Protein 2R3Y (pdb70)

CATH classification: 2.40.10.10 (+2 more: 2.40.10.10, 2.30.42.10)

B-factor: mean 72.23, std 47.22, range [13.51, 167.35]

Radius of gyration: 31.47 Å; Cα contacts (8 Å, |Δi|>4): 2361; chains: 6; bounding box: 92×96×58 Å

Organism: Escherichia coli (strain K12) (NCBI:txid83333)

Solvent-accessible surface area: 37931 Å² total; per-residue (Å²): 169,114,20,38,46,26,26,57,0,11,145,106,0,4,56,2,0,0,16,0,36,1,63,2,87,140,58,40,100,138,95,119,62,80,73,108,44,22,0,0,0,0,0,14,34,114,137,0,27,0,1,0,0,42,66,2,2,55,124,30,81,30,12,22,0,21,9,74,88,59,77,97,34,125,14,113,74,32,4,32,6,87,36,2,29,1,0,1,0,62,1,126,30,112,86,35,14,37,53,7,40,72,47,69,231,63,92,29,83,50,0,5,1,0,0,0,0,0,1,1,34,69,33,20,32,1,1,5,17,2,0,0,0,2,57,54,32,60,5,99,135,104,13,6,83,19,66,11,7,0,1,15,2,10,9,10,92,1,3,8,0,0,0,0,0,0,15,11,0,16,0,1,0,0,0,6,83,21,33,76,163,20,132,110,81,93,65,13,32,2,5,2,11,0,3,18,3,73,36,0,34,130,8,14,57,46,0,45,168,59,33,118,22,58,30,3,35,16,0,21,12,26,154,70,34,71,66,155,55,134,72,19,101,18,19,125,54,27,52,141,108,81,31,88,34,73,32,24,67,121,143,118,66,60,24,76,105,7,12,113,42,189,41,56,51,81,5,50,2,46,86,125,122,1,68,4,100,74,76,115,182,107,25,39,47,30,23,66,0,11,145,108,0,5,54,0,2,0,22,0,38,3,63,5,153,200,50,126,82,144,40,39,0,0,0,0,0,12,34,108,130,0,35,0,1,0,0,41,66,1,6,58,111,30,80,34,12,31,0,17,9,77,87,57,82,95,37,114,14,115,76,32,5,31,9,84,59,6,33,2,0,1,0,33,1,122,28,141,72,35,13,36,50,6,38,71,45,71,234,54,91,31,84,52,0,5,2,0,0,0,0,2,1,1,32,74,38,21,37,1,2,2,17,2,0,0,0,2,61,45,30,52,1,83,112,85,119,36,152,34,60,30,3,0,0,15,2,11,17,14,64,2,2,13,0,0,0,0,0,0,14,16,0,18,1,0,0,0,0,7,80,19,26,73,116,26,139,132,62,70,30,10,28,2,7,2,4,0,1,18,4,71,37,1,38,127,8,15,68,56,0,48,185,46,38,117,16,19,39,2,37,10,3,40,11,37,141,92,30,64,52,146,60,123,104,29,102,10,21,115,52,39,51,127,115,69,43,98,46,78,35,18,50,139,127,120,83,53,47,95,91,3,23,111,41,116,41,66,58,80,2,42,9,55,114,140,104,3,66,6,87,66,60,129,164,110,21,39,47,26,27,60,0,10,146,111,0,5,56,0,2,0,19,0,33,1,67,2,121,144,177,62,95,96,127,46,22,0,0,0,0,0,16,34,113,141,0,22,0,2,0,0,42,73,1,6,63,109,29,86,41,11,21,0,17,9,76,92,56,77,96,39,132,15,112,90,28,8,33,12,79,53,5,28,2,0,2,0,53,0,130,18,129,87,31,8,34,62,1,20,76,45,75,224,64,98,29,88,52,0,7,1,0,0,0,0,1,0,2,47,66,38,20,29,3,1,4,16,2,0,0,0,2,58,43,28,69,8,107,60,124,75,9,52,30,70,24,5,0,0,14,2,11,12,19,85,1,5,9,0,0,0,0,0,2,14,14,0,13,0,1,0,0,0,11,80,50,37,84,162,42,92,122,62,24,62,21,31,3,8,2,7,0,0,21,3,91,39,0,42,92,3,15,75,26,0,45,170,36,43,114,16,35,21,1,39,15,0,20,12,34,150,79,36,60,65,156,52,133,69,18,115,9,19,127,43,27,36,132,117,80,34,101,34,77,44,24,54,126,136,118,61,81,26,82,104,9,7,102,39,171,34,53,49,84,3,40,2,50,78,133,98,1,60,2,95,65,70,134,134,70,62,28,104,95,80,33,137,103,73,38

Sequence (841 aa):
MTPASYNLAVRRAAPAVVNVYNRGLNTNSHNQLEIRTLGSGVIMDQRGYIITNKHVINDADQIIVALQDGRVFEALLVGSDSLTDLAVLKINATGGLPTIPINARRVPHIGDVVLAIGNPYNLGQTITQGIISATGRIGLNPTGRQNFLQTDASINHGNSGGALVNSLGELMGINTLSFDKSNDGETPEGIGFAIPFQLATKIMDKLIRDGRVIRGYIGIGGIVVNEVSPDGPAANAGIQVNDLIISVDNKPATMDQVAEIRPGSVIPVVVLQVTIQEYPMTPASYNLAVRRAAPAVVNVYNRGLQLEIRTLGSGVIMDQRGYIITNKHVINDADQIIVALQDGRVFEALLVGSDSLTDLAVLKINATGGLPTIPINARRVPHIGDVVLAIGNPYNLGQTITQGIISATGRIGLNPTGRQNFLQTDASINHGNSGGALVNSLGELMGINTLSFDKSNDGETPEGIGFAIPFQLATKIMDKLIRDGRVIRGYIGIGGIVVNEVSPDGPAANAGIQVNDLIISVDNKPATMDQVAEIRPGSVIPVVVLQVTIQEYPMTPASYNLAVRRAAPAVVNVYNRGLNQLEIRTLGSGVIMDQRGYIITNKHVINDADQIIVALQDGRVFEALLVGSDSLTDLAVLKINATGGLPTIPINARRVPHIGDVVLAIGNPYNLGQTITQGIISATGRIGLNPTGRQNFLQTDASINHGNSGGALVNSLGELMGINTLSFDKSNDGETPEGIGFAIPFQLATKIMDKLIRDGRVIRGYIGIGGIVVNEVSPDGPAANAGIQVNDLIISVDNKPATMDQVAEIRPGSVIPVVVLQVTIQEYPVYWFVYWFVYWF

GO terms:
  GO:0042802 identical protein binding (F, IPI)
  GO:0005515 protein binding (F, IPI)
  GO:0030288 outer membrane-bounded periplasmic space (C, IDA)
  GO:0004252 serine-type endopeptidase activity (F, IMP)
  GO:0071218 cellular response to misfolded protein (P, IMP)
  GO:0006508 proteolysis (P, IDA)
  GO:0008233 peptidase activity (F, IMP)
  GO:0008236 serine-type peptidase activity (F, IMP)
  GO:0006508 proteolysis (P, IMP)

Secondary structure (DSSP, 8-state):
----B-HHHHHHHGGGEEEEEEEESSSSTT---EEEEEEEEEE-STT-EEEEEHHHHTT-SEEEEE-TTS-EEEEEEEEEETTTTEEEEE---SS--------TT----TTBEEEEEE-GGGS--EEEEEEEEEEEE--SSS-----EEEE-S---TT-TT-EEEETTS-EEEEEEEETT--SSS---SS-EEEEEHHHHHHHHHHHHHHSS---EE-S-B------SS---GGG-SS--SS-----BSSS---HHHHTTSPTT-EE-B----EE-EE--/----B-HHHHHHHGGGEEEEEEEE---EEEEEEEEEE-STT-EEEEEHHHHTT-SEEEEE-TTS-EEEEEEEEEETTTTEEEEE---SS--------TT----TTBEEEEEE-GGGS--EEEEEEEEEEEE--SSSSS---EEEE-S---TT-TT-EEEETT--EEEEEEEE---BTTTB---S-EEEEEHHHHHHHHHHHHHHSS---EE-S--------SS---SGGGSS--SS-----SSS----HHHHHSSPTT-EE------EEPEE--/----B-HHHHHHHGGGEEEEEEEEE--EEEEEEEEEEE-STT-EEEEEHHHHTT-SEEEEE-TTS-EEEEEEEEEETTTTEEEEE----S--------TT----TTBEEEEEE-GGGS--EEEEEEEEEEEE--SSSS-S--EEEE-S---TT-TT-EEEETT--EEEEEEEE----SSSPPP-S-EEEEEHHHHHHHHHHHHHHSS---EE-S-B---B--SS---GGGTTT--SSB----BSS----HHHHHTSPTT-EE-B----EE-EE--/--B-/----/--B-

Nearest PDB structures (foldseek):
  2r3y-assembly1_C  TM=1.004E+00  e=7.562E-55  Escherichia coli
  2r3y-assembly1_B  TM=9.912E-01  e=1.590E-49  Escherichia coli
  2r3y-assembly1_A  TM=9.902E-01  e=3.828E-48  Escherichia coli
  4rqz-assembly1_B  TM=9.483E-01  e=4.305E-43  Escherichia coli
  1soz-assembly1_C  TM=9.588E-01  e=3.624E-41  Escherichia coli

Structure (mmCIF, N/CA/C/O backbone):
data_2R3Y
#
_entry.id   2R3Y
#
_cell.length_a   205.800
_cell.length_b   142.700
_cell.length_c   41.100
_cell.angle_alpha   90.00
_cell.angle_beta   90.68
_cell.angle_gamma   90.00
#
_symmetry.space_group_name_H-M   'C 1 2 1'
#
loop_
_entity.id
_entity.type
_entity.pdbx_description
1 polymer 'Protease degS'
2 polymer 'Synthetic peptide YWF'
3 water water
#
loop_
_atom_site.group_PDB
_atom_site.id
_atom_site.type_symbol
_atom_site.label_atom_id
_atom_site.label_alt_id
_atom_site.label_comp_id
_atom_site.label_asym_id
_atom_site.label_entity_id
_atom_site.label_seq_id
_atom_site.pdbx_PDB_ins_code
_atom_site.Cartn_x
_atom_site.Cartn_y
_atom_site.Cartn_z
_atom_site.occupancy
_atom_site.B_iso_or_equiv
_atom_site.auth_seq_id
_atom_site.auth_comp_id
_atom_site.auth_asym_id
_atom_site.auth_atom_id
_atom_site.pdbx_PDB_model_num
ATOM 1 N N . MET A 1 1 ? 67.980 -22.886 -15.750 1.00 72.89 42 MET A N 1
ATOM 2 C CA . MET A 1 1 ? 68.931 -21.881 -16.301 1.00 71.38 42 MET A CA 1
ATOM 3 C C . MET A 1 1 ? 69.944 -21.497 -15.231 1.00 67.15 42 MET A C 1
ATOM 4 O O . MET A 1 1 ? 70.512 -22.362 -14.557 1.00 66.40 42 MET A O 1
ATOM 9 N N . THR A 1 2 ? 70.149 -20.190 -15.076 1.00 60.60 43 THR A N 1
ATOM 10 C CA . THR A 1 2 ? 71.093 -19.653 -14.099 1.00 53.25 43 THR A CA 1
ATOM 11 C C . THR A 1 2 ? 70.388 -18.814 -13.037 1.00 45.50 43 THR A C 1
ATOM 12 O O . THR A 1 2 ? 69.713 -17.831 -13.344 1.00 44.31 43 THR A O 1
ATOM 16 N N . PRO A 1 3 ? 70.546 -19.186 -11.765 1.00 37.66 44 PRO A N 1
ATOM 17 C CA . PRO A 1 3 ? 69.889 -18.398 -10.728 1.00 30.25 44 PRO A CA 1
ATOM 18 C C . PRO A 1 3 ? 70.523 -17.020 -10.633 1.00 25.27 44 PRO A C 1
ATOM 19 O O . PRO A 1 3 ? 71.737 -16.877 -10.801 1.00 22.71 44 PRO A O 1
ATOM 23 N N . ALA A 1 4 ? 69.714 -15.995 -10.404 1.00 18.30 45 ALA A N 1
ATOM 24 C CA . ALA A 1 4 ? 70.284 -14.663 -10.234 1.00 20.79 45 ALA A CA 1
ATOM 25 C C . ALA A 1 4 ? 71.187 -14.821 -9.009 1.00 25.65 45 ALA A C 1
ATOM 26 O O . ALA A 1 4 ? 70.788 -15.460 -8.015 1.00 26.15 45 ALA A O 1
ATOM 28 N N . SER A 1 5 ? 72.391 -14.257 -9.056 1.00 25.23 46 SER A N 1
ATOM 29 C CA . SER A 1 5 ? 73.299 -14.401 -7.930 1.00 26.57 46 SER A CA 1
ATOM 30 C C . SER A 1 5 ? 74.417 -13.377 -7.888 1.00 29.48 46 SER A C 1
ATOM 31 O O . SER A 1 5 ? 74.816 -12.850 -8.926 1.00 31.48 46 SER A O 1
ATOM 34 N N . TYR A 1 6 ? 74.912 -13.096 -6.679 1.00 25.90 47 TYR A N 1
ATOM 35 C CA . TYR A 1 6 ? 76.028 -12.170 -6.499 1.00 28.03 47 TYR A CA 1
ATOM 36 C C . TYR A 1 6 ? 77.249 -12.964 -6.032 1.00 27.55 47 TYR A C 1
ATOM 37 O O . TYR A 1 6 ? 78.204 -12.400 -5.516 1.00 28.34 47 TYR A O 1
ATOM 46 N N . ASN A 1 7 ? 77.218 -14.278 -6.223 1.00 26.18 48 ASN A N 1
ATOM 47 C CA . ASN A 1 7 ? 78.346 -15.108 -5.831 1.00 28.99 48 ASN A CA 1
ATOM 48 C C . ASN A 1 7 ? 79.675 -14.650 -6.421 1.00 30.25 48 ASN A C 1
ATOM 49 O O . ASN A 1 7 ? 80.713 -14.780 -5.788 1.00 33.21 48 ASN A O 1
ATOM 54 N N . LEU A 1 8 ? 79.656 -14.131 -7.640 1.00 32.72 49 LEU A N 1
ATOM 55 C CA . LEU A 1 8 ? 80.887 -13.664 -8.252 1.00 31.36 49 LEU A CA 1
ATOM 56 C C . LEU A 1 8 ? 81.540 -12.628 -7.323 1.00 29.88 49 LEU A C 1
ATOM 57 O O . LEU A 1 8 ? 82.742 -12.699 -7.050 1.00 29.62 49 LEU A O 1
ATOM 62 N N . ALA A 1 9 ? 80.753 -11.663 -6.848 1.00 28.87 50 ALA A N 1
ATOM 63 C CA . ALA A 1 9 ? 81.266 -10.644 -5.919 1.00 28.61 50 ALA A CA 1
ATOM 64 C C . ALA A 1 9 ? 81.770 -11.303 -4.637 1.00 26.84 50 ALA A C 1
ATOM 65 O O . ALA A 1 9 ? 82.818 -10.935 -4.119 1.00 27.78 50 ALA A O 1
ATOM 67 N N . VAL A 1 10 ? 81.026 -12.278 -4.129 1.00 22.29 51 VAL A N 1
ATOM 68 C CA . VAL A 1 10 ? 81.436 -12.976 -2.920 1.00 23.86 51 VAL A CA 1
ATOM 69 C C . VAL A 1 10 ? 82.771 -13.705 -3.128 1.00 25.73 51 VAL A C 1
ATOM 70 O O . VAL A 1 10 ? 83.708 -13.553 -2.349 1.00 29.39 51 VAL A O 1
ATOM 74 N N . ARG A 1 11 ? 82.859 -14.480 -4.197 1.00 28.73 52 ARG A N 1
ATOM 75 C CA . ARG A 1 11 ? 84.064 -15.249 -4.524 1.00 31.87 52 ARG A CA 1
ATOM 76 C C . ARG A 1 11 ? 85.306 -14.362 -4.644 1.00 29.18 52 ARG A C 1
ATOM 77 O O . ARG A 1 11 ? 86.397 -14.722 -4.215 1.00 30.70 52 ARG A O 1
ATOM 85 N N . ARG A 1 12 ? 85.128 -13.189 -5.227 1.00 29.34 53 ARG A N 1
ATOM 86 C CA . ARG A 1 12 ? 86.235 -12.277 -5.447 1.00 29.83 53 ARG A CA 1
ATOM 87 C C . ARG A 1 12 ? 86.702 -11.501 -4.245 1.00 28.81 53 ARG A C 1
ATOM 88 O O . ARG A 1 12 ? 87.898 -11.331 -4.055 1.00 30.25 53 ARG A O 1
ATOM 96 N N . ALA A 1 13 ? 85.767 -11.031 -3.427 1.00 27.85 54 ALA A N 1
ATOM 97 C CA . ALA A 1 13 ? 86.137 -10.200 -2.299 1.00 23.23 54 ALA A CA 1
ATOM 98 C C . ALA A 1 13 ? 86.104 -10.783 -0.897 1.00 24.45 54 ALA A C 1
ATOM 99 O O . ALA A 1 13 ? 86.878 -10.355 -0.037 1.00 23.84 54 ALA A O 1
ATOM 101 N N . ALA A 1 14 ? 85.235 -11.757 -0.651 1.00 22.07 55 ALA A N 1
ATOM 102 C CA . ALA A 1 14 ? 85.118 -12.297 0.708 1.00 22.99 55 ALA A CA 1
ATOM 103 C C . ALA A 1 14 ? 86.405 -12.824 1.368 1.00 24.08 55 ALA A C 1
ATOM 104 O O . ALA A 1 14 ? 86.644 -12.565 2.536 1.00 24.16 55 ALA A O 1
ATOM 106 N N . PRO A 1 15 ? 87.258 -13.552 0.622 1.00 27.01 56 PRO A N 1
ATOM 107 C CA . PRO A 1 15 ? 88.512 -14.104 1.159 1.00 25.46 56 PRO A CA 1
ATOM 108 C C . PRO A 1 15 ? 89.398 -13.070 1.836 1.00 28.13 56 PRO A C 1
ATOM 109 O O . PRO A 1 15 ? 90.206 -13.395 2.720 1.00 27.87 56 PRO A O 1
ATOM 113 N N . ALA A 1 16 ? 89.228 -11.821 1.424 1.00 24.42 57 ALA A N 1
ATOM 114 C CA . ALA A 1 16 ? 90.035 -10.745 1.943 1.00 24.84 57 ALA A CA 1
ATOM 115 C C . ALA A 1 16 ? 89.502 -10.050 3.179 1.00 26.42 57 ALA A C 1
ATOM 116 O O . ALA A 1 16 ? 90.201 -9.221 3.762 1.00 28.23 57 ALA A O 1
ATOM 118 N N . VAL A 1 17 ? 88.264 -10.319 3.572 1.00 27.53 58 VAL A N 1
ATOM 119 C CA . VAL A 1 17 ? 87.793 -9.657 4.771 1.00 28.87 58 VAL A CA 1
ATOM 120 C C . VAL A 1 17 ? 87.918 -10.638 5.926 1.00 29.69 58 VAL A C 1
ATOM 121 O O . VAL A 1 17 ? 87.509 -11.801 5.854 1.00 32.12 58 VAL A O 1
ATOM 125 N N . VAL A 1 18 ? 88.547 -10.140 6.979 1.00 25.94 59 VAL A N 1
ATOM 126 C CA . VAL A 1 18 ? 88.879 -10.925 8.152 1.00 23.83 59 VAL A CA 1
ATOM 127 C C . VAL A 1 18 ? 88.061 -10.633 9.403 1.00 24.43 59 VAL A C 1
ATOM 128 O O . VAL A 1 18 ? 87.441 -9.578 9.536 1.00 27.71 59 VAL A O 1
ATOM 132 N N . ASN A 1 19 ? 88.090 -11.575 10.332 1.00 25.30 60 ASN A N 1
ATOM 133 C CA . ASN A 1 19 ? 87.403 -11.428 11.609 1.00 28.53 60 ASN A CA 1
ATOM 134 C C . ASN A 1 19 ? 88.462 -10.830 12.528 1.00 31.20 60 ASN A C 1
ATOM 135 O O . ASN A 1 19 ? 89.583 -11.331 12.582 1.00 36.50 60 ASN A O 1
ATOM 140 N N . VAL A 1 20 ? 88.130 -9.746 13.218 1.00 30.46 61 VAL A N 1
ATOM 141 C CA . VAL A 1 20 ? 89.072 -9.092 14.126 1.00 31.13 61 VAL A CA 1
ATOM 142 C C . VAL A 1 20 ? 88.588 -9.241 15.566 1.00 34.95 61 VAL A C 1
ATOM 143 O O . VAL A 1 20 ? 87.406 -9.016 15.861 1.00 36.62 61 VAL A O 1
ATOM 147 N N . TYR A 1 21 ? 89.501 -9.633 16.454 1.00 35.44 62 TYR A N 1
ATOM 148 C CA . TYR A 1 21 ? 89.190 -9.809 17.878 1.00 32.50 62 TYR A CA 1
ATOM 149 C C . TYR A 1 21 ? 90.068 -8.940 18.752 1.00 31.79 62 TYR A C 1
ATOM 150 O O . TYR A 1 21 ? 91.288 -8.973 18.646 1.00 32.62 62 TYR A O 1
ATOM 159 N N . ASN A 1 22 ? 89.429 -8.157 19.612 1.00 32.42 63 ASN A N 1
ATOM 160 C CA . ASN A 1 22 ? 90.125 -7.282 20.537 1.00 31.89 63 ASN A CA 1
ATOM 161 C C . ASN A 1 22 ? 90.190 -8.023 21.887 1.00 33.42 63 ASN A C 1
ATOM 162 O O . ASN A 1 22 ? 89.164 -8.230 22.529 1.00 32.92 63 ASN A O 1
ATOM 167 N N . ARG A 1 23 ? 91.383 -8.442 22.305 1.00 32.56 64 ARG A N 1
ATOM 168 C CA . ARG A 1 23 ? 91.513 -9.151 23.571 1.00 32.60 64 ARG A CA 1
ATOM 169 C C . ARG A 1 23 ? 92.262 -8.344 24.618 1.00 38.04 64 ARG A C 1
ATOM 170 O O . ARG A 1 23 ? 93.157 -7.546 24.298 1.00 37.30 64 ARG A O 1
ATOM 178 N N . GLY A 1 24 ? 91.867 -8.525 25.879 1.00 37.66 65 GLY A N 1
ATOM 179 C CA . GL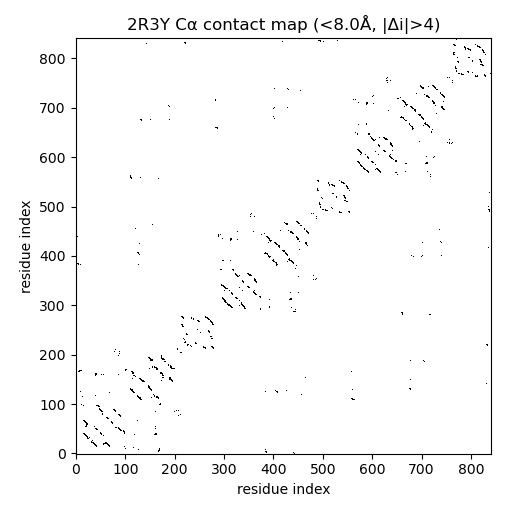Y A 1 24 ? 92.498 -7.770 26.941 1.00 32.36 65 GLY A CA 1
ATOM 180 C C . GLY A 1 24 ? 93.143 -8.642 27.976 1.00 34.75 65 GLY A C 1
ATOM 181 O O . GLY A 1 24 ? 92.818 -9.828 28.096 1.00 35.60 65 GLY A O 1
ATOM 182 N N . LEU A 1 25 ? 94.063 -8.039 28.720 1.00 35.92 66 LEU A N 1
ATOM 183 C CA . LEU A 1 25 ? 94.803 -8.715 29.783 1.00 41.55 66 LEU A CA 1
ATOM 184 C C . LEU A 1 25 ? 94.200 -8.459 31.167 1.00 43.16 66 LEU A C 1
ATOM 185 O O . LEU A 1 25 ? 94.534 -9.153 32.120 1.00 43.92 66 LEU A O 1
ATOM 190 N N . ASN A 1 26 ? 93.327 -7.462 31.277 1.00 39.89 67 ASN A N 1
ATOM 191 C CA . ASN A 1 26 ? 92.720 -7.142 32.558 1.00 41.05 67 ASN A CA 1
ATOM 192 C C . ASN A 1 26 ? 91.208 -7.127 32.397 1.00 39.40 67 ASN A C 1
ATOM 193 O O . ASN A 1 26 ? 90.517 -6.214 32.846 1.00 38.49 67 ASN A O 1
ATOM 198 N N . THR A 1 27 ? 90.721 -8.170 31.739 1.00 38.88 68 THR A N 1
ATOM 199 C CA . THR A 1 27 ? 89.313 -8.373 31.435 1.00 36.85 68 THR A CA 1
ATOM 200 C C . THR A 1 27 ? 88.736 -9.393 32.408 1.00 35.21 68 THR A C 1
ATOM 201 O O . THR A 1 27 ? 87.559 -9.343 32.745 1.00 36.47 68 THR A O 1
ATOM 205 N N . ASN A 1 28 ? 89.571 -10.339 32.820 1.00 33.34 69 ASN A N 1
ATOM 206 C CA . ASN A 1 28 ? 89.190 -11.326 33.810 1.00 34.44 69 ASN A CA 1
ATOM 207 C C . ASN A 1 28 ? 90.244 -11.165 34.894 1.00 37.24 69 ASN A C 1
ATOM 208 O O . ASN A 1 28 ? 91.261 -10.488 34.681 1.00 41.37 69 ASN A O 1
ATOM 213 N N . SER A 1 29 ? 90.016 -11.769 36.050 1.00 34.37 70 SER A N 1
ATOM 214 C CA . SER A 1 29 ? 90.923 -11.600 37.181 1.00 35.30 70 SER A CA 1
ATOM 215 C C . SER A 1 29 ? 92.206 -12.410 37.142 1.00 35.29 70 SER A C 1
ATOM 216 O O . SER A 1 29 ? 93.131 -12.143 37.911 1.00 36.12 70 SER A O 1
ATOM 219 N N . HIS A 1 30 ? 92.261 -13.402 36.265 1.00 33.78 71 HIS A N 1
ATOM 220 C CA . HIS A 1 30 ? 93.455 -14.236 36.146 1.00 39.85 71 HIS A CA 1
ATOM 221 C C . HIS A 1 30 ? 94.333 -13.714 35.028 1.00 38.63 71 HIS A C 1
ATOM 222 O O . HIS A 1 30 ? 95.344 -14.313 34.691 1.00 39.32 71 HIS A O 1
ATOM 229 N N . ASN A 1 31 ? 93.930 -12.568 34.493 1.00 44.01 72 ASN A N 1
ATOM 230 C CA . ASN A 1 31 ? 94.583 -11.912 33.374 1.00 48.29 72 ASN A CA 1
ATOM 231 C C . ASN A 1 31 ? 95.053 -12.863 32.269 1.00 47.48 72 ASN A C 1
ATOM 232 O O . ASN A 1 31 ? 96.233 -12.976 31.954 1.00 48.48 72 ASN A O 1
ATOM 237 N N . GLN A 1 32 ? 94.080 -13.562 31.701 1.00 47.81 73 GLN A N 1
ATOM 238 C CA . GLN A 1 32 ? 94.294 -14.463 30.583 1.00 49.49 73 GLN A CA 1
ATOM 239 C C . GLN A 1 32 ? 93.601 -13.722 29.436 1.00 47.51 73 GLN A C 1
ATOM 240 O O . GLN A 1 32 ? 92.528 -13.147 29.624 1.00 44.49 73 GLN A O 1
ATOM 246 N N . LEU A 1 33 ? 94.204 -13.724 28.259 1.00 45.14 74 LEU A N 1
ATOM 247 C CA . LEU A 1 33 ? 93.607 -13.026 27.132 1.00 43.52 74 LEU A CA 1
ATOM 248 C C . LEU A 1 33 ? 92.165 -13.442 26.928 1.00 42.43 74 LEU A C 1
ATOM 249 O O . LEU A 1 33 ? 91.846 -14.647 26.928 1.00 38.38 74 LEU A O 1
ATOM 254 N N . GLU A 1 34 ? 91.302 -12.437 26.761 1.00 39.60 75 GLU A N 1
ATOM 255 C CA . GLU A 1 34 ? 89.871 -12.664 26.549 1.00 38.93 75 GLU A CA 1
ATOM 256 C C . GLU A 1 34 ? 89.262 -11.601 25.619 1.00 36.12 75 GLU A C 1
ATOM 257 O O . GLU A 1 34 ? 89.626 -10.421 25.679 1.00 34.44 75 GLU A O 1
ATOM 263 N N . ILE A 1 35 ? 88.340 -12.029 24.758 1.00 36.05 76 ILE A N 1
ATOM 264 C CA . ILE A 1 35 ? 87.663 -11.127 23.830 1.00 35.37 76 ILE A CA 1
ATOM 265 C C . ILE A 1 35 ? 86.918 -10.032 24.601 1.00 37.88 76 ILE A C 1
ATOM 266 O O . ILE A 1 35 ? 86.161 -10.335 25.534 1.00 39.71 76 ILE A O 1
ATOM 271 N N . ARG A 1 36 ? 87.133 -8.775 24.206 1.00 37.35 77 ARG A N 1
ATOM 272 C CA . ARG A 1 36 ? 86.452 -7.612 24.788 1.00 36.74 77 ARG A CA 1
ATOM 273 C C . ARG A 1 36 ? 85.445 -7.158 23.721 1.00 41.67 77 ARG A C 1
ATOM 274 O O . ARG A 1 36 ? 84.301 -6.817 24.028 1.00 43.60 77 ARG A O 1
ATOM 282 N N . THR A 1 37 ? 85.905 -7.126 22.469 1.00 41.71 78 THR A N 1
ATOM 283 C CA . THR A 1 37 ? 85.067 -6.781 21.323 1.00 41.80 78 THR A CA 1
ATOM 284 C C . THR A 1 37 ? 85.587 -7.528 20.117 1.00 41.03 78 THR A C 1
ATOM 285 O O . THR A 1 37 ? 86.710 -8.034 20.112 1.00 37.70 78 THR A O 1
ATOM 289 N N . LEU A 1 38 ? 84.764 -7.560 19.085 1.00 36.66 79 LEU A N 1
ATOM 290 C CA . LEU A 1 38 ? 85.131 -8.237 17.872 1.00 37.85 79 LEU A CA 1
ATOM 291 C C . LEU A 1 38 ? 84.466 -7.521 16.708 1.00 37.24 79 LEU A C 1
ATOM 292 O O . LEU A 1 38 ? 83.456 -6.838 16.879 1.00 38.11 79 LEU A O 1
ATOM 297 N N . GLY A 1 39 ? 85.055 -7.661 15.530 1.00 34.17 80 GLY A N 1
ATOM 298 C CA . GLY A 1 39 ? 84.506 -7.013 14.364 1.00 32.89 80 GLY A CA 1
ATOM 299 C C . GLY A 1 39 ? 85.173 -7.585 13.142 1.00 31.62 80 GLY A C 1
ATOM 300 O O . GLY A 1 39 ? 85.636 -8.722 13.168 1.00 26.48 80 GLY A O 1
ATOM 301 N N . SER A 1 40 ? 85.243 -6.794 12.077 1.00 30.81 81 SER A N 1
ATOM 302 C CA . SER A 1 40 ? 85.844 -7.273 10.844 1.00 28.99 81 SER A CA 1
ATOM 303 C C . SER A 1 40 ? 86.957 -6.366 10.343 1.00 29.13 81 SER A C 1
ATOM 304 O O . SER A 1 40 ? 87.141 -5.255 10.833 1.00 27.97 81 SER A O 1
ATOM 307 N N . GLY A 1 41 ? 87.698 -6.852 9.358 1.00 26.01 82 GLY A N 1
ATOM 308 C CA . GLY A 1 41 ? 88.777 -6.069 8.802 1.00 22.67 82 GLY A CA 1
ATOM 309 C C . GLY A 1 41 ? 88.911 -6.396 7.331 1.00 27.37 82 GLY A C 1
ATOM 310 O O . GLY A 1 41 ? 88.369 -7.399 6.857 1.00 29.51 82 GLY A O 1
ATOM 311 N N . VAL A 1 42 ? 89.645 -5.567 6.605 1.00 23.93 83 VAL A N 1
ATOM 312 C CA . VAL A 1 42 ? 89.819 -5.785 5.188 1.00 22.15 83 VAL A CA 1
ATOM 313 C C . VAL A 1 42 ? 91.295 -5.737 4.808 1.00 25.18 83 VAL A C 1
ATOM 314 O O . VAL A 1 42 ? 91.973 -4.720 5.012 1.00 25.48 83 VAL A O 1
ATOM 318 N N . ILE A 1 43 ? 91.803 -6.838 4.259 1.00 23.70 84 ILE A N 1
ATOM 319 C CA . ILE A 1 43 ? 93.203 -6.878 3.871 1.00 24.33 84 ILE A CA 1
ATOM 320 C C . ILE A 1 43 ? 93.387 -5.987 2.653 1.00 26.19 84 ILE A C 1
ATOM 321 O O . ILE A 1 43 ? 92.827 -6.250 1.590 1.00 30.17 84 ILE A O 1
ATOM 326 N N . MET A 1 44 ? 94.157 -4.913 2.814 1.00 28.68 85 MET A N 1
ATOM 327 C CA . MET A 1 44 ? 94.380 -3.966 1.721 1.00 27.40 85 MET A CA 1
ATOM 328 C C . MET A 1 44 ? 95.482 -4.306 0.715 1.00 28.85 85 MET A C 1
ATOM 329 O O . MET A 1 44 ? 95.314 -4.070 -0.475 1.00 33.92 85 MET A O 1
ATOM 334 N N . ASP A 1 45 ? 96.622 -4.811 1.176 1.00 33.12 86 ASP A N 1
ATOM 335 C CA . ASP A 1 45 ? 97.706 -5.190 0.259 1.00 34.56 86 ASP A CA 1
ATOM 336 C C . ASP A 1 45 ? 98.478 -6.361 0.851 1.00 37.98 86 ASP A C 1
ATOM 337 O O . ASP A 1 45 ? 98.214 -6.783 1.985 1.00 35.28 86 ASP A O 1
ATOM 342 N N . GLN A 1 46 ? 99.426 -6.897 0.090 1.00 36.73 87 GLN A N 1
ATOM 343 C CA . GLN A 1 46 ? 100.145 -8.063 0.562 1.00 34.55 87 GLN A CA 1
ATOM 344 C C . GLN A 1 46 ? 101.207 -7.835 1.603 1.00 31.13 87 GLN A C 1
ATOM 345 O O . GLN A 1 46 ? 101.867 -8.779 2.059 1.00 30.74 87 GLN A O 1
ATOM 351 N N . ARG A 1 47 ? 101.376 -6.585 1.996 1.00 27.45 88 ARG A N 1
ATOM 352 C CA . ARG A 1 47 ? 102.345 -6.307 3.030 1.00 28.57 88 ARG A CA 1
ATOM 353 C C . ARG A 1 47 ? 101.742 -6.721 4.360 1.00 30.96 88 ARG A C 1
ATOM 354 O O . ARG A 1 47 ? 102.457 -6.885 5.343 1.00 34.70 88 ARG A O 1
ATOM 362 N N . GLY A 1 48 ? 100.420 -6.902 4.378 1.00 30.81 89 GLY A N 1
ATOM 363 C CA . GLY A 1 48 ? 99.728 -7.308 5.588 1.00 27.86 89 GLY A CA 1
ATOM 364 C C . GLY A 1 48 ? 98.938 -6.182 6.241 1.00 30.23 89 GLY A C 1
ATOM 365 O O . GLY A 1 48 ? 98.417 -6.351 7.340 1.00 31.55 89 GLY A O 1
ATOM 366 N N . TYR A 1 49 ? 98.864 -5.025 5.587 1.00 29.38 90 TYR A N 1
ATOM 367 C CA . TYR A 1 49 ? 98.104 -3.899 6.124 1.00 30.58 90 TYR A CA 1
ATOM 368 C C . TYR A 1 49 ? 96.617 -4.184 6.052 1.00 31.80 90 TYR A C 1
ATOM 369 O O . TYR A 1 49 ? 96.079 -4.575 5.018 1.00 31.53 90 TYR A O 1
ATOM 378 N N . ILE A 1 50 ? 95.958 -3.973 7.175 1.00 33.01 91 ILE A N 1
ATOM 379 C CA . ILE A 1 50 ? 94.544 -4.243 7.286 1.00 31.08 91 ILE A CA 1
ATOM 380 C C . ILE A 1 50 ? 93.815 -3.025 7.818 1.00 32.29 91 ILE A C 1
ATOM 381 O O . ILE A 1 50 ? 94.329 -2.327 8.688 1.00 35.52 91 ILE A O 1
ATOM 386 N N . ILE A 1 51 ? 92.640 -2.747 7.267 1.00 28.18 92 ILE A N 1
ATOM 387 C CA . ILE A 1 51 ? 91.847 -1.632 7.742 1.00 30.11 92 ILE A CA 1
ATOM 388 C C . ILE A 1 51 ? 90.728 -2.181 8.625 1.00 31.58 92 ILE A C 1
ATOM 389 O O . ILE A 1 51 ? 90.202 -3.264 8.370 1.00 32.15 92 ILE A O 1
ATOM 394 N N . THR A 1 52 ? 90.390 -1.453 9.679 1.00 30.56 93 THR A N 1
ATOM 395 C CA . THR A 1 52 ? 89.268 -1.849 10.528 1.00 32.88 93 THR A CA 1
ATOM 396 C C . THR A 1 52 ? 88.747 -0.577 11.164 1.00 31.34 93 THR A C 1
ATOM 397 O O . THR A 1 52 ? 89.124 0.516 10.749 1.00 33.72 93 THR A O 1
ATOM 401 N N . ASN A 1 53 ? 87.869 -0.700 12.149 1.00 32.44 94 ASN A N 1
ATOM 402 C CA . ASN A 1 53 ? 87.367 0.494 12.823 1.00 33.07 94 ASN A CA 1
ATOM 403 C C . ASN A 1 53 ? 88.162 0.718 14.089 1.00 31.19 94 ASN A C 1
ATOM 404 O O . ASN A 1 53 ? 88.562 -0.240 14.762 1.00 27.89 94 ASN A O 1
ATOM 409 N N . LYS A 1 54 ? 88.406 1.981 14.414 1.00 34.02 95 LYS A N 1
ATOM 410 C CA . LYS A 1 54 ? 89.144 2.283 15.630 1.00 34.44 95 LYS A CA 1
ATOM 411 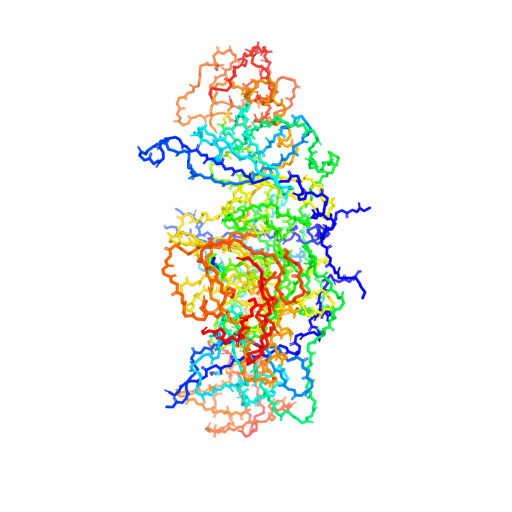C C . LYS A 1 54 ? 88.388 1.737 16.832 1.00 34.75 95 LYS A C 1
ATOM 412 O O . LYS A 1 54 ? 88.981 1.070 17.686 1.00 36.01 95 LYS A O 1
ATOM 418 N N . HIS A 1 55 ? 87.078 1.996 16.893 1.00 31.19 96 HIS A N 1
ATOM 419 C CA . HIS A 1 55 ? 86.286 1.514 18.029 1.00 28.60 96 HIS A CA 1
ATOM 420 C C . HIS A 1 55 ? 86.376 0.012 18.200 1.00 31.10 96 HIS A C 1
ATOM 421 O O . HIS A 1 55 ? 86.136 -0.488 19.285 1.00 33.96 96 HIS A O 1
ATOM 428 N N . VAL A 1 56 ? 86.709 -0.723 17.139 1.00 29.45 97 VAL A N 1
ATOM 429 C CA . VAL A 1 56 ? 86.817 -2.164 17.286 1.00 27.62 97 VAL A CA 1
ATOM 430 C C . VAL A 1 56 ? 88.097 -2.540 18.027 1.00 29.54 97 VAL A C 1
ATOM 431 O O . VAL A 1 56 ? 88.128 -3.500 18.798 1.00 32.86 97 VAL A O 1
ATOM 435 N N . ILE A 1 57 ? 89.159 -1.776 17.811 1.00 31.45 98 ILE A N 1
ATOM 436 C CA . ILE A 1 57 ? 90.427 -2.115 18.433 1.00 32.41 98 ILE A CA 1
ATOM 437 C C . ILE A 1 57 ? 90.936 -1.214 19.557 1.00 34.58 98 ILE A C 1
ATOM 438 O O . ILE A 1 57 ? 92.047 -1.422 20.042 1.00 36.80 98 ILE A O 1
ATOM 443 N N . ASN A 1 58 ? 90.150 -0.227 19.982 1.00 34.86 99 ASN A N 1
ATOM 444 C CA . ASN A 1 58 ? 90.598 0.635 21.078 1.00 39.63 99 ASN A CA 1
ATOM 445 C C . ASN A 1 58 ? 90.992 -0.167 22.327 1.00 39.09 99 ASN A C 1
ATOM 446 O O . ASN A 1 58 ? 90.393 -1.193 22.631 1.00 35.62 99 ASN A O 1
ATOM 451 N N . ASP A 1 59 ? 92.025 0.316 23.018 1.00 41.47 100 ASP A N 1
ATOM 452 C CA . ASP A 1 59 ? 92.572 -0.269 24.253 1.00 45.25 100 ASP A CA 1
ATOM 453 C C . ASP A 1 59 ? 92.801 -1.761 24.265 1.00 44.86 100 ASP A C 1
ATOM 454 O O . ASP A 1 59 ? 92.666 -2.386 25.313 1.00 48.15 100 ASP A O 1
ATOM 459 N N . ALA A 1 60 ? 93.154 -2.348 23.131 1.00 44.71 101 ALA A N 1
ATOM 460 C CA . ALA A 1 60 ? 93.381 -3.788 23.116 1.00 43.30 101 ALA A CA 1
ATOM 461 C C . ALA A 1 60 ? 94.803 -4.158 23.552 1.00 42.81 101 ALA A C 1
ATOM 462 O O . ALA A 1 60 ? 95.746 -3.415 23.301 1.00 43.75 101 ALA A O 1
ATOM 464 N N . ASP A 1 61 ? 94.951 -5.298 24.223 1.00 42.86 102 ASP A N 1
ATOM 465 C CA . ASP A 1 61 ? 96.271 -5.771 24.641 1.00 42.70 102 ASP A CA 1
ATOM 466 C C . ASP A 1 61 ? 96.799 -6.720 23.569 1.00 41.90 102 ASP A C 1
ATOM 467 O O . ASP A 1 61 ? 98.006 -6.950 23.460 1.00 44.02 102 ASP A O 1
ATOM 472 N N . GLN A 1 62 ? 95.878 -7.299 22.805 1.00 37.59 103 GLN A N 1
ATOM 473 C CA . GLN A 1 62 ? 96.230 -8.208 21.731 1.00 37.44 103 GLN A CA 1
ATOM 474 C C . GLN A 1 62 ? 95.126 -8.153 20.697 1.00 39.10 103 GLN A C 1
ATOM 475 O O . GLN A 1 62 ? 93.944 -8.245 21.031 1.00 43.64 103 GLN A O 1
ATOM 481 N N . ILE A 1 63 ? 95.518 -7.986 19.443 1.00 35.34 104 ILE A N 1
ATOM 482 C CA . ILE A 1 63 ? 94.567 -7.926 18.354 1.00 32.28 104 ILE A CA 1
ATOM 483 C C . ILE A 1 63 ? 94.802 -9.179 17.538 1.00 32.44 104 ILE A C 1
ATOM 484 O O . ILE A 1 63 ? 95.910 -9.424 17.091 1.00 33.55 104 ILE A O 1
ATOM 489 N N . ILE A 1 64 ? 93.761 -9.993 17.401 1.00 32.10 105 ILE A N 1
ATOM 490 C CA . ILE A 1 64 ? 93.818 -11.237 16.643 1.00 33.45 105 ILE A CA 1
ATOM 491 C C . ILE A 1 64 ? 93.060 -11.087 15.322 1.00 34.15 105 ILE A C 1
ATOM 492 O O . ILE A 1 64 ? 91.959 -10.536 15.283 1.00 36.67 105 ILE A O 1
ATOM 497 N N . VAL A 1 65 ? 93.657 -11.577 14.240 1.00 32.03 106 VAL A N 1
ATOM 498 C CA . VAL A 1 65 ? 93.041 -11.503 12.923 1.00 27.93 106 VAL A CA 1
ATOM 499 C C . VAL A 1 65 ? 92.921 -12.928 12.401 1.00 29.59 106 VAL A C 1
ATOM 500 O O . VAL A 1 65 ? 93.910 -13.669 12.362 1.00 30.07 106 VAL A O 1
ATOM 504 N N . ALA A 1 66 ? 91.706 -13.333 12.042 1.00 27.99 107 ALA A N 1
ATOM 505 C CA . ALA A 1 66 ? 91.493 -14.673 11.501 1.00 28.96 107 ALA A CA 1
ATOM 506 C C . ALA A 1 66 ? 90.965 -14.561 10.073 1.00 28.52 107 ALA A C 1
ATOM 507 O O . ALA A 1 66 ? 90.033 -13.799 9.811 1.00 30.92 107 ALA A O 1
ATOM 509 N N . LEU A 1 67 ? 91.584 -15.304 9.154 1.00 27.55 108 LEU A N 1
ATOM 510 C CA . LEU A 1 67 ? 91.182 -15.295 7.751 1.00 26.42 108 LEU A CA 1
ATOM 511 C C . LEU A 1 67 ? 90.247 -16.456 7.463 1.00 26.34 108 LEU A C 1
ATOM 512 O O . LEU A 1 67 ? 90.238 -17.455 8.182 1.00 23.92 108 LEU A O 1
ATOM 517 N N . GLN A 1 68 ? 89.485 -16.338 6.382 1.00 26.16 109 GLN A N 1
ATOM 518 C CA . GLN A 1 68 ? 88.573 -17.409 6.018 1.00 28.51 109 GLN A CA 1
ATOM 519 C C . GLN A 1 68 ? 89.334 -18.684 5.648 1.00 29.88 109 GLN A C 1
ATOM 520 O O . GLN A 1 68 ? 88.762 -19.769 5.682 1.00 31.06 109 GLN A O 1
ATOM 526 N N . ASP A 1 69 ? 90.613 -18.574 5.280 1.00 29.24 110 ASP A N 1
ATOM 527 C CA . ASP A 1 69 ? 91.350 -19.783 4.908 1.00 27.74 110 ASP A CA 1
ATOM 528 C C . ASP A 1 69 ? 91.911 -20.511 6.116 1.00 29.62 110 ASP A C 1
ATOM 529 O O . ASP A 1 69 ? 92.711 -21.426 5.964 1.00 33.39 110 ASP A O 1
ATOM 534 N N . GLY A 1 70 ? 91.522 -20.079 7.316 1.00 31.33 111 GLY A N 1
ATOM 535 C CA . GLY A 1 70 ? 91.975 -20.753 8.521 1.00 27.43 111 GLY A CA 1
ATOM 536 C C . GLY A 1 70 ? 93.171 -20.206 9.266 1.00 27.90 111 GLY A C 1
ATOM 537 O O . GLY A 1 70 ? 93.390 -20.567 10.426 1.00 28.95 111 GLY A O 1
ATOM 538 N N . ARG A 1 71 ? 93.959 -19.348 8.631 1.00 26.16 112 ARG A N 1
ATOM 539 C CA . ARG A 1 71 ? 95.132 -18.814 9.307 1.00 26.41 112 ARG A CA 1
ATOM 540 C C . ARG A 1 71 ? 94.739 -17.769 10.331 1.00 27.82 112 ARG A C 1
ATOM 541 O O . ARG A 1 71 ? 93.790 -17.014 10.127 1.00 31.58 112 ARG A O 1
ATOM 549 N N . VAL A 1 72 ? 95.491 -17.718 11.427 1.00 28.45 113 VAL A N 1
ATOM 550 C CA . VAL A 1 72 ? 95.245 -16.775 12.522 1.00 26.28 113 VAL A CA 1
ATOM 551 C C . VAL A 1 72 ? 96.534 -16.007 12.800 1.00 29.60 113 VAL A C 1
ATOM 552 O O . VAL A 1 72 ? 97.598 -16.597 12.875 1.00 33.86 113 VAL A O 1
ATOM 556 N N . PHE A 1 73 ? 96.453 -14.695 12.950 1.00 29.85 114 PHE A N 1
ATOM 557 C CA . PHE A 1 73 ? 97.651 -13.913 13.217 1.00 33.12 114 PHE A CA 1
ATOM 558 C C . PHE A 1 73 ? 97.442 -12.935 14.344 1.00 36.02 114 PHE A C 1
ATOM 559 O O . PHE A 1 73 ? 96.316 -12.619 14.706 1.00 39.38 114 PHE A O 1
ATOM 567 N N . GLU A 1 74 ? 98.554 -12.452 14.884 1.00 37.30 115 GLU A N 1
ATOM 568 C CA . GLU A 1 74 ? 98.529 -11.423 15.898 1.00 36.21 115 GLU A CA 1
ATOM 569 C C . GLU A 1 74 ? 98.782 -10.202 15.023 1.00 36.36 115 GLU A C 1
ATOM 570 O O . GLU A 1 74 ? 99.627 -10.239 14.136 1.00 36.86 115 GLU A O 1
ATOM 576 N N . ALA A 1 75 ? 98.044 -9.129 15.248 1.00 35.71 116 ALA A N 1
ATOM 577 C CA . ALA A 1 75 ? 98.203 -7.944 14.437 1.00 34.37 116 ALA A CA 1
ATOM 578 C C . ALA A 1 75 ? 98.783 -6.794 15.235 1.00 37.04 116 ALA A C 1
ATOM 579 O O . ALA A 1 75 ? 98.514 -6.649 16.423 1.00 39.24 116 ALA A O 1
ATOM 581 N N . LEU A 1 76 ? 99.579 -5.972 14.569 1.00 34.81 117 LEU A N 1
ATOM 582 C CA . LEU A 1 76 ? 100.197 -4.830 15.203 1.00 37.96 117 LEU A CA 1
ATOM 583 C C . LEU A 1 76 ? 99.324 -3.642 14.854 1.00 38.96 117 LEU A C 1
ATOM 584 O O . LEU A 1 76 ? 98.770 -3.590 13.756 1.00 43.55 117 LEU A O 1
ATOM 589 N N . LEU A 1 77 ? 99.163 -2.702 15.776 1.00 38.77 118 LEU A N 1
ATOM 590 C CA . LEU A 1 77 ? 98.352 -1.522 15.488 1.00 38.41 118 LEU A CA 1
ATOM 591 C C . LEU A 1 77 ? 99.297 -0.468 14.952 1.00 37.95 118 LEU A C 1
ATOM 592 O O . LEU A 1 77 ? 100.143 0.028 15.687 1.00 36.68 118 LEU A O 1
ATOM 597 N N . VAL A 1 78 ? 99.179 -0.115 13.677 1.00 36.90 119 VAL A N 1
ATOM 598 C CA . VAL A 1 78 ? 100.100 0.887 13.176 1.00 40.06 119 VAL A CA 1
ATOM 599 C C . VAL A 1 78 ? 99.572 2.290 13.396 1.00 39.97 119 VAL A C 1
ATOM 600 O O . VAL A 1 78 ? 100.350 3.236 13.451 1.00 44.32 119 VAL A O 1
ATOM 604 N N . GLY A 1 79 ? 98.261 2.433 13.536 1.00 38.93 120 GLY A N 1
ATOM 605 C CA . GLY A 1 79 ? 97.706 3.758 13.751 1.00 39.20 120 GLY A CA 1
ATOM 606 C C . GLY A 1 79 ? 96.199 3.775 13.683 1.00 41.18 120 GLY A C 1
ATOM 607 O O . GLY A 1 79 ? 95.600 2.816 13.206 1.00 43.61 120 GLY A O 1
ATOM 608 N N . SER A 1 80 ? 95.585 4.852 14.165 1.00 40.70 121 SER A N 1
ATOM 609 C CA . SER A 1 80 ? 94.128 4.974 14.140 1.00 44.33 121 SER A CA 1
ATOM 610 C C . SER A 1 80 ? 93.747 6.435 14.033 1.00 43.33 121 SER A C 1
ATOM 611 O O . SER A 1 80 ? 94.573 7.309 14.248 1.00 45.50 121 SER A O 1
ATOM 614 N N . ASP A 1 81 ? 92.491 6.698 13.712 1.00 45.98 122 ASP A N 1
ATOM 615 C CA . ASP A 1 81 ? 92.025 8.063 13.537 1.00 49.19 122 ASP A CA 1
ATOM 616 C C . ASP A 1 81 ? 90.619 8.265 14.099 1.00 51.48 122 ASP A C 1
ATOM 617 O O . ASP A 1 81 ? 89.638 7.794 13.527 1.00 51.79 122 ASP A O 1
ATOM 622 N N . SER A 1 82 ? 90.530 8.974 15.223 1.00 54.24 123 SER A N 1
ATOM 623 C CA . SER A 1 82 ? 89.247 9.243 15.870 1.00 52.57 123 SER A CA 1
ATOM 624 C C . SER A 1 82 ? 88.227 9.871 14.945 1.00 51.72 123 SER A C 1
ATOM 625 O O . SER A 1 82 ? 87.094 9.400 14.857 1.00 52.16 123 SER A O 1
ATOM 628 N N . LEU A 1 83 ? 88.628 10.932 14.255 1.00 52.87 124 LEU A N 1
ATOM 629 C CA . LEU A 1 83 ? 87.716 11.620 13.342 1.00 54.53 124 LEU A CA 1
ATOM 630 C C . LEU A 1 83 ? 86.967 10.735 12.355 1.00 51.86 124 LEU A C 1
ATOM 631 O O . LEU A 1 83 ? 85.785 10.959 12.109 1.00 53.97 124 LEU A O 1
ATOM 636 N N . THR A 1 84 ? 87.642 9.743 11.782 1.00 48.60 125 THR A N 1
ATOM 637 C CA . THR A 1 84 ? 86.997 8.855 10.817 1.00 46.72 125 THR A CA 1
ATOM 638 C C . THR A 1 84 ? 86.697 7.489 11.406 1.00 41.97 125 THR A C 1
ATOM 639 O O . THR A 1 84 ? 85.974 6.708 10.814 1.00 43.84 125 THR A O 1
ATOM 643 N N . ASP A 1 85 ? 87.262 7.206 12.569 1.00 39.76 126 ASP A N 1
ATOM 644 C CA . ASP A 1 85 ? 87.069 5.919 13.236 1.00 40.37 126 ASP A CA 1
ATOM 645 C C . ASP A 1 85 ? 87.695 4.761 12.438 1.00 39.34 126 ASP A C 1
ATOM 646 O O . ASP A 1 85 ? 87.138 3.662 12.340 1.00 34.76 126 ASP A O 1
ATOM 651 N N . LEU A 1 86 ? 88.866 5.031 11.869 1.00 41.26 127 LEU A N 1
ATOM 652 C CA . LEU A 1 86 ? 89.603 4.039 11.089 1.00 40.87 127 LEU A CA 1
ATOM 653 C C . LEU A 1 86 ? 90.872 3.644 11.812 1.00 39.54 127 LEU A C 1
ATOM 654 O O . LEU A 1 86 ? 91.471 4.438 12.530 1.00 38.46 127 LEU A O 1
ATOM 659 N N . ALA A 1 87 ? 91.282 2.403 11.633 1.00 38.87 128 ALA A N 1
ATOM 660 C CA . ALA A 1 87 ? 92.513 1.945 12.250 1.00 36.99 128 ALA A CA 1
ATOM 661 C C . ALA A 1 87 ? 93.173 1.039 11.236 1.00 36.81 128 ALA A C 1
ATOM 662 O O . ALA A 1 87 ? 92.495 0.405 10.424 1.00 40.30 128 ALA A O 1
ATOM 664 N N . VAL A 1 88 ? 94.494 0.995 11.272 1.00 34.33 129 VAL A N 1
ATOM 665 C CA . VAL A 1 88 ? 95.238 0.163 10.359 1.00 32.82 129 VAL A CA 1
ATOM 666 C C . VAL A 1 88 ? 96.062 -0.813 11.183 1.00 33.70 129 VAL A C 1
ATOM 667 O O . VAL A 1 88 ? 96.792 -0.409 12.094 1.00 31.35 129 VAL A O 1
ATOM 671 N N . LEU A 1 89 ? 95.896 -2.100 10.869 1.00 31.30 130 LEU A N 1
ATOM 672 C CA . LEU A 1 89 ? 96.606 -3.187 11.520 1.00 28.84 130 LEU A CA 1
ATOM 673 C C . LEU A 1 89 ? 97.610 -3.726 10.516 1.00 32.71 130 LEU A C 1
ATOM 674 O O . LEU A 1 89 ? 97.556 -3.410 9.318 1.00 32.15 130 LEU A O 1
ATOM 679 N N . LYS A 1 90 ? 98.525 -4.546 11.011 1.00 33.00 131 LYS A N 1
ATOM 680 C CA . LYS A 1 90 ? 99.516 -5.158 10.157 1.00 34.66 131 LYS A CA 1
ATOM 681 C C . LYS A 1 90 ? 99.893 -6.502 10.723 1.00 34.47 131 LYS A C 1
ATOM 682 O O . LYS A 1 90 ? 100.287 -6.613 11.881 1.00 33.77 131 LYS A O 1
ATOM 688 N N . ILE A 1 91 ? 99.741 -7.526 9.900 1.00 32.70 132 ILE A N 1
ATOM 689 C CA . ILE A 1 91 ? 100.098 -8.865 10.299 1.00 34.45 132 ILE A CA 1
ATOM 690 C C . ILE A 1 91 ? 101.381 -9.203 9.540 1.00 36.91 132 ILE A C 1
ATOM 691 O O . ILE A 1 91 ? 101.726 -8.539 8.560 1.00 37.25 132 ILE A O 1
ATOM 696 N N . ASN A 1 92 ? 102.109 -10.202 10.014 1.00 37.54 133 ASN A N 1
ATOM 697 C CA . ASN A 1 92 ? 103.356 -10.590 9.375 1.00 40.57 133 ASN A CA 1
ATOM 698 C C . ASN A 1 92 ? 103.081 -11.910 8.705 1.00 40.92 133 ASN A C 1
ATOM 699 O O . ASN A 1 92 ? 103.113 -12.958 9.343 1.00 44.66 133 ASN A O 1
ATOM 704 N N . ALA A 1 93 ? 102.798 -11.874 7.414 1.00 43.01 134 ALA A N 1
ATOM 705 C CA . ALA A 1 93 ? 102.507 -13.121 6.741 1.00 44.00 134 ALA A CA 1
ATOM 706 C C . ALA A 1 93 ? 103.564 -13.614 5.772 1.00 45.61 134 ALA A C 1
ATOM 707 O O . ALA A 1 93 ? 104.317 -12.850 5.157 1.00 42.94 134 ALA A O 1
ATOM 709 N N . THR A 1 94 ? 103.626 -14.930 5.671 1.00 46.89 135 THR A N 1
ATOM 710 C CA . THR A 1 94 ? 104.527 -15.562 4.738 1.00 45.31 135 THR A CA 1
ATOM 711 C C . THR A 1 94 ? 103.539 -16.404 3.940 1.00 42.23 135 THR A C 1
ATOM 712 O O . THR A 1 94 ? 102.403 -16.593 4.364 1.00 44.54 135 THR A O 1
ATOM 716 N N . GLY A 1 95 ? 103.929 -16.882 2.775 1.00 38.46 136 GLY A N 1
ATOM 717 C CA . GLY A 1 95 ? 103.001 -17.700 2.032 1.00 33.45 136 GLY A CA 1
ATOM 718 C C . GLY A 1 95 ? 101.955 -16.936 1.259 1.00 33.85 136 GLY A C 1
ATOM 719 O O . GLY A 1 95 ? 101.179 -17.548 0.534 1.00 33.94 136 GLY A O 1
ATOM 720 N N . GLY A 1 96 ? 101.918 -15.615 1.403 1.00 31.26 137 GLY A N 1
ATOM 721 C CA . GLY A 1 96 ? 100.953 -14.847 0.644 1.00 30.87 137 GLY A CA 1
ATOM 722 C C . GLY A 1 96 ? 99.639 -14.589 1.357 1.00 32.98 137 GLY A C 1
ATOM 723 O O . GLY A 1 96 ? 99.205 -15.359 2.216 1.00 33.04 137 GLY A O 1
ATOM 724 N N . LEU A 1 97 ? 98.992 -13.501 0.962 1.00 30.82 138 LEU A N 1
ATOM 725 C CA . LEU A 1 97 ? 97.746 -13.070 1.562 1.00 31.65 138 LEU A CA 1
ATOM 726 C C . LEU A 1 97 ? 96.716 -12.695 0.522 1.00 33.85 138 LEU A C 1
ATOM 727 O O . LEU A 1 97 ? 97.062 -12.197 -0.555 1.00 33.91 138 LEU A O 1
ATOM 732 N N . PRO A 1 98 ? 95.433 -12.949 0.823 1.00 32.81 139 PRO A N 1
ATOM 733 C CA . PRO A 1 98 ? 94.378 -12.590 -0.118 1.00 29.88 139 PRO A CA 1
ATOM 734 C C . PRO A 1 98 ? 94.181 -11.083 0.083 1.00 28.83 139 PRO A C 1
ATOM 735 O O . PRO A 1 98 ? 94.334 -10.578 1.192 1.00 28.04 139 PRO A O 1
ATOM 739 N N . THR A 1 99 ? 93.887 -10.360 -0.989 1.00 29.41 140 THR A N 1
ATOM 740 C CA . THR A 1 99 ? 93.706 -8.919 -0.885 1.00 29.85 140 THR A CA 1
ATOM 741 C C . THR A 1 99 ? 92.415 -8.475 -1.555 1.00 30.16 140 THR A C 1
ATOM 742 O O . THR A 1 99 ? 91.994 -9.023 -2.591 1.00 32.02 140 THR A O 1
ATOM 746 N N . ILE A 1 100 ? 91.799 -7.458 -0.973 1.00 26.09 141 ILE A N 1
ATOM 747 C CA . ILE A 1 100 ? 90.540 -6.983 -1.493 1.00 27.27 141 ILE A CA 1
ATOM 748 C C . ILE A 1 100 ? 90.597 -6.246 -2.826 1.00 27.92 141 ILE A C 1
ATOM 749 O O . ILE A 1 100 ? 91.439 -5.384 -3.040 1.00 28.25 141 ILE A O 1
ATOM 754 N N . PRO A 1 101 ? 89.682 -6.584 -3.743 1.00 27.25 142 PRO A N 1
ATOM 755 C CA . PRO A 1 101 ? 89.652 -5.943 -5.054 1.00 27.05 142 PRO A CA 1
ATOM 756 C C . PRO A 1 101 ? 89.327 -4.478 -4.943 1.00 31.50 142 PRO A C 1
ATOM 757 O O . PRO A 1 101 ? 88.333 -4.098 -4.312 1.00 31.82 142 PRO A O 1
ATOM 761 N N . ILE A 1 102 ? 90.169 -3.655 -5.558 1.00 33.36 143 ILE A N 1
ATOM 762 C CA . ILE A 1 102 ? 89.952 -2.221 -5.561 1.00 37.96 143 ILE A CA 1
ATOM 763 C C . ILE A 1 102 ? 90.027 -1.684 -6.978 1.00 38.71 143 ILE A C 1
ATOM 764 O O . ILE A 1 102 ? 90.943 -2.007 -7.725 1.00 45.28 143 ILE A O 1
ATOM 769 N N . ASN A 1 103 ? 89.047 -0.877 -7.353 1.00 39.70 144 ASN A N 1
ATOM 770 C CA . ASN A 1 103 ? 89.020 -0.271 -8.672 1.00 40.69 144 ASN A CA 1
ATOM 771 C C . ASN A 1 103 ? 88.988 1.216 -8.391 1.00 42.64 144 ASN A C 1
ATOM 772 O O . ASN A 1 103 ? 87.921 1.795 -8.251 1.00 45.27 144 ASN A O 1
ATOM 777 N N . ALA A 1 104 ? 90.164 1.827 -8.295 1.00 46.87 145 ALA A N 1
ATOM 778 C CA . ALA A 1 104 ? 90.279 3.252 -7.982 1.00 47.52 145 ALA A CA 1
ATOM 779 C C . ALA A 1 104 ? 89.546 4.215 -8.908 1.00 48.58 145 ALA A C 1
ATOM 780 O O . ALA A 1 104 ? 89.324 5.366 -8.542 1.00 50.73 145 ALA A O 1
ATOM 782 N N . ARG A 1 105 ? 89.171 3.765 -10.100 1.00 50.31 146 ARG A N 1
ATOM 783 C CA . ARG A 1 105 ? 88.474 4.646 -11.036 1.00 51.63 146 ARG A CA 1
ATOM 784 C C . ARG A 1 105 ? 86.964 4.557 -10.921 1.00 49.43 146 ARG A C 1
ATOM 785 O O . ARG A 1 105 ? 86.240 5.389 -11.470 1.00 50.58 146 ARG A O 1
ATOM 793 N N . ARG A 1 106 ? 86.487 3.542 -10.211 1.00 46.08 147 ARG A N 1
ATOM 794 C CA . ARG A 1 106 ? 85.057 3.352 -10.036 1.00 40.66 147 ARG A CA 1
ATOM 795 C C . ARG A 1 106 ? 84.443 4.422 -9.135 1.00 40.53 147 ARG A C 1
ATOM 796 O O . ARG A 1 106 ? 84.958 4.732 -8.063 1.00 41.32 147 ARG A O 1
ATOM 804 N N . VAL A 1 107 ? 83.340 4.997 -9.578 1.00 39.73 148 VAL A N 1
ATOM 805 C CA . VAL A 1 107 ? 82.678 6.000 -8.770 1.00 41.77 148 VAL A CA 1
ATOM 806 C C . VAL A 1 107 ? 81.332 5.412 -8.313 1.00 40.34 148 VAL A C 1
ATOM 807 O O . VAL A 1 107 ? 80.465 5.069 -9.129 1.00 43.79 148 VAL A O 1
ATOM 811 N N . PRO A 1 108 ? 81.160 5.252 -6.995 1.00 37.84 149 PRO A N 1
ATOM 812 C CA . PRO A 1 108 ? 79.939 4.701 -6.401 1.00 37.20 149 PRO A CA 1
ATOM 813 C C . PRO A 1 108 ? 78.702 5.521 -6.740 1.00 39.77 149 PRO A C 1
ATOM 814 O O . PRO A 1 108 ? 78.731 6.747 -6.649 1.00 42.37 149 PRO A O 1
ATOM 818 N N . HIS A 1 109 ? 77.612 4.858 -7.116 1.00 38.74 150 HIS A N 1
ATOM 819 C CA . HIS A 1 109 ? 76.382 5.584 -7.415 1.00 35.85 150 HIS A CA 1
ATOM 820 C C . HIS A 1 109 ? 75.224 5.172 -6.502 1.00 35.84 150 HIS A C 1
ATOM 821 O O . HIS A 1 109 ? 75.077 3.993 -6.133 1.00 34.80 150 HIS A O 1
ATOM 828 N N . ILE A 1 110 ? 74.406 6.151 -6.136 1.00 30.93 151 ILE A N 1
ATOM 829 C CA . ILE A 1 110 ? 73.257 5.884 -5.298 1.00 30.63 151 ILE A CA 1
ATOM 830 C C . ILE A 1 110 ? 72.444 4.902 -6.114 1.00 30.21 151 ILE A C 1
ATOM 831 O O . ILE A 1 110 ? 72.178 5.161 -7.277 1.00 32.68 151 ILE A O 1
ATOM 836 N N . GLY A 1 111 ? 72.079 3.764 -5.529 1.00 31.28 152 GLY A N 1
ATOM 837 C CA . GLY A 1 111 ? 71.322 2.773 -6.279 1.00 26.11 152 GLY A CA 1
ATOM 838 C C . GLY A 1 111 ? 72.152 1.543 -6.656 1.00 27.14 152 GLY A C 1
ATOM 839 O O . GLY A 1 111 ? 71.600 0.518 -7.079 1.00 22.30 152 GLY A O 1
ATOM 840 N N . ASP A 1 112 ? 73.478 1.644 -6.530 1.00 25.38 153 ASP A N 1
ATOM 841 C CA . ASP A 1 112 ? 74.360 0.511 -6.822 1.00 25.90 153 ASP A CA 1
ATOM 842 C C . ASP A 1 112 ? 74.102 -0.633 -5.846 1.00 26.40 153 ASP A C 1
ATOM 843 O O . ASP A 1 112 ? 74.042 -0.423 -4.626 1.00 25.57 153 ASP A O 1
ATOM 848 N N . VAL A 1 113 ? 73.936 -1.843 -6.370 1.00 26.34 154 VAL A N 1
ATOM 849 C CA . VAL A 1 113 ? 73.720 -2.985 -5.497 1.00 24.53 154 VAL A CA 1
ATOM 850 C C . VAL A 1 113 ? 75.011 -3.131 -4.708 1.00 26.16 154 VAL A C 1
ATOM 851 O O . VAL A 1 113 ? 76.106 -2.922 -5.229 1.00 24.27 154 VAL A O 1
ATOM 855 N N . VAL A 1 114 ? 74.905 -3.487 -3.441 1.00 23.67 155 VAL A N 1
ATOM 856 C CA . VAL A 1 114 ? 76.121 -3.570 -2.654 1.00 24.10 155 VAL A CA 1
ATOM 857 C C . VAL A 1 114 ? 76.029 -4.744 -1.685 1.00 22.23 155 VAL A C 1
ATOM 858 O O . VAL A 1 114 ? 74.927 -5.177 -1.318 1.00 23.72 155 VAL A O 1
ATOM 862 N N . LEU A 1 115 ? 77.176 -5.291 -1.306 1.00 21.78 156 LEU A N 1
ATOM 863 C CA . LEU A 1 115 ? 77.202 -6.431 -0.389 1.00 23.81 156 LEU A CA 1
ATOM 864 C C . LEU A 1 115 ? 78.064 -6.118 0.813 1.00 22.28 156 LEU A C 1
ATOM 865 O O . LEU A 1 115 ? 79.178 -5.609 0.676 1.00 24.70 156 LEU A O 1
ATOM 870 N N . ALA A 1 116 ? 77.547 -6.412 1.996 1.00 22.25 157 ALA A N 1
ATOM 871 C CA . ALA A 1 116 ? 78.298 -6.172 3.231 1.00 23.08 157 ALA A CA 1
ATOM 872 C C . ALA A 1 116 ? 78.883 -7.510 3.678 1.00 24.93 157 ALA A C 1
ATOM 873 O O . ALA A 1 116 ? 78.151 -8.492 3.818 1.00 26.49 157 ALA A O 1
ATOM 875 N N . ILE A 1 117 ? 80.200 -7.535 3.878 1.00 26.01 158 ILE A N 1
ATOM 876 C CA . ILE A 1 117 ? 80.934 -8.725 4.299 1.00 23.81 158 ILE A CA 1
ATOM 877 C C . ILE A 1 117 ? 81.432 -8.524 5.730 1.00 24.82 158 ILE A C 1
ATOM 878 O O . ILE A 1 117 ? 82.153 -7.566 5.994 1.00 27.62 158 ILE A O 1
ATOM 883 N N . GLY A 1 118 ? 81.094 -9.434 6.635 1.00 24.19 159 GLY A N 1
ATOM 884 C CA . GLY A 1 118 ? 81.542 -9.301 8.009 1.00 22.55 159 GLY A CA 1
ATOM 885 C C . GLY A 1 118 ? 81.239 -10.508 8.887 1.00 23.29 159 GLY A C 1
ATOM 886 O O . GLY A 1 118 ? 80.834 -11.560 8.403 1.00 21.04 159 GLY A O 1
ATOM 887 N N . ASN A 1 119 ? 81.412 -10.337 10.194 1.00 25.24 160 ASN A N 1
ATOM 888 C CA . ASN A 1 119 ? 81.202 -11.405 11.162 1.00 25.55 160 ASN A CA 1
ATOM 889 C C . ASN A 1 119 ? 80.141 -11.031 12.195 1.00 29.28 160 ASN A C 1
ATOM 890 O O . ASN A 1 119 ? 80.418 -11.022 13.382 1.00 26.24 160 ASN A O 1
ATOM 895 N N . PRO A 1 120 ? 78.912 -10.723 11.765 1.00 29.99 161 PRO A N 1
ATOM 896 C CA . PRO A 1 120 ? 77.911 -10.363 12.786 1.00 32.13 161 PRO A CA 1
ATOM 897 C C . PRO A 1 120 ? 77.795 -11.370 13.925 1.00 30.78 161 PRO A C 1
ATOM 898 O O . PRO A 1 120 ? 77.790 -12.586 13.708 1.00 29.48 161 PRO A O 1
ATOM 902 N N . TYR A 1 121 ? 77.691 -10.843 15.140 1.00 31.37 162 TYR A N 1
ATOM 903 C CA . TYR A 1 121 ? 77.597 -11.660 16.350 1.00 31.91 162 TYR A CA 1
ATOM 904 C C . TYR A 1 121 ? 78.508 -12.882 16.363 1.00 30.36 162 TYR A C 1
ATOM 905 O O . TYR A 1 121 ? 78.209 -13.866 17.032 1.00 30.72 162 TYR A O 1
ATOM 914 N N . ASN A 1 122 ? 79.608 -12.829 15.621 1.00 31.42 163 ASN A N 1
ATOM 915 C CA . ASN A 1 122 ? 80.564 -13.934 15.596 1.00 29.83 163 ASN A CA 1
ATOM 916 C C . ASN A 1 122 ? 79.994 -15.250 15.075 1.00 26.73 163 ASN A C 1
ATOM 917 O O . ASN A 1 122 ? 80.437 -16.317 15.482 1.00 26.99 163 ASN A O 1
ATOM 922 N N . LEU A 1 123 ? 79.015 -15.183 14.182 1.00 26.84 164 LEU A N 1
ATOM 923 C CA . LEU A 1 123 ? 78.417 -16.396 13.612 1.00 30.55 164 LEU A CA 1
ATOM 924 C C . LEU A 1 123 ? 79.305 -16.933 12.504 1.00 28.00 164 LEU A C 1
ATOM 925 O O . LEU A 1 123 ? 79.117 -18.038 12.024 1.00 29.96 164 LEU A O 1
ATOM 930 N N . GLY A 1 124 ? 80.277 -16.132 12.103 1.00 23.88 165 GLY A N 1
ATOM 931 C CA . GLY A 1 124 ? 81.135 -16.515 11.010 1.00 25.18 165 GLY A CA 1
ATOM 932 C C . GLY A 1 124 ? 80.838 -15.530 9.891 1.00 30.33 165 GLY A C 1
ATOM 933 O O . GLY A 1 124 ? 79.825 -14.821 9.916 1.00 30.62 165 GLY A O 1
ATOM 934 N N . GLN A 1 125 ? 81.708 -15.475 8.900 1.00 29.47 166 GLN A N 1
ATOM 935 C CA . GLN A 1 125 ? 81.519 -14.544 7.805 1.00 28.66 166 GLN A CA 1
ATOM 936 C C . GLN A 1 125 ? 80.134 -14.635 7.188 1.00 26.98 166 GLN A C 1
ATOM 937 O O . GLN A 1 125 ? 79.696 -15.735 6.841 1.00 24.86 166 GLN A O 1
ATOM 943 N N . THR A 1 126 ? 79.438 -13.494 7.069 1.00 23.49 167 THR A N 1
ATOM 944 C CA . THR A 1 126 ? 78.127 -13.495 6.422 1.00 24.92 167 THR A CA 1
ATOM 945 C C . THR A 1 126 ? 78.068 -12.365 5.395 1.00 22.63 167 THR A C 1
ATOM 946 O O . THR A 1 126 ? 78.730 -11.341 5.544 1.00 23.76 167 THR A O 1
ATOM 950 N N . ILE A 1 127 ? 77.296 -12.580 4.335 1.00 22.34 168 ILE A N 1
ATOM 951 C CA . ILE A 1 127 ? 77.130 -11.594 3.260 1.00 18.41 168 ILE A CA 1
ATOM 952 C C . ILE A 1 127 ? 75.691 -11.119 3.295 1.00 19.08 168 ILE A C 1
ATOM 953 O O . ILE A 1 127 ? 74.796 -11.947 3.356 1.00 16.95 168 ILE A O 1
ATOM 958 N N . THR A 1 128 ? 75.464 -9.806 3.272 1.00 22.46 169 THR A N 1
ATOM 959 C CA . THR A 1 128 ? 74.098 -9.273 3.229 1.00 20.99 169 THR A CA 1
ATOM 960 C C . THR A 1 128 ? 74.069 -8.315 2.036 1.00 23.64 169 THR A C 1
ATOM 961 O O . THR A 1 128 ? 75.105 -7.732 1.683 1.00 24.80 169 THR A O 1
ATOM 965 N N . GLN A 1 129 ? 72.915 -8.147 1.391 1.00 24.78 170 GLN A N 1
ATOM 966 C CA . GLN A 1 129 ? 72.882 -7.252 0.246 1.00 20.68 170 GLN A CA 1
ATOM 967 C C . GLN A 1 129 ? 71.868 -6.128 0.323 1.00 21.50 170 GLN A C 1
ATOM 968 O O . GLN A 1 129 ? 70.795 -6.262 0.910 1.00 16.12 170 GLN A O 1
ATOM 974 N N . GLY A 1 130 ? 72.236 -5.013 -0.292 1.00 18.97 171 GLY A N 1
ATOM 975 C CA . GLY A 1 130 ? 71.373 -3.860 -0.342 1.00 21.37 171 GLY A CA 1
ATOM 976 C C . GLY A 1 130 ? 71.869 -3.007 -1.495 1.00 24.03 171 GLY A C 1
ATOM 977 O O . GLY A 1 130 ? 72.412 -3.522 -2.476 1.00 25.28 171 GLY A O 1
ATOM 978 N N . ILE A 1 131 ? 71.691 -1.702 -1.373 1.00 21.29 172 ILE A N 1
ATOM 979 C CA . ILE A 1 131 ? 72.128 -0.764 -2.391 1.00 24.05 172 ILE A CA 1
ATOM 980 C C . ILE A 1 131 ? 72.750 0.415 -1.656 1.00 25.22 172 ILE A C 1
ATOM 981 O O . ILE A 1 131 ? 72.613 0.543 -0.442 1.00 20.30 172 ILE A O 1
ATOM 986 N N . ILE A 1 132 ? 73.442 1.264 -2.401 1.00 28.31 173 ILE A N 1
ATOM 987 C CA . ILE A 1 132 ? 74.023 2.463 -1.825 1.00 28.78 173 ILE A CA 1
ATOM 988 C C . ILE A 1 132 ? 72.820 3.405 -1.702 1.00 31.52 173 ILE A C 1
ATOM 989 O O . ILE A 1 132 ? 72.205 3.782 -2.715 1.00 30.82 173 ILE A O 1
ATOM 994 N N . SER A 1 133 ? 72.479 3.762 -0.466 1.00 29.49 174 SER A N 1
ATOM 995 C CA . SER A 1 133 ? 71.328 4.614 -0.194 1.00 30.01 174 SER A CA 1
ATOM 996 C C . SER A 1 133 ? 71.555 6.108 -0.316 1.00 29.27 174 SER A C 1
ATOM 997 O O . SER A 1 133 ? 70.603 6.856 -0.547 1.00 28.53 174 SER A O 1
ATOM 1000 N N . ALA A 1 134 ? 72.797 6.542 -0.144 1.00 29.14 175 ALA A N 1
ATOM 1001 C CA . ALA A 1 134 ? 73.118 7.961 -0.206 1.00 31.13 175 ALA A CA 1
ATOM 1002 C C . ALA A 1 134 ? 74.613 8.114 -0.075 1.00 32.15 175 ALA A C 1
ATOM 1003 O O . ALA A 1 134 ? 75.305 7.153 0.249 1.00 34.67 175 ALA A O 1
ATOM 1005 N N . THR A 1 135 ? 75.110 9.323 -0.315 1.00 34.93 176 THR A N 1
ATOM 1006 C CA . THR A 1 135 ? 76.544 9.604 -0.209 1.00 38.32 176 THR A CA 1
ATOM 1007 C C . THR A 1 135 ? 76.801 10.946 0.513 1.00 41.39 176 THR A C 1
ATOM 1008 O O . THR A 1 135 ? 75.886 11.737 0.729 1.00 41.97 176 THR A O 1
ATOM 1012 N N . GLY A 1 136 ? 78.047 11.197 0.893 1.00 47.38 177 GLY A N 1
ATOM 1013 C CA . GLY A 1 136 ? 78.375 12.440 1.582 1.00 53.11 177 GLY A CA 1
ATOM 1014 C C . GLY A 1 136 ? 77.545 12.679 2.831 1.00 56.55 177 GLY A C 1
ATOM 1015 O O . GLY A 1 136 ? 77.131 13.807 3.109 1.00 56.35 177 GLY A O 1
ATOM 1016 N N . ARG A 1 137 ? 77.326 11.615 3.598 1.00 59.72 178 ARG A N 1
ATOM 1017 C CA . ARG A 1 137 ? 76.516 11.667 4.812 1.00 61.94 178 ARG A CA 1
ATOM 1018 C C . ARG A 1 137 ? 77.308 11.913 6.092 1.00 65.88 178 ARG A C 1
ATOM 1019 O O . ARG A 1 137 ? 78.399 11.381 6.276 1.00 66.23 178 ARG A O 1
ATOM 1027 N N . ILE A 1 138 ? 76.736 12.714 6.981 1.00 71.52 179 ILE A N 1
ATOM 1028 C CA . ILE A 1 138 ? 77.362 13.018 8.258 1.00 76.49 179 ILE A CA 1
ATOM 1029 C C . ILE A 1 138 ? 77.226 11.791 9.153 1.00 80.16 179 ILE A C 1
ATOM 1030 O O . ILE A 1 138 ? 77.938 11.650 10.146 1.00 80.97 179 ILE A O 1
ATOM 1035 N N . GLY A 1 139 ? 76.313 10.899 8.773 1.00 84.73 180 GLY A N 1
ATOM 1036 C CA . GLY A 1 139 ? 76.086 9.676 9.521 1.00 90.79 180 GLY A CA 1
ATOM 1037 C C . GLY A 1 139 ? 75.699 9.888 10.970 1.00 96.08 180 GLY A C 1
ATOM 1038 O O . GLY A 1 139 ? 74.529 9.782 11.339 1.00 94.68 180 GLY A O 1
ATOM 1039 N N . LEU A 1 140 ? 76.696 10.186 11.793 1.00 103.44 181 LEU A N 1
ATOM 1040 C CA . LEU A 1 140 ? 76.506 10.418 13.220 1.00 111.62 181 LEU A CA 1
ATOM 1041 C C . LEU A 1 140 ? 75.498 11.541 13.491 1.00 116.04 181 LEU A C 1
ATOM 1042 O O . LEU A 1 140 ? 74.541 11.722 12.736 1.00 117.03 181 LEU A O 1
ATOM 1047 N N . ASN A 1 141 ? 75.716 12.294 14.566 1.00 120.28 182 ASN A N 1
ATOM 1048 C CA . ASN A 1 141 ? 74.812 13.385 14.925 1.00 124.82 182 ASN A CA 1
ATOM 1049 C C . ASN A 1 141 ? 75.471 14.766 14.946 1.00 127.36 182 ASN A C 1
ATOM 1050 O O . ASN A 1 141 ? 74.894 15.748 14.467 1.00 126.80 182 ASN A O 1
ATOM 1055 N N . PRO A 1 142 ? 76.687 14.864 15.505 1.00 129.76 183 PRO A N 1
ATOM 1056 C CA . PRO A 1 142 ? 77.366 16.162 15.556 1.00 131.45 183 PRO A CA 1
ATOM 1057 C C . PRO A 1 142 ? 77.774 16.657 14.173 1.00 132.42 183 PRO A C 1
ATOM 1058 O O . PRO A 1 142 ? 76.935 16.847 13.289 1.00 132.07 183 PRO A O 1
ATOM 1062 N N . THR A 1 143 ? 79.073 16.870 14.005 1.00 133.28 184 THR A N 1
ATOM 1063 C CA . THR A 1 143 ? 79.626 17.323 12.741 1.00 134.15 184 THR A CA 1
ATOM 1064 C C . THR A 1 143 ? 80.281 16.139 12.046 1.00 133.85 184 THR A C 1
ATOM 1065 O O . THR A 1 143 ? 79.787 15.665 11.024 1.00 134.54 184 THR A O 1
ATOM 1069 N N . GLY A 1 144 ? 81.382 15.655 12.616 1.00 133.15 185 GLY A N 1
ATOM 1070 C CA . GLY A 1 144 ? 82.088 14.529 12.032 1.00 131.74 185 GLY A CA 1
ATOM 1071 C C . GLY A 1 144 ? 82.094 14.637 10.522 1.00 130.47 185 GLY A C 1
ATOM 1072 O O . GLY A 1 144 ? 81.709 13.695 9.828 1.00 131.18 185 GLY A O 1
ATOM 1073 N N . ARG A 1 145 ? 82.515 15.798 10.023 1.00 128.36 186 ARG A N 1
ATOM 1074 C CA . ARG A 1 145 ? 82.569 16.075 8.589 1.00 125.72 186 ARG A CA 1
ATOM 1075 C C . ARG A 1 145 ? 83.389 15.041 7.827 1.00 122.16 186 ARG A C 1
ATOM 1076 O O . ARG A 1 145 ? 84.395 15.376 7.195 1.00 122.76 186 ARG A O 1
ATOM 1084 N N . GLN A 1 146 ? 82.951 13.787 7.888 1.00 116.37 187 GLN A N 1
ATOM 1085 C CA . GLN A 1 146 ? 83.630 12.691 7.206 1.00 108.66 187 GLN A CA 1
ATOM 1086 C C . GLN A 1 146 ? 82.587 11.940 6.385 1.00 101.69 187 GLN A C 1
ATOM 1087 O O . GLN A 1 146 ? 81.954 11.004 6.873 1.00 102.34 187 GLN A O 1
ATOM 1093 N N . ASN A 1 147 ? 82.410 12.369 5.139 1.00 92.68 188 ASN A N 1
ATOM 1094 C CA . ASN A 1 147 ? 81.439 11.766 4.238 1.00 83.65 188 ASN A CA 1
ATOM 1095 C C . ASN A 1 147 ? 81.282 10.269 4.462 1.00 74.83 188 ASN A C 1
ATOM 1096 O O . ASN A 1 147 ? 82.253 9.526 4.529 1.00 75.35 188 ASN A O 1
ATOM 1101 N N . PHE A 1 148 ? 80.038 9.844 4.601 1.00 64.14 189 PHE A N 1
ATOM 1102 C CA . PHE A 1 148 ? 79.723 8.449 4.814 1.00 53.20 189 PHE A CA 1
ATOM 1103 C C . PHE A 1 148 ? 78.860 7.979 3.671 1.00 49.69 189 PHE A C 1
ATOM 1104 O O . PHE A 1 148 ? 78.079 8.751 3.094 1.00 46.35 189 PHE A O 1
ATOM 1112 N N . LEU A 1 149 ? 79.008 6.706 3.344 1.00 41.25 190 LEU A N 1
ATOM 1113 C CA . LEU A 1 149 ? 78.185 6.085 2.329 1.00 35.46 190 LEU A CA 1
ATOM 1114 C C . LEU A 1 149 ? 77.027 5.527 3.188 1.00 32.33 190 LEU A C 1
ATOM 1115 O O . LEU A 1 149 ? 77.264 5.017 4.288 1.00 31.66 190 LEU A O 1
ATOM 1120 N N . GLN A 1 150 ? 75.783 5.662 2.753 1.00 25.88 191 GLN A N 1
ATOM 1121 C CA . GLN A 1 150 ? 74.704 5.073 3.543 1.00 23.95 191 GLN A CA 1
ATOM 1122 C C . GLN A 1 150 ? 74.169 3.867 2.772 1.00 26.44 191 GLN A C 1
ATOM 1123 O O . GLN A 1 150 ? 74.091 3.895 1.542 1.00 26.97 191 GLN A O 1
ATOM 1129 N N . THR A 1 151 ? 73.780 2.811 3.476 1.00 26.30 192 THR A N 1
ATOM 1130 C CA . THR A 1 151 ? 73.286 1.629 2.786 1.00 26.37 192 THR A CA 1
ATOM 1131 C C . THR A 1 151 ? 72.283 0.869 3.618 1.00 29.60 192 THR A C 1
ATOM 1132 O O . THR A 1 151 ? 72.321 0.948 4.850 1.00 31.62 192 THR A O 1
ATOM 1136 N N . ASP A 1 152 ? 71.403 0.124 2.945 1.00 25.91 193 ASP A N 1
ATOM 1137 C CA . ASP A 1 152 ? 70.399 -0.691 3.623 1.00 24.26 193 ASP A CA 1
ATOM 1138 C C . ASP A 1 152 ? 70.799 -2.171 3.649 1.00 24.99 193 ASP A C 1
ATOM 1139 O O . ASP A 1 152 ? 69.989 -3.046 3.924 1.00 24.05 193 ASP A O 1
ATOM 1144 N N . ALA A 1 153 ? 72.049 -2.458 3.326 1.00 24.50 194 ALA A N 1
ATOM 1145 C CA . ALA A 1 153 ? 72.535 -3.832 3.397 1.00 24.70 194 ALA A CA 1
ATOM 1146 C C . ALA A 1 153 ? 72.635 -4.106 4.914 1.00 24.38 194 ALA A C 1
ATOM 1147 O O . ALA A 1 153 ? 73.340 -3.401 5.630 1.00 20.24 194 ALA A O 1
ATOM 1149 N N . SER A 1 154 ? 71.941 -5.123 5.401 1.00 26.02 195 SER A N 1
ATOM 1150 C CA . SER A 1 154 ? 71.950 -5.421 6.835 1.00 27.39 195 SER A CA 1
ATOM 1151 C C . SER A 1 154 ? 73.308 -5.482 7.515 1.00 26.05 195 SER A C 1
ATOM 1152 O O . SER A 1 154 ? 74.176 -6.283 7.199 1.00 27.76 195 SER A O 1
ATOM 1155 N N . ILE A 1 155 ? 73.457 -4.627 8.499 1.00 26.87 196 ILE A N 1
ATOM 1156 C CA . ILE A 1 155 ? 74.690 -4.534 9.225 1.00 34.10 196 ILE A CA 1
ATOM 1157 C C . ILE A 1 155 ? 74.393 -4.693 10.720 1.00 35.06 196 ILE A C 1
ATOM 1158 O O . ILE A 1 155 ? 73.436 -4.115 11.235 1.00 37.42 196 ILE A O 1
ATOM 1163 N N . ASN A 1 156 ? 75.187 -5.522 11.393 1.00 35.08 197 ASN A N 1
ATOM 1164 C CA . ASN A 1 156 ? 75.028 -5.785 12.828 1.00 32.94 197 ASN A CA 1
ATOM 1165 C C . ASN A 1 156 ? 76.362 -5.766 13.558 1.00 32.54 197 ASN A C 1
ATOM 1166 O O . ASN A 1 156 ? 77.435 -5.684 12.950 1.00 31.22 197 ASN A O 1
ATOM 1171 N N . HIS A 1 157 ? 76.279 -5.879 14.878 1.00 31.85 198 HIS A N 1
ATOM 1172 C CA . HIS A 1 157 ? 77.456 -5.921 15.715 1.00 31.46 198 HIS A CA 1
ATOM 1173 C C . HIS A 1 157 ? 78.355 -7.006 15.159 1.00 29.85 198 HIS A C 1
ATOM 1174 O O . HIS A 1 157 ? 77.940 -8.159 15.010 1.00 31.81 198 HIS A O 1
ATOM 1181 N N . GLY A 1 158 ? 79.593 -6.645 14.859 1.00 29.44 199 GLY A N 1
ATOM 1182 C CA . GLY A 1 158 ? 80.510 -7.617 14.300 1.00 28.52 199 GLY A CA 1
ATOM 1183 C C . GLY A 1 158 ? 80.877 -7.233 12.878 1.00 31.28 199 GLY A C 1
ATOM 1184 O O . GLY A 1 158 ? 81.949 -7.597 12.406 1.00 33.94 199 GLY A O 1
ATOM 1185 N N . ASN A 1 159 ? 80.000 -6.495 12.197 1.00 29.06 200 ASN A N 1
ATOM 1186 C CA . ASN A 1 159 ? 80.267 -6.064 10.820 1.00 29.40 200 ASN A CA 1
ATOM 1187 C C . ASN A 1 159 ? 81.238 -4.901 10.744 1.00 29.11 200 ASN A C 1
ATOM 1188 O O . ASN A 1 159 ? 81.817 -4.675 9.683 1.00 29.41 200 ASN A O 1
ATOM 1193 N N . SER A 1 160 ? 81.418 -4.168 11.850 1.00 27.79 201 SER A N 1
ATOM 1194 C CA . SER A 1 160 ? 82.312 -3.006 11.855 1.00 27.42 201 SER A CA 1
ATOM 1195 C C . SER A 1 160 ? 83.721 -3.331 11.380 1.00 29.43 201 SER A C 1
ATOM 1196 O O . SER A 1 160 ? 84.322 -4.332 11.790 1.00 29.88 201 SER A O 1
ATOM 1199 N N . GLY A 1 161 ? 84.246 -2.468 10.520 1.00 27.65 202 GLY A N 1
ATOM 1200 C CA . GLY A 1 161 ? 85.578 -2.676 9.988 1.00 26.84 202 GLY A CA 1
ATOM 1201 C C . GLY A 1 161 ? 85.560 -3.558 8.753 1.00 27.25 202 GLY A C 1
ATOM 1202 O O . GLY A 1 161 ? 86.569 -3.680 8.078 1.00 31.53 202 GLY A O 1
ATOM 1203 N N . GLY A 1 162 ? 84.413 -4.171 8.465 1.00 21.85 203 GLY A N 1
ATOM 1204 C CA . GLY A 1 162 ? 84.286 -5.051 7.318 1.00 20.49 203 GLY A CA 1
ATOM 1205 C C . GLY A 1 162 ? 84.082 -4.368 5.972 1.00 22.84 203 GLY A C 1
ATOM 1206 O O . GLY A 1 162 ? 84.032 -3.132 5.871 1.00 22.23 203 GLY A O 1
ATOM 1207 N N . ALA A 1 163 ? 83.924 -5.178 4.932 1.00 21.13 204 ALA A N 1
ATOM 1208 C CA . ALA A 1 163 ? 83.786 -4.647 3.573 1.00 23.86 204 ALA A CA 1
ATOM 1209 C C . ALA A 1 163 ? 82.390 -4.471 2.996 1.00 23.50 204 ALA A C 1
ATOM 1210 O O . ALA A 1 163 ? 81.469 -5.253 3.267 1.00 25.00 204 ALA A O 1
ATOM 1212 N N . LEU A 1 164 ? 82.262 -3.425 2.184 1.00 26.36 205 LEU A N 1
ATOM 1213 C CA . LEU A 1 164 ? 81.029 -3.110 1.451 1.00 26.45 205 LEU A CA 1
ATOM 1214 C C . LEU A 1 164 ? 81.547 -3.084 -0.001 1.00 26.95 205 LEU A C 1
ATOM 1215 O O . LEU A 1 164 ? 82.316 -2.188 -0.360 1.00 28.67 205 LEU A O 1
ATOM 1220 N N . VAL A 1 165 ? 81.169 -4.073 -0.808 1.00 21.79 206 VAL A N 1
ATOM 1221 C CA . VAL A 1 165 ? 81.610 -4.150 -2.207 1.00 23.93 206 VAL A CA 1
ATOM 1222 C C . VAL A 1 165 ? 80.427 -4.133 -3.176 1.00 24.08 206 VAL A C 1
ATOM 1223 O O . VAL A 1 165 ? 79.324 -4.479 -2.794 1.00 25.53 206 VAL A O 1
ATOM 1227 N N . ASN A 1 166 ? 80.639 -3.747 -4.430 1.00 23.82 207 ASN A N 1
ATOM 1228 C CA . ASN A 1 166 ? 79.529 -3.759 -5.379 1.00 24.24 207 ASN A CA 1
ATOM 1229 C C . ASN A 1 166 ? 79.436 -5.148 -5.996 1.00 23.39 207 ASN A C 1
ATOM 1230 O O . ASN A 1 166 ? 80.110 -6.066 -5.531 1.00 22.01 207 ASN A O 1
ATOM 1235 N N . SER A 1 167 ? 78.614 -5.308 -7.034 1.00 21.49 208 SER A N 1
ATOM 1236 C CA . SER A 1 167 ? 78.433 -6.625 -7.659 1.00 24.25 208 SER A CA 1
ATOM 1237 C C . SER A 1 167 ? 79.663 -7.190 -8.382 1.00 25.37 208 SER A C 1
ATOM 1238 O O . SER A 1 167 ? 79.653 -8.347 -8.789 1.00 27.56 208 SER A O 1
ATOM 1241 N N . LEU A 1 168 ? 80.711 -6.384 -8.543 1.00 23.87 209 LEU A N 1
ATOM 1242 C CA . LEU A 1 168 ? 81.928 -6.853 -9.200 1.00 24.95 209 LEU A CA 1
ATOM 1243 C C . LEU A 1 168 ? 82.989 -7.171 -8.155 1.00 26.42 209 LEU A C 1
ATOM 1244 O O . LEU A 1 168 ? 84.149 -7.454 -8.488 1.00 25.92 209 LEU A O 1
ATOM 1249 N N . GLY A 1 169 ? 82.593 -7.127 -6.884 1.00 26.54 210 GLY A N 1
ATOM 1250 C CA . GLY A 1 169 ? 83.531 -7.419 -5.810 1.00 26.56 210 GLY A CA 1
ATOM 1251 C C . GLY A 1 169 ? 84.463 -6.258 -5.510 1.00 29.73 210 GLY A C 1
ATOM 1252 O O . GLY A 1 169 ? 85.422 -6.406 -4.756 1.00 32.24 210 GLY A O 1
ATOM 1253 N N . GLU A 1 170 ? 84.173 -5.096 -6.086 1.00 28.32 211 GLU A N 1
ATOM 1254 C CA . GLU A 1 170 ? 85.004 -3.916 -5.886 1.00 30.61 211 GLU A CA 1
ATOM 1255 C C . GLU A 1 170 ? 84.713 -3.245 -4.553 1.00 29.27 211 GLU A C 1
ATOM 1256 O O . GLU A 1 170 ? 83.562 -3.124 -4.154 1.00 31.37 211 GLU A O 1
ATOM 1262 N N . LEU A 1 171 ? 85.754 -2.789 -3.872 1.00 30.33 212 LEU A N 1
ATOM 1263 C CA . LEU A 1 171 ? 85.571 -2.137 -2.583 1.00 29.20 212 LEU A CA 1
ATOM 1264 C C . LEU A 1 171 ? 84.901 -0.769 -2.689 1.00 31.13 212 LEU A C 1
ATOM 1265 O O . LEU A 1 171 ? 85.438 0.145 -3.311 1.00 31.80 212 LEU A O 1
ATOM 1270 N N . MET A 1 172 ? 83.732 -0.632 -2.068 1.00 31.79 213 MET A N 1
ATOM 1271 C CA . MET A 1 172 ? 82.994 0.630 -2.054 1.00 28.80 213 MET A CA 1
ATOM 1272 C C . MET A 1 172 ? 83.255 1.363 -0.737 1.00 30.84 213 MET A C 1
ATOM 1273 O O . MET A 1 172 ? 83.355 2.588 -0.705 1.00 32.54 213 MET A O 1
ATOM 1278 N N . GLY A 1 173 ? 83.378 0.612 0.353 1.00 30.64 214 GLY A N 1
ATOM 1279 C CA . GLY A 1 173 ? 83.642 1.242 1.629 1.00 27.48 214 GLY A CA 1
ATOM 1280 C C . GLY A 1 173 ? 83.893 0.279 2.778 1.00 31.01 214 GLY A C 1
ATOM 1281 O O . GLY A 1 173 ? 83.868 -0.946 2.611 1.00 26.55 214 GLY A O 1
ATOM 1282 N N . ILE A 1 174 ? 84.158 0.845 3.953 1.00 29.92 215 ILE A N 1
ATOM 1283 C CA . ILE A 1 174 ? 84.393 0.056 5.152 1.00 28.86 215 ILE A CA 1
ATOM 1284 C C . ILE A 1 174 ? 83.168 0.293 6.032 1.00 28.86 215 ILE A C 1
ATOM 1285 O O . ILE A 1 174 ? 82.889 1.428 6.417 1.00 24.85 215 ILE A O 1
ATOM 1290 N N . ASN A 1 175 ? 82.412 -0.759 6.320 1.00 26.50 216 ASN A N 1
ATOM 1291 C CA . ASN A 1 175 ? 81.234 -0.579 7.147 1.00 28.09 216 ASN A CA 1
ATOM 1292 C C . ASN A 1 175 ? 81.685 -0.115 8.522 1.00 32.31 216 ASN A C 1
ATOM 1293 O O . ASN A 1 175 ? 82.641 -0.644 9.083 1.00 34.31 216 ASN A O 1
ATOM 1298 N N . THR A 1 176 ? 81.012 0.898 9.055 1.00 37.37 217 THR A N 1
ATOM 1299 C CA . THR A 1 176 ? 81.383 1.442 10.350 1.00 40.70 217 THR A CA 1
ATOM 1300 C C . THR A 1 176 ? 80.327 1.357 11.435 1.00 45.32 217 THR A C 1
ATOM 1301 O O . THR A 1 176 ? 80.665 1.163 12.594 1.00 51.18 217 THR A O 1
ATOM 1305 N N . LEU A 1 177 ? 79.058 1.521 11.098 1.00 49.78 218 LEU A N 1
ATOM 1306 C CA . LEU A 1 177 ? 78.033 1.405 12.128 1.00 55.51 218 LEU A CA 1
ATOM 1307 C C . LEU A 1 177 ? 76.596 1.513 11.656 1.00 58.11 218 LEU A C 1
ATOM 1308 O O . LEU A 1 177 ? 76.289 2.119 10.625 1.00 58.41 218 LEU A O 1
ATOM 1313 N N . SER A 1 178 ? 75.721 0.886 12.431 1.00 62.00 219 SER A N 1
ATOM 1314 C CA . SER A 1 178 ? 74.308 0.848 12.129 1.00 66.23 219 SER A CA 1
ATOM 1315 C C . SER A 1 178 ? 73.587 1.930 12.920 1.00 70.86 219 SER A C 1
ATOM 1316 O O . SER A 1 178 ? 73.909 2.186 14.078 1.00 71.42 219 SER A O 1
ATOM 1319 N N . PHE A 1 179 ? 72.618 2.572 12.277 1.00 75.81 220 PHE A N 1
ATOM 1320 C CA . PHE A 1 179 ? 71.827 3.616 12.910 1.00 78.92 220 PHE A CA 1
ATOM 1321 C C . PHE A 1 179 ? 70.943 2.936 13.955 1.00 82.81 220 PHE A C 1
ATOM 1322 O O . PHE A 1 179 ? 69.795 3.319 14.153 1.00 83.96 220 PHE A O 1
ATOM 1330 N N . ASP A 1 180 ? 71.487 1.909 14.608 1.00 88.20 221 ASP A N 1
ATOM 1331 C CA . ASP A 1 180 ? 70.763 1.181 15.651 1.00 92.98 221 ASP A CA 1
ATOM 1332 C C . ASP A 1 180 ? 70.244 2.178 16.675 1.00 95.13 221 ASP A C 1
ATOM 1333 O O . ASP A 1 180 ? 69.238 1.934 17.350 1.00 95.50 221 ASP A O 1
ATOM 1338 N N . LYS A 1 181 ? 70.942 3.304 16.784 1.00 96.55 222 LYS A N 1
ATOM 1339 C CA . LYS A 1 181 ? 70.569 4.326 17.739 1.00 97.85 222 LYS A CA 1
ATOM 1340 C C . LYS A 1 181 ? 69.478 5.292 17.311 1.00 98.87 222 LYS A C 1
ATOM 1341 O O . LYS A 1 181 ? 69.695 6.194 16.497 1.00 98.22 222 LYS A O 1
ATOM 1347 N N . SER A 1 182 ? 68.291 5.064 17.862 1.00 100.04 223 SER A N 1
ATOM 1348 C CA . SER A 1 182 ? 67.146 5.932 17.654 1.00 100.81 223 SER A CA 1
ATOM 1349 C C . SER A 1 182 ? 67.095 6.529 19.050 1.00 102.80 223 SER A C 1
ATOM 1350 O O . SER A 1 182 ? 66.702 5.859 20.008 1.00 102.25 223 SER A O 1
ATOM 1353 N N . ASN A 1 183 ? 67.542 7.775 19.157 1.00 104.42 224 ASN A N 1
ATOM 1354 C CA . ASN A 1 183 ? 67.610 8.491 20.424 1.00 104.77 224 ASN A CA 1
ATOM 1355 C C . ASN A 1 183 ? 66.517 8.162 21.439 1.00 103.73 224 ASN A C 1
ATOM 1356 O O . ASN A 1 183 ? 66.652 8.484 22.618 1.00 103.60 224 ASN A O 1
ATOM 1361 N N . ASP A 1 184 ? 65.443 7.514 21.001 1.00 102.42 225 ASP A N 1
ATOM 1362 C CA . ASP A 1 184 ? 64.373 7.196 21.928 1.00 101.41 225 ASP A CA 1
ATOM 1363 C C . ASP A 1 184 ? 63.291 6.218 21.461 1.00 99.66 225 ASP A C 1
ATOM 1364 O O . ASP A 1 184 ? 62.381 6.591 20.718 1.00 99.41 225 ASP A O 1
ATOM 1369 N N . GLY A 1 185 ? 63.394 4.966 21.902 1.00 96.21 226 GLY A N 1
ATOM 1370 C CA . GLY A 1 185 ? 62.382 3.978 21.562 1.00 93.25 226 GLY A CA 1
ATOM 1371 C C . GLY A 1 185 ? 62.468 3.131 20.301 1.00 90.89 226 GLY A C 1
ATOM 1372 O O . GLY A 1 185 ? 62.648 1.919 20.386 1.00 91.12 226 GLY A O 1
ATOM 1373 N N . GLU A 1 186 ? 62.327 3.756 19.136 1.00 87.63 227 GLU A N 1
ATOM 1374 C CA . GLU A 1 186 ? 62.341 3.050 17.850 1.00 83.98 227 GLU A CA 1
ATOM 1375 C C . GLU A 1 186 ? 63.644 2.355 17.461 1.00 79.00 227 GLU A C 1
ATOM 1376 O O . GLU A 1 186 ? 64.710 2.635 18.016 1.00 77.70 227 GLU A O 1
ATOM 1382 N N . THR A 1 187 ? 63.541 1.442 16.496 1.00 72.74 228 THR A N 1
ATOM 1383 C CA . THR A 1 187 ? 64.704 0.714 15.981 1.00 65.81 228 THR A CA 1
ATOM 1384 C C . THR A 1 187 ? 64.775 0.904 14.477 1.00 55.26 228 THR A C 1
ATOM 1385 O O . THR A 1 187 ? 64.032 0.274 13.726 1.00 51.80 228 THR A O 1
ATOM 1389 N N . PRO A 1 188 ? 65.655 1.795 14.016 1.00 50.34 229 PRO A N 1
ATOM 1390 C CA . PRO A 1 188 ? 65.772 2.017 12.572 1.00 46.47 229 PRO A CA 1
ATOM 1391 C C . PRO A 1 188 ? 66.035 0.688 11.860 1.00 41.42 229 PRO A C 1
ATOM 1392 O O . PRO A 1 188 ? 66.644 -0.226 12.419 1.00 45.37 229 PRO A O 1
ATOM 1396 N N . GLU A 1 189 ? 65.543 0.573 10.640 1.00 37.43 230 GLU A N 1
ATOM 1397 C CA . GLU A 1 189 ? 65.732 -0.637 9.856 1.00 31.94 230 GLU A CA 1
ATOM 1398 C C . GLU A 1 189 ? 66.380 -0.222 8.555 1.00 31.50 230 GLU A C 1
ATOM 1399 O O . GLU A 1 189 ? 65.893 0.692 7.884 1.00 25.16 230 GLU A O 1
ATOM 1405 N N . GLY A 1 190 ? 67.495 -0.864 8.222 1.00 30.88 231 GLY A N 1
ATOM 1406 C CA . GLY A 1 190 ? 68.163 -0.570 6.968 1.00 30.69 231 GLY A CA 1
ATOM 1407 C C . GLY A 1 190 ? 68.866 0.764 6.818 1.00 33.07 231 GLY A C 1
ATOM 1408 O O . GLY A 1 190 ? 68.870 1.357 5.723 1.00 31.03 231 GLY A O 1
ATOM 1409 N N . ILE A 1 191 ? 69.441 1.255 7.913 1.00 32.27 232 ILE A N 1
ATOM 1410 C CA . ILE A 1 191 ? 70.201 2.492 7.861 1.00 32.80 232 ILE A CA 1
ATOM 1411 C C . ILE A 1 191 ? 71.579 2.203 8.432 1.00 31.41 232 ILE A C 1
ATOM 1412 O O . ILE A 1 191 ? 71.763 2.145 9.634 1.00 36.27 232 ILE A O 1
ATOM 1417 N N . GLY A 1 192 ? 72.542 1.991 7.550 1.00 28.89 233 GLY A N 1
ATOM 1418 C CA . GLY A 1 192 ? 73.888 1.693 7.984 1.00 27.85 233 GLY A CA 1
ATOM 1419 C C . GLY A 1 192 ? 74.869 2.604 7.286 1.00 31.59 233 GLY A C 1
ATOM 1420 O O . GLY A 1 192 ? 74.572 3.150 6.221 1.00 32.01 233 GLY A O 1
ATOM 1421 N N . PHE A 1 193 ? 76.046 2.780 7.873 1.00 30.28 234 PHE A N 1
ATOM 1422 C CA . PHE A 1 193 ? 77.011 3.674 7.269 1.00 29.15 234 PHE A CA 1
ATOM 1423 C C . PHE A 1 193 ? 78.353 3.031 7.011 1.00 32.04 234 PHE A C 1
ATOM 1424 O O . PHE A 1 193 ? 78.761 2.083 7.693 1.00 32.23 234 PHE A O 1
ATOM 1432 N N . ALA A 1 194 ? 79.049 3.555 6.016 1.00 31.07 235 ALA A N 1
ATOM 1433 C CA . ALA A 1 194 ? 80.356 3.019 5.673 1.00 31.92 235 ALA A CA 1
ATOM 1434 C C . ALA A 1 194 ? 81.244 4.134 5.158 1.00 30.35 235 ALA A C 1
ATOM 1435 O O . ALA A 1 194 ? 80.789 5.032 4.459 1.00 33.89 235 ALA A O 1
ATOM 1437 N N . ILE A 1 195 ? 82.514 4.077 5.512 1.00 28.19 236 ILE A N 1
ATOM 1438 C CA . ILE A 1 195 ? 83.457 5.065 5.048 1.00 29.08 236 ILE A CA 1
ATOM 1439 C C . ILE A 1 195 ? 83.818 4.716 3.599 1.00 29.30 236 ILE A C 1
ATOM 1440 O O . ILE A 1 195 ? 84.196 3.584 3.299 1.00 30.48 236 ILE A O 1
ATOM 1445 N N . PRO A 1 196 ? 83.694 5.684 2.678 1.00 33.48 237 PRO A N 1
ATOM 1446 C CA . PRO A 1 196 ? 84.001 5.505 1.242 1.00 33.38 237 PRO A CA 1
ATOM 1447 C C . PRO A 1 196 ? 85.426 4.964 1.039 1.00 35.33 237 PRO A C 1
ATOM 1448 O O . PRO A 1 196 ? 86.370 5.408 1.712 1.00 36.00 237 PRO A O 1
ATOM 1452 N N . PHE A 1 197 ? 85.600 4.027 0.110 1.00 35.19 238 PHE A N 1
ATOM 1453 C CA . PHE A 1 197 ? 86.929 3.450 -0.089 1.00 37.26 238 PHE A CA 1
ATOM 1454 C C . PHE A 1 197 ? 88.043 4.456 -0.353 1.00 39.85 238 PHE A C 1
ATOM 1455 O O . PHE A 1 197 ? 89.129 4.318 0.207 1.00 41.21 238 PHE A O 1
ATOM 1463 N N . GLN A 1 198 ? 87.788 5.477 -1.172 1.00 42.72 239 GLN A N 1
ATOM 1464 C CA . GLN A 1 198 ? 88.822 6.471 -1.459 1.00 44.52 239 GLN A CA 1
ATOM 1465 C C . GLN A 1 198 ? 89.287 7.176 -0.173 1.00 42.69 239 GLN A C 1
ATOM 1466 O O . GLN A 1 198 ? 90.474 7.414 0.017 1.00 43.48 239 GLN A O 1
ATOM 1472 N N . LEU A 1 199 ? 88.362 7.499 0.719 1.00 40.78 240 LEU A N 1
ATOM 1473 C CA . LEU A 1 199 ? 88.741 8.157 1.964 1.00 39.63 240 LEU A CA 1
ATOM 1474 C C . LEU A 1 199 ? 89.486 7.137 2.816 1.00 41.57 240 LEU A C 1
ATOM 1475 O O . LEU A 1 199 ? 90.537 7.438 3.394 1.00 43.41 240 LEU A O 1
ATOM 1480 N N . ALA A 1 200 ? 88.942 5.923 2.894 1.00 40.88 241 ALA A N 1
ATOM 1481 C CA . ALA A 1 200 ? 89.580 4.862 3.672 1.00 39.76 241 ALA A CA 1
ATOM 1482 C C . ALA A 1 200 ? 91.053 4.730 3.256 1.00 38.02 241 ALA A C 1
ATOM 1483 O O . ALA A 1 200 ? 91.951 4.736 4.090 1.00 34.31 241 ALA A O 1
ATOM 1485 N N . THR A 1 201 ? 91.286 4.632 1.954 1.00 37.24 242 THR A N 1
ATOM 1486 C CA . THR A 1 201 ? 92.630 4.505 1.421 1.00 39.58 242 THR A CA 1
ATOM 1487 C C . THR A 1 201 ? 93.577 5.678 1.727 1.00 39.52 242 THR A C 1
ATOM 1488 O O . THR A 1 201 ? 94.746 5.452 2.083 1.00 38.41 242 THR A O 1
ATOM 1492 N N . LYS A 1 202 ? 93.096 6.913 1.585 1.00 37.73 243 LYS A N 1
ATOM 1493 C CA . LYS A 1 202 ? 93.929 8.073 1.894 1.00 42.32 243 LYS A CA 1
ATOM 1494 C C . LYS A 1 202 ? 94.291 8.057 3.367 1.00 42.08 243 LYS A C 1
ATOM 1495 O O . LYS A 1 202 ? 95.431 8.318 3.730 1.00 44.84 243 LYS A O 1
ATOM 1501 N N . ILE A 1 203 ? 93.324 7.737 4.220 1.00 39.65 244 ILE A N 1
ATOM 1502 C CA . ILE A 1 203 ? 93.584 7.668 5.652 1.00 38.05 244 ILE A CA 1
ATOM 1503 C C . ILE A 1 203 ? 94.651 6.603 5.918 1.00 36.66 244 ILE A C 1
ATOM 1504 O O . ILE A 1 203 ? 95.607 6.829 6.657 1.00 38.45 244 ILE A O 1
ATOM 1509 N N . MET A 1 204 ? 94.492 5.442 5.299 1.00 36.00 245 MET A N 1
ATOM 1510 C CA . MET A 1 204 ? 95.433 4.349 5.492 1.00 37.68 245 MET A CA 1
ATOM 1511 C C . MET A 1 204 ? 96.866 4.704 5.145 1.00 39.29 245 MET A C 1
ATOM 1512 O O . MET A 1 204 ? 97.766 4.469 5.941 1.00 40.12 245 MET A O 1
ATOM 1517 N N . ASP A 1 205 ? 97.088 5.255 3.956 1.00 42.12 246 ASP A N 1
ATOM 1518 C CA . ASP A 1 205 ? 98.448 5.615 3.560 1.00 43.57 246 ASP A CA 1
ATOM 1519 C C . ASP A 1 205 ? 99.089 6.631 4.522 1.00 45.15 246 ASP A C 1
ATOM 1520 O O . ASP A 1 205 ? 100.297 6.582 4.763 1.00 47.42 246 ASP A O 1
ATOM 1525 N N . LYS A 1 206 ? 98.283 7.540 5.068 1.00 42.21 247 LYS A N 1
ATOM 1526 C CA . LYS A 1 206 ? 98.774 8.546 6.002 1.00 41.02 247 LYS A CA 1
ATOM 1527 C C . LYS A 1 206 ? 99.135 7.896 7.327 1.00 44.03 247 LYS A C 1
ATOM 1528 O O . LYS A 1 206 ? 100.099 8.298 7.980 1.00 43.56 247 LYS A O 1
ATOM 1534 N N . LEU A 1 207 ? 98.350 6.895 7.721 1.00 43.61 248 LEU A N 1
ATOM 1535 C CA . LEU A 1 207 ? 98.588 6.173 8.966 1.00 42.98 248 LEU A CA 1
ATOM 1536 C C . LEU A 1 207 ? 99.822 5.287 8.854 1.00 44.21 248 LEU A C 1
ATOM 1537 O O . LEU A 1 207 ? 100.563 5.105 9.818 1.00 43.39 248 LEU A O 1
ATOM 1542 N N . ILE A 1 208 ? 100.029 4.717 7.679 1.00 45.34 249 ILE A N 1
ATOM 1543 C CA . ILE A 1 208 ? 101.186 3.867 7.467 1.00 49.95 249 ILE A CA 1
ATOM 1544 C C . ILE A 1 208 ? 102.435 4.738 7.466 1.00 51.18 249 ILE A C 1
ATOM 1545 O O . ILE A 1 208 ? 103.456 4.373 8.041 1.00 53.81 249 ILE A O 1
ATOM 1550 N N . ARG A 1 209 ? 102.336 5.906 6.844 1.00 52.16 250 ARG A N 1
ATOM 1551 C CA . ARG A 1 209 ? 103.470 6.815 6.756 1.00 54.20 250 ARG A CA 1
ATOM 1552 C C . ARG A 1 209 ? 103.807 7.557 8.048 1.00 54.62 250 ARG A C 1
ATOM 1553 O O . ARG A 1 209 ? 104.921 7.454 8.543 1.00 52.11 250 ARG A O 1
ATOM 1561 N N . ASP A 1 210 ? 102.847 8.286 8.605 1.00 56.74 251 ASP A N 1
ATOM 1562 C CA . ASP A 1 210 ? 103.098 9.047 9.824 1.00 56.69 251 ASP A CA 1
ATOM 1563 C C . ASP A 1 210 ? 102.702 8.343 11.111 1.00 57.27 251 ASP A C 1
ATOM 1564 O O . ASP A 1 210 ? 103.139 8.741 12.186 1.00 59.30 251 ASP A O 1
ATOM 1569 N N . GLY A 1 211 ? 101.872 7.308 11.016 1.00 57.48 252 GLY A N 1
ATOM 1570 C CA . GLY A 1 211 ? 101.440 6.606 12.216 1.00 53.26 252 GLY A CA 1
ATOM 1571 C C . GLY A 1 211 ? 100.308 7.361 12.899 1.00 52.46 252 GLY A C 1
ATOM 1572 O O . GLY A 1 211 ? 99.911 7.055 14.027 1.00 49.11 252 GLY A O 1
ATOM 1573 N N . ARG A 1 212 ? 99.793 8.364 12.199 1.00 52.45 253 ARG A N 1
ATOM 1574 C CA . ARG A 1 212 ? 98.701 9.196 12.685 1.00 56.95 253 ARG A CA 1
ATOM 1575 C C . ARG A 1 212 ? 98.337 10.151 11.556 1.00 57.43 253 ARG A C 1
ATOM 1576 O O . ARG A 1 212 ? 99.183 10.495 10.729 1.00 58.43 253 ARG A O 1
ATOM 1584 N N . VAL A 1 213 ? 97.081 10.568 11.494 1.00 57.95 254 VAL A N 1
ATOM 1585 C CA . VAL A 1 213 ? 96.682 11.469 10.426 1.00 62.05 254 VAL A CA 1
ATOM 1586 C C . VAL A 1 213 ? 96.902 12.912 10.846 1.00 64.96 254 VAL A C 1
ATOM 1587 O O . VAL A 1 213 ? 96.166 13.455 11.670 1.00 66.46 254 VAL A O 1
ATOM 1591 N N . ILE A 1 214 ? 97.938 13.518 10.279 1.00 67.55 255 ILE A N 1
ATOM 1592 C CA . ILE A 1 214 ? 98.287 14.896 10.574 1.00 70.66 255 ILE A CA 1
ATOM 1593 C C . ILE A 1 214 ? 97.372 15.856 9.825 1.00 74.11 255 ILE A C 1
ATOM 1594 O O . ILE A 1 214 ? 97.369 15.880 8.596 1.00 74.73 255 ILE A O 1
ATOM 1599 N N . ARG A 1 215 ? 96.598 16.643 10.568 1.00 77.87 256 ARG A N 1
ATOM 1600 C CA . ARG A 1 215 ? 95.690 17.613 9.960 1.00 84.25 256 ARG A CA 1
ATOM 1601 C C . ARG A 1 215 ? 96.092 19.053 10.270 1.00 90.40 256 ARG A C 1
ATOM 1602 O O . ARG A 1 215 ? 96.803 19.319 11.243 1.00 90.48 256 ARG A O 1
ATOM 1610 N N . GLY A 1 216 ? 95.621 19.977 9.437 1.00 96.62 257 GLY A N 1
ATOM 1611 C CA . GLY A 1 216 ? 95.929 21.384 9.619 1.00 103.63 257 GLY A CA 1
ATOM 1612 C C . GLY A 1 216 ? 94.907 22.138 10.451 1.00 109.03 257 GLY A C 1
ATOM 1613 O O . GLY A 1 216 ? 93.744 22.273 10.068 1.00 108.61 257 GLY A O 1
ATOM 1614 N N . TYR A 1 217 ? 95.357 22.635 11.598 1.00 115.10 258 TYR A N 1
ATOM 1615 C CA . TYR A 1 217 ? 94.514 23.393 12.515 1.00 121.70 258 TYR A CA 1
ATOM 1616 C C . TYR A 1 217 ? 94.919 24.865 12.464 1.00 125.22 258 TYR A C 1
ATOM 1617 O O . TYR A 1 217 ? 96.025 25.226 12.875 1.00 125.87 258 TYR A O 1
ATOM 1626 N N . ILE A 1 218 ? 94.033 25.712 11.945 1.00 128.67 259 ILE A N 1
ATOM 1627 C CA . ILE A 1 218 ? 94.320 27.141 11.857 1.00 131.70 259 ILE A CA 1
ATOM 1628 C C . ILE A 1 218 ? 94.290 27.787 13.237 1.00 133.56 259 ILE A C 1
ATOM 1629 O O . ILE A 1 218 ? 95.266 28.415 13.650 1.00 134.21 259 ILE A O 1
ATOM 1634 N N . GLY A 1 219 ? 93.174 27.636 13.947 1.00 135.11 260 GLY A N 1
ATOM 1635 C CA . GLY A 1 219 ? 93.078 28.209 15.279 1.00 136.74 260 GLY A CA 1
ATOM 1636 C C . GLY A 1 219 ? 91.746 28.841 15.638 1.00 137.69 260 GLY A C 1
ATOM 1637 O O . GLY A 1 219 ? 91.691 29.725 16.494 1.00 138.63 260 GLY A O 1
ATOM 1638 N N . ILE A 1 220 ? 90.670 28.395 14.996 1.00 138.11 261 ILE A N 1
ATOM 1639 C CA . ILE A 1 220 ? 89.343 28.937 15.272 1.00 138.12 261 ILE A CA 1
ATOM 1640 C C . ILE A 1 220 ? 88.281 27.839 15.289 1.00 138.09 261 ILE A C 1
ATOM 1641 O O . ILE A 1 220 ? 88.558 26.685 14.960 1.00 138.63 261 ILE A O 1
ATOM 1646 N N . GLY A 1 221 ? 87.067 28.208 15.684 1.00 137.78 262 GLY A N 1
ATOM 1647 C CA . GLY A 1 221 ? 85.975 27.252 15.724 1.00 137.45 262 GLY A CA 1
ATOM 1648 C C . GLY A 1 221 ? 84.716 27.850 15.119 1.00 137.46 262 GLY A C 1
ATOM 1649 O O . GLY A 1 221 ? 84.790 28.789 14.323 1.00 137.17 262 GLY A O 1
ATOM 1650 N N . GLY A 1 222 ? 83.560 27.308 15.492 1.00 136.98 263 GLY A N 1
ATOM 1651 C CA . GLY A 1 222 ? 82.302 27.821 14.977 1.00 136.24 263 GLY A CA 1
ATOM 1652 C C . GLY A 1 222 ? 81.631 26.926 13.956 1.00 135.99 263 GLY A C 1
ATOM 1653 O O . GLY A 1 222 ? 80.651 27.322 13.324 1.00 135.51 263 GLY A O 1
ATOM 1654 N N . ILE A 1 241 ? 82.448 30.152 4.600 1.00 150.52 282 ILE A N 1
ATOM 1655 C CA . ILE A 1 241 ? 81.402 31.034 5.104 1.00 151.05 282 ILE A CA 1
ATOM 1656 C C . ILE A 1 241 ? 81.988 32.018 6.121 1.00 151.87 282 ILE A C 1
ATOM 1657 O O . ILE A 1 241 ? 82.893 32.785 5.789 1.00 152.18 282 ILE A O 1
ATOM 1662 N N . VAL A 1 242 ? 81.486 31.988 7.353 1.00 152.62 283 VAL A N 1
ATOM 1663 C CA . VAL A 1 242 ? 81.959 32.894 8.397 1.00 153.19 283 VAL A CA 1
ATOM 1664 C C . VAL 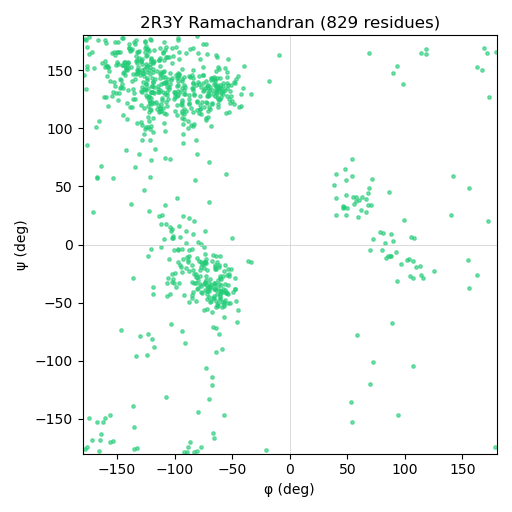A 1 242 ? 82.527 32.151 9.606 1.00 153.76 283 VAL A C 1
ATOM 1665 O O . VAL A 1 242 ? 82.235 30.973 9.820 1.00 153.12 283 VAL A O 1
ATOM 1669 N N . VAL A 1 243 ? 83.341 32.854 10.390 1.00 154.93 284 VAL A N 1
ATOM 1670 C CA . VAL A 1 243 ? 83.960 32.286 11.585 1.00 156.04 284 VAL A CA 1
ATOM 1671 C C . VAL A 1 243 ? 83.343 32.906 12.836 1.00 156.59 284 VAL A C 1
ATOM 1672 O O . VAL A 1 243 ? 83.005 34.090 12.841 1.00 156.99 284 VAL A O 1
ATOM 1676 N N . ASN A 1 244 ? 83.204 32.105 13.890 1.00 157.08 285 ASN A N 1
ATOM 1677 C CA . ASN A 1 244 ? 82.629 32.573 15.150 1.00 157.81 285 ASN A CA 1
ATOM 1678 C C . ASN A 1 244 ? 82.423 31.417 16.127 1.00 158.41 285 ASN A C 1
ATOM 1679 O O . ASN A 1 244 ? 81.786 30.421 15.793 1.00 158.52 285 ASN A O 1
ATOM 1684 N N . GLU A 1 245 ? 82.957 31.558 17.338 1.00 159.00 286 GLU A N 1
ATOM 1685 C CA . GLU A 1 245 ? 82.834 30.514 18.353 1.00 159.72 286 GLU A CA 1
ATOM 1686 C C . GLU A 1 245 ? 82.006 30.930 19.563 1.00 159.80 286 GLU A C 1
ATOM 1687 O O . GLU A 1 245 ? 82.155 32.038 20.081 1.00 159.50 286 GLU A O 1
ATOM 1693 N N . VAL A 1 246 ? 81.135 30.030 20.010 1.00 160.19 287 VAL A N 1
ATOM 1694 C CA . VAL A 1 246 ? 80.298 30.289 21.174 1.00 160.52 287 VAL A CA 1
ATOM 1695 C C . VAL A 1 246 ? 81.181 30.228 22.418 1.00 161.10 287 VAL A C 1
ATOM 1696 O O . VAL A 1 246 ? 80.796 30.687 23.494 1.00 161.11 287 VAL A O 1
ATOM 1700 N N . SER A 1 247 ? 82.371 29.655 22.251 1.00 161.45 288 SER A N 1
ATOM 1701 C CA . SER A 1 247 ? 83.348 29.530 23.330 1.00 161.45 288 SER A CA 1
ATOM 1702 C C . SER A 1 247 ? 84.739 29.888 22.791 1.00 161.80 288 SER A C 1
ATOM 1703 O O . SER A 1 247 ? 85.047 29.621 21.630 1.00 162.09 288 SER A O 1
ATOM 1706 N N . PRO A 1 248 ? 85.595 30.488 23.638 1.00 161.92 289 PRO A N 1
ATOM 1707 C CA . PRO A 1 248 ? 86.967 30.923 23.339 1.00 161.81 289 PRO A CA 1
ATOM 1708 C C . PRO A 1 248 ? 87.667 30.342 22.100 1.00 161.59 289 PRO A C 1
ATOM 1709 O O . PRO A 1 248 ? 87.532 29.159 21.787 1.00 161.29 289 PRO A O 1
ATOM 1713 N N . ASP A 1 249 ? 88.420 31.199 21.408 1.00 161.48 290 ASP A N 1
ATOM 1714 C CA . ASP A 1 249 ? 89.156 30.819 20.202 1.00 161.17 290 ASP A CA 1
ATOM 1715 C C . ASP A 1 249 ? 90.543 30.253 20.505 1.00 161.29 290 ASP A C 1
ATOM 1716 O O . ASP A 1 249 ? 91.036 30.352 21.628 1.00 160.62 290 ASP A O 1
ATOM 1721 N N . GLY A 1 250 ? 91.166 29.670 19.484 1.00 161.97 291 GLY A N 1
ATOM 1722 C CA . GLY A 1 250 ? 92.488 29.090 19.640 1.00 162.90 291 GLY A CA 1
ATOM 1723 C C . GLY A 1 250 ? 93.616 30.098 19.499 1.00 163.79 291 GLY A C 1
ATOM 1724 O O . GLY A 1 250 ? 93.385 31.233 19.080 1.00 163.75 291 GLY A O 1
ATOM 1725 N N . PRO A 1 251 ? 94.854 29.708 19.847 1.00 164.37 292 PRO A N 1
ATOM 1726 C CA . PRO A 1 251 ? 96.048 30.559 19.773 1.00 164.72 292 PRO A CA 1
ATOM 1727 C C . PRO A 1 251 ? 96.514 30.946 18.367 1.00 164.97 292 PRO A C 1
ATOM 1728 O O . PRO A 1 251 ? 96.614 32.131 18.048 1.00 165.18 292 PRO A O 1
ATOM 1732 N N . ALA A 1 252 ? 96.800 29.943 17.539 1.00 165.00 293 ALA A N 1
ATOM 1733 C CA . ALA A 1 252 ? 97.292 30.151 16.174 1.00 165.11 293 ALA A CA 1
ATOM 1734 C C . ALA A 1 252 ? 96.491 31.125 15.305 1.00 165.45 293 ALA A C 1
ATOM 1735 O O . ALA A 1 252 ? 96.779 31.283 14.116 1.00 165.10 293 ALA A O 1
ATOM 1737 N N . ALA A 1 253 ? 95.492 31.775 15.895 1.00 165.95 294 ALA A N 1
ATOM 1738 C CA . ALA A 1 253 ? 94.669 32.738 15.171 1.00 166.13 294 ALA A CA 1
ATOM 1739 C C . ALA A 1 253 ? 95.187 34.157 15.405 1.00 166.14 294 ALA A C 1
ATOM 1740 O O . ALA A 1 253 ? 94.487 35.137 15.141 1.00 166.29 294 ALA A O 1
ATOM 1742 N N . ASN A 1 254 ? 96.417 34.258 15.903 1.00 165.95 295 ASN A N 1
ATOM 1743 C CA . ASN A 1 254 ? 97.034 35.553 16.172 1.00 165.69 295 ASN A CA 1
ATOM 1744 C C . ASN A 1 254 ? 98.140 35.854 15.163 1.00 165.80 295 ASN A C 1
ATOM 1745 O O . ASN A 1 254 ? 99.144 36.486 15.498 1.00 165.93 295 ASN A O 1
ATOM 1750 N N . ALA A 1 255 ? 97.949 35.399 13.929 1.00 165.54 296 ALA A N 1
ATOM 1751 C CA . ALA A 1 255 ? 98.928 35.620 12.872 1.00 165.15 296 ALA A CA 1
ATOM 1752 C C . ALA A 1 255 ? 98.585 36.875 12.074 1.00 164.95 296 ALA A C 1
ATOM 1753 O O . ALA A 1 255 ? 99.232 37.912 12.221 1.00 164.75 296 ALA A O 1
ATOM 1755 N N . GLY A 1 256 ? 97.562 36.773 11.231 1.00 164.74 297 GLY A N 1
ATOM 1756 C CA . GLY A 1 256 ? 97.155 37.908 10.424 1.00 164.52 297 GLY A CA 1
ATOM 1757 C C . GLY A 1 256 ? 95.687 37.847 10.052 1.00 164.63 297 GLY A C 1
ATOM 1758 O O . GLY A 1 256 ? 95.339 37.854 8.870 1.00 164.09 297 GLY A O 1
ATOM 1759 N N . ILE A 1 257 ? 94.826 37.783 11.065 1.00 165.06 298 ILE A N 1
ATOM 1760 C CA . ILE A 1 257 ? 93.382 37.721 10.853 1.00 165.59 298 ILE A CA 1
ATOM 1761 C C . ILE A 1 257 ? 92.622 38.490 11.935 1.00 165.36 298 ILE A C 1
ATOM 1762 O O . ILE A 1 257 ? 93.133 38.696 13.037 1.00 165.26 298 ILE A O 1
ATOM 1767 N N . GLN A 1 258 ? 91.399 38.905 11.609 1.00 165.24 299 GLN A N 1
ATOM 1768 C CA . GLN A 1 258 ? 90.548 39.659 12.531 1.00 164.69 299 GLN A CA 1
ATOM 1769 C C . GLN A 1 258 ? 90.033 38.807 13.694 1.00 164.75 299 GLN A C 1
ATOM 1770 O O . GLN A 1 258 ? 90.800 38.083 14.332 1.00 164.93 299 GLN A O 1
ATOM 1776 N N . VAL A 1 259 ? 88.733 38.901 13.967 1.00 164.48 300 VAL A N 1
ATOM 1777 C CA . VAL A 1 259 ? 88.122 38.142 15.055 1.00 164.19 300 VAL A CA 1
ATOM 1778 C C . VAL A 1 259 ? 86.969 37.249 14.585 1.00 164.07 300 VAL A C 1
ATOM 1779 O O . VAL A 1 259 ? 87.138 36.037 14.446 1.00 163.85 300 VAL A O 1
ATOM 1783 N N . ASN A 1 260 ? 85.804 37.843 14.339 1.00 164.07 301 ASN A N 1
ATOM 1784 C CA . ASN A 1 260 ? 84.635 37.085 13.893 1.00 164.27 301 ASN A CA 1
ATOM 1785 C C . ASN A 1 260 ? 84.172 37.502 12.496 1.00 164.23 301 ASN A C 1
ATOM 1786 O O . ASN A 1 260 ? 83.235 38.290 12.359 1.00 164.19 301 ASN A O 1
ATOM 1791 N N . ASP A 1 261 ? 84.820 36.972 11.461 1.00 164.19 302 ASP A N 1
ATOM 1792 C CA . ASP A 1 261 ? 84.446 37.307 10.089 1.00 163.75 302 ASP A CA 1
ATOM 1793 C C . ASP A 1 261 ? 84.598 36.140 9.117 1.00 163.23 302 ASP A C 1
ATOM 1794 O O . ASP A 1 261 ? 85.036 35.051 9.492 1.00 162.40 302 ASP A O 1
ATOM 1799 N N . LEU A 1 262 ? 84.221 36.385 7.866 1.00 163.23 303 LEU A N 1
ATOM 1800 C CA . LEU A 1 262 ? 84.302 35.380 6.814 1.00 163.28 303 LEU A CA 1
ATOM 1801 C C . LEU A 1 262 ? 85.728 35.279 6.288 1.00 163.25 303 LEU A C 1
ATOM 1802 O O . LEU A 1 262 ? 86.689 35.411 7.046 1.00 163.22 303 LEU A O 1
ATOM 1807 N N . ILE A 1 263 ? 85.848 35.048 4.983 1.00 163.12 304 ILE A N 1
ATOM 1808 C CA . ILE A 1 263 ? 87.137 34.927 4.311 1.00 163.33 304 ILE A CA 1
ATOM 1809 C C . ILE A 1 263 ? 86.910 34.242 2.965 1.00 163.30 304 ILE A C 1
ATOM 1810 O O . ILE A 1 263 ? 85.955 33.479 2.808 1.00 163.24 304 ILE A O 1
ATOM 1815 N N . ILE A 1 264 ? 87.777 34.519 1.993 1.00 163.44 305 ILE A N 1
ATOM 1816 C CA . ILE A 1 264 ? 87.638 33.920 0.668 1.00 163.62 305 ILE A CA 1
ATOM 1817 C C . ILE A 1 264 ? 88.823 33.058 0.223 1.00 163.29 305 ILE A C 1
ATOM 1818 O O . ILE A 1 264 ? 88.778 31.832 0.333 1.00 162.59 305 ILE A O 1
ATOM 1823 N N . SER A 1 265 ? 89.878 33.695 -0.277 1.00 163.18 306 SER A N 1
ATOM 1824 C CA . SER A 1 265 ? 91.052 32.967 -0.748 1.00 162.75 306 SER A CA 1
ATOM 1825 C C . SER A 1 265 ? 92.057 32.644 0.351 1.00 162.06 306 SER A C 1
ATOM 1826 O O . SER A 1 265 ? 92.623 33.539 0.980 1.00 162.04 306 SER A O 1
ATOM 1829 N N . VAL A 1 266 ? 92.270 31.351 0.573 1.00 161.39 307 VAL A N 1
ATOM 1830 C CA . VAL A 1 266 ? 93.212 30.876 1.578 1.00 160.75 307 VAL A CA 1
ATOM 1831 C C . VAL A 1 266 ? 94.162 29.907 0.878 1.00 160.30 307 VAL A C 1
ATOM 1832 O O . VAL A 1 266 ? 93.853 28.725 0.726 1.00 160.26 307 VAL A O 1
ATOM 1836 N N . ASP A 1 267 ? 95.308 30.432 0.447 1.00 159.65 308 ASP A N 1
ATOM 1837 C CA . ASP A 1 267 ? 96.334 29.669 -0.263 1.00 158.71 308 ASP A CA 1
ATOM 1838 C C . ASP A 1 267 ? 96.015 29.660 -1.758 1.00 158.69 308 ASP A C 1
ATOM 1839 O O . ASP A 1 267 ? 96.078 28.620 -2.414 1.00 159.06 308 ASP A O 1
ATOM 1844 N N . ASN A 1 268 ? 95.669 30.835 -2.283 1.00 158.46 309 ASN A N 1
ATOM 1845 C CA . ASN A 1 268 ? 95.334 31.007 -3.697 1.00 158.24 309 ASN A CA 1
ATOM 1846 C C . ASN A 1 268 ? 94.242 30.058 -4.179 1.00 158.23 309 ASN A C 1
ATOM 1847 O O . ASN A 1 268 ? 94.514 29.102 -4.908 1.00 158.22 309 ASN A O 1
ATOM 1852 N N . LYS A 1 269 ? 93.006 30.333 -3.775 1.00 158.16 310 LYS A N 1
ATOM 1853 C CA . LYS A 1 269 ? 91.863 29.513 -4.165 1.00 157.88 310 LYS A CA 1
ATOM 1854 C C . LYS A 1 269 ? 90.597 30.120 -3.558 1.00 158.37 310 LYS A C 1
ATOM 1855 O O . LYS A 1 269 ? 90.636 30.679 -2.461 1.00 158.80 310 LYS A O 1
ATOM 1861 N N . PRO A 1 270 ? 89.457 30.021 -4.263 1.00 158.39 311 PRO A N 1
ATOM 1862 C CA . PRO A 1 270 ? 88.201 30.580 -3.747 1.00 157.97 311 PRO A CA 1
ATOM 1863 C C . PRO A 1 270 ? 87.737 29.930 -2.442 1.00 157.71 311 PRO A C 1
ATOM 1864 O O . PRO A 1 270 ? 88.052 28.770 -2.168 1.00 157.68 311 PRO A O 1
ATOM 1868 N N . ALA A 1 271 ? 86.994 30.686 -1.638 1.00 157.19 312 ALA A N 1
ATOM 1869 C CA . ALA A 1 271 ? 86.484 30.183 -0.366 1.00 156.82 312 ALA A CA 1
ATOM 1870 C C . ALA A 1 271 ? 85.546 29.001 -0.591 1.00 156.86 312 ALA A C 1
ATOM 1871 O O . ALA A 1 271 ? 84.328 29.124 -0.453 1.00 156.62 312 ALA A O 1
ATOM 1873 N N . THR A 1 277 ? 86.290 24.041 1.865 1.00 138.24 318 THR A N 1
ATOM 1874 C CA . THR A 1 277 ? 87.384 24.737 2.533 1.00 138.06 318 THR A CA 1
ATOM 1875 C C . THR A 1 277 ? 87.719 24.069 3.860 1.00 137.41 318 THR A C 1
ATOM 1876 O O . THR A 1 277 ? 88.884 23.990 4.250 1.00 137.08 318 THR A O 1
ATOM 1880 N N . MET A 1 278 ? 86.689 23.596 4.552 1.00 136.83 319 MET A N 1
ATOM 1881 C CA . MET A 1 278 ? 86.875 22.922 5.828 1.00 136.28 319 MET A CA 1
ATOM 1882 C C . MET A 1 278 ? 88.014 21.913 5.740 1.00 134.83 319 MET A C 1
ATOM 1883 O O . MET A 1 278 ? 89.060 22.084 6.368 1.00 134.14 319 MET A O 1
ATOM 1888 N N . ASP A 1 279 ? 87.809 20.869 4.944 1.00 133.39 320 ASP A N 1
ATOM 1889 C CA . ASP A 1 279 ? 88.810 19.826 4.779 1.00 131.64 320 ASP A CA 1
ATOM 1890 C C . ASP A 1 279 ? 90.002 20.276 3.937 1.00 130.14 320 ASP A C 1
ATOM 1891 O O . ASP A 1 279 ? 90.829 19.460 3.526 1.00 130.06 320 ASP A O 1
ATOM 1896 N N . GLN A 1 280 ? 90.085 21.580 3.684 1.00 128.22 321 GLN A N 1
ATOM 1897 C CA . GLN A 1 280 ? 91.193 22.145 2.921 1.00 126.69 321 GLN A CA 1
ATOM 1898 C C . GLN A 1 280 ? 92.275 22.555 3.914 1.00 124.51 321 GLN A C 1
ATOM 1899 O O . GLN A 1 280 ? 93.462 22.314 3.699 1.00 124.12 321 GLN A O 1
ATOM 1905 N N . VAL A 1 281 ? 91.840 23.173 5.008 1.00 122.40 322 VAL A N 1
ATOM 1906 C CA . VAL A 1 281 ? 92.733 23.626 6.068 1.00 120.36 322 VAL A CA 1
ATOM 1907 C C . VAL A 1 281 ? 93.552 22.466 6.623 1.00 119.86 322 VAL A C 1
ATOM 1908 O O . VAL A 1 281 ? 94.777 22.553 6.743 1.00 119.65 322 VAL A O 1
ATOM 1912 N N . ALA A 1 282 ? 92.861 21.381 6.956 1.00 118.27 323 ALA A N 1
ATOM 1913 C CA . ALA A 1 282 ? 93.491 20.197 7.520 1.00 116.55 323 ALA A CA 1
ATOM 1914 C C . ALA A 1 282 ? 94.505 19.534 6.597 1.00 116.00 323 ALA A C 1
ATOM 1915 O O . ALA A 1 282 ? 95.475 18.940 7.063 1.00 115.46 323 ALA A O 1
ATOM 1917 N N . GLU A 1 283 ? 94.289 19.643 5.292 1.00 116.58 324 GLU A N 1
ATOM 1918 C CA . GLU A 1 283 ? 95.183 19.014 4.326 1.00 117.70 324 GLU A CA 1
ATOM 1919 C C . GLU A 1 283 ? 96.536 19.704 4.136 1.00 118.95 324 GLU A C 1
ATOM 1920 O O . GLU A 1 283 ? 97.457 19.116 3.566 1.00 118.97 324 GLU A O 1
ATOM 1926 N N . ILE A 1 284 ? 96.662 20.941 4.611 1.00 120.33 325 ILE A N 1
ATOM 1927 C CA . ILE A 1 284 ? 97.916 21.683 4.476 1.00 121.37 325 ILE A CA 1
ATOM 1928 C C . ILE A 1 284 ? 98.873 21.404 5.632 1.00 122.19 325 ILE A C 1
ATOM 1929 O O . ILE A 1 284 ? 98.544 21.643 6.794 1.00 123.00 325 ILE A O 1
ATOM 1934 N N . ARG A 1 285 ? 100.061 20.904 5.301 1.00 122.89 326 ARG A N 1
ATOM 1935 C CA . ARG A 1 285 ? 101.077 20.582 6.299 1.00 123.37 326 ARG A CA 1
ATOM 1936 C C . ARG A 1 285 ? 101.310 21.702 7.303 1.00 124.52 326 ARG A C 1
ATOM 1937 O O . ARG A 1 285 ? 101.319 22.879 6.947 1.00 124.59 326 ARG A O 1
ATOM 1945 N N . PRO A 1 286 ? 101.494 21.343 8.582 1.00 126.33 327 PRO A N 1
ATOM 1946 C CA . PRO A 1 286 ? 101.731 22.346 9.624 1.00 127.71 327 PRO A CA 1
ATOM 1947 C C . PRO A 1 286 ? 103.121 22.964 9.456 1.00 129.16 327 PRO A C 1
ATOM 1948 O O . PRO A 1 286 ? 104.095 22.255 9.188 1.00 128.51 327 PRO A O 1
ATOM 1952 N N . GLY A 1 287 ? 103.204 24.283 9.606 1.00 130.23 328 GLY A N 1
ATOM 1953 C CA . GLY A 1 287 ? 104.481 24.958 9.469 1.00 131.60 328 GLY A CA 1
ATOM 1954 C C . GLY A 1 287 ? 104.583 25.813 8.221 1.00 132.53 328 GLY A C 1
ATOM 1955 O O . GLY A 1 287 ? 105.431 26.703 8.136 1.00 133.01 328 GLY A O 1
ATOM 1956 N N . SER A 1 288 ? 103.723 25.547 7.246 1.00 133.37 329 SER A N 1
ATOM 1957 C CA . SER A 1 288 ? 103.733 26.308 6.003 1.00 134.89 329 SER A CA 1
ATOM 1958 C C . SER A 1 288 ? 102.940 27.607 6.163 1.00 136.01 329 SER A C 1
ATOM 1959 O O . SER A 1 288 ? 101.798 27.591 6.625 1.00 136.46 329 SER A O 1
ATOM 1962 N N . VAL A 1 289 ? 103.556 28.728 5.790 1.00 136.62 330 VAL A N 1
ATOM 1963 C CA . VAL A 1 289 ? 102.903 30.034 5.883 1.00 136.43 330 VAL A CA 1
ATOM 1964 C C . VAL A 1 289 ? 101.903 30.167 4.738 1.00 136.51 330 VAL A C 1
ATOM 1965 O O . VAL A 1 289 ? 102.264 30.055 3.565 1.00 135.38 330 VAL A O 1
ATOM 1969 N N . ILE A 1 290 ? 100.646 30.412 5.088 1.00 137.37 331 ILE A N 1
ATOM 1970 C CA . ILE A 1 290 ? 99.582 30.518 4.097 1.00 138.76 331 ILE A CA 1
ATOM 1971 C C . ILE A 1 290 ? 98.927 31.898 4.040 1.00 139.64 331 ILE A C 1
ATOM 1972 O O . ILE A 1 290 ? 98.738 32.550 5.068 1.00 139.41 331 ILE A O 1
ATOM 1977 N N . PRO A 1 291 ? 98.578 32.361 2.825 1.00 140.74 332 PRO A N 1
ATOM 1978 C CA . PRO A 1 291 ? 97.936 33.663 2.616 1.00 141.66 332 PRO A CA 1
ATOM 1979 C C . PRO A 1 291 ? 96.411 33.626 2.799 1.00 142.68 332 PRO A C 1
ATOM 1980 O O . PRO A 1 291 ? 95.695 32.989 2.023 1.00 141.99 332 PRO A O 1
ATOM 1984 N N . VAL A 1 292 ? 95.926 34.311 3.831 1.00 144.21 333 VAL A N 1
ATOM 1985 C CA . VAL A 1 292 ? 94.494 34.377 4.119 1.00 145.46 333 VAL A CA 1
ATOM 1986 C C . VAL A 1 292 ? 93.978 35.784 3.793 1.00 146.87 333 VAL A C 1
ATOM 1987 O O . VAL A 1 292 ? 94.645 36.776 4.089 1.00 147.60 333 VAL A O 1
ATOM 1991 N N . VAL A 1 293 ? 92.798 35.869 3.182 1.00 147.57 334 VAL A N 1
ATOM 1992 C CA . VAL A 1 293 ? 92.219 37.162 2.811 1.00 147.74 334 VAL A CA 1
ATOM 1993 C C . VAL A 1 293 ? 90.918 37.476 3.551 1.00 148.12 334 VAL A C 1
ATOM 1994 O O . VAL A 1 293 ? 89.917 36.776 3.389 1.00 148.63 334 VAL A O 1
ATOM 1998 N N . VAL A 1 294 ? 90.941 38.541 4.352 1.00 147.77 335 VAL A N 1
ATOM 1999 C CA . VAL A 1 294 ? 89.776 38.968 5.124 1.00 147.45 335 VAL A CA 1
ATOM 2000 C C . VAL A 1 294 ? 89.359 37.912 6.143 1.00 147.35 335 VAL A C 1
ATOM 2001 O O . VAL A 1 294 ? 89.967 37.789 7.206 1.00 147.35 335 VAL A O 1
ATOM 2005 N N . LEU A 1 303 ? 99.092 39.354 5.171 1.00 151.00 344 LEU A N 1
ATOM 2006 C CA . LEU A 1 303 ? 98.182 38.215 5.223 1.00 151.09 344 LEU A CA 1
ATOM 2007 C C . LEU A 1 303 ? 98.946 36.890 5.188 1.00 150.74 344 LEU A C 1
ATOM 2008 O O . LEU A 1 303 ? 99.135 36.298 4.123 1.00 150.89 344 LEU A O 1
ATOM 2013 N N . GLN A 1 304 ? 99.388 36.431 6.357 1.00 149.85 345 GLN A N 1
ATOM 2014 C CA . GLN A 1 304 ? 100.126 35.176 6.459 1.00 149.10 345 GLN A CA 1
ATOM 2015 C C . GLN A 1 304 ? 99.856 34.477 7.784 1.00 149.01 345 GLN A C 1
ATOM 2016 O O . GLN A 1 304 ? 99.941 35.092 8.847 1.00 149.29 345 GLN A O 1
ATOM 2022 N N . VAL A 1 305 ? 99.534 33.188 7.714 1.00 148.49 346 VAL A N 1
ATOM 2023 C CA . VAL A 1 305 ? 99.261 32.398 8.909 1.00 147.26 346 VAL A CA 1
ATOM 2024 C C . VAL A 1 305 ? 100.033 31.084 8.835 1.00 146.98 346 VAL A C 1
ATOM 2025 O O . VAL A 1 305 ? 100.261 30.550 7.748 1.00 146.63 346 VAL A O 1
ATOM 2029 N N . THR A 1 306 ? 100.446 30.573 9.991 1.00 146.59 347 THR A N 1
ATOM 2030 C CA . THR A 1 306 ? 101.179 29.312 10.053 1.00 145.85 347 THR A CA 1
ATOM 2031 C C . THR A 1 306 ? 100.264 28.214 10.583 1.00 144.76 347 THR A C 1
ATOM 2032 O O . THR A 1 306 ? 99.678 28.343 11.661 1.00 144.32 347 THR A O 1
ATOM 2036 N N . ILE A 1 307 ? 100.146 27.136 9.816 1.00 143.44 348 ILE A N 1
ATOM 2037 C CA . ILE A 1 307 ? 99.295 26.017 10.196 1.00 142.36 348 ILE A CA 1
ATOM 2038 C C . ILE A 1 307 ? 99.947 25.116 11.244 1.00 142.03 348 ILE A C 1
ATOM 2039 O O . ILE A 1 307 ? 101.142 24.826 11.174 1.00 141.87 348 ILE A O 1
ATOM 2044 N N . GLN A 1 308 ? 99.150 24.690 12.219 1.00 141.20 349 GLN A N 1
ATOM 2045 C CA . GLN A 1 308 ? 99.611 23.793 13.275 1.00 140.14 349 GLN A CA 1
ATOM 2046 C C . GLN A 1 308 ? 98.883 22.467 13.122 1.00 138.58 349 GLN A C 1
ATOM 2047 O O . GLN A 1 308 ? 97.815 22.407 12.516 1.00 138.32 349 GLN A O 1
ATOM 2053 N N . GLU A 1 309 ? 99.452 21.402 13.675 1.00 136.75 350 GLU A N 1
ATOM 2054 C CA . GLU A 1 309 ? 98.803 20.106 13.588 1.00 135.29 350 GLU A CA 1
ATOM 2055 C C . GLU A 1 309 ? 97.570 20.115 14.481 1.00 134.53 350 GLU A C 1
ATOM 2056 O O . GLU A 1 309 ? 97.646 20.472 15.657 1.00 134.30 350 GLU A O 1
ATOM 2062 N N . TYR A 1 310 ? 96.435 19.738 13.904 1.00 133.89 351 TYR A N 1
ATOM 2063 C CA . TYR A 1 310 ? 95.172 19.677 14.628 1.00 133.42 351 TYR A CA 1
ATOM 2064 C C . TYR A 1 310 ? 95.420 19.071 16.010 1.00 133.36 351 TYR A C 1
ATOM 2065 O O . TYR A 1 310 ? 95.880 17.935 16.129 1.00 133.25 351 TYR A O 1
ATOM 2074 N N . PRO A 1 311 ? 95.137 19.834 17.076 1.00 133.21 352 PRO A N 1
ATOM 2075 C CA . PRO A 1 311 ? 95.347 19.333 18.435 1.00 132.88 352 PRO A CA 1
ATOM 2076 C C . PRO A 1 311 ? 94.308 18.281 18.801 1.00 132.75 352 PRO A C 1
ATOM 2077 O O . PRO A 1 311 ? 93.350 18.112 18.017 1.00 132.17 352 PRO A O 1
ATOM 2081 N N . MET B 1 1 ? 61.986 -0.291 -21.744 1.00 64.05 42 MET B N 1
ATOM 2082 C CA . MET B 1 1 ? 62.525 -1.430 -20.941 1.00 61.70 42 MET B CA 1
ATOM 2083 C C . MET B 1 1 ? 61.419 -2.143 -20.185 1.00 57.55 42 MET B C 1
ATOM 2084 O O . MET B 1 1 ? 60.238 -1.799 -20.288 1.00 58.70 42 MET B O 1
ATOM 2089 N N . THR B 1 2 ? 61.834 -3.131 -19.403 1.00 52.21 43 THR B N 1
ATOM 2090 C CA . THR B 1 2 ? 60.944 -3.945 -18.588 1.00 47.73 43 THR B CA 1
ATOM 2091 C C . THR B 1 2 ? 61.438 -3.875 -17.124 1.00 40.47 43 THR B C 1
ATOM 2092 O O . THR B 1 2 ? 62.645 -3.936 -16.863 1.00 37.77 43 THR B O 1
ATOM 2096 N N . PRO B 1 3 ? 60.515 -3.745 -16.154 1.00 36.07 44 PRO B N 1
ATOM 2097 C CA . PRO B 1 3 ? 60.882 -3.660 -14.728 1.00 34.52 44 PRO B CA 1
ATOM 2098 C C . PRO B 1 3 ? 61.570 -4.930 -14.198 1.00 32.81 44 PRO B C 1
ATOM 2099 O O . PRO B 1 3 ? 61.123 -6.045 -14.486 1.00 33.05 44 PRO B O 1
ATOM 2103 N N . ALA B 1 4 ? 62.649 -4.762 -13.434 1.00 25.08 45 ALA B N 1
ATOM 2104 C CA . ALA B 1 4 ? 63.353 -5.901 -12.887 1.00 22.22 45 ALA B CA 1
ATOM 2105 C C . ALA B 1 4 ? 62.376 -6.603 -11.974 1.00 29.24 45 ALA B C 1
ATOM 2106 O O . ALA B 1 4 ? 61.698 -5.943 -11.171 1.00 33.17 45 ALA B O 1
ATOM 2108 N N . SER B 1 5 ? 62.279 -7.929 -12.088 1.00 28.27 46 SER B N 1
ATOM 2109 C CA . SER B 1 5 ? 61.325 -8.655 -11.268 1.00 29.90 46 SER B CA 1
ATOM 2110 C C . SER B 1 5 ? 61.608 -10.133 -11.025 1.00 34.43 46 SER B C 1
ATOM 2111 O O . SER B 1 5 ? 62.190 -10.816 -11.868 1.00 40.77 46 SER B O 1
ATOM 2114 N N . TYR B 1 6 ? 61.187 -10.618 -9.859 1.00 32.73 47 TYR B N 1
ATOM 2115 C CA . TYR B 1 6 ? 61.341 -12.021 -9.506 1.00 28.21 47 TYR B CA 1
ATOM 2116 C C . TYR B 1 6 ? 59.951 -12.616 -9.502 1.00 28.83 47 TYR B C 1
ATOM 2117 O O . TYR B 1 6 ? 59.684 -13.608 -8.806 1.00 34.36 47 TYR B O 1
ATOM 2126 N N . ASN B 1 7 ? 59.053 -12.002 -10.266 1.00 30.64 48 ASN B N 1
ATOM 2127 C CA . ASN B 1 7 ? 57.690 -12.514 -10.342 1.00 32.26 48 ASN B CA 1
ATOM 2128 C C . ASN B 1 7 ? 57.633 -13.942 -10.876 1.00 32.78 48 ASN B C 1
ATOM 2129 O O . ASN B 1 7 ? 56.727 -14.692 -10.512 1.00 33.54 48 ASN B O 1
ATOM 2134 N N . LEU B 1 8 ? 58.596 -14.319 -11.720 1.00 33.02 49 LEU B N 1
ATOM 2135 C CA . LEU B 1 8 ? 58.652 -15.671 -12.269 1.00 34.99 49 LEU B CA 1
ATOM 2136 C C . LEU B 1 8 ? 58.754 -16.675 -11.127 1.00 37.91 49 LEU B C 1
ATOM 2137 O O . LEU B 1 8 ? 57.966 -17.627 -11.032 1.00 36.20 49 LEU B O 1
ATOM 2142 N N . ALA B 1 9 ? 59.744 -16.462 -10.263 1.00 37.43 50 ALA B N 1
ATOM 2143 C CA . ALA B 1 9 ? 59.945 -17.338 -9.125 1.00 34.09 50 ALA B CA 1
ATOM 2144 C C . ALA B 1 9 ? 58.682 -17.359 -8.279 1.00 34.13 50 ALA B C 1
ATOM 2145 O O . ALA B 1 9 ? 58.292 -18.406 -7.757 1.00 37.05 50 ALA B O 1
ATOM 2147 N N . VAL B 1 10 ? 58.030 -16.209 -8.149 1.00 34.76 51 VAL B N 1
ATOM 2148 C CA . VAL B 1 10 ? 56.807 -16.150 -7.348 1.00 34.36 51 VAL B CA 1
ATOM 2149 C C . VAL B 1 10 ? 55.700 -17.010 -7.974 1.00 35.84 51 VAL B C 1
ATOM 2150 O O . VAL B 1 10 ? 55.074 -17.816 -7.282 1.00 35.84 51 VAL B O 1
ATOM 2154 N N . ARG B 1 11 ? 55.468 -16.845 -9.276 1.00 35.09 52 ARG B N 1
ATOM 2155 C CA . ARG B 1 11 ? 54.421 -17.602 -9.955 1.00 40.03 52 ARG B CA 1
ATOM 2156 C C . ARG B 1 11 ? 54.673 -19.101 -9.878 1.00 41.36 52 ARG B C 1
ATOM 2157 O O . ARG B 1 11 ? 53.738 -19.880 -9.672 1.00 42.22 52 ARG B O 1
ATOM 2165 N N . ARG B 1 12 ? 55.936 -19.499 -10.018 1.00 40.66 53 ARG B N 1
ATOM 2166 C CA . ARG B 1 12 ? 56.306 -20.909 -9.956 1.00 41.04 53 ARG B CA 1
ATOM 2167 C C . ARG B 1 12 ? 56.243 -21.570 -8.572 1.00 42.20 53 ARG B C 1
ATOM 2168 O O . ARG B 1 12 ? 55.808 -22.724 -8.448 1.00 41.29 53 ARG B O 1
ATOM 2176 N N . ALA B 1 13 ? 56.659 -20.848 -7.536 1.00 39.33 54 ALA B N 1
ATOM 2177 C CA . ALA B 1 13 ? 56.690 -21.419 -6.198 1.00 34.98 54 ALA B CA 1
ATOM 2178 C C . ALA B 1 13 ? 55.609 -21.043 -5.182 1.00 34.90 54 ALA B C 1
ATOM 2179 O O . ALA B 1 13 ? 55.109 -21.904 -4.466 1.00 37.65 54 ALA B O 1
ATOM 2181 N N . ALA B 1 14 ? 55.243 -19.771 -5.110 1.00 34.79 55 ALA B N 1
ATOM 2182 C CA . ALA B 1 14 ? 54.256 -19.317 -4.125 1.00 34.90 55 ALA B CA 1
ATOM 2183 C C . ALA B 1 14 ? 52.993 -20.157 -4.022 1.00 34.04 55 ALA B C 1
ATOM 2184 O O . ALA B 1 14 ? 52.482 -20.369 -2.922 1.00 35.33 55 ALA B O 1
ATOM 2186 N N . PRO B 1 15 ? 52.472 -20.650 -5.163 1.00 35.37 56 PRO B N 1
ATOM 2187 C CA . PRO B 1 15 ? 51.255 -21.459 -5.116 1.00 36.36 56 PRO B CA 1
ATOM 2188 C C . PRO B 1 15 ? 51.360 -22.697 -4.240 1.00 37.03 56 PRO B C 1
ATOM 2189 O O . PRO B 1 15 ? 50.352 -23.163 -3.702 1.00 41.84 56 PRO B O 1
ATOM 2193 N N . ALA B 1 16 ? 52.568 -23.227 -4.083 1.00 37.06 57 ALA B N 1
ATOM 2194 C CA . ALA B 1 16 ? 52.750 -24.418 -3.252 1.00 36.42 57 ALA B CA 1
ATOM 2195 C C . ALA B 1 16 ? 52.986 -24.106 -1.777 1.00 36.81 57 ALA B C 1
ATOM 2196 O O . ALA B 1 16 ? 52.988 -25.010 -0.946 1.00 40.20 57 ALA B O 1
ATOM 2198 N N . VAL B 1 17 ? 53.195 -22.840 -1.434 1.00 37.37 58 VAL B N 1
ATOM 2199 C CA . VAL B 1 17 ? 53.416 -22.505 -0.027 1.00 36.66 58 VAL B CA 1
ATOM 2200 C C . VAL B 1 17 ? 52.054 -22.265 0.609 1.00 37.81 58 VAL B C 1
ATOM 2201 O O . VAL B 1 17 ? 51.290 -21.403 0.178 1.00 40.92 58 VAL B O 1
ATOM 2205 N N . VAL B 1 18 ? 51.760 -23.037 1.642 1.00 37.68 59 VAL B N 1
ATOM 2206 C CA . VAL B 1 18 ? 50.474 -22.979 2.316 1.00 39.11 59 VAL B CA 1
ATOM 2207 C C . VAL B 1 18 ? 50.541 -22.375 3.717 1.00 41.31 59 VAL B C 1
ATOM 2208 O O . VAL B 1 18 ? 51.623 -22.227 4.277 1.00 40.40 59 VAL B O 1
ATOM 2212 N N . ASN B 1 19 ? 49.377 -22.028 4.275 1.00 44.75 60 ASN B N 1
ATOM 2213 C CA . ASN B 1 19 ? 49.301 -21.468 5.625 1.00 47.15 60 ASN B CA 1
ATOM 2214 C C . ASN B 1 19 ? 48.906 -22.588 6.578 1.00 48.85 60 ASN B C 1
ATOM 2215 O O . ASN B 1 19 ? 47.914 -23.267 6.363 1.00 52.12 60 ASN B O 1
ATOM 2220 N N . VAL B 1 20 ? 49.686 -22.775 7.632 1.00 50.54 61 VAL B N 1
ATOM 2221 C CA . VAL B 1 20 ? 49.440 -23.826 8.605 1.00 51.43 61 VAL B CA 1
ATOM 2222 C C . VAL B 1 20 ? 48.856 -23.262 9.899 1.00 55.25 61 VAL B C 1
ATOM 2223 O O . VAL B 1 20 ? 49.330 -22.241 10.395 1.00 58.43 61 VAL B O 1
ATOM 2227 N N . TYR B 1 21 ? 47.833 -23.922 10.445 1.00 57.62 62 TYR B N 1
ATOM 2228 C CA . TYR B 1 21 ? 47.213 -23.473 11.695 1.00 56.67 62 TYR B CA 1
ATOM 2229 C C . TYR B 1 21 ? 47.158 -24.575 12.739 1.00 60.12 62 TYR B C 1
ATOM 2230 O O . TYR B 1 21 ? 46.504 -25.599 12.542 1.00 59.15 62 TYR B O 1
ATOM 2239 N N . ASN B 1 22 ? 47.850 -24.347 13.851 1.00 64.95 63 ASN B N 1
ATOM 2240 C CA . ASN B 1 22 ? 47.908 -25.295 14.958 1.00 70.10 63 ASN B CA 1
ATOM 2241 C C . ASN B 1 22 ? 46.821 -24.989 15.993 1.00 72.94 63 ASN B C 1
ATOM 2242 O O . ASN B 1 22 ? 47.068 -24.280 16.969 1.00 72.88 63 ASN B O 1
ATOM 2247 N N . ARG B 1 23 ? 45.625 -25.538 15.793 1.00 74.39 64 ARG B N 1
ATOM 2248 C CA . ARG B 1 23 ? 44.528 -25.291 16.719 1.00 77.13 64 ARG B CA 1
ATOM 2249 C C . ARG B 1 23 ? 44.507 -26.246 17.899 1.00 78.03 64 ARG B C 1
ATOM 2250 O O . ARG B 1 23 ? 44.839 -27.423 17.769 1.00 77.91 64 ARG B O 1
ATOM 2258 N N . GLY B 1 24 ? 44.112 -25.721 19.054 1.00 80.28 65 GLY B N 1
ATOM 2259 C CA . GLY B 1 24 ? 44.047 -26.526 20.261 1.00 84.71 65 GLY B CA 1
ATOM 2260 C C . GLY B 1 24 ? 42.765 -26.330 21.059 1.00 86.61 65 GLY B C 1
ATOM 2261 O O . GLY B 1 24 ? 42.248 -25.212 21.163 1.00 86.62 65 GLY B O 1
ATOM 2262 N N . LEU B 1 25 ? 42.262 -27.428 21.624 1.00 87.69 66 LEU B N 1
ATOM 2263 C CA . LEU B 1 25 ? 41.035 -27.432 22.424 1.00 87.26 66 LEU B CA 1
ATOM 2264 C C . LEU B 1 25 ? 40.992 -26.267 23.409 1.00 86.46 66 LEU B C 1
ATOM 2265 O O . LEU B 1 25 ? 41.498 -26.369 24.527 1.00 85.09 66 LEU B O 1
ATOM 2270 N N . GLN B 1 32 ? 36.482 -25.569 23.181 1.00 113.09 73 GLN B N 1
ATOM 2271 C CA . GLN B 1 32 ? 36.473 -25.459 21.727 1.00 113.91 73 GLN B CA 1
ATOM 2272 C C . GLN B 1 32 ? 37.892 -25.391 21.158 1.00 114.39 73 GLN B C 1
ATOM 2273 O O . GLN B 1 32 ? 38.850 -25.120 21.887 1.00 114.96 73 GLN B O 1
ATOM 2279 N N . LEU B 1 33 ? 38.014 -25.641 19.853 1.00 113.48 74 LEU B N 1
ATOM 2280 C CA . LEU B 1 33 ? 39.302 -25.595 19.161 1.00 111.59 74 LEU B CA 1
ATOM 2281 C C . LEU B 1 33 ? 39.681 -24.157 18.823 1.00 110.49 74 LEU B C 1
ATOM 2282 O O . LEU B 1 33 ? 38.943 -23.453 18.128 1.00 110.32 74 LEU B O 1
ATOM 2287 N N . GLU B 1 34 ? 40.841 -23.730 19.313 1.00 108.74 75 GLU B N 1
ATOM 2288 C CA . GLU B 1 34 ? 41.328 -22.376 19.074 1.00 106.73 75 GLU B CA 1
ATOM 2289 C C . GLU B 1 34 ? 42.745 -22.386 18.489 1.00 103.77 75 GLU B C 1
ATOM 2290 O O . GLU B 1 34 ? 43.559 -23.249 18.826 1.00 102.76 75 GLU B O 1
ATOM 2296 N N . ILE B 1 35 ? 43.029 -21.432 17.605 1.00 100.00 76 ILE B N 1
ATOM 2297 C CA . ILE B 1 35 ? 44.345 -21.331 16.984 1.00 95.74 76 ILE B CA 1
ATOM 2298 C C . ILE B 1 35 ? 45.409 -21.064 18.041 1.00 95.11 76 ILE B C 1
ATOM 2299 O O . ILE B 1 35 ? 45.343 -20.063 18.751 1.00 94.45 76 ILE B O 1
ATOM 2304 N N . ARG B 1 36 ? 46.385 -21.962 18.147 1.00 94.46 77 ARG B N 1
ATOM 2305 C CA . ARG B 1 36 ? 47.462 -21.805 19.120 1.00 93.56 77 ARG B CA 1
ATOM 2306 C C . ARG B 1 36 ? 48.676 -21.157 18.467 1.00 90.83 77 ARG B C 1
ATOM 2307 O O . ARG B 1 36 ? 49.405 -20.404 19.111 1.00 90.57 77 ARG B O 1
ATOM 2315 N N . THR B 1 37 ? 48.891 -21.452 17.188 1.00 87.35 78 THR B N 1
ATOM 2316 C CA . THR B 1 37 ? 50.014 -20.875 16.459 1.00 83.16 78 THR B CA 1
ATOM 2317 C C . THR B 1 37 ? 49.782 -20.919 14.953 1.00 79.32 78 THR B C 1
ATOM 2318 O O . THR B 1 37 ? 49.042 -21.764 14.447 1.00 78.88 78 THR B O 1
ATOM 2322 N N . LEU B 1 38 ? 50.418 -19.989 14.250 1.00 74.27 79 LEU B N 1
ATOM 2323 C CA . LEU B 1 38 ? 50.329 -19.913 12.802 1.00 67.29 79 LEU B CA 1
ATOM 2324 C C . LEU B 1 38 ? 51.673 -20.384 12.275 1.00 61.29 79 LEU B C 1
ATOM 2325 O O . LEU B 1 38 ? 52.624 -20.535 13.028 1.00 60.23 79 LEU B O 1
ATOM 2330 N N . GLY B 1 39 ? 51.748 -20.596 10.973 1.00 56.17 80 GLY B N 1
ATOM 2331 C CA . GLY B 1 39 ? 52.984 -21.034 10.368 1.00 49.27 80 GLY B CA 1
ATOM 2332 C C . GLY B 1 39 ? 52.778 -21.247 8.886 1.00 47.57 80 GLY B C 1
ATOM 2333 O O . GLY B 1 39 ? 51.716 -20.957 8.342 1.00 46.16 80 GLY B O 1
ATOM 2334 N N . SER B 1 40 ? 53.800 -21.760 8.223 1.00 45.87 81 SER B N 1
ATOM 2335 C CA . SER B 1 40 ? 53.708 -22.010 6.799 1.00 42.22 81 SER B CA 1
ATOM 2336 C C . SER B 1 40 ? 54.070 -23.460 6.547 1.00 40.75 81 SER B C 1
ATOM 2337 O O . SER B 1 40 ? 54.459 -24.189 7.473 1.00 37.39 81 SER B O 1
ATOM 2340 N N . GLY B 1 41 ? 53.936 -23.870 5.292 1.00 35.33 82 GLY B N 1
ATOM 2341 C CA . GLY B 1 41 ? 54.245 -25.230 4.924 1.00 31.42 82 GLY B CA 1
ATOM 2342 C C . GLY B 1 41 ? 54.470 -25.264 3.435 1.00 32.51 82 GLY B C 1
ATOM 2343 O O . GLY B 1 41 ? 54.008 -24.379 2.719 1.00 31.50 82 GLY B O 1
ATOM 2344 N N . VAL B 1 42 ? 55.189 -26.278 2.966 1.00 33.46 83 VAL B N 1
ATOM 2345 C CA . VAL B 1 42 ? 55.477 -26.407 1.551 1.00 33.61 83 VAL B CA 1
ATOM 2346 C C . VAL B 1 42 ? 54.958 -27.746 1.024 1.00 36.42 83 VAL B C 1
ATOM 2347 O O . VAL B 1 42 ? 55.238 -28.801 1.592 1.00 35.94 83 VAL B O 1
ATOM 2351 N N . ILE B 1 43 ? 54.185 -27.688 -0.055 1.00 36.20 84 ILE B N 1
ATOM 2352 C CA . ILE B 1 43 ? 53.656 -28.888 -0.671 1.00 37.91 84 ILE B CA 1
ATOM 2353 C C . ILE B 1 43 ? 54.799 -29.464 -1.492 1.00 37.83 84 ILE B C 1
ATOM 2354 O O . ILE B 1 43 ? 55.228 -28.865 -2.474 1.00 36.44 84 ILE B O 1
ATOM 2359 N N . MET B 1 44 ? 55.286 -30.632 -1.073 1.00 41.20 85 MET B N 1
ATOM 2360 C CA . MET B 1 44 ? 56.415 -31.298 -1.714 1.00 41.70 85 MET B CA 1
ATOM 2361 C C . MET B 1 44 ? 56.126 -32.116 -2.967 1.00 45.32 85 MET B C 1
ATOM 2362 O O . MET B 1 44 ? 56.976 -32.196 -3.858 1.00 45.08 85 MET B O 1
ATOM 2367 N N . ASP B 1 45 ? 54.945 -32.733 -3.031 1.00 47.62 86 ASP B N 1
ATOM 2368 C CA . ASP B 1 45 ? 54.564 -33.545 -4.190 1.00 47.93 86 ASP B CA 1
ATOM 2369 C C . ASP B 1 45 ? 53.054 -33.728 -4.297 1.00 48.19 86 ASP B C 1
ATOM 2370 O O . ASP B 1 45 ? 52.311 -33.333 -3.396 1.00 47.92 86 ASP B O 1
ATOM 2375 N N . GLN B 1 46 ? 52.614 -34.341 -5.396 1.00 47.83 87 GLN B N 1
ATOM 2376 C CA . GLN B 1 46 ? 51.192 -34.584 -5.657 1.00 47.09 87 GLN B CA 1
ATOM 2377 C C . GLN B 1 46 ? 50.447 -35.455 -4.645 1.00 46.19 87 GLN B C 1
ATOM 2378 O O . GLN B 1 46 ? 49.233 -35.323 -4.483 1.00 46.53 87 GLN B O 1
ATOM 2384 N N . ARG B 1 47 ? 51.157 -36.350 -3.974 1.00 43.11 88 ARG B N 1
ATOM 2385 C CA . ARG B 1 47 ? 50.517 -37.217 -3.003 1.00 42.45 88 ARG B CA 1
ATOM 2386 C C . ARG B 1 47 ? 49.900 -36.387 -1.886 1.00 44.26 88 ARG B C 1
ATOM 2387 O O . ARG B 1 47 ? 49.024 -36.852 -1.155 1.00 43.44 88 ARG B O 1
ATOM 2395 N N . GLY B 1 48 ? 50.360 -35.148 -1.755 1.00 45.46 89 GLY B N 1
ATOM 2396 C CA . GLY B 1 48 ? 49.836 -34.281 -0.714 1.00 43.64 89 GLY B CA 1
ATOM 2397 C C . GLY B 1 48 ? 50.714 -34.186 0.524 1.00 41.84 89 GLY B C 1
ATOM 2398 O O . GLY B 1 48 ? 50.226 -33.842 1.602 1.00 39.76 89 GLY B O 1
ATOM 2399 N N . TYR B 1 49 ? 52.000 -34.502 0.388 1.00 41.55 90 TYR B N 1
ATOM 2400 C CA . TYR B 1 49 ? 52.912 -34.405 1.527 1.00 41.64 90 TYR B CA 1
ATOM 2401 C C . TYR B 1 49 ? 53.407 -32.975 1.665 1.00 40.82 90 TYR B C 1
ATOM 2402 O O . TYR B 1 49 ? 53.794 -32.331 0.680 1.00 38.74 90 TYR B O 1
ATOM 2411 N N . ILE B 1 50 ? 53.386 -32.489 2.900 1.00 40.92 91 ILE B N 1
ATOM 2412 C CA . ILE B 1 50 ? 53.777 -31.121 3.207 1.00 41.65 91 ILE B CA 1
ATOM 2413 C C . ILE B 1 50 ? 54.825 -31.022 4.323 1.00 41.13 91 ILE B C 1
ATOM 2414 O O . ILE B 1 50 ? 54.678 -31.645 5.382 1.00 41.49 91 ILE B O 1
ATOM 2419 N N . ILE B 1 51 ? 55.889 -30.255 4.080 1.00 40.71 92 ILE B N 1
ATOM 2420 C CA . ILE B 1 51 ? 56.919 -30.056 5.109 1.00 39.02 92 ILE B CA 1
ATOM 2421 C C . ILE B 1 51 ? 56.613 -28.751 5.834 1.00 36.53 92 ILE B C 1
ATOM 2422 O O . ILE B 1 51 ? 56.109 -27.804 5.242 1.00 34.51 92 ILE B O 1
ATOM 2427 N N . THR B 1 52 ? 56.912 -28.728 7.121 1.00 36.12 93 THR B N 1
ATOM 2428 C CA . THR B 1 52 ? 56.725 -27.558 7.959 1.00 37.61 93 THR B CA 1
ATOM 2429 C C . THR B 1 52 ? 57.607 -27.776 9.167 1.00 39.04 93 THR B C 1
ATOM 2430 O O . THR B 1 52 ? 58.225 -28.840 9.310 1.00 40.86 93 THR B O 1
ATOM 2434 N N . ASN B 1 53 ? 57.665 -26.782 10.044 1.00 39.67 94 ASN B N 1
ATOM 2435 C CA . ASN B 1 53 ? 58.490 -26.892 11.240 1.00 41.15 94 ASN B CA 1
ATOM 2436 C C . ASN B 1 53 ? 57.737 -27.618 12.328 1.00 41.82 94 ASN B C 1
ATOM 2437 O O . ASN B 1 53 ? 56.533 -27.394 12.516 1.00 38.51 94 ASN B O 1
ATOM 2442 N N . LYS B 1 54 ? 58.443 -28.490 13.043 1.00 42.08 95 LYS B N 1
ATOM 2443 C CA . LYS B 1 54 ? 57.822 -29.219 14.134 1.00 44.99 95 LYS B CA 1
ATOM 2444 C C . LYS B 1 54 ? 57.362 -28.230 15.191 1.00 45.60 95 LYS B C 1
ATOM 2445 O O . LYS B 1 54 ? 56.300 -28.400 15.777 1.00 47.07 95 LYS B O 1
ATOM 2451 N N . HIS B 1 55 ? 58.141 -27.180 15.423 1.00 46.77 96 HIS B N 1
ATOM 2452 C CA . HIS B 1 55 ? 57.736 -26.211 16.432 1.00 49.33 96 HIS B CA 1
ATOM 2453 C C . HIS B 1 55 ? 56.412 -25.559 16.065 1.00 49.19 96 HIS B C 1
ATOM 2454 O O . HIS B 1 55 ? 55.740 -24.997 16.928 1.00 52.19 96 HIS B O 1
ATOM 2461 N N . VAL B 1 56 ? 56.017 -25.650 14.799 1.00 48.33 97 VAL B N 1
ATOM 2462 C CA . VAL B 1 56 ? 54.752 -25.042 14.378 1.00 50.60 97 VAL B CA 1
ATOM 2463 C C . VAL B 1 56 ? 53.523 -25.893 14.701 1.00 50.92 97 VAL B C 1
ATOM 2464 O O . VAL B 1 56 ? 52.487 -25.362 15.086 1.00 53.05 97 VAL B O 1
ATOM 2468 N N . ILE B 1 57 ? 53.643 -27.209 14.552 1.00 50.68 98 ILE B N 1
ATOM 2469 C CA . ILE B 1 57 ? 52.515 -28.103 14.779 1.00 48.50 98 ILE B CA 1
ATOM 2470 C C . ILE B 1 57 ? 52.506 -28.853 16.103 1.00 51.43 98 ILE B C 1
ATOM 2471 O O . ILE B 1 57 ? 51.637 -29.690 16.334 1.00 51.47 98 ILE B O 1
ATOM 2476 N N . ASN B 1 58 ? 53.463 -28.550 16.977 1.00 55.81 99 ASN B N 1
ATOM 2477 C CA . ASN B 1 58 ? 53.523 -29.196 18.288 1.00 60.47 99 ASN B CA 1
ATOM 2478 C C . ASN B 1 58 ? 52.211 -29.008 19.055 1.00 64.44 99 ASN B C 1
ATOM 2479 O O . ASN B 1 58 ? 51.503 -28.013 18.870 1.00 64.22 99 ASN B O 1
ATOM 2484 N N . ASP B 1 59 ? 51.905 -29.967 19.924 1.00 67.34 100 ASP B N 1
ATOM 2485 C CA . ASP B 1 59 ? 50.698 -29.928 20.749 1.00 70.14 100 ASP B CA 1
ATOM 2486 C C . ASP B 1 59 ? 49.461 -29.422 20.008 1.00 69.85 100 ASP B C 1
ATOM 2487 O O . ASP B 1 59 ? 48.661 -28.670 20.563 1.00 71.12 100 ASP B O 1
ATOM 2492 N N . ALA B 1 60 ? 49.304 -29.825 18.755 1.00 69.30 101 ALA B N 1
ATOM 2493 C CA . ALA B 1 60 ? 48.146 -29.404 17.982 1.00 69.72 101 ALA B CA 1
ATOM 2494 C C . ALA B 1 60 ? 47.045 -30.436 18.150 1.00 72.12 101 ALA B C 1
ATOM 2495 O O . ALA B 1 60 ? 47.297 -31.639 18.054 1.00 73.85 101 ALA B O 1
ATOM 2497 N N . ASP B 1 61 ? 45.828 -29.983 18.424 1.00 73.85 102 ASP B N 1
ATOM 2498 C CA . ASP B 1 61 ? 44.719 -30.920 18.552 1.00 74.32 102 ASP B CA 1
ATOM 2499 C C . ASP B 1 61 ? 44.192 -31.170 17.142 1.00 73.19 102 ASP B C 1
ATOM 2500 O O . ASP B 1 61 ? 43.731 -32.264 16.824 1.00 75.47 102 ASP B O 1
ATOM 2505 N N . GLN B 1 62 ? 44.291 -30.152 16.296 1.00 70.12 103 GLN B N 1
ATOM 2506 C CA . GLN B 1 62 ? 43.877 -30.258 14.905 1.00 69.85 103 GLN B CA 1
ATOM 2507 C C . GLN B 1 62 ? 44.723 -29.307 14.059 1.00 67.58 103 GLN B C 1
ATOM 2508 O O . GLN B 1 62 ? 44.860 -28.133 14.392 1.00 69.74 103 GLN B O 1
ATOM 2514 N N . ILE B 1 63 ? 45.287 -29.819 12.969 1.00 63.79 104 ILE B N 1
ATOM 2515 C CA . ILE B 1 63 ? 46.121 -29.016 12.081 1.00 60.45 104 ILE B CA 1
ATOM 2516 C C . ILE B 1 63 ? 45.380 -28.759 10.780 1.00 60.21 104 ILE B C 1
ATOM 2517 O O . ILE B 1 63 ? 44.878 -29.687 10.148 1.00 62.15 104 ILE B O 1
ATOM 2522 N N . ILE B 1 64 ? 45.319 -27.497 10.378 1.00 60.06 105 ILE B N 1
ATOM 2523 C CA . ILE B 1 64 ? 44.624 -27.122 9.154 1.00 59.62 105 ILE B CA 1
ATOM 2524 C C . ILE B 1 64 ? 45.588 -26.483 8.161 1.00 58.65 105 ILE B C 1
ATOM 2525 O O . ILE B 1 64 ? 46.455 -25.697 8.544 1.00 61.45 105 ILE B O 1
ATOM 2530 N N . VAL B 1 65 ? 45.428 -26.828 6.889 1.00 53.46 106 VAL B N 1
ATOM 2531 C CA . VAL B 1 65 ? 46.274 -26.309 5.827 1.00 50.22 106 VAL B CA 1
ATOM 2532 C C . VAL B 1 65 ? 45.395 -25.564 4.833 1.00 51.47 106 VAL B C 1
ATOM 2533 O O . VAL B 1 65 ? 44.372 -26.082 4.403 1.00 53.74 106 VAL B O 1
ATOM 2537 N N . ALA B 1 66 ? 45.787 -24.350 4.467 1.00 50.07 107 ALA B N 1
ATOM 2538 C CA . ALA B 1 66 ? 45.012 -23.566 3.511 1.00 47.94 107 ALA B CA 1
ATOM 2539 C C . ALA B 1 66 ? 45.853 -23.160 2.312 1.00 46.20 107 ALA B C 1
ATOM 2540 O O . ALA B 1 66 ? 46.844 -22.461 2.462 1.00 48.74 107 ALA B O 1
ATOM 2542 N N . LEU B 1 67 ? 45.457 -23.595 1.121 1.00 46.66 108 LEU B N 1
ATOM 2543 C CA . LEU B 1 67 ? 46.204 -23.250 -0.078 1.00 47.03 108 LEU B CA 1
ATOM 2544 C C . LEU B 1 67 ? 45.842 -21.840 -0.514 1.00 47.68 108 LEU B C 1
ATOM 2545 O O . LEU B 1 67 ? 44.838 -21.282 -0.076 1.00 49.01 108 LEU B O 1
ATOM 2550 N N . GLN B 1 68 ? 46.655 -21.275 -1.396 1.00 47.29 109 GLN B N 1
ATOM 2551 C CA . GLN B 1 68 ? 46.415 -19.932 -1.891 1.00 48.55 109 GLN B CA 1
ATOM 2552 C C . GLN B 1 68 ? 45.212 -19.913 -2.824 1.00 51.82 109 GLN B C 1
ATOM 2553 O O . GLN B 1 68 ? 44.598 -18.864 -3.037 1.00 54.20 109 GLN B O 1
ATOM 2559 N N . ASP B 1 69 ? 44.869 -21.070 -3.382 1.00 51.63 110 ASP B N 1
ATOM 2560 C CA . ASP B 1 69 ? 43.740 -21.134 -4.294 1.00 50.22 110 ASP B CA 1
ATOM 2561 C C . ASP B 1 69 ? 42.396 -21.176 -3.576 1.00 51.22 110 ASP B C 1
ATOM 2562 O O . ASP B 1 69 ? 41.357 -21.283 -4.217 1.00 54.01 110 ASP B O 1
ATOM 2567 N N . GLY B 1 70 ? 42.410 -21.097 -2.251 1.00 52.30 111 GLY B N 1
ATOM 2568 C CA . GLY B 1 70 ? 41.156 -21.094 -1.519 1.00 51.85 111 GLY B CA 1
ATOM 2569 C C . GLY B 1 70 ? 40.844 -22.365 -0.766 1.00 55.04 111 GLY B C 1
ATOM 2570 O O . GLY B 1 70 ? 40.168 -22.337 0.264 1.00 55.26 111 GLY B O 1
ATOM 2571 N N . ARG B 1 71 ? 41.333 -23.492 -1.263 1.00 54.66 112 ARG B N 1
ATOM 2572 C CA . ARG B 1 71 ? 41.059 -24.751 -0.597 1.00 54.27 112 ARG B CA 1
ATOM 2573 C C . ARG B 1 71 ? 41.611 -24.783 0.818 1.00 55.29 112 ARG B C 1
ATOM 2574 O O . ARG B 1 71 ? 42.592 -24.119 1.136 1.00 59.83 112 ARG B O 1
ATOM 2582 N N . VAL B 1 72 ? 40.958 -25.554 1.671 1.00 55.04 113 VAL B N 1
ATO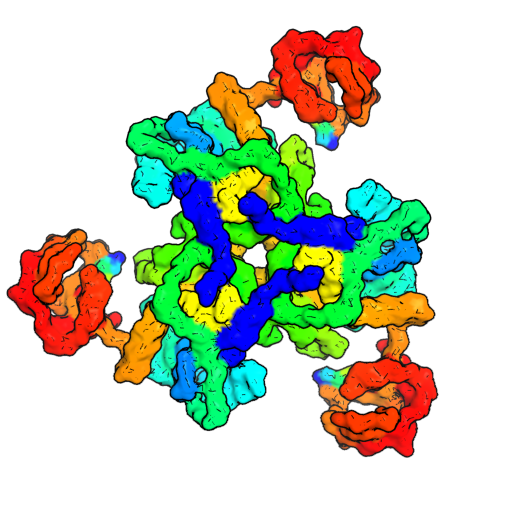M 2583 C CA . VAL B 1 72 ? 41.358 -25.690 3.060 1.00 54.16 113 VAL B CA 1
ATOM 2584 C C . VAL B 1 72 ? 41.162 -27.158 3.399 1.00 56.70 113 VAL B C 1
ATOM 2585 O O . VAL B 1 72 ? 40.128 -27.734 3.066 1.00 61.15 113 VAL B O 1
ATOM 2589 N N . PHE B 1 73 ? 42.152 -27.768 4.041 1.00 56.44 114 PHE B N 1
ATOM 2590 C CA . PHE B 1 73 ? 42.063 -29.176 4.402 1.00 55.46 114 PHE B CA 1
ATOM 2591 C C . PHE B 1 73 ? 42.470 -29.402 5.846 1.00 58.46 114 PHE B C 1
ATOM 2592 O O . PHE B 1 73 ? 43.164 -28.582 6.457 1.00 62.46 114 PHE B O 1
ATOM 2600 N N . GLU B 1 74 ? 42.021 -30.517 6.402 1.00 58.22 115 GLU B N 1
ATOM 2601 C CA . GLU B 1 74 ? 42.426 -30.867 7.741 1.00 58.34 115 GLU B CA 1
ATOM 2602 C C . GLU B 1 74 ? 43.605 -31.737 7.353 1.00 55.47 115 GLU B C 1
ATOM 2603 O O . GLU B 1 74 ? 43.537 -32.440 6.346 1.00 53.14 115 GLU B O 1
ATOM 2609 N N . ALA B 1 75 ? 44.692 -31.686 8.109 1.00 52.63 116 ALA B N 1
ATOM 2610 C CA . ALA B 1 75 ? 45.842 -32.476 7.730 1.00 51.87 116 ALA B CA 1
ATOM 2611 C C . ALA B 1 75 ? 46.235 -33.502 8.756 1.00 52.56 116 ALA B C 1
ATOM 2612 O O . ALA B 1 75 ? 45.945 -33.365 9.945 1.00 52.23 116 ALA B O 1
ATOM 2614 N N . LEU B 1 76 ? 46.915 -34.528 8.262 1.00 51.14 117 LEU B N 1
ATOM 2615 C CA . LEU B 1 76 ? 47.401 -35.628 9.072 1.00 51.10 117 LEU B CA 1
ATOM 2616 C C . LEU B 1 76 ? 48.884 -35.408 9.384 1.00 52.33 117 LEU B C 1
ATOM 2617 O O . LEU B 1 76 ? 49.684 -35.111 8.491 1.00 52.67 117 LEU B O 1
ATOM 2622 N N . LEU B 1 77 ? 49.247 -35.552 10.652 1.00 49.70 118 LEU B N 1
ATOM 2623 C CA . LEU B 1 77 ? 50.628 -35.389 11.069 1.00 48.98 118 LEU B CA 1
ATOM 2624 C C . LEU B 1 77 ? 51.306 -36.736 10.857 1.00 51.09 118 LEU B C 1
ATOM 2625 O O . LEU B 1 77 ? 51.126 -37.652 11.656 1.00 53.78 118 LEU B O 1
ATOM 2630 N N . VAL B 1 78 ? 52.087 -36.882 9.796 1.00 50.50 119 VAL B N 1
ATOM 2631 C CA . VAL B 1 78 ? 52.732 -38.164 9.591 1.00 48.75 119 VAL B CA 1
ATOM 2632 C C . VAL B 1 78 ? 53.968 -38.307 10.464 1.00 48.28 119 VAL B C 1
ATOM 2633 O O . VAL B 1 78 ? 54.301 -39.410 10.889 1.00 50.90 119 VAL B O 1
ATOM 2637 N N . GLY B 1 79 ? 54.634 -37.195 10.762 1.00 50.97 120 GLY B N 1
ATOM 2638 C CA . GLY B 1 79 ? 55.827 -37.262 11.601 1.00 49.80 120 GLY B CA 1
ATOM 2639 C C . GLY B 1 79 ? 56.530 -35.939 11.873 1.00 50.02 120 GLY B C 1
ATOM 2640 O O . GLY B 1 79 ? 56.263 -34.935 11.209 1.00 51.39 120 GLY B O 1
ATOM 2641 N N . SER B 1 80 ? 57.427 -35.940 12.858 1.00 49.72 121 SER B N 1
ATOM 2642 C CA . SER B 1 80 ? 58.193 -34.745 13.230 1.00 47.88 121 SER B CA 1
ATOM 2643 C C . SER B 1 80 ? 59.566 -35.130 13.786 1.00 48.34 121 SER B C 1
ATOM 2644 O O . SER B 1 80 ? 59.761 -36.246 14.270 1.00 49.81 121 SER B O 1
ATOM 2647 N N . ASP B 1 81 ? 60.519 -34.210 13.716 1.00 46.51 122 ASP B N 1
ATOM 2648 C CA . ASP B 1 81 ? 61.865 -34.487 14.204 1.00 47.53 122 ASP B CA 1
ATOM 2649 C C . ASP B 1 81 ? 62.382 -33.284 14.979 1.00 49.03 122 ASP B C 1
ATOM 2650 O O . ASP B 1 81 ? 62.507 -32.193 14.425 1.00 52.63 122 ASP B O 1
ATOM 2655 N N . SER B 1 82 ? 62.676 -33.483 16.263 1.00 50.29 123 SER B N 1
ATOM 2656 C CA . SER B 1 82 ? 63.180 -32.408 17.122 1.00 47.96 123 SER B CA 1
ATOM 2657 C C . SER B 1 82 ? 64.524 -31.880 16.660 1.00 47.97 123 SER B C 1
ATOM 2658 O O . SER B 1 82 ? 64.699 -30.673 16.484 1.00 45.35 123 SER B O 1
ATOM 2661 N N . LEU B 1 83 ? 65.478 -32.789 16.469 1.00 48.67 124 LEU B N 1
ATOM 2662 C CA . LEU B 1 83 ? 66.801 -32.388 16.037 1.00 49.52 124 LEU B CA 1
ATOM 2663 C C . LEU B 1 83 ? 66.772 -31.408 14.881 1.00 48.43 124 LEU B C 1
ATOM 2664 O O . LEU B 1 83 ? 67.449 -30.381 14.932 1.00 52.27 124 LEU B O 1
ATOM 2669 N N . THR B 1 84 ? 65.992 -31.707 13.846 1.00 41.70 125 THR B N 1
ATOM 2670 C CA . THR B 1 84 ? 65.940 -30.824 12.693 1.00 40.90 125 THR B CA 1
ATOM 2671 C C . THR B 1 84 ? 64.765 -29.859 12.723 1.00 40.17 125 THR B C 1
ATOM 2672 O O . THR B 1 84 ? 64.646 -28.995 11.855 1.00 42.90 125 THR B O 1
ATOM 2676 N N . ASP B 1 85 ? 63.895 -30.005 13.715 1.00 37.95 126 ASP B N 1
ATOM 2677 C CA . ASP B 1 85 ? 62.721 -29.148 13.824 1.00 37.65 126 ASP B CA 1
ATOM 2678 C C . ASP B 1 85 ? 61.875 -29.239 12.550 1.00 38.13 126 ASP B C 1
ATOM 2679 O O . ASP B 1 85 ? 61.350 -28.236 12.047 1.00 36.61 126 ASP B O 1
ATOM 2684 N N . LEU B 1 86 ? 61.744 -30.457 12.032 1.00 40.69 127 LEU B N 1
ATOM 2685 C CA . LEU B 1 86 ? 60.947 -30.691 10.824 1.00 44.04 127 LEU B CA 1
ATOM 2686 C C . LEU B 1 86 ? 59.728 -31.559 11.097 1.00 43.28 127 LEU B C 1
ATOM 2687 O O . LEU B 1 86 ? 59.737 -32.408 11.982 1.00 44.78 127 LEU B O 1
ATOM 2692 N N . ALA B 1 87 ? 58.669 -31.325 10.337 1.00 42.77 128 ALA B N 1
ATOM 2693 C CA . ALA B 1 87 ? 57.447 -32.099 10.488 1.00 43.60 128 ALA B CA 1
ATOM 2694 C C . ALA B 1 87 ? 56.855 -32.314 9.109 1.00 44.76 128 ALA B C 1
ATOM 2695 O O . ALA B 1 87 ? 56.983 -31.454 8.235 1.00 42.00 128 ALA B O 1
ATOM 2697 N N . VAL B 1 88 ? 56.222 -33.467 8.912 1.00 45.54 129 VAL B N 1
ATOM 2698 C CA . VAL B 1 88 ? 55.600 -33.774 7.630 1.00 45.96 129 VAL B CA 1
ATOM 2699 C C . VAL B 1 88 ? 54.100 -33.969 7.813 1.00 47.22 129 VAL B C 1
ATOM 2700 O O . VAL B 1 88 ? 53.658 -34.696 8.709 1.00 47.50 129 VAL B O 1
ATOM 2704 N N . LEU B 1 89 ? 53.329 -33.306 6.958 1.00 46.85 130 LEU B N 1
ATOM 2705 C CA . LEU B 1 89 ? 51.876 -33.381 6.988 1.00 47.49 130 LEU B CA 1
ATOM 2706 C C . LEU B 1 89 ? 51.372 -34.083 5.728 1.00 49.13 130 LEU B C 1
ATOM 2707 O O . LEU B 1 89 ? 52.122 -34.300 4.771 1.00 49.71 130 LEU B O 1
ATOM 2712 N N . LYS B 1 90 ? 50.089 -34.420 5.732 1.00 49.01 131 LYS B N 1
ATOM 2713 C CA . LYS B 1 90 ? 49.462 -35.078 4.595 1.00 51.05 131 LYS B CA 1
ATOM 2714 C C . LYS B 1 90 ? 48.027 -34.585 4.458 1.00 51.46 131 LYS B C 1
ATOM 2715 O O . LYS B 1 90 ? 47.307 -34.458 5.453 1.00 51.65 131 LYS B O 1
ATOM 2721 N N . ILE B 1 91 ? 47.635 -34.260 3.232 1.00 53.02 132 ILE B N 1
ATOM 2722 C CA . ILE B 1 91 ? 46.271 -33.826 2.945 1.00 56.86 132 ILE B CA 1
ATOM 2723 C C . ILE B 1 91 ? 45.836 -34.671 1.762 1.00 61.00 132 ILE B C 1
ATOM 2724 O O . ILE B 1 91 ? 46.665 -35.048 0.930 1.00 60.92 132 ILE B O 1
ATOM 2729 N N . ASN B 1 92 ? 44.547 -34.981 1.684 1.00 65.94 133 ASN B N 1
ATOM 2730 C CA . ASN B 1 92 ? 44.061 -35.806 0.589 1.00 72.15 133 ASN B 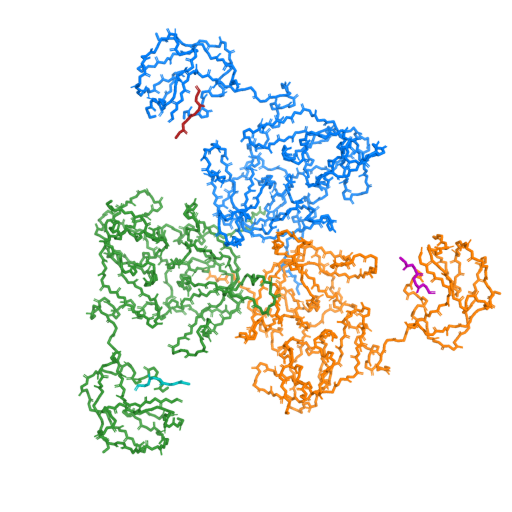CA 1
ATOM 2731 C C . ASN B 1 92 ? 43.237 -35.061 -0.438 1.00 72.79 133 ASN B C 1
ATOM 2732 O O . ASN B 1 92 ? 42.016 -35.195 -0.484 1.00 74.14 133 ASN B O 1
ATOM 2737 N N . ALA B 1 93 ? 43.914 -34.277 -1.266 1.00 73.19 134 ALA B N 1
ATOM 2738 C CA . ALA B 1 93 ? 43.237 -33.528 -2.310 1.00 74.95 134 ALA B CA 1
ATOM 2739 C C . ALA B 1 93 ? 42.867 -34.523 -3.406 1.00 76.39 134 ALA B C 1
ATOM 2740 O O . ALA B 1 93 ? 43.271 -35.685 -3.351 1.00 76.27 134 ALA B O 1
ATOM 2742 N N . THR B 1 94 ? 42.101 -34.077 -4.398 1.00 77.62 135 THR B N 1
ATOM 2743 C CA . THR B 1 94 ? 41.703 -34.967 -5.486 1.00 78.83 135 THR B CA 1
ATOM 2744 C C . THR B 1 94 ? 41.829 -34.306 -6.851 1.00 77.84 135 THR B C 1
ATOM 2745 O O . THR B 1 94 ? 42.063 -34.984 -7.856 1.00 79.15 135 THR B O 1
ATOM 2749 N N . GLY B 1 95 ? 41.676 -32.985 -6.889 1.00 74.56 136 GLY B N 1
ATOM 2750 C CA . GLY B 1 95 ? 41.748 -32.282 -8.158 1.00 70.35 136 GLY B CA 1
ATOM 2751 C C . GLY B 1 95 ? 43.118 -31.762 -8.527 1.00 68.09 136 GLY B C 1
ATOM 2752 O O . GLY B 1 95 ? 43.238 -30.814 -9.305 1.00 68.40 136 GLY B O 1
ATOM 2753 N N . GLY B 1 96 ? 44.156 -32.383 -7.982 1.00 66.29 137 GLY B N 1
ATOM 2754 C CA . GLY B 1 96 ? 45.505 -31.934 -8.268 1.00 65.28 137 GLY B CA 1
ATOM 2755 C C . GLY B 1 96 ? 45.969 -30.883 -7.267 1.00 63.96 137 GLY B C 1
ATOM 2756 O O . GLY B 1 96 ? 45.177 -30.086 -6.746 1.00 63.11 137 GLY B O 1
ATOM 2757 N N . LEU B 1 97 ? 47.264 -30.883 -6.985 1.00 59.56 138 LEU B N 1
ATOM 2758 C CA . LEU B 1 97 ? 47.814 -29.926 -6.040 1.00 53.28 138 LEU B CA 1
ATOM 2759 C C . LEU B 1 97 ? 48.997 -29.194 -6.630 1.00 49.52 138 LEU B C 1
ATOM 2760 O O . LEU B 1 97 ? 49.704 -29.720 -7.498 1.00 49.23 138 LEU B O 1
ATOM 2765 N N . PRO B 1 98 ? 49.211 -27.950 -6.192 1.00 47.22 139 PRO B N 1
ATOM 2766 C CA . PRO B 1 98 ? 50.355 -27.190 -6.706 1.00 45.12 139 PRO B CA 1
ATOM 2767 C C . PRO B 1 98 ? 51.551 -27.692 -5.892 1.00 40.37 139 PRO B C 1
ATOM 2768 O O . PRO B 1 98 ? 51.432 -27.902 -4.684 1.00 39.46 139 PRO B O 1
ATOM 2772 N N . THR B 1 99 ? 52.683 -27.920 -6.539 1.00 36.99 140 THR B N 1
ATOM 2773 C CA . THR B 1 99 ? 53.845 -28.384 -5.805 1.00 37.64 140 THR B CA 1
ATOM 2774 C C . THR B 1 99 ? 55.039 -27.463 -6.020 1.00 37.54 140 THR B C 1
ATOM 2775 O O . THR B 1 99 ? 55.151 -26.794 -7.050 1.00 34.20 140 THR B O 1
ATOM 2779 N N . ILE B 1 100 ? 55.932 -27.451 -5.036 1.00 35.63 141 ILE B N 1
ATOM 2780 C CA . ILE B 1 100 ? 57.119 -26.613 -5.060 1.00 36.08 141 ILE B CA 1
ATOM 2781 C C . ILE B 1 100 ? 58.176 -27.147 -6.029 1.00 35.28 141 ILE B C 1
ATOM 2782 O O . ILE B 1 100 ? 58.463 -28.335 -6.053 1.00 37.96 141 ILE B O 1
ATOM 2787 N N . PRO B 1 101 ? 58.748 -26.274 -6.868 1.00 35.09 142 PRO B N 1
ATOM 2788 C CA . PRO B 1 101 ? 59.768 -26.768 -7.792 1.00 32.89 142 PRO B CA 1
ATOM 2789 C C . PRO B 1 101 ? 60.976 -27.256 -7.002 1.00 39.05 142 PRO B C 1
ATOM 2790 O O . PRO B 1 101 ? 61.391 -26.605 -6.042 1.00 41.93 142 PRO B O 1
ATOM 2794 N N . ILE B 1 102 ? 61.536 -28.395 -7.393 1.00 40.91 143 ILE B N 1
ATOM 2795 C CA . ILE B 1 102 ? 62.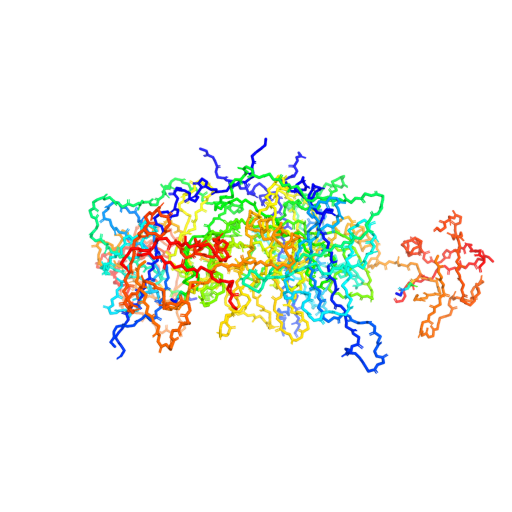721 -28.913 -6.729 1.00 40.89 143 ILE B CA 1
ATOM 2796 C C . ILE B 1 102 ? 63.746 -29.379 -7.760 1.00 41.16 143 ILE B C 1
ATOM 2797 O O . ILE B 1 102 ? 63.443 -30.183 -8.637 1.00 46.53 143 ILE B O 1
ATOM 2802 N N . ASN B 1 103 ? 64.959 -28.845 -7.663 1.00 40.47 144 ASN B N 1
ATOM 2803 C CA . ASN B 1 103 ? 66.045 -29.203 -8.568 1.00 36.90 144 ASN B CA 1
ATOM 2804 C C . ASN B 1 103 ? 67.120 -29.805 -7.693 1.00 39.16 144 ASN B C 1
ATOM 2805 O O . ASN B 1 103 ? 67.918 -29.084 -7.106 1.00 39.22 144 ASN B O 1
ATOM 2810 N N . ALA B 1 104 ? 67.137 -31.130 -7.609 1.00 41.13 145 ALA B N 1
ATOM 2811 C CA . ALA B 1 104 ? 68.081 -31.846 -6.755 1.00 41.28 145 ALA B CA 1
ATOM 2812 C C . ALA B 1 104 ? 69.545 -31.720 -7.128 1.00 40.70 145 ALA B C 1
ATOM 2813 O O . ALA B 1 104 ? 70.414 -31.980 -6.299 1.00 39.89 145 ALA B O 1
ATOM 2815 N N . ARG B 1 105 ? 69.822 -31.331 -8.369 1.00 43.48 146 ARG B N 1
ATOM 2816 C CA . ARG B 1 105 ? 71.204 -31.178 -8.822 1.00 47.43 146 ARG B CA 1
ATOM 2817 C C . ARG B 1 105 ? 71.756 -29.778 -8.554 1.00 46.28 146 ARG B C 1
ATOM 2818 O O . ARG B 1 105 ? 72.964 -29.549 -8.615 1.00 47.50 146 ARG B O 1
ATOM 2826 N N . ARG B 1 106 ? 70.871 -28.849 -8.222 1.00 41.47 147 ARG B N 1
ATOM 2827 C CA . ARG B 1 106 ? 71.300 -27.497 -7.947 1.00 40.55 147 ARG B CA 1
ATOM 2828 C C . ARG B 1 106 ? 71.963 -27.324 -6.593 1.00 41.38 147 ARG B C 1
ATOM 2829 O O . ARG B 1 106 ? 71.448 -27.770 -5.567 1.00 40.53 147 ARG B O 1
ATOM 2837 N N . VAL B 1 107 ? 73.112 -26.663 -6.590 1.00 39.02 148 VAL B N 1
ATOM 2838 C CA . VAL B 1 107 ? 73.810 -26.424 -5.346 1.00 39.11 148 VAL B CA 1
ATOM 2839 C C . VAL B 1 107 ? 73.797 -24.924 -5.042 1.00 37.38 148 VAL B C 1
ATOM 2840 O O . VAL B 1 107 ? 74.322 -24.112 -5.799 1.00 34.40 148 VAL B O 1
ATOM 2844 N N . PRO B 1 108 ? 73.165 -24.549 -3.925 1.00 34.85 149 PRO B N 1
ATOM 2845 C CA . PRO B 1 108 ? 73.040 -23.164 -3.458 1.00 35.77 149 PRO B CA 1
ATOM 2846 C C . PRO B 1 108 ? 74.408 -22.515 -3.254 1.00 33.80 149 PRO B C 1
ATOM 2847 O O . PRO B 1 108 ? 75.331 -23.137 -2.738 1.00 35.22 149 PRO B O 1
ATOM 2851 N N . HIS B 1 109 ? 74.541 -21.261 -3.651 1.00 30.78 150 HIS B N 1
ATOM 2852 C CA . HIS B 1 109 ? 75.802 -20.586 -3.448 1.00 31.10 150 HIS B CA 1
ATOM 2853 C C . HIS B 1 109 ? 75.586 -19.335 -2.609 1.00 30.74 150 HIS B C 1
ATOM 2854 O O . HIS B 1 109 ? 74.509 -18.723 -2.645 1.00 28.10 150 HIS B O 1
ATOM 2861 N N . ILE B 1 110 ? 76.609 -18.966 -1.848 1.00 27.62 151 ILE B N 1
ATOM 2862 C CA . ILE B 1 110 ? 76.542 -17.767 -1.037 1.00 28.31 151 ILE B CA 1
ATOM 2863 C C . ILE B 1 110 ? 76.391 -16.615 -2.025 1.00 29.28 151 ILE B C 1
ATOM 2864 O O . ILE B 1 110 ? 77.166 -16.504 -2.975 1.00 27.01 151 ILE B O 1
ATOM 2869 N N . GLY B 1 111 ? 75.372 -15.782 -1.825 1.00 29.46 152 GLY B N 1
ATOM 2870 C CA . GLY B 1 111 ? 75.150 -14.678 -2.740 1.00 26.93 152 GLY B CA 1
ATOM 2871 C C . GLY B 1 111 ? 74.002 -14.929 -3.704 1.00 28.15 152 GLY B C 1
ATOM 2872 O O . GLY B 1 111 ? 73.553 -14.015 -4.397 1.00 27.91 152 GLY B O 1
ATOM 2873 N N . ASP B 1 112 ? 73.524 -16.164 -3.783 1.00 27.34 153 ASP B N 1
ATOM 2874 C CA . ASP B 1 112 ? 72.396 -16.431 -4.677 1.00 30.45 153 ASP B CA 1
ATOM 2875 C C . ASP B 1 112 ? 71.223 -15.618 -4.147 1.00 30.66 153 ASP B C 1
ATOM 2876 O O . ASP B 1 112 ? 71.050 -15.488 -2.938 1.00 32.25 153 ASP B O 1
ATOM 2881 N N . VAL B 1 113 ? 70.413 -15.080 -5.043 1.00 29.78 154 VAL B N 1
ATOM 2882 C CA . VAL B 1 113 ? 69.261 -14.298 -4.628 1.00 25.74 154 VAL B CA 1
ATOM 2883 C C . VAL B 1 113 ? 68.159 -15.250 -4.176 1.00 27.60 154 VAL B C 1
ATOM 2884 O O . VAL B 1 113 ? 67.893 -16.258 -4.831 1.00 27.71 154 VAL B O 1
ATOM 2888 N N . VAL B 1 114 ? 67.523 -14.944 -3.052 1.00 23.18 155 VAL B N 1
ATOM 2889 C CA . VAL B 1 114 ? 66.448 -15.795 -2.576 1.00 24.15 155 VAL B CA 1
ATOM 2890 C C . VAL B 1 114 ? 65.187 -15.041 -2.210 1.00 26.56 155 VAL B C 1
ATOM 2891 O O . VAL B 1 114 ? 65.198 -13.822 -1.973 1.00 29.84 155 VAL B O 1
ATOM 2895 N N . LEU B 1 115 ? 64.095 -15.789 -2.176 1.00 26.16 156 LEU B N 1
ATOM 2896 C CA . LEU B 1 115 ? 62.792 -15.251 -1.836 1.00 28.69 156 LEU B CA 1
ATOM 2897 C C . LEU B 1 115 ? 62.224 -16.066 -0.681 1.00 26.53 156 LEU B C 1
ATOM 2898 O O . LEU B 1 115 ? 62.206 -17.301 -0.731 1.00 28.92 156 LEU B O 1
ATOM 2903 N N . ALA B 1 116 ? 61.791 -15.381 0.372 1.00 26.23 157 ALA B N 1
ATOM 2904 C CA . ALA B 1 116 ? 61.188 -16.058 1.524 1.00 29.21 157 ALA B CA 1
ATOM 2905 C C . ALA B 1 116 ? 59.711 -15.935 1.238 1.00 29.87 157 ALA B C 1
ATOM 2906 O O . ALA B 1 116 ? 59.223 -14.833 0.938 1.00 30.65 157 ALA B O 1
ATOM 2908 N N . ILE B 1 117 ? 59.019 -17.068 1.302 1.00 31.74 158 ILE B N 1
ATOM 2909 C CA . ILE B 1 117 ? 57.592 -17.133 1.032 1.00 34.36 158 ILE B CA 1
ATOM 2910 C C . ILE B 1 117 ? 56.867 -17.659 2.261 1.00 36.29 158 ILE B C 1
ATOM 2911 O O . ILE B 1 117 ? 57.076 -18.801 2.665 1.00 37.94 158 ILE B O 1
ATOM 2916 N N . GLY B 1 118 ? 56.017 -16.829 2.855 1.00 35.11 159 GLY B N 1
ATOM 2917 C CA . GLY B 1 118 ? 55.288 -17.267 4.031 1.00 34.57 159 GLY B CA 1
ATOM 2918 C C . GLY B 1 118 ? 54.098 -16.407 4.405 1.00 36.65 159 GLY B C 1
ATOM 2919 O O . GLY B 1 118 ? 53.666 -15.542 3.648 1.00 37.33 159 GLY B O 1
ATOM 2920 N N . ASN B 1 119 ? 53.576 -16.649 5.597 1.00 40.67 160 ASN B N 1
ATOM 2921 C CA . ASN B 1 119 ? 52.417 -15.927 6.107 1.00 44.85 160 ASN B CA 1
ATOM 2922 C C . ASN B 1 119 ? 52.756 -15.199 7.428 1.00 45.61 160 ASN B C 1
ATOM 2923 O O . ASN B 1 119 ? 52.321 -15.601 8.515 1.00 41.55 160 ASN B O 1
ATOM 2928 N N . PRO B 1 120 ? 53.544 -14.115 7.335 1.00 44.88 161 PRO B N 1
ATOM 2929 C CA . PRO B 1 120 ? 53.991 -13.271 8.453 1.00 45.61 161 PRO B CA 1
ATOM 2930 C C . PRO B 1 120 ? 52.836 -12.631 9.206 1.00 42.88 161 PRO B C 1
ATOM 2931 O O . PRO B 1 120 ? 52.015 -11.949 8.611 1.00 42.08 161 PRO B O 1
ATOM 2935 N N . TYR B 1 121 ? 52.777 -12.834 10.512 1.00 45.91 162 TYR B N 1
ATOM 2936 C CA . TYR B 1 121 ? 51.719 -12.227 11.317 1.00 47.61 162 TYR B CA 1
ATOM 2937 C C . TYR B 1 121 ? 50.319 -12.425 10.756 1.00 49.83 162 TYR B C 1
ATOM 2938 O O . TYR B 1 121 ? 49.421 -11.621 11.009 1.00 52.23 162 TYR B O 1
ATOM 2947 N N . ASN B 1 122 ? 50.139 -13.485 9.980 1.00 51.49 163 ASN B N 1
ATOM 2948 C CA . ASN B 1 122 ? 48.844 -13.790 9.392 1.00 52.78 163 ASN B CA 1
ATOM 2949 C C . ASN B 1 122 ? 48.274 -12.688 8.489 1.00 52.41 163 ASN B C 1
ATOM 2950 O O . ASN B 1 122 ? 47.061 -12.609 8.286 1.00 54.32 163 ASN B O 1
ATOM 2955 N N . LEU B 1 123 ? 49.144 -11.844 7.945 1.00 49.66 164 LEU B N 1
ATOM 2956 C CA . LEU B 1 123 ? 48.710 -10.779 7.052 1.00 47.93 164 LEU B CA 1
ATOM 2957 C C . LEU B 1 123 ? 48.325 -11.361 5.701 1.00 45.76 164 LEU B C 1
ATOM 2958 O O . LEU B 1 123 ? 47.668 -10.706 4.895 1.00 47.45 164 LEU B O 1
ATOM 2963 N N . GLY B 1 124 ? 48.726 -12.604 5.471 1.00 41.33 165 GLY B N 1
ATOM 2964 C CA . GLY B 1 124 ? 48.469 -13.252 4.203 1.00 39.17 165 GLY B CA 1
ATOM 2965 C C . GLY B 1 124 ? 49.838 -13.572 3.617 1.00 41.83 165 GLY B C 1
ATOM 2966 O O . GLY B 1 124 ? 50.854 -13.082 4.119 1.00 40.47 165 GLY B O 1
ATOM 2967 N N . GLN B 1 125 ? 49.887 -14.375 2.561 1.00 40.45 166 GLN B N 1
ATOM 2968 C CA . GLN B 1 125 ? 51.165 -14.751 1.969 1.00 39.47 166 GLN B CA 1
ATOM 2969 C C . GLN B 1 125 ? 51.968 -13.544 1.535 1.00 38.47 166 GLN B C 1
ATOM 2970 O O . GLN B 1 125 ? 51.448 -12.667 0.852 1.00 41.27 166 GLN B O 1
ATOM 2976 N N . THR B 1 126 ? 53.228 -13.483 1.951 1.00 35.13 167 THR B N 1
ATOM 2977 C CA . THR B 1 126 ? 54.084 -12.387 1.529 1.00 36.53 167 THR B CA 1
ATOM 2978 C C . THR B 1 126 ? 55.420 -12.960 1.046 1.00 34.83 167 THR B C 1
ATOM 2979 O O . THR B 1 126 ? 55.847 -14.033 1.486 1.00 39.29 167 THR B O 1
ATOM 2983 N N . ILE B 1 127 ? 56.049 -12.257 0.112 1.00 31.15 168 ILE B N 1
ATOM 2984 C CA . ILE B 1 127 ? 57.338 -12.648 -0.471 1.00 25.34 168 ILE B CA 1
ATOM 2985 C C . ILE B 1 127 ? 58.371 -11.589 -0.055 1.00 29.13 168 ILE B C 1
ATOM 2986 O O . ILE B 1 127 ? 58.113 -10.384 -0.185 1.00 26.67 168 ILE B O 1
ATOM 2991 N N . THR B 1 128 ? 59.527 -12.017 0.445 1.00 28.46 169 THR B N 1
ATOM 2992 C CA . THR B 1 128 ? 60.589 -11.068 0.797 1.00 26.67 169 THR B CA 1
ATOM 2993 C C . THR B 1 128 ? 61.846 -11.563 0.074 1.00 29.13 169 THR B C 1
ATOM 2994 O O . THR B 1 128 ? 61.990 -12.773 -0.142 1.00 30.20 169 THR B O 1
ATOM 2998 N N . GLN B 1 129 ? 62.737 -10.660 -0.345 1.00 26.72 170 GLN B N 1
ATOM 2999 C CA . GLN B 1 129 ? 63.955 -11.115 -1.014 1.00 25.26 170 GLN B CA 1
ATOM 3000 C C . GLN B 1 129 ? 65.249 -10.692 -0.348 1.00 24.52 170 GLN B C 1
ATOM 3001 O O . GLN B 1 129 ? 65.355 -9.621 0.232 1.00 23.30 170 GLN B O 1
ATOM 3007 N N . GLY B 1 130 ? 66.235 -11.567 -0.458 1.00 25.31 171 GLY B N 1
ATOM 3008 C CA . GLY B 1 130 ? 67.552 -11.312 0.079 1.00 24.55 171 GLY B CA 1
ATOM 3009 C C . GLY B 1 130 ? 68.481 -12.194 -0.731 1.00 25.94 171 GLY B C 1
ATOM 3010 O O . GLY B 1 130 ? 68.254 -12.431 -1.923 1.00 24.87 171 GLY B O 1
ATOM 3011 N N . ILE B 1 131 ? 69.525 -12.672 -0.077 1.00 24.91 172 ILE B N 1
ATOM 3012 C CA . ILE B 1 131 ? 70.488 -13.570 -0.682 1.00 25.28 172 ILE B CA 1
ATOM 3013 C C . ILE B 1 131 ? 70.847 -14.642 0.350 1.00 26.65 172 ILE B C 1
ATOM 3014 O O . ILE B 1 131 ? 70.505 -14.534 1.533 1.00 22.69 172 ILE B O 1
ATOM 3019 N N . ILE B 1 132 ? 71.541 -15.680 -0.101 1.00 29.61 173 ILE B N 1
ATOM 3020 C CA . ILE B 1 132 ? 71.993 -16.703 0.819 1.00 28.53 173 ILE B CA 1
ATOM 3021 C C . ILE B 1 132 ? 73.240 -16.047 1.409 1.00 27.31 173 ILE B C 1
ATOM 3022 O O . ILE B 1 132 ? 74.204 -15.762 0.688 1.00 26.77 173 ILE B O 1
ATOM 3027 N N . SER B 1 133 ? 73.186 -15.782 2.709 1.00 23.06 174 SER B N 1
ATOM 3028 C CA . SER B 1 133 ? 74.264 -15.137 3.430 1.00 20.70 174 SER B CA 1
ATOM 3029 C C . SER B 1 133 ? 75.407 -16.064 3.821 1.00 23.92 174 SER B C 1
ATOM 3030 O O . SER B 1 133 ? 76.546 -15.607 3.965 1.00 23.99 174 SER B O 1
ATOM 3033 N N . ALA B 1 134 ? 75.099 -17.351 4.006 1.00 24.01 175 ALA B N 1
ATOM 3034 C CA . ALA B 1 134 ? 76.078 -18.353 4.425 1.00 23.95 175 ALA B CA 1
ATOM 3035 C C . ALA B 1 134 ? 75.449 -19.743 4.401 1.00 27.46 175 ALA B C 1
ATOM 3036 O O . ALA B 1 134 ? 74.232 -19.878 4.366 1.00 27.14 175 ALA B O 1
ATOM 3038 N N . THR B 1 135 ? 76.285 -20.777 4.435 1.00 29.82 176 THR B N 1
ATOM 3039 C CA . THR B 1 135 ? 75.809 -22.152 4.407 1.00 32.26 176 THR B CA 1
ATOM 3040 C C . THR B 1 135 ? 76.542 -22.903 5.506 1.00 35.16 176 THR B C 1
ATOM 3041 O O . THR B 1 135 ? 77.523 -22.405 6.032 1.00 40.77 176 THR B O 1
ATOM 3045 N N . GLY B 1 136 ? 76.063 -24.090 5.861 1.00 42.32 177 GLY B N 1
ATOM 3046 C CA . GLY B 1 136 ? 76.702 -24.889 6.905 1.00 42.10 177 GLY B CA 1
ATOM 3047 C C . GLY B 1 136 ? 76.780 -24.233 8.275 1.00 45.69 177 GLY B C 1
ATOM 3048 O O . GLY B 1 136 ? 77.767 -24.402 8.985 1.00 49.20 177 GLY B O 1
ATOM 3049 N N . ARG B 1 137 ? 75.736 -23.506 8.657 1.00 47.52 178 ARG B N 1
ATOM 3050 C CA . ARG B 1 137 ? 75.682 -22.791 9.931 1.00 51.73 178 ARG B CA 1
ATOM 3051 C C . ARG B 1 137 ? 74.939 -23.601 10.996 1.00 57.77 178 ARG B C 1
ATOM 3052 O O . ARG B 1 137 ? 73.895 -24.183 10.702 1.00 55.83 178 ARG B O 1
ATOM 3060 N N . ILE B 1 138 ? 75.450 -23.637 12.229 1.00 65.01 179 ILE B N 1
ATOM 3061 C CA . ILE B 1 138 ? 74.769 -24.403 13.281 1.00 72.92 179 ILE B CA 1
ATOM 3062 C C . ILE B 1 138 ? 73.495 -23.710 13.755 1.00 78.22 179 ILE B C 1
ATOM 3063 O O . ILE B 1 138 ? 72.728 -24.278 14.533 1.00 79.69 179 ILE B O 1
ATOM 3068 N N . GLY B 1 139 ? 73.281 -22.479 13.296 1.00 84.93 180 GLY B N 1
ATOM 3069 C CA . GLY B 1 139 ? 72.067 -21.762 13.645 1.00 90.70 180 GLY B CA 1
ATOM 3070 C C . GLY B 1 139 ? 72.048 -20.823 14.835 1.00 96.10 180 GLY B C 1
ATOM 3071 O O . GLY B 1 139 ? 73.038 -20.170 15.166 1.00 95.67 180 GLY B O 1
ATOM 3072 N N . LEU B 1 140 ? 70.886 -20.767 15.477 1.00 101.72 181 LEU B N 1
ATOM 3073 C CA . LEU B 1 140 ? 70.649 -19.904 16.627 1.00 108.48 181 LEU B CA 1
ATOM 3074 C C . LEU B 1 140 ? 71.388 -20.294 17.910 1.00 112.51 181 LEU B C 1
ATOM 3075 O O . LEU B 1 140 ? 71.716 -19.429 18.724 1.00 113.26 181 LEU B O 1
ATOM 3080 N N . ASN B 1 141 ? 71.660 -21.583 18.096 1.00 116.62 182 ASN B N 1
ATOM 3081 C CA . ASN B 1 141 ? 72.336 -22.021 19.313 1.00 120.89 182 ASN B CA 1
ATOM 3082 C C . ASN B 1 141 ? 73.368 -23.135 19.090 1.00 123.16 182 ASN B C 1
ATOM 3083 O O . ASN B 1 141 ? 73.034 -24.206 18.576 1.00 123.32 182 ASN B O 1
ATOM 3088 N N . PRO B 1 142 ? 74.642 -22.885 19.462 1.00 124.88 183 PRO B N 1
ATOM 3089 C CA . PRO B 1 142 ? 75.731 -23.862 19.315 1.00 125.51 183 PRO B CA 1
ATOM 3090 C C . PRO B 1 142 ? 75.522 -25.079 20.221 1.00 126.05 183 PRO B C 1
ATOM 3091 O O . PRO B 1 142 ? 74.438 -25.261 20.779 1.00 126.26 183 PRO B O 1
ATOM 3095 N N . THR B 1 143 ? 76.562 -25.897 20.378 1.00 126.32 184 THR B N 1
ATOM 3096 C CA . THR B 1 143 ? 76.479 -27.106 21.203 1.00 126.17 184 THR B CA 1
ATOM 3097 C C . THR B 1 143 ? 75.206 -27.856 20.812 1.00 124.60 184 THR B C 1
ATOM 3098 O O . THR B 1 143 ? 74.267 -28.001 21.599 1.00 124.19 184 THR B O 1
ATOM 3102 N N . GLY B 1 144 ? 75.203 -28.323 19.570 1.00 122.88 185 GLY B N 1
ATOM 3103 C CA . GLY B 1 144 ? 74.071 -29.031 19.007 1.00 120.36 185 GLY B CA 1
ATOM 3104 C C . GLY B 1 144 ? 74.030 -28.528 17.582 1.00 118.09 185 GLY B C 1
ATOM 3105 O O . GLY B 1 144 ? 73.043 -27.949 17.132 1.00 117.62 185 GLY B O 1
ATOM 3106 N N . ARG B 1 145 ? 75.137 -28.745 16.880 1.00 115.86 186 ARG B N 1
ATOM 3107 C CA . ARG B 1 145 ? 75.293 -28.296 15.506 1.00 113.39 186 ARG B CA 1
ATOM 3108 C C . ARG B 1 145 ? 74.326 -28.914 14.511 1.00 109.65 186 ARG B C 1
ATOM 3109 O O . ARG B 1 145 ? 73.717 -29.956 14.763 1.00 108.58 186 ARG B O 1
ATOM 3117 N N . GLN B 1 146 ? 74.201 -28.241 13.373 1.00 105.13 187 GLN B N 1
ATOM 3118 C CA . GLN B 1 146 ? 73.336 -28.675 12.291 1.00 99.49 187 GLN B CA 1
ATOM 3119 C C . GLN B 1 146 ? 73.880 -28.046 11.011 1.00 94.36 187 GLN B C 1
ATOM 3120 O O . GLN B 1 146 ? 74.977 -27.480 10.994 1.00 94.48 187 GLN B O 1
ATOM 3126 N N . ASN B 1 147 ? 73.114 -28.154 9.938 1.00 86.98 188 ASN B N 1
ATOM 3127 C CA . ASN B 1 147 ? 73.514 -27.588 8.666 1.00 80.37 188 ASN B CA 1
ATOM 3128 C C . ASN B 1 147 ? 72.403 -26.617 8.325 1.00 72.94 188 ASN B C 1
ATOM 3129 O O . ASN B 1 147 ? 71.342 -27.028 7.880 1.00 74.70 188 ASN B O 1
ATOM 3134 N N . PHE B 1 148 ? 72.634 -25.336 8.579 1.00 62.22 189 PHE B N 1
ATOM 3135 C CA . PHE B 1 148 ? 71.639 -24.312 8.300 1.00 53.89 189 PHE B CA 1
ATOM 3136 C C . PHE B 1 148 ? 72.065 -23.394 7.193 1.00 48.21 189 PHE B C 1
ATOM 3137 O O . PHE B 1 148 ? 73.244 -23.184 6.944 1.00 48.76 189 PHE B O 1
ATOM 3145 N N . LEU B 1 149 ? 71.074 -22.834 6.533 1.00 41.03 190 LEU B N 1
ATOM 3146 C CA . LEU B 1 149 ? 71.307 -21.891 5.467 1.00 38.18 190 LEU B CA 1
ATOM 3147 C C . LEU B 1 149 ? 70.972 -20.523 6.103 1.00 34.85 190 LEU B C 1
ATOM 3148 O O . LEU B 1 149 ? 69.970 -20.388 6.816 1.00 35.02 190 LEU B O 1
ATOM 3153 N N . GLN B 1 150 ? 71.819 -19.523 5.909 1.00 29.77 191 GLN B N 1
ATOM 3154 C CA . GLN B 1 150 ? 71.535 -18.212 6.493 1.00 27.98 191 GLN B CA 1
ATOM 3155 C C . GLN B 1 150 ? 71.129 -17.227 5.399 1.00 29.12 191 GLN B C 1
ATOM 3156 O O . GLN B 1 150 ? 71.699 -17.227 4.303 1.00 31.11 191 GLN B O 1
ATOM 3162 N N . THR B 1 151 ? 70.136 -16.391 5.686 1.00 27.43 192 THR B N 1
ATOM 3163 C CA . THR B 1 151 ? 69.672 -15.419 4.704 1.00 25.23 192 THR B CA 1
ATOM 3164 C C . THR B 1 151 ? 69.261 -14.078 5.302 1.00 27.64 192 THR B C 1
ATOM 3165 O O . THR B 1 151 ? 68.938 -13.981 6.487 1.00 26.44 192 THR B O 1
ATOM 3169 N N . ASP B 1 152 ? 69.289 -13.028 4.486 1.00 26.94 193 ASP B N 1
ATOM 3170 C CA . ASP B 1 152 ? 68.861 -11.733 4.985 1.00 27.03 193 ASP B CA 1
ATOM 3171 C C . ASP B 1 152 ? 67.504 -11.379 4.376 1.00 28.78 193 ASP B C 1
ATOM 3172 O O . ASP B 1 152 ? 67.102 -10.221 4.361 1.00 26.93 193 ASP B O 1
ATOM 3177 N N . ALA B 1 153 ? 66.806 -12.386 3.851 1.00 26.43 194 ALA B N 1
ATOM 3178 C CA . ALA B 1 153 ? 65.472 -12.155 3.313 1.00 27.25 194 ALA B CA 1
ATOM 3179 C C . ALA B 1 153 ? 64.602 -12.076 4.573 1.00 26.71 194 ALA B C 1
ATOM 3180 O O . ALA B 1 153 ? 64.540 -13.028 5.346 1.00 28.12 194 ALA B O 1
ATOM 3182 N N . SER B 1 154 ? 63.942 -10.950 4.776 1.00 25.34 195 SER B N 1
ATOM 3183 C CA . SER B 1 154 ? 63.118 -10.752 5.957 1.00 29.54 195 SER B CA 1
ATOM 3184 C C . SER B 1 154 ? 62.235 -11.916 6.338 1.00 30.56 195 SER B C 1
ATOM 3185 O O . SER B 1 154 ? 61.342 -12.325 5.597 1.00 34.25 195 SER B O 1
ATOM 3188 N N . ILE B 1 155 ? 62.487 -12.430 7.528 1.00 31.97 196 ILE B N 1
ATOM 3189 C CA . ILE B 1 155 ? 61.724 -13.537 8.063 1.00 37.57 196 ILE B CA 1
ATOM 3190 C C . ILE B 1 155 ? 61.092 -13.093 9.391 1.00 36.79 196 ILE B C 1
ATOM 3191 O O . ILE B 1 155 ? 61.784 -12.636 10.289 1.00 37.90 196 ILE B O 1
ATOM 3196 N N . ASN B 1 156 ? 59.769 -13.178 9.489 1.00 38.62 197 ASN B N 1
ATOM 3197 C CA . ASN B 1 156 ? 59.054 -12.788 10.711 1.00 39.46 197 ASN B CA 1
ATOM 3198 C C . ASN B 1 156 ? 58.259 -13.960 11.264 1.00 41.06 197 ASN B C 1
ATOM 3199 O O . ASN B 1 156 ? 58.211 -15.035 10.664 1.00 43.44 197 ASN B O 1
ATOM 3204 N N . HIS B 1 157 ? 57.615 -13.737 12.404 1.00 44.30 198 HIS B N 1
ATOM 3205 C CA . HIS B 1 157 ? 56.788 -14.769 13.013 1.00 45.25 198 HIS B CA 1
ATOM 3206 C C . HIS B 1 157 ? 55.651 -15.093 12.051 1.00 42.67 198 HIS B C 1
ATOM 3207 O O . HIS B 1 157 ? 54.827 -14.233 11.733 1.00 40.79 198 HIS B O 1
ATOM 3214 N N . GLY B 1 158 ? 55.612 -16.338 11.598 1.00 40.86 199 GLY B N 1
ATOM 3215 C CA . GLY B 1 158 ? 54.589 -16.756 10.665 1.00 38.09 199 GLY B CA 1
ATOM 3216 C C . GLY B 1 158 ? 55.248 -17.364 9.446 1.00 39.06 199 GLY B C 1
ATOM 3217 O O . GLY B 1 158 ? 54.633 -18.157 8.726 1.00 41.40 199 GLY B O 1
ATOM 3218 N N . ASN B 1 159 ? 56.504 -16.994 9.211 1.00 34.44 200 ASN B N 1
ATOM 3219 C CA . ASN B 1 159 ? 57.240 -17.519 8.075 1.00 31.96 200 ASN B CA 1
ATOM 3220 C C . ASN B 1 159 ? 57.663 -18.975 8.247 1.00 30.24 200 ASN B C 1
ATOM 3221 O O . ASN B 1 159 ? 57.812 -19.683 7.253 1.00 30.68 200 ASN B O 1
ATOM 3226 N N . SER B 1 160 ? 57.846 -19.426 9.491 1.00 29.34 201 SER B N 1
ATOM 3227 C CA . SER B 1 160 ? 58.298 -20.804 9.757 1.00 34.02 201 SER B CA 1
ATOM 3228 C C . SER B 1 160 ? 57.563 -21.909 8.994 1.00 33.64 201 SER B C 1
ATOM 3229 O O . SER B 1 160 ? 56.352 -21.883 8.850 1.00 35.47 201 SER B O 1
ATOM 3232 N N . GLY B 1 161 ? 58.317 -22.889 8.515 1.00 34.81 202 GLY B N 1
ATOM 3233 C CA . GLY B 1 161 ? 57.726 -23.978 7.760 1.00 33.28 202 GLY B CA 1
ATOM 3234 C C . GLY B 1 161 ? 57.577 -23.608 6.294 1.00 33.59 202 GLY B C 1
ATOM 3235 O O . GLY B 1 161 ? 57.272 -24.463 5.457 1.00 35.15 202 GLY B O 1
ATOM 3236 N N . GLY B 1 162 ? 57.801 -22.335 5.979 1.00 29.90 203 GLY B N 1
ATOM 3237 C CA . GLY B 1 162 ? 57.683 -21.874 4.602 1.00 30.74 203 GLY B CA 1
ATOM 3238 C C . GLY B 1 162 ? 58.904 -22.091 3.720 1.00 30.90 203 GLY B C 1
ATOM 3239 O O . GLY B 1 162 ? 59.933 -22.613 4.163 1.00 32.41 203 GLY B O 1
ATOM 3240 N N . ALA B 1 163 ? 58.800 -21.645 2.472 1.00 30.90 204 ALA B N 1
ATOM 3241 C CA . ALA B 1 163 ? 59.853 -21.814 1.476 1.00 29.48 204 ALA B CA 1
ATOM 3242 C C . ALA B 1 163 ? 60.816 -20.663 1.233 1.00 31.05 204 ALA B C 1
ATOM 3243 O O . ALA B 1 163 ? 60.445 -19.493 1.334 1.00 34.42 204 ALA B O 1
ATOM 3245 N N . LEU B 1 164 ? 62.058 -21.031 0.900 1.00 31.22 205 LEU B N 1
ATOM 3246 C CA . LEU B 1 164 ? 63.137 -20.110 0.530 1.00 28.74 205 LEU B CA 1
ATOM 3247 C C . LEU B 1 164 ? 63.463 -20.634 -0.873 1.00 29.75 205 LEU B C 1
ATOM 3248 O O . LEU B 1 164 ? 63.876 -21.783 -1.019 1.00 28.87 205 LEU B O 1
ATOM 3253 N N . VAL B 1 165 ? 63.270 -19.821 -1.902 1.00 27.28 206 VAL B N 1
ATOM 3254 C CA . VAL B 1 165 ? 63.541 -20.281 -3.254 1.00 27.40 206 VAL B CA 1
ATOM 3255 C C . VAL B 1 165 ? 64.462 -19.313 -3.997 1.00 28.98 206 VAL B C 1
ATOM 3256 O O . VAL B 1 165 ? 64.571 -18.159 -3.608 1.00 27.56 206 VAL B O 1
ATOM 3260 N N . ASN B 1 166 ? 65.123 -19.769 -5.062 1.00 27.62 207 ASN B N 1
ATOM 3261 C CA . ASN B 1 166 ? 65.999 -18.869 -5.806 1.00 26.92 207 ASN B CA 1
ATOM 3262 C C . ASN B 1 166 ? 65.180 -18.174 -6.873 1.00 26.34 207 ASN B C 1
ATOM 3263 O O . ASN B 1 166 ? 63.967 -18.341 -6.919 1.00 26.41 207 ASN B O 1
ATOM 3268 N N . SER B 1 167 ? 65.826 -17.397 -7.731 1.00 26.33 208 SER B N 1
ATOM 3269 C CA . SER B 1 167 ? 65.096 -16.673 -8.766 1.00 28.48 208 SER B CA 1
ATOM 3270 C C . SER B 1 167 ? 64.390 -17.564 -9.795 1.00 33.83 208 SER B C 1
ATOM 3271 O O . SER B 1 167 ? 63.608 -17.058 -10.596 1.00 34.77 208 SER B O 1
ATOM 3274 N N . LEU B 1 168 ? 64.660 -18.873 -9.790 1.00 33.74 209 LEU B N 1
ATOM 3275 C CA . LEU B 1 168 ? 63.992 -19.781 -10.736 1.00 36.10 209 LEU B CA 1
ATOM 3276 C C . LEU B 1 168 ? 62.806 -20.463 -10.070 1.00 37.07 209 LEU B C 1
ATOM 3277 O O . LEU B 1 168 ? 62.077 -21.226 -10.712 1.00 38.06 209 LEU B O 1
ATOM 3282 N N . GLY B 1 169 ? 62.628 -20.200 -8.778 1.00 34.67 210 GLY B N 1
ATOM 3283 C CA . GLY B 1 169 ? 61.537 -20.807 -8.047 1.00 31.89 210 GLY B CA 1
ATOM 3284 C C . GLY B 1 169 ? 61.944 -22.131 -7.430 1.00 32.93 210 GLY B C 1
ATOM 3285 O O . GLY B 1 169 ? 61.120 -22.816 -6.825 1.00 34.05 210 GLY B O 1
ATOM 3286 N N . GLU B 1 170 ? 63.212 -22.504 -7.577 1.00 30.57 211 GLU B N 1
ATOM 3287 C CA . GLU B 1 170 ? 63.692 -23.764 -7.016 1.00 32.62 211 GLU B CA 1
ATOM 3288 C C . GLU B 1 170 ? 63.797 -23.687 -5.488 1.00 35.37 211 GLU B C 1
ATOM 3289 O O . GLU B 1 170 ? 64.276 -22.695 -4.932 1.00 37.79 211 GLU B O 1
ATOM 3295 N N . LEU B 1 171 ? 63.343 -24.730 -4.803 1.00 34.52 212 LEU B N 1
ATOM 3296 C CA . LEU B 1 171 ? 63.404 -24.745 -3.346 1.00 32.08 212 LEU B CA 1
ATOM 3297 C C . LEU B 1 171 ? 64.848 -24.817 -2.858 1.00 33.38 212 LEU B C 1
ATOM 3298 O O . LEU B 1 171 ? 65.581 -25.752 -3.201 1.00 33.44 212 LEU B O 1
ATOM 3303 N N . MET B 1 172 ? 65.251 -23.824 -2.065 1.00 31.41 213 MET B N 1
ATOM 3304 C CA . MET B 1 172 ? 66.597 -23.767 -1.502 1.00 27.93 213 MET B CA 1
ATOM 3305 C C . MET B 1 172 ? 66.554 -24.254 -0.061 1.00 29.58 213 MET B C 1
ATOM 3306 O O . MET B 1 172 ? 67.510 -24.859 0.432 1.00 29.08 213 MET B O 1
ATOM 3311 N N . GLY B 1 173 ? 65.441 -23.994 0.617 1.00 27.18 214 GLY B N 1
ATOM 3312 C CA . GLY B 1 173 ? 65.331 -24.418 1.996 1.00 27.28 214 GLY B CA 1
ATOM 3313 C C . GLY B 1 173 ? 63.985 -24.133 2.631 1.00 29.38 214 GLY B C 1
ATOM 3314 O O . GLY B 1 173 ? 63.106 -23.533 2.023 1.00 31.28 214 GLY B O 1
ATOM 3315 N N . ILE B 1 174 ? 63.836 -24.580 3.869 1.00 30.01 215 ILE B N 1
ATOM 3316 C CA . ILE B 1 174 ? 62.617 -24.395 4.638 1.00 29.30 215 ILE B CA 1
ATOM 3317 C C . ILE B 1 174 ? 62.942 -23.370 5.725 1.00 31.19 215 ILE B C 1
ATOM 3318 O O . ILE B 1 174 ? 63.742 -23.652 6.620 1.00 29.88 215 ILE B O 1
ATOM 3323 N N . ASN B 1 175 ? 62.343 -22.187 5.658 1.00 30.08 216 ASN B N 1
ATOM 3324 C CA . ASN B 1 175 ? 62.609 -21.170 6.673 1.00 33.70 216 ASN B CA 1
ATOM 3325 C C . ASN B 1 175 ? 62.187 -21.666 8.050 1.00 37.83 216 ASN B C 1
ATOM 3326 O O . ASN B 1 175 ? 61.040 -22.073 8.256 1.00 35.70 216 ASN B O 1
ATOM 3331 N N . THR B 1 176 ? 63.124 -21.649 8.987 1.00 43.45 217 THR B N 1
ATOM 3332 C CA . THR B 1 176 ? 62.845 -22.090 10.342 1.00 51.81 217 THR B CA 1
ATOM 3333 C C . THR B 1 176 ? 62.807 -20.830 11.211 1.00 57.89 217 THR B C 1
ATOM 3334 O O . THR B 1 176 ? 62.153 -19.859 10.845 1.00 61.26 217 THR B O 1
ATOM 3338 N N . LEU B 1 177 ? 63.491 -20.806 12.344 1.00 67.76 218 LEU B N 1
ATOM 3339 C CA . LEU B 1 177 ? 63.446 -19.599 13.168 1.00 75.58 218 LEU B CA 1
ATOM 3340 C C . LEU B 1 177 ? 64.325 -18.452 12.649 1.00 79.21 218 LEU B C 1
ATOM 3341 O O . LEU B 1 177 ? 64.904 -18.529 11.555 1.00 78.38 218 LEU B O 1
ATOM 3346 N N . SER B 1 178 ? 64.406 -17.379 13.434 1.00 81.91 219 SER B N 1
ATOM 3347 C CA . SER B 1 178 ? 65.199 -16.206 13.071 1.00 84.35 219 SER B CA 1
ATOM 3348 C C . SER B 1 178 ? 65.867 -15.625 14.312 1.00 85.87 219 SER B C 1
ATOM 3349 O O . SER B 1 178 ? 65.348 -15.767 15.417 1.00 87.86 219 SER B O 1
ATOM 3352 N N . PHE B 1 179 ? 67.022 -14.991 14.129 1.00 87.98 220 PHE B N 1
ATOM 3353 C CA . PHE B 1 179 ? 67.745 -14.363 15.236 1.00 91.18 220 PHE B CA 1
ATOM 3354 C C . PHE B 1 179 ? 66.861 -13.184 15.644 1.00 93.61 220 PHE B C 1
ATOM 3355 O O . PHE B 1 179 ? 66.844 -12.155 14.969 1.00 93.08 220 PHE B O 1
ATOM 3363 N N . ASP B 1 180 ? 66.117 -13.335 16.735 1.00 97.36 221 ASP B N 1
ATOM 3364 C CA . ASP B 1 180 ? 65.214 -12.276 17.180 1.00 102.41 221 ASP B CA 1
ATOM 3365 C C . ASP B 1 180 ? 65.863 -11.198 18.044 1.00 104.84 221 ASP B C 1
ATOM 3366 O O . ASP B 1 180 ? 65.640 -10.005 17.824 1.00 104.77 221 ASP B O 1
ATOM 3371 N N . LYS B 1 181 ? 66.659 -11.609 19.025 1.00 107.34 222 LYS B N 1
ATOM 3372 C CA . LYS B 1 181 ? 67.333 -10.654 19.893 1.00 109.65 222 LYS B CA 1
ATOM 3373 C C . LYS B 1 181 ? 68.555 -11.287 20.541 1.00 112.02 222 LYS B C 1
ATOM 3374 O O . LYS B 1 181 ? 68.441 -12.280 21.259 1.00 112.18 222 LYS B O 1
ATOM 3380 N N . SER B 1 182 ? 69.724 -10.711 20.268 1.00 114.88 223 SER B N 1
ATOM 3381 C CA . SER B 1 182 ? 70.985 -11.205 20.817 1.00 117.43 223 SER B CA 1
ATOM 3382 C C . SER B 1 182 ? 71.105 -10.878 22.299 1.00 119.47 223 SER B C 1
ATOM 3383 O O . SER B 1 182 ? 71.337 -9.724 22.673 1.00 119.42 223 SER B O 1
ATOM 3386 N N . ASN B 1 183 ? 70.955 -11.906 23.133 1.00 121.30 224 ASN B N 1
ATOM 3387 C CA . ASN B 1 183 ? 71.029 -11.756 24.584 1.00 122.59 224 ASN B CA 1
ATOM 3388 C C . ASN B 1 183 ? 70.026 -10.675 24.990 1.00 122.43 224 ASN B C 1
ATOM 3389 O O . ASN B 1 183 ? 69.025 -10.461 24.300 1.00 123.26 224 ASN B O 1
ATOM 3394 N N . ASP B 1 184 ? 70.280 -9.995 26.102 1.00 120.74 225 ASP B N 1
ATOM 3395 C CA . ASP B 1 184 ? 69.377 -8.936 26.534 1.00 118.93 225 ASP B CA 1
ATOM 3396 C C . ASP B 1 184 ? 70.017 -7.584 26.207 1.00 116.27 225 ASP B C 1
ATOM 3397 O O . ASP B 1 184 ? 70.503 -6.877 27.097 1.00 116.53 225 ASP B O 1
ATOM 3402 N N . GLY B 1 185 ? 70.019 -7.238 24.920 1.00 111.85 226 GLY B N 1
ATOM 3403 C CA . GLY B 1 185 ? 70.608 -5.983 24.491 1.00 106.34 226 GLY B CA 1
ATOM 3404 C C . GLY B 1 185 ? 69.947 -5.301 23.301 1.00 103.00 226 GLY B C 1
ATOM 3405 O O . GLY B 1 185 ? 69.255 -4.295 23.475 1.00 102.54 226 GLY B O 1
ATOM 3406 N N . GLU B 1 186 ? 70.151 -5.838 22.096 1.00 98.02 227 GLU B N 1
ATOM 3407 C CA . GLU B 1 186 ? 69.587 -5.237 20.882 1.00 91.63 227 GLU B CA 1
ATOM 3408 C C . GLU B 1 186 ? 68.878 -6.203 19.917 1.00 84.83 227 GLU B C 1
ATOM 3409 O O . GLU B 1 186 ? 68.726 -7.395 20.193 1.00 85.15 227 GLU B O 1
ATOM 3415 N N . THR B 1 187 ? 68.460 -5.672 18.774 1.00 74.03 228 THR B N 1
ATOM 3416 C CA . THR B 1 187 ? 67.741 -6.455 17.780 1.00 65.20 228 THR B CA 1
ATOM 3417 C C . THR B 1 187 ? 68.510 -6.690 16.466 1.00 57.89 228 THR B C 1
ATOM 3418 O O . THR B 1 187 ? 68.797 -5.751 15.718 1.00 55.16 228 THR B O 1
ATOM 3422 N N . PRO B 1 188 ? 68.855 -7.957 16.175 1.00 49.63 229 PRO B N 1
ATOM 3423 C CA . PRO B 1 188 ? 69.584 -8.270 14.951 1.00 45.87 229 PRO B CA 1
ATOM 3424 C C . PRO B 1 188 ? 68.705 -8.020 13.749 1.00 40.75 229 PRO B C 1
ATOM 3425 O O . PRO B 1 188 ? 67.504 -8.251 13.796 1.00 38.96 229 PRO B O 1
ATOM 3429 N N . GLU B 1 189 ? 69.307 -7.536 12.673 1.00 35.92 230 GLU B N 1
ATOM 3430 C CA . GLU B 1 189 ? 68.561 -7.258 11.459 1.00 31.87 230 GLU B CA 1
ATOM 3431 C C . GLU B 1 189 ? 69.122 -8.097 10.306 1.00 30.67 230 GLU B C 1
ATOM 3432 O O . GLU B 1 189 ? 70.341 -8.221 10.153 1.00 30.97 230 GLU B O 1
ATOM 3438 N N . GLY B 1 190 ? 68.241 -8.680 9.504 1.00 29.72 231 GLY B N 1
ATOM 3439 C CA . GLY B 1 190 ? 68.693 -9.464 8.364 1.00 28.80 231 GLY B CA 1
ATOM 3440 C C . GLY B 1 190 ? 69.424 -10.770 8.643 1.00 30.41 231 GLY B C 1
ATOM 3441 O O . GLY B 1 190 ? 70.327 -11.144 7.899 1.00 32.68 231 GLY B O 1
ATOM 3442 N N . ILE B 1 191 ? 69.054 -11.466 9.713 1.00 27.20 232 ILE B N 1
ATOM 3443 C CA . ILE B 1 191 ? 69.685 -12.730 10.033 1.00 27.00 232 ILE B CA 1
ATOM 3444 C C . ILE B 1 191 ? 68.608 -13.785 10.240 1.00 31.89 232 ILE B C 1
ATOM 3445 O O . ILE B 1 191 ? 67.933 -13.815 11.268 1.00 34.11 232 ILE B O 1
ATOM 3450 N N . GLY B 1 192 ? 68.434 -14.630 9.223 1.00 30.54 233 GLY B N 1
ATOM 3451 C CA . GLY B 1 192 ? 67.438 -15.681 9.270 1.00 26.25 233 GLY B CA 1
ATOM 3452 C C . GLY B 1 192 ? 68.001 -17.016 8.830 1.00 28.26 233 GLY B C 1
ATOM 3453 O O . GLY B 1 192 ? 68.998 -17.083 8.102 1.00 25.69 233 GLY B O 1
ATOM 3454 N N . PHE B 1 193 ? 67.370 -18.096 9.270 1.00 26.85 234 PHE B N 1
ATOM 3455 C CA . PHE B 1 193 ? 67.869 -19.409 8.915 1.00 28.33 234 P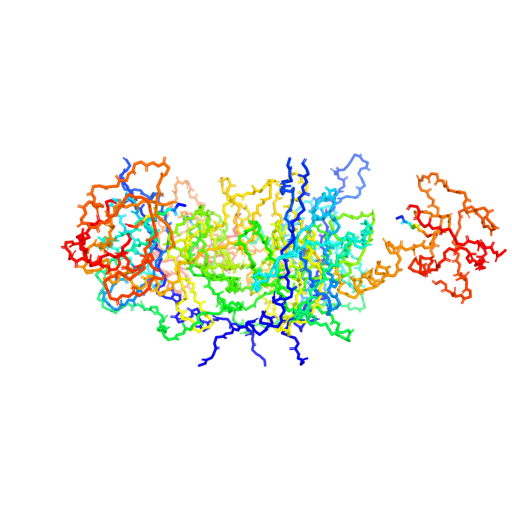HE B CA 1
ATOM 3456 C C . PHE B 1 193 ? 66.834 -20.294 8.239 1.00 31.06 234 PHE B C 1
ATOM 3457 O O . PHE B 1 193 ? 65.629 -20.102 8.402 1.00 31.57 234 PHE B O 1
ATOM 3465 N N . ALA B 1 194 ? 67.315 -21.251 7.455 1.00 30.43 235 ALA B N 1
ATOM 3466 C CA . ALA B 1 194 ? 66.440 -22.188 6.767 1.00 32.47 235 ALA B CA 1
ATOM 3467 C C . ALA B 1 194 ? 67.136 -23.543 6.718 1.00 32.32 235 ALA B C 1
ATOM 3468 O O . ALA B 1 194 ? 68.364 -23.620 6.651 1.00 32.69 235 ALA B O 1
ATOM 3470 N N . ILE B 1 195 ? 66.362 -24.616 6.764 1.00 30.61 236 ILE B N 1
ATOM 3471 C CA . ILE B 1 195 ? 66.965 -25.932 6.699 1.00 31.22 236 ILE B CA 1
ATOM 3472 C C . ILE B 1 195 ? 67.167 -26.182 5.216 1.00 30.54 236 ILE B C 1
ATOM 3473 O O . ILE B 1 195 ? 66.258 -25.965 4.414 1.00 31.34 236 ILE B O 1
ATOM 3478 N N . PRO B 1 196 ? 68.385 -26.581 4.818 1.00 31.51 237 PRO B N 1
ATOM 3479 C CA . PRO B 1 196 ? 68.700 -26.851 3.407 1.00 32.00 237 PRO B CA 1
ATOM 3480 C C . PRO B 1 196 ? 67.717 -27.846 2.811 1.00 34.04 237 PRO B C 1
ATOM 3481 O O . PRO B 1 196 ? 67.378 -28.849 3.442 1.00 34.66 237 PRO B O 1
ATOM 3485 N N . PHE B 1 197 ? 67.263 -27.578 1.594 1.00 34.64 238 PHE B N 1
ATOM 3486 C CA . PHE B 1 197 ? 66.300 -28.456 0.972 1.00 34.80 238 PHE B CA 1
ATOM 3487 C C . PHE B 1 197 ? 66.763 -29.905 0.871 1.00 36.81 238 PHE B C 1
ATOM 3488 O O . PHE B 1 197 ? 65.961 -30.823 0.990 1.00 37.95 238 PHE B O 1
ATOM 3496 N N . GLN B 1 198 ? 68.054 -30.123 0.677 1.00 39.65 239 GLN B N 1
ATOM 3497 C CA . GLN B 1 198 ? 68.558 -31.487 0.560 1.00 44.14 239 GLN B CA 1
ATOM 3498 C C . GLN B 1 198 ? 68.371 -32.263 1.862 1.00 43.79 239 GLN B C 1
ATOM 3499 O O . GLN B 1 198 ? 68.100 -33.465 1.845 1.00 44.68 239 GLN B O 1
ATOM 3505 N N . LEU B 1 199 ? 68.509 -31.573 2.987 1.00 40.67 240 LEU B N 1
ATOM 3506 C CA . LEU B 1 199 ? 68.351 -32.212 4.286 1.00 39.95 240 LEU B CA 1
ATOM 3507 C C . LEU B 1 199 ? 66.870 -32.397 4.612 1.00 40.86 240 LEU B C 1
ATOM 3508 O O . LEU B 1 199 ? 66.495 -33.366 5.262 1.00 43.47 240 LEU B O 1
ATOM 3513 N N . ALA B 1 200 ? 66.037 -31.459 4.165 1.00 40.61 241 ALA B N 1
ATOM 3514 C CA . ALA B 1 200 ? 64.600 -31.508 4.415 1.00 38.74 241 ALA B CA 1
ATOM 3515 C C . ALA B 1 200 ? 63.967 -32.640 3.619 1.00 38.52 241 ALA B C 1
ATOM 3516 O O . ALA B 1 200 ? 62.991 -33.246 4.053 1.00 39.62 241 ALA B O 1
ATOM 3518 N N . THR B 1 201 ? 64.518 -32.906 2.440 1.00 38.15 242 THR B N 1
ATOM 3519 C CA . THR B 1 201 ? 64.019 -33.972 1.594 1.00 39.10 242 THR B CA 1
ATOM 3520 C C . THR B 1 201 ? 64.398 -35.312 2.216 1.00 40.90 242 THR B C 1
ATOM 3521 O O . THR B 1 201 ? 63.581 -36.233 2.246 1.00 40.69 242 THR B O 1
ATOM 3525 N N . LYS B 1 202 ? 65.633 -35.423 2.704 1.00 38.25 243 LYS B N 1
ATOM 3526 C CA . LYS B 1 202 ? 66.058 -36.654 3.332 1.00 42.17 243 LYS B CA 1
ATOM 3527 C C . LYS B 1 202 ? 65.252 -36.923 4.605 1.00 41.65 243 LYS B C 1
ATOM 3528 O O . LYS B 1 202 ? 64.991 -38.081 4.932 1.00 40.71 243 LYS B O 1
ATOM 3534 N N . ILE B 1 203 ? 64.850 -35.864 5.312 1.00 37.06 244 ILE B N 1
ATOM 3535 C CA . ILE B 1 203 ? 64.072 -36.024 6.543 1.00 38.37 244 ILE B CA 1
ATOM 3536 C C . ILE B 1 203 ? 62.617 -36.373 6.226 1.00 38.88 244 ILE B C 1
ATOM 3537 O O . ILE B 1 203 ? 62.018 -37.225 6.881 1.00 39.68 244 ILE B O 1
ATOM 3542 N N . MET B 1 204 ? 62.057 -35.716 5.217 1.00 36.82 245 MET B N 1
ATOM 3543 C CA . MET B 1 204 ? 60.689 -35.982 4.804 1.00 38.06 245 MET B CA 1
ATOM 3544 C C . MET B 1 204 ? 60.520 -37.465 4.444 1.00 39.79 245 MET B C 1
ATOM 3545 O O . MET B 1 204 ? 59.629 -38.141 4.955 1.00 40.04 245 MET B O 1
ATOM 3550 N N . ASP B 1 205 ? 61.381 -37.967 3.566 1.00 39.24 246 ASP B N 1
ATOM 3551 C CA . ASP B 1 205 ? 61.296 -39.351 3.153 1.00 41.93 246 ASP B CA 1
ATOM 3552 C C . ASP B 1 205 ? 61.341 -40.311 4.335 1.00 46.21 246 ASP B C 1
ATOM 3553 O O . ASP B 1 205 ? 60.597 -41.296 4.366 1.00 49.95 246 ASP B O 1
ATOM 3558 N N . LYS B 1 206 ? 62.203 -40.024 5.308 1.00 47.18 247 LYS B N 1
ATOM 3559 C CA . LYS B 1 206 ? 62.319 -40.876 6.480 1.00 44.04 247 LYS B CA 1
ATOM 3560 C C . LYS B 1 206 ? 61.034 -40.811 7.277 1.00 43.86 247 LYS B C 1
ATOM 3561 O O . LYS B 1 206 ? 60.578 -41.819 7.811 1.00 44.18 247 LYS B O 1
ATOM 3567 N N . LEU B 1 207 ? 60.445 -39.624 7.351 1.00 42.71 248 LEU B N 1
ATOM 3568 C CA . LEU B 1 207 ? 59.205 -39.457 8.087 1.00 46.75 248 LEU B CA 1
ATOM 3569 C C . LEU B 1 207 ? 58.064 -40.219 7.413 1.00 50.29 248 LEU B C 1
ATOM 3570 O O . LEU B 1 207 ? 57.309 -40.935 8.077 1.00 51.12 248 LEU B O 1
ATOM 3575 N N . ILE B 1 208 ? 57.952 -40.078 6.094 1.00 51.23 249 ILE B N 1
ATOM 3576 C CA . ILE B 1 208 ? 56.914 -40.772 5.337 1.00 52.92 249 ILE B CA 1
ATOM 3577 C C . ILE B 1 208 ? 57.039 -42.283 5.537 1.00 52.93 249 ILE B C 1
ATOM 3578 O O . ILE B 1 208 ? 56.040 -42.989 5.682 1.00 54.55 249 ILE B O 1
ATOM 3583 N N . ARG B 1 209 ? 58.274 -42.771 5.544 1.00 51.34 250 ARG B N 1
ATOM 3584 C CA . ARG B 1 209 ? 58.528 -44.200 5.675 1.00 49.88 250 ARG B CA 1
ATOM 3585 C C . ARG B 1 209 ? 58.397 -44.827 7.053 1.00 48.53 250 ARG B C 1
ATOM 3586 O O . ARG B 1 209 ? 57.937 -45.966 7.160 1.00 47.31 250 ARG B O 1
ATOM 3594 N N . ASP B 1 210 ? 58.784 -44.095 8.097 1.00 48.06 251 ASP B N 1
ATOM 3595 C CA . ASP B 1 210 ? 58.756 -44.638 9.451 1.00 46.40 251 ASP B CA 1
ATOM 3596 C C . ASP B 1 210 ? 57.944 -43.903 10.505 1.00 48.26 251 ASP B C 1
ATOM 3597 O O . ASP B 1 210 ? 57.764 -44.414 11.602 1.00 52.83 251 ASP B O 1
ATOM 3602 N N . GLY B 1 211 ? 57.462 -42.706 10.210 1.00 49.41 252 GLY B N 1
ATOM 3603 C CA . GLY B 1 211 ? 56.679 -42.007 11.214 1.00 47.91 252 GLY B CA 1
ATOM 3604 C C . GLY B 1 211 ? 57.544 -41.175 12.136 1.00 50.78 252 GLY B C 1
ATOM 3605 O O . GLY B 1 211 ? 57.035 -40.382 12.928 1.00 51.89 252 GLY B O 1
ATOM 3606 N N . ARG B 1 212 ? 58.856 -41.364 12.026 1.00 51.17 253 ARG B N 1
ATOM 3607 C CA . ARG B 1 212 ? 59.841 -40.627 12.817 1.00 53.38 253 ARG B CA 1
ATOM 3608 C C . ARG B 1 212 ? 61.192 -40.878 12.154 1.00 52.43 253 ARG B C 1
ATOM 3609 O O . ARG B 1 212 ? 61.266 -41.634 11.187 1.00 54.88 253 ARG B O 1
ATOM 3617 N N . VAL B 1 213 ? 62.254 -40.245 12.645 1.00 52.06 254 VAL B N 1
ATOM 3618 C CA . VAL B 1 213 ? 63.574 -40.481 12.070 1.00 50.52 254 VAL B CA 1
ATOM 3619 C C . VAL B 1 213 ? 64.266 -41.507 12.966 1.00 54.61 254 VAL B C 1
ATOM 3620 O O . VAL B 1 213 ? 64.439 -41.282 14.165 1.00 53.69 254 VAL B O 1
ATOM 3624 N N . ILE B 1 214 ? 64.632 -42.648 12.390 1.00 57.52 255 ILE B N 1
ATOM 3625 C CA . ILE B 1 214 ? 65.296 -43.700 13.148 1.00 60.44 255 ILE B CA 1
ATOM 3626 C C . ILE B 1 214 ? 66.792 -43.490 13.034 1.00 62.56 255 ILE B C 1
ATOM 3627 O O . ILE B 1 214 ? 67.366 -43.727 11.977 1.00 62.99 255 ILE B O 1
ATOM 3632 N N . ARG B 1 215 ? 67.426 -43.046 14.114 1.00 66.32 256 ARG B N 1
ATOM 3633 C CA . ARG B 1 215 ? 68.866 -42.819 14.088 1.00 70.53 256 ARG B CA 1
ATOM 3634 C C . ARG B 1 215 ? 69.608 -43.921 14.819 1.00 75.30 256 ARG B C 1
ATOM 3635 O O . ARG B 1 215 ? 69.100 -44.486 15.781 1.00 73.38 256 ARG B O 1
ATOM 3643 N N . GLY B 1 216 ? 70.813 -44.222 14.351 1.00 82.96 257 GLY B N 1
ATOM 3644 C CA . GLY B 1 216 ? 71.616 -45.254 14.977 1.00 92.73 257 GLY B CA 1
ATOM 3645 C C . GLY B 1 216 ? 72.501 -44.699 16.077 1.00 99.10 257 GLY B C 1
ATOM 3646 O O . GLY B 1 216 ? 73.404 -43.899 15.822 1.00 100.67 257 GLY B O 1
ATOM 3647 N N . TYR B 1 217 ? 72.235 -45.127 17.305 1.00 105.06 258 TYR B N 1
ATOM 3648 C CA . TYR B 1 217 ? 72.994 -44.688 18.470 1.00 111.68 258 TYR B CA 1
ATOM 3649 C C . TYR B 1 217 ? 73.835 -45.839 19.013 1.00 115.91 258 TYR B C 1
ATOM 3650 O O . TYR B 1 217 ? 73.444 -47.005 18.910 1.00 116.23 258 TYR B O 1
ATOM 3659 N N . ILE B 1 218 ? 74.990 -45.511 19.586 1.00 120.46 259 ILE B N 1
ATOM 3660 C CA . ILE B 1 218 ? 75.863 -46.530 20.157 1.00 124.70 259 ILE B CA 1
ATOM 3661 C C . ILE B 1 218 ? 76.165 -46.240 21.629 1.00 126.59 259 ILE B C 1
ATOM 3662 O O . ILE B 1 218 ? 75.373 -46.599 22.499 1.00 127.69 259 ILE B O 1
ATOM 3667 N N . GLY B 1 219 ? 77.286 -45.588 21.920 1.00 127.56 260 GLY B N 1
ATOM 3668 C CA . GLY B 1 219 ? 77.590 -45.318 23.313 1.00 129.76 260 GLY B CA 1
ATOM 3669 C C . GLY B 1 219 ? 78.704 -44.335 23.605 1.00 131.38 260 GLY B C 1
ATOM 3670 O O . GLY B 1 219 ? 79.671 -44.678 24.285 1.00 130.74 260 GLY B O 1
ATOM 3671 N N . ILE B 1 220 ? 78.569 -43.112 23.102 1.00 133.50 261 ILE B N 1
ATOM 3672 C CA . ILE B 1 220 ? 79.566 -42.068 23.326 1.00 135.86 261 ILE B CA 1
ATOM 3673 C C . ILE B 1 220 ? 79.001 -40.668 23.096 1.00 137.30 261 ILE B C 1
ATOM 3674 O O . ILE B 1 220 ? 78.042 -40.485 22.345 1.00 138.40 261 ILE B O 1
ATOM 3679 N N . GLY B 1 221 ? 79.606 -39.683 23.753 1.00 138.08 262 GLY B N 1
ATOM 3680 C CA . GLY B 1 221 ? 79.167 -38.307 23.611 1.00 138.54 262 GLY B CA 1
ATOM 3681 C C . GLY B 1 221 ? 80.301 -37.340 23.897 1.00 139.04 262 GLY B C 1
ATOM 3682 O O . GLY B 1 221 ? 81.326 -37.733 24.455 1.00 139.51 262 GLY B O 1
ATOM 3683 N N . GLY B 1 222 ? 80.126 -36.079 23.512 1.00 139.17 263 GLY B N 1
ATOM 3684 C CA . GLY B 1 222 ? 81.156 -35.079 23.750 1.00 139.12 263 GLY B CA 1
ATOM 3685 C C . GLY B 1 222 ? 82.385 -35.231 22.872 1.00 138.92 263 GLY B C 1
ATOM 3686 O O . GLY B 1 222 ? 83.444 -34.667 23.161 1.00 138.18 263 GLY B O 1
ATOM 3687 N N . ILE B 1 241 ? 89.038 -38.604 15.510 1.00 151.01 282 ILE B N 1
ATOM 3688 C CA . ILE B 1 241 ? 88.860 -37.667 16.614 1.00 151.41 282 ILE B CA 1
ATOM 3689 C C . ILE B 1 241 ? 88.787 -38.420 17.942 1.00 152.32 282 ILE B C 1
ATOM 3690 O O . ILE B 1 241 ? 88.585 -39.633 17.965 1.00 152.37 282 ILE B O 1
ATOM 3695 N N . VAL B 1 242 ? 88.947 -37.692 19.043 1.00 153.46 283 VAL B N 1
ATOM 3696 C CA . VAL B 1 242 ? 88.932 -38.276 20.383 1.00 154.80 283 VAL B CA 1
ATOM 3697 C C . VAL B 1 242 ? 87.543 -38.707 20.855 1.00 155.73 283 VAL B C 1
ATOM 3698 O O . VAL B 1 242 ? 86.539 -38.440 20.196 1.00 156.09 283 VAL B O 1
ATOM 3702 N N . VAL B 1 243 ? 87.501 -39.381 22.003 1.00 156.89 284 VAL B N 1
ATOM 3703 C CA . VAL B 1 243 ? 86.251 -39.851 22.594 1.00 158.34 284 VAL B CA 1
ATOM 3704 C C . VAL B 1 243 ? 86.300 -39.779 24.123 1.00 159.29 284 VAL B C 1
ATOM 3705 O O . VAL B 1 243 ? 87.039 -40.523 24.768 1.00 159.26 284 VAL B O 1
ATOM 3709 N N . ASN B 1 244 ? 85.505 -38.876 24.690 1.00 160.28 285 ASN B N 1
ATOM 3710 C CA . ASN B 1 244 ? 85.437 -38.691 26.137 1.00 161.31 285 ASN B CA 1
ATOM 3711 C C . ASN B 1 244 ? 84.393 -37.634 26.490 1.00 162.25 285 ASN B C 1
ATOM 3712 O O . ASN B 1 244 ? 84.342 -36.566 25.877 1.00 162.48 285 ASN B O 1
ATOM 3717 N N . GLU B 1 245 ? 83.560 -37.940 27.480 1.00 163.19 286 GLU B N 1
ATOM 3718 C CA . GLU B 1 245 ? 82.504 -37.028 27.915 1.00 164.16 286 GLU B CA 1
ATOM 3719 C C . GLU B 1 245 ? 82.889 -36.175 29.124 1.00 164.07 286 GLU B C 1
ATOM 3720 O O . GLU B 1 245 ? 83.634 -36.617 29.999 1.00 164.32 286 GLU B O 1
ATOM 3726 N N . VAL B 1 246 ? 82.374 -34.947 29.159 1.00 163.81 287 VAL B N 1
ATOM 3727 C CA . VAL B 1 246 ? 82.627 -34.031 30.267 1.00 163.49 287 VAL B CA 1
ATOM 3728 C C . VAL B 1 246 ? 81.526 -34.250 31.307 1.00 164.02 287 VAL B C 1
ATOM 3729 O O . VAL B 1 246 ? 81.361 -33.469 32.246 1.00 163.97 287 VAL B O 1
ATOM 3733 N N . SER B 1 247 ? 80.779 -35.333 31.107 1.00 164.44 288 SER B N 1
ATOM 3734 C CA . SER B 1 247 ? 79.679 -35.757 31.973 1.00 164.67 288 SER B CA 1
ATOM 3735 C C . SER B 1 247 ? 79.510 -37.257 31.696 1.00 164.88 288 SER B C 1
ATOM 3736 O O . SER B 1 247 ? 79.830 -37.710 30.603 1.00 165.02 288 SER B O 1
ATOM 3739 N N . PRO B 1 248 ? 79.006 -38.036 32.676 1.00 164.91 289 PRO B N 1
ATOM 3740 C CA . PRO B 1 248 ? 78.777 -39.489 32.608 1.00 164.91 289 PRO B CA 1
ATOM 3741 C C . PRO B 1 248 ? 78.656 -40.171 31.234 1.00 165.13 289 PRO B C 1
ATOM 3742 O O . PRO B 1 248 ? 78.806 -39.541 30.189 1.00 165.14 289 PRO B O 1
ATOM 3746 N N . ASP B 1 249 ? 78.387 -41.475 31.244 1.00 165.05 290 ASP B N 1
ATOM 3747 C CA . ASP B 1 249 ? 78.263 -42.229 29.998 1.00 164.78 290 ASP B CA 1
ATOM 3748 C C . ASP B 1 249 ? 77.057 -43.171 29.984 1.00 165.01 290 ASP B C 1
ATOM 3749 O O . ASP B 1 249 ? 76.265 -43.190 30.927 1.00 165.10 290 ASP B O 1
ATOM 3754 N N . GLY B 1 250 ? 76.924 -43.951 28.912 1.00 165.09 291 GLY B N 1
ATOM 3755 C CA . GLY B 1 250 ? 75.792 -44.855 28.797 1.00 164.95 291 GLY B CA 1
ATOM 3756 C C . GLY B 1 250 ? 76.087 -46.341 28.669 1.00 165.01 291 GLY B C 1
ATOM 3757 O O . GLY B 1 250 ? 77.246 -46.750 28.588 1.00 164.20 291 GLY B O 1
ATOM 3758 N N . PRO B 1 251 ? 75.030 -47.175 28.652 1.00 165.74 292 PRO B N 1
ATOM 3759 C CA . PRO B 1 251 ? 75.050 -48.641 28.540 1.00 166.25 292 PRO B CA 1
ATOM 3760 C C . PRO B 1 251 ? 75.612 -49.232 27.240 1.00 166.34 292 PRO B C 1
ATOM 3761 O O . PRO B 1 251 ? 76.699 -49.809 27.241 1.00 166.37 292 PRO B O 1
ATOM 3765 N N . ALA B 1 252 ? 74.857 -49.093 26.149 1.00 166.22 293 ALA B N 1
ATOM 3766 C CA . ALA B 1 252 ? 75.227 -49.622 24.828 1.00 165.78 293 ALA B CA 1
ATOM 3767 C C . ALA B 1 252 ? 76.712 -49.570 24.477 1.00 165.56 293 ALA B C 1
ATOM 3768 O O . ALA B 1 252 ? 77.149 -50.201 23.511 1.00 165.09 293 ALA B O 1
ATOM 3770 N N . ALA B 1 253 ? 77.478 -48.806 25.249 1.00 165.46 294 ALA B N 1
ATOM 3771 C CA . ALA B 1 253 ? 78.914 -48.694 25.035 1.00 165.38 294 ALA B CA 1
ATOM 3772 C C . ALA B 1 253 ? 79.598 -49.878 25.720 1.00 165.21 294 ALA B C 1
ATOM 3773 O O . ALA B 1 253 ? 80.795 -49.833 26.010 1.00 165.26 294 ALA B O 1
ATOM 3775 N N . ASN B 1 254 ? 78.826 -50.934 25.974 1.00 164.55 295 ASN B N 1
ATOM 3776 C CA . ASN B 1 254 ? 79.342 -52.132 26.631 1.00 163.48 295 ASN B CA 1
ATOM 3777 C C . ASN B 1 254 ? 79.160 -53.399 25.792 1.00 163.18 295 ASN B C 1
ATOM 3778 O O . ASN B 1 254 ? 79.024 -54.494 26.337 1.00 163.07 295 ASN B O 1
ATOM 3783 N N . ALA B 1 255 ? 79.156 -53.252 24.471 1.00 162.72 296 ALA B N 1
ATOM 3784 C CA . ALA B 1 255 ? 78.999 -54.403 23.588 1.00 161.89 296 ALA B CA 1
ATOM 3785 C C . ALA B 1 255 ? 80.369 -54.919 23.163 1.00 161.31 296 ALA B C 1
ATOM 3786 O O . ALA B 1 255 ? 80.509 -56.063 22.730 1.00 160.37 296 ALA B O 1
ATOM 3788 N N . GLY B 1 256 ? 81.377 -54.062 23.297 1.00 161.25 297 GLY B N 1
ATOM 3789 C CA . GLY B 1 256 ? 82.728 -54.438 22.929 1.00 161.44 297 GLY B CA 1
ATOM 3790 C C . GLY B 1 256 ? 83.598 -53.246 22.583 1.00 161.95 297 GLY B C 1
ATOM 3791 O O . GLY B 1 256 ? 84.266 -53.246 21.549 1.00 162.00 297 GLY B O 1
ATOM 3792 N N . ILE B 1 257 ? 83.590 -52.225 23.439 1.00 162.74 298 ILE B N 1
ATOM 3793 C CA . ILE B 1 257 ? 84.396 -51.025 23.215 1.00 163.83 298 ILE B CA 1
ATOM 3794 C C . ILE B 1 257 ? 85.008 -50.493 24.515 1.00 164.35 298 ILE B C 1
ATOM 3795 O O . ILE B 1 257 ? 84.448 -50.674 25.598 1.00 164.09 298 ILE B O 1
ATOM 3800 N N . GLN B 1 258 ? 86.157 -49.831 24.393 1.00 165.08 299 GLN B N 1
ATOM 3801 C CA . GLN B 1 258 ? 86.873 -49.276 25.541 1.00 165.90 299 GLN B CA 1
ATOM 3802 C C . GLN B 1 258 ? 86.141 -48.136 26.250 1.00 166.18 299 GLN B C 1
ATOM 3803 O O . GLN B 1 258 ? 84.932 -47.961 26.091 1.00 166.68 299 GLN B O 1
ATOM 3809 N N . VAL B 1 259 ? 86.891 -47.367 27.036 1.00 166.10 300 VAL B N 1
ATOM 3810 C CA . VAL B 1 259 ? 86.340 -46.243 27.788 1.00 166.25 300 VAL B CA 1
ATOM 3811 C C . VAL B 1 259 ? 86.392 -44.922 27.007 1.00 166.46 300 VAL B C 1
ATOM 3812 O O . VAL B 1 259 ? 85.412 -44.531 26.369 1.00 166.34 300 VAL B O 1
ATOM 3816 N N . ASN B 1 260 ? 87.532 -44.240 27.066 1.00 166.43 301 ASN B N 1
ATOM 3817 C CA . ASN B 1 260 ? 87.717 -42.971 26.366 1.00 166.09 301 ASN B CA 1
ATOM 3818 C C . ASN B 1 260 ? 88.903 -43.072 25.410 1.00 165.90 301 ASN B C 1
ATOM 3819 O O . ASN B 1 260 ? 90.056 -43.091 25.842 1.00 166.11 301 ASN B O 1
ATOM 3824 N N . ASP B 1 261 ? 88.615 -43.143 24.113 1.00 165.39 302 ASP B N 1
ATOM 3825 C CA . ASP B 1 261 ? 89.665 -43.236 23.103 1.00 164.61 302 ASP B CA 1
ATOM 3826 C C . ASP B 1 261 ? 89.102 -43.057 21.698 1.00 164.36 302 ASP B C 1
ATOM 3827 O O . ASP B 1 261 ? 87.940 -43.367 21.439 1.00 164.27 302 ASP B O 1
ATOM 3832 N N . LEU B 1 262 ? 89.936 -42.554 20.794 1.00 164.05 303 LEU B N 1
ATOM 3833 C CA . LEU B 1 262 ? 89.524 -42.338 19.414 1.00 163.85 303 LEU B CA 1
ATOM 3834 C C . LEU B 1 262 ? 89.373 -43.673 18.691 1.00 163.76 303 LEU B C 1
ATOM 3835 O O . LEU B 1 262 ? 89.852 -44.703 19.167 1.00 163.68 303 LEU B O 1
ATOM 3840 N N . ILE B 1 263 ? 88.700 -43.647 17.545 1.00 163.31 304 ILE B N 1
ATOM 3841 C CA . ILE B 1 263 ? 88.485 -44.853 16.752 1.00 162.89 304 ILE B CA 1
ATOM 3842 C C . ILE B 1 263 ? 88.770 -44.549 15.282 1.00 162.94 304 ILE B C 1
ATOM 3843 O O . ILE B 1 263 ? 88.991 -43.392 14.916 1.00 162.71 304 ILE B O 1
ATOM 3848 N N . ILE B 1 264 ? 88.765 -45.584 14.445 1.00 163.06 305 ILE B N 1
ATOM 3849 C CA . ILE B 1 264 ? 89.037 -45.412 13.020 1.00 163.15 305 ILE B CA 1
ATOM 3850 C C . ILE B 1 264 ? 88.008 -46.068 12.093 1.00 162.66 305 ILE B C 1
ATOM 3851 O O . ILE B 1 264 ? 87.140 -45.388 11.546 1.00 162.40 305 ILE B O 1
ATOM 3856 N N . SER B 1 265 ? 88.107 -47.383 11.915 1.00 162.14 306 SER B N 1
ATOM 3857 C CA . SER B 1 265 ? 87.188 -48.108 11.045 1.00 161.35 306 SER B CA 1
ATOM 3858 C C . SER B 1 265 ? 85.938 -48.558 11.792 1.00 160.54 306 SER B C 1
ATOM 3859 O O . SER B 1 265 ? 86.023 -49.225 12.825 1.00 160.35 306 SER B O 1
ATOM 3862 N N . VAL B 1 266 ? 84.779 -48.184 11.260 1.00 159.30 307 VAL B N 1
ATOM 3863 C CA . VAL B 1 266 ? 83.498 -48.543 11.858 1.00 157.76 307 VAL B CA 1
ATOM 3864 C C . VAL B 1 266 ? 82.573 -49.083 10.771 1.00 156.73 307 VAL B C 1
ATOM 3865 O O . VAL B 1 266 ? 82.041 -48.320 9.964 1.00 156.39 307 VAL B O 1
ATOM 3869 N N . ASP B 1 267 ? 82.396 -50.402 10.757 1.00 155.36 308 ASP B N 1
ATOM 3870 C CA . ASP B 1 267 ? 81.549 -51.074 9.775 1.00 154.24 308 ASP B CA 1
ATOM 3871 C C . ASP B 1 267 ? 82.222 -51.047 8.405 1.00 153.95 308 ASP B C 1
ATOM 3872 O O . ASP B 1 267 ? 81.650 -50.557 7.429 1.00 153.97 308 ASP B O 1
ATOM 3877 N N . ASN B 1 268 ? 83.440 -51.578 8.342 1.00 153.26 309 ASN B N 1
ATOM 3878 C CA . ASN B 1 268 ? 84.204 -51.615 7.098 1.00 152.84 309 ASN B CA 1
ATOM 3879 C C . ASN B 1 268 ? 84.225 -50.250 6.420 1.00 152.51 309 ASN B C 1
ATOM 3880 O O . ASN B 1 268 ? 83.843 -50.115 5.256 1.00 152.25 309 ASN B O 1
ATOM 3885 N N . LYS B 1 269 ? 84.677 -49.240 7.158 1.00 152.01 310 LYS B N 1
ATOM 3886 C CA . LYS B 1 269 ? 84.751 -47.882 6.636 1.00 151.45 310 LYS B CA 1
ATOM 3887 C C . LYS B 1 269 ? 85.707 -47.060 7.502 1.00 150.81 310 LYS B C 1
ATOM 3888 O O . LYS B 1 269 ? 85.561 -47.011 8.724 1.00 150.20 310 LYS B O 1
ATOM 3894 N N . PRO B 1 270 ? 86.705 -46.413 6.878 1.00 150.43 311 PRO B N 1
ATOM 3895 C CA . PRO B 1 270 ? 87.680 -45.593 7.607 1.00 149.96 311 PRO B CA 1
ATOM 3896 C C . PRO B 1 270 ? 87.122 -44.243 8.071 1.00 149.58 311 PRO B C 1
ATOM 3897 O O . PRO B 1 270 ? 86.295 -43.633 7.391 1.00 149.46 311 PRO B O 1
ATOM 3901 N N . ALA B 1 271 ? 87.582 -43.782 9.232 1.00 148.84 312 ALA B N 1
ATOM 3902 C CA . ALA B 1 271 ? 87.133 -42.509 9.790 1.00 148.15 312 ALA B CA 1
ATOM 3903 C C . ALA B 1 271 ? 87.758 -41.331 9.052 1.00 147.58 312 ALA B C 1
ATOM 3904 O O . ALA B 1 271 ? 87.818 -40.220 9.579 1.00 146.90 312 ALA B O 1
ATOM 3906 N N . THR B 1 277 ? 81.728 -39.609 10.070 1.00 128.82 318 THR B N 1
ATOM 3907 C CA . THR B 1 277 ? 81.395 -40.846 10.767 1.00 128.37 318 THR B CA 1
ATOM 3908 C C . THR B 1 277 ? 80.220 -40.609 11.711 1.00 128.02 318 THR B C 1
ATOM 3909 O O . THR B 1 277 ? 79.610 -41.552 12.213 1.00 128.45 318 THR B O 1
ATOM 3913 N N . MET B 1 278 ? 79.908 -39.338 11.943 1.00 127.17 319 MET B N 1
ATOM 3914 C CA . MET B 1 278 ? 78.806 -38.955 12.817 1.00 125.62 319 MET B CA 1
ATOM 3915 C C . MET B 1 278 ? 77.466 -39.309 12.177 1.00 123.87 319 MET B C 1
ATOM 3916 O O . MET B 1 278 ? 76.609 -39.935 12.803 1.00 123.18 319 MET B O 1
ATOM 3921 N N . ASP B 1 279 ? 77.308 -38.913 10.917 1.00 122.12 320 ASP B N 1
ATOM 3922 C CA . ASP B 1 279 ? 76.080 -39.141 10.160 1.00 120.84 320 ASP B CA 1
ATOM 3923 C C . ASP B 1 279 ? 75.895 -40.572 9.646 1.00 119.80 320 ASP B C 1
ATOM 3924 O O . ASP B 1 279 ? 74.796 -40.950 9.235 1.00 120.22 320 ASP B O 1
ATOM 3929 N N . GLN B 1 280 ? 76.962 -41.364 9.664 1.00 117.91 321 GLN B N 1
ATOM 3930 C CA . GLN B 1 280 ? 76.890 -42.736 9.173 1.00 116.00 321 GLN B CA 1
ATOM 3931 C C . GLN B 1 280 ? 76.344 -43.717 10.206 1.00 114.38 321 GLN B C 1
ATOM 3932 O O . GLN B 1 280 ? 75.678 -44.689 9.850 1.00 113.34 321 GLN B O 1
ATOM 3938 N N . VAL B 1 281 ? 76.629 -43.465 11.480 1.00 112.88 322 VAL B N 1
ATOM 3939 C CA . VAL B 1 281 ? 76.164 -44.341 12.552 1.00 110.91 322 VAL B CA 1
ATOM 3940 C C . VAL B 1 281 ? 74.667 -44.188 12.787 1.00 108.77 322 VAL B C 1
ATOM 3941 O O . VAL B 1 281 ? 73.999 -45.134 13.204 1.00 108.53 322 VAL B O 1
ATOM 3945 N N . ALA B 1 282 ? 74.147 -42.993 12.530 1.00 105.79 323 ALA B N 1
ATOM 3946 C CA . ALA B 1 282 ? 72.725 -42.736 12.705 1.00 103.22 323 ALA B CA 1
ATOM 3947 C C . ALA B 1 282 ? 71.987 -43.257 11.479 1.00 101.47 323 ALA B C 1
ATOM 3948 O O . ALA B 1 282 ? 70.806 -43.598 11.545 1.00 100.09 323 ALA B O 1
ATOM 3950 N N . GLU B 1 283 ? 72.706 -43.325 10.364 1.00 99.92 324 GLU B N 1
ATOM 3951 C CA . GLU B 1 283 ? 72.150 -43.792 9.102 1.00 99.25 324 GLU B CA 1
ATOM 3952 C C . GLU B 1 283 ? 71.931 -45.304 9.107 1.00 99.71 324 GLU B C 1
ATOM 3953 O O . GLU B 1 283 ? 71.277 -45.845 8.220 1.00 98.39 324 GLU B O 1
ATOM 3959 N N . ILE B 1 284 ? 72.490 -45.982 10.106 1.00 102.85 325 ILE B N 1
ATOM 3960 C CA . ILE B 1 284 ? 72.342 -47.430 10.235 1.00 105.65 325 ILE B CA 1
ATOM 3961 C C . ILE B 1 284 ? 71.121 -47.715 11.100 1.00 107.95 325 ILE B C 1
ATOM 3962 O O . ILE B 1 284 ? 70.929 -47.087 12.141 1.00 107.97 325 ILE B O 1
ATOM 3967 N N . ARG B 1 285 ? 70.302 -48.666 10.666 1.00 111.32 326 ARG B N 1
ATOM 3968 C CA . ARG B 1 285 ? 69.085 -49.013 11.387 1.00 114.97 326 ARG B CA 1
ATOM 3969 C C . ARG B 1 285 ? 69.333 -50.001 12.523 1.00 115.95 326 ARG B C 1
ATOM 3970 O O . ARG B 1 285 ? 70.165 -50.898 12.408 1.00 116.00 326 ARG B O 1
ATOM 3978 N N . PRO B 1 286 ? 68.612 -49.836 13.645 1.00 116.83 327 PRO B N 1
ATOM 3979 C CA . PRO B 1 286 ? 68.729 -50.696 14.825 1.00 118.76 327 PRO B CA 1
ATOM 3980 C C . PRO B 1 286 ? 68.551 -52.185 14.526 1.00 121.14 327 PRO B C 1
ATOM 3981 O O . PRO B 1 286 ? 67.978 -52.560 13.501 1.00 120.63 327 PRO B O 1
ATOM 3985 N N . GLY B 1 287 ? 69.044 -53.024 15.434 1.00 123.55 328 GLY B N 1
ATOM 3986 C CA . GLY B 1 287 ? 68.936 -54.463 15.265 1.00 125.88 328 GLY B CA 1
ATOM 3987 C C . GLY B 1 287 ? 70.153 -55.062 14.588 1.00 127.60 328 GLY B C 1
ATOM 3988 O O . GLY B 1 287 ? 70.526 -56.208 14.846 1.00 127.34 328 GLY B O 1
ATOM 3989 N N . SER B 1 288 ? 70.775 -54.276 13.716 1.00 129.76 329 SER B N 1
ATOM 3990 C CA . SER B 1 288 ? 71.958 -54.711 12.986 1.00 132.33 329 SER B CA 1
ATOM 3991 C C . SER B 1 288 ? 73.202 -54.704 13.874 1.00 134.52 329 SER B C 1
ATOM 3992 O O . SER B 1 288 ? 73.290 -53.936 14.835 1.00 134.39 329 SER B O 1
ATOM 3995 N N . VAL B 1 289 ? 74.159 -55.566 13.544 1.00 136.91 330 VAL B N 1
ATOM 3996 C CA . VAL B 1 289 ? 75.402 -55.662 14.301 1.00 139.13 330 VAL B CA 1
ATOM 3997 C C . VAL B 1 289 ? 76.534 -55.037 13.486 1.00 140.06 330 VAL B C 1
ATOM 3998 O O . VAL B 1 289 ? 76.703 -55.341 12.306 1.00 139.14 330 VAL B O 1
ATOM 4002 N N . ILE B 1 290 ? 77.309 -54.167 14.126 1.00 142.03 331 ILE B N 1
ATOM 4003 C CA . ILE B 1 290 ? 78.406 -53.474 13.458 1.00 144.55 331 ILE B CA 1
ATOM 4004 C C . ILE B 1 290 ? 79.769 -53.688 14.125 1.00 145.80 331 ILE B C 1
ATOM 4005 O O . ILE B 1 290 ? 79.894 -53.600 15.349 1.00 146.39 331 ILE B O 1
ATOM 4010 N N . PRO B 1 291 ? 80.809 -53.974 13.319 1.00 146.28 332 PRO B N 1
ATOM 4011 C CA . PRO B 1 291 ? 82.168 -54.197 13.825 1.00 146.38 332 PRO B CA 1
ATOM 4012 C C . PRO B 1 291 ? 82.960 -52.900 14.032 1.00 147.05 332 PRO B C 1
ATOM 4013 O O . PRO B 1 291 ? 82.896 -51.984 13.212 1.00 146.99 332 PRO B O 1
ATOM 4017 N N . VAL B 1 292 ? 83.706 -52.833 15.133 1.00 147.85 333 VAL B N 1
ATOM 4018 C CA . VAL B 1 292 ? 84.518 -51.660 15.447 1.00 148.87 333 VAL B CA 1
ATOM 4019 C C . VAL B 1 292 ? 85.973 -52.075 15.695 1.00 149.71 333 VAL B C 1
ATOM 4020 O O . VAL B 1 292 ? 86.290 -53.265 15.704 1.00 150.08 333 VAL B O 1
ATOM 4024 N N . VAL B 1 293 ? 86.856 -51.097 15.886 1.00 150.25 334 VAL B N 1
ATOM 4025 C CA . VAL B 1 293 ? 88.270 -51.383 16.127 1.00 150.16 334 VAL B CA 1
ATOM 4026 C C . VAL B 1 293 ? 88.909 -50.368 17.077 1.00 150.76 334 VAL B C 1
ATOM 4027 O O . VAL B 1 293 ? 88.704 -49.161 16.940 1.00 151.17 334 VAL B O 1
ATOM 4031 N N . VAL B 1 294 ? 89.688 -50.870 18.034 1.00 151.18 335 VAL B N 1
ATOM 4032 C CA . VAL B 1 294 ? 90.372 -50.028 19.017 1.00 151.66 335 VAL B CA 1
ATOM 4033 C C . VAL B 1 294 ? 89.400 -49.155 19.812 1.00 151.54 335 VAL B C 1
ATOM 4034 O O . VAL B 1 294 ? 89.528 -49.014 21.031 1.00 151.13 335 VAL B O 1
ATOM 4038 N N . LEU B 1 303 ? 84.912 -57.008 18.814 1.00 143.03 344 LEU B N 1
ATOM 4039 C CA . LEU B 1 303 ? 84.920 -56.108 17.667 1.00 142.77 344 LEU B CA 1
ATOM 4040 C C . LEU B 1 303 ? 83.550 -56.021 16.994 1.00 142.60 344 LEU B C 1
ATOM 4041 O O . LEU B 1 303 ? 83.464 -55.902 15.772 1.00 142.20 344 LEU B O 1
ATOM 4046 N N . GLN B 1 304 ? 82.485 -56.088 17.791 1.00 142.58 345 GLN B N 1
ATOM 4047 C CA . GLN B 1 304 ? 81.120 -55.995 17.266 1.00 141.95 345 GLN B CA 1
ATOM 4048 C C . GLN B 1 304 ? 80.112 -55.450 18.275 1.00 141.89 345 GLN B C 1
ATOM 4049 O O . GLN B 1 304 ? 80.144 -55.793 19.459 1.00 141.90 345 GLN B O 1
ATOM 4055 N N . VAL B 1 305 ? 79.215 -54.600 17.783 1.00 141.28 346 VAL B N 1
ATOM 4056 C CA . VAL B 1 305 ? 78.176 -53.989 18.603 1.00 140.61 346 VAL B CA 1
ATOM 4057 C C . VAL B 1 305 ? 76.893 -53.921 17.776 1.00 139.78 346 VAL B C 1
ATOM 4058 O O . VAL B 1 305 ? 76.944 -53.896 16.549 1.00 138.90 346 VAL B O 1
ATOM 4062 N N . THR B 1 306 ? 75.746 -53.908 18.448 1.00 139.32 347 THR B N 1
ATOM 4063 C CA . THR B 1 306 ? 74.462 -53.822 17.759 1.00 138.37 347 THR B CA 1
ATOM 4064 C C . THR B 1 306 ? 73.915 -52.402 17.898 1.00 137.70 347 THR B C 1
ATOM 4065 O O . THR B 1 306 ? 73.994 -51.797 18.971 1.00 137.63 347 THR B O 1
ATOM 4069 N N . ILE B 1 307 ? 73.362 -51.880 16.808 1.00 136.20 348 ILE B N 1
ATOM 4070 C CA . ILE B 1 307 ? 72.826 -50.524 16.783 1.00 134.38 348 ILE B CA 1
ATOM 4071 C C . ILE B 1 307 ? 71.520 -50.315 17.545 1.00 133.14 348 ILE B C 1
ATOM 4072 O O . ILE B 1 307 ? 70.517 -50.979 17.282 1.00 132.52 348 ILE B O 1
ATOM 4077 N N . GLN B 1 308 ? 71.548 -49.384 18.494 1.00 131.94 349 GLN B N 1
ATOM 4078 C CA . GLN B 1 308 ? 70.362 -49.040 19.265 1.00 130.65 349 GLN B CA 1
ATOM 4079 C C . GLN B 1 308 ? 69.805 -47.789 18.605 1.00 128.58 349 GLN B C 1
ATOM 4080 O O . GLN B 1 308 ? 70.465 -47.188 17.759 1.00 128.21 349 GLN B O 1
ATOM 4086 N N . GLU B 1 309 ? 68.601 -47.389 18.988 1.00 126.41 350 GLU B N 1
ATOM 4087 C CA . GLU B 1 309 ? 68.009 -46.196 18.406 1.00 124.79 350 GLU B CA 1
ATOM 4088 C C . GLU B 1 309 ? 68.332 -44.994 19.289 1.00 124.54 350 GLU B C 1
ATOM 4089 O O . GLU B 1 309 ? 68.230 -45.065 20.514 1.00 124.17 350 GLU B O 1
ATOM 4095 N N . TYR B 1 310 ? 68.740 -43.899 18.657 1.00 124.30 351 TYR B N 1
ATOM 4096 C CA . TYR B 1 310 ? 69.081 -42.675 19.371 1.00 124.28 351 TYR B CA 1
ATOM 4097 C C . TYR B 1 310 ? 67.909 -42.234 20.245 1.00 123.98 351 TYR B C 1
ATOM 4098 O O . TYR B 1 310 ? 66.853 -41.861 19.737 1.00 123.99 351 TYR B O 1
ATOM 4107 N N . PRO B 1 311 ? 68.082 -42.274 21.577 1.00 124.34 352 PRO B N 1
ATOM 4108 C CA . PRO B 1 311 ? 67.032 -41.878 22.523 1.00 123.76 352 PRO B CA 1
ATOM 4109 C C . PRO B 1 311 ? 66.658 -40.398 22.453 1.00 122.73 352 PRO B C 1
ATOM 4110 O O . PRO B 1 311 ? 67.251 -39.671 21.628 1.00 121.55 352 PRO B O 1
ATOM 4114 N N . MET C 1 1 ? 81.860 -5.875 -17.851 1.00 66.77 42 MET C N 1
ATOM 4115 C CA . MET C 1 1 ? 80.919 -5.912 -16.695 1.00 65.20 42 MET C CA 1
ATOM 4116 C C . MET C 1 1 ? 80.799 -4.567 -15.983 1.00 61.30 42 MET C C 1
ATOM 4117 O O . MET C 1 1 ? 81.800 -3.903 -15.697 1.00 59.92 42 MET C O 1
ATOM 4122 N N . THR C 1 2 ? 79.564 -4.158 -15.715 1.00 56.77 43 THR C N 1
ATOM 4123 C CA . THR C 1 2 ? 79.331 -2.916 -14.986 1.00 50.15 43 THR C CA 1
ATOM 4124 C C . THR C 1 2 ? 78.587 -3.342 -13.728 1.00 40.67 43 THR C C 1
ATOM 4125 O O . THR C 1 2 ? 77.863 -4.341 -13.726 1.00 36.66 43 THR C O 1
ATOM 4129 N N . PRO C 1 3 ? 78.754 -2.590 -12.640 1.00 36.67 44 PRO C N 1
ATOM 4130 C CA . PRO C 1 3 ? 78.090 -2.920 -11.376 1.00 32.25 44 PRO C CA 1
ATOM 4131 C C . PRO C 1 3 ? 76.584 -2.966 -11.545 1.00 28.86 44 PRO C C 1
ATOM 4132 O O . PRO C 1 3 ? 76.028 -2.101 -12.216 1.00 27.85 44 PRO C O 1
ATOM 4136 N N . ALA C 1 4 ? 75.934 -3.977 -10.971 1.00 21.88 45 ALA C N 1
ATOM 4137 C CA . ALA C 1 4 ? 74.470 -4.054 -11.010 1.00 23.56 45 ALA C CA 1
ATOM 4138 C C . ALA C 1 4 ? 73.986 -2.803 -10.267 1.00 24.93 45 ALA C C 1
ATOM 4139 O O . ALA C 1 4 ? 74.504 -2.475 -9.196 1.00 27.16 45 ALA C O 1
ATOM 4141 N N . SER C 1 5 ? 73.005 -2.104 -10.819 1.00 25.44 46 SER C N 1
ATOM 4142 C CA . SER C 1 5 ? 72.555 -0.878 -10.183 1.00 30.25 46 SER C CA 1
ATOM 4143 C C . SER C 1 5 ? 71.152 -0.422 -10.544 1.00 31.68 46 SER C C 1
ATOM 4144 O O . SER C 1 5 ? 70.656 -0.741 -11.622 1.00 34.74 46 SER C O 1
ATOM 4147 N N . TYR C 1 6 ? 70.517 0.314 -9.627 1.00 31.95 47 TYR C N 1
ATOM 4148 C CA . TYR C 1 6 ? 69.185 0.882 -9.869 1.00 32.67 47 TYR C CA 1
ATOM 4149 C C . TYR C 1 6 ? 69.290 2.412 -9.928 1.00 33.29 47 TYR C C 1
ATOM 4150 O O . TYR C 1 6 ? 68.313 3.132 -9.673 1.00 33.35 47 TYR C O 1
ATOM 4159 N N . ASN C 1 7 ? 70.480 2.901 -10.270 1.00 31.15 48 ASN C N 1
ATOM 4160 C CA . ASN C 1 7 ? 70.697 4.330 -10.383 1.00 34.12 48 ASN C CA 1
ATOM 4161 C C . ASN C 1 7 ? 69.779 4.976 -11.440 1.00 38.12 48 ASN C C 1
ATOM 4162 O O . ASN C 1 7 ? 69.421 6.157 -11.308 1.00 35.82 48 ASN C O 1
ATOM 4167 N N . LEU C 1 8 ? 69.404 4.217 -12.477 1.00 35.44 49 LEU C N 1
ATOM 4168 C CA . LEU C 1 8 ? 68.517 4.739 -13.506 1.00 36.59 49 LEU C CA 1
ATOM 4169 C C . LEU C 1 8 ? 67.224 5.162 -12.827 1.00 37.25 49 LEU C C 1
ATOM 4170 O O . LEU C 1 8 ? 66.742 6.271 -13.046 1.00 36.35 49 LEU C O 1
ATOM 4175 N N . ALA C 1 9 ? 66.655 4.277 -12.010 1.00 33.91 50 ALA C N 1
ATOM 4176 C CA . ALA C 1 9 ? 65.427 4.617 -11.288 1.00 35.56 50 ALA C CA 1
ATOM 4177 C C . ALA C 1 9 ? 65.663 5.815 -10.351 1.00 35.61 50 ALA C C 1
ATOM 4178 O O . ALA C 1 9 ? 64.772 6.634 -10.142 1.00 36.31 50 ALA C O 1
ATOM 4180 N N . VAL C 1 10 ? 66.861 5.913 -9.783 1.00 32.40 51 VAL C N 1
ATOM 4181 C CA . VAL C 1 10 ? 67.156 7.007 -8.880 1.00 32.27 51 VAL C CA 1
ATOM 4182 C C . VAL C 1 10 ? 67.209 8.323 -9.654 1.00 33.72 51 VAL C C 1
ATOM 4183 O O . VAL C 1 10 ? 66.574 9.299 -9.267 1.00 36.46 51 VAL C O 1
ATOM 4187 N N . ARG C 1 11 ? 67.940 8.351 -10.758 1.00 34.98 52 ARG C N 1
ATOM 4188 C CA . ARG C 1 11 ? 68.038 9.579 -11.545 1.00 36.46 52 ARG C CA 1
ATOM 4189 C C . ARG C 1 11 ? 66.678 10.053 -12.032 1.00 35.15 52 ARG C C 1
ATOM 4190 O O . ARG C 1 11 ? 66.388 11.247 -12.028 1.00 38.66 52 ARG C O 1
ATOM 4198 N N . ARG C 1 12 ? 65.844 9.110 -12.443 1.00 35.16 53 ARG C N 1
ATOM 4199 C CA . ARG C 1 12 ? 64.524 9.416 -12.963 1.00 36.61 53 ARG C CA 1
ATOM 4200 C C . ARG C 1 12 ? 63.483 9.839 -11.930 1.00 38.56 53 ARG C C 1
ATOM 4201 O O . ARG C 1 12 ? 62.675 10.733 -12.192 1.00 39.66 53 ARG C O 1
ATOM 4209 N N . ALA C 1 13 ? 63.493 9.205 -10.764 1.00 35.85 54 ALA C N 1
ATOM 4210 C CA . ALA C 1 13 ? 62.492 9.506 -9.773 1.00 34.78 54 ALA C CA 1
ATOM 4211 C C . ALA C 1 13 ? 62.900 10.310 -8.541 1.00 37.97 54 ALA C C 1
ATOM 4212 O O . ALA C 1 13 ? 62.101 11.088 -8.037 1.00 39.02 54 ALA C O 1
ATOM 4214 N N . ALA C 1 14 ? 64.124 10.153 -8.052 1.00 38.44 55 ALA C N 1
ATOM 4215 C CA . ALA C 1 14 ? 64.513 10.864 -6.826 1.00 40.44 55 ALA C CA 1
ATOM 4216 C C . ALA C 1 14 ? 64.315 12.387 -6.813 1.00 38.56 55 ALA C C 1
ATOM 4217 O O . ALA C 1 14 ? 63.853 12.938 -5.817 1.00 41.08 55 ALA C O 1
ATOM 4219 N N . PRO C 1 15 ? 64.653 13.082 -7.910 1.00 37.22 56 PRO C N 1
ATOM 4220 C CA . PRO C 1 15 ? 64.496 14.544 -7.972 1.00 35.73 56 PRO C CA 1
ATOM 4221 C C . PRO C 1 15 ? 63.100 15.072 -7.653 1.00 35.87 56 PRO C C 1
ATOM 4222 O O . PRO C 1 15 ? 62.948 16.209 -7.193 1.00 36.90 56 PRO C O 1
ATOM 4226 N N . ALA C 1 16 ? 62.087 14.243 -7.881 1.00 33.11 57 ALA C N 1
ATOM 4227 C CA . ALA C 1 16 ? 60.712 14.640 -7.623 1.00 32.88 57 ALA C CA 1
ATOM 4228 C C . ALA C 1 16 ? 60.190 14.253 -6.239 1.00 36.23 57 ALA C C 1
ATOM 4229 O O . ALA C 1 16 ? 59.046 14.577 -5.883 1.00 36.16 57 ALA C O 1
ATOM 4231 N N . VAL C 1 17 ? 60.994 13.542 -5.457 1.00 35.48 58 VAL C N 1
ATOM 4232 C CA . VAL C 1 17 ? 60.535 13.178 -4.127 1.00 34.59 58 VAL C CA 1
ATOM 4233 C C . VAL C 1 17 ? 61.068 14.265 -3.237 1.00 35.42 58 VAL C C 1
ATOM 4234 O O . VAL C 1 17 ? 62.266 14.537 -3.223 1.00 37.20 58 VAL C O 1
ATOM 4238 N N . VAL C 1 18 ? 60.164 14.898 -2.503 1.00 36.21 59 VAL C N 1
ATOM 4239 C CA . VAL C 1 18 ? 60.537 16.015 -1.642 1.00 39.80 59 VAL C CA 1
ATOM 4240 C C . VAL C 1 18 ? 60.422 15.765 -0.138 1.00 40.35 59 VAL C C 1
ATOM 4241 O O . VAL C 1 18 ? 59.716 14.852 0.306 1.00 41.23 59 VAL C O 1
ATOM 4245 N N . ASN C 1 19 ? 61.115 16.591 0.640 1.00 38.75 60 ASN C N 1
ATOM 4246 C CA . ASN C 1 19 ? 61.041 16.492 2.091 1.00 39.57 60 ASN C CA 1
ATOM 4247 C C . ASN C 1 19 ? 59.911 17.414 2.556 1.00 40.98 60 ASN C C 1
ATOM 4248 O O . ASN C 1 19 ? 59.844 18.575 2.155 1.00 41.71 60 ASN C O 1
ATOM 4253 N N . VAL C 1 20 ? 59.008 16.893 3.376 1.00 41.93 61 VAL C N 1
ATOM 4254 C CA . VAL C 1 20 ? 57.910 17.696 3.885 1.00 45.27 61 VAL C CA 1
ATOM 4255 C C . VAL C 1 20 ? 58.006 17.879 5.396 1.00 48.33 61 VAL C C 1
ATOM 4256 O O . VAL C 1 20 ? 58.235 16.915 6.138 1.00 46.27 61 VAL C O 1
ATOM 4260 N N . TYR C 1 21 ? 57.820 19.122 5.838 1.00 49.66 62 TYR C N 1
ATOM 4261 C CA . TYR C 1 21 ? 57.868 19.470 7.256 1.00 49.82 62 TYR C CA 1
ATOM 4262 C C . TYR C 1 21 ? 56.562 20.109 7.724 1.00 49.41 62 TYR C C 1
ATOM 4263 O O . TYR C 1 21 ? 56.145 21.131 7.193 1.00 50.39 62 TYR C O 1
ATOM 4272 N N . ASN C 1 22 ? 55.930 19.501 8.719 1.00 48.34 63 ASN C N 1
ATOM 4273 C CA . ASN C 1 22 ? 54.682 19.997 9.285 1.00 48.46 63 ASN C CA 1
ATOM 4274 C C . ASN C 1 22 ? 55.034 20.889 10.475 1.00 52.38 63 ASN C C 1
ATOM 4275 O O . ASN C 1 22 ? 55.231 20.398 11.582 1.00 54.34 63 ASN C O 1
ATOM 4280 N N . ARG C 1 23 ? 55.117 22.197 10.249 1.00 55.17 64 ARG C N 1
ATOM 4281 C CA . ARG C 1 23 ? 55.460 23.141 11.315 1.00 57.80 64 ARG C CA 1
ATOM 4282 C C . ARG C 1 23 ? 54.261 23.760 12.015 1.00 59.44 64 ARG C C 1
ATOM 4283 O O . ARG C 1 23 ? 53.437 24.416 11.381 1.00 61.82 64 ARG C O 1
ATOM 4291 N N . GLY C 1 24 ? 54.178 23.561 13.329 1.00 61.92 65 GLY C N 1
ATOM 4292 C CA . GLY C 1 24 ? 53.072 24.108 14.102 1.00 64.38 65 GLY C CA 1
ATOM 4293 C C . GLY C 1 24 ? 53.472 25.253 15.018 1.00 65.51 65 GLY C C 1
ATOM 4294 O O . GLY C 1 24 ? 54.655 25.578 15.141 1.00 65.11 65 GLY C O 1
ATOM 4295 N N . LEU C 1 25 ? 52.484 25.875 15.657 1.00 67.64 66 LEU C N 1
ATOM 4296 C CA . LEU C 1 25 ? 52.742 26.991 16.574 1.00 69.58 66 LEU C CA 1
ATOM 4297 C C . LEU C 1 25 ? 52.873 26.490 18.006 1.00 68.81 66 LEU C C 1
ATOM 4298 O O . LEU C 1 25 ? 51.944 25.900 18.557 1.00 66.63 66 LEU C O 1
ATOM 4303 N N . ASN C 1 26 ? 54.033 26.727 18.604 1.00 70.54 67 ASN C N 1
ATOM 4304 C CA . ASN C 1 26 ? 54.279 26.279 19.968 1.00 74.84 67 ASN C CA 1
ATOM 4305 C C . ASN C 1 26 ? 53.304 26.910 20.964 1.00 74.14 67 ASN C C 1
ATOM 4306 O O . ASN C 1 26 ? 53.470 28.063 21.368 1.00 71.92 67 ASN C O 1
ATOM 4311 N N . GLN C 1 32 ? 57.569 29.789 18.910 1.00 90.25 73 GLN C N 1
ATOM 4312 C CA . GLN C 1 32 ? 56.827 30.208 17.726 1.00 90.00 73 GLN C CA 1
ATOM 4313 C C . GLN C 1 32 ? 56.520 29.029 16.803 1.00 87.59 73 GLN C C 1
ATOM 4314 O O . GLN C 1 32 ? 55.761 28.123 17.163 1.00 86.61 73 GLN C O 1
ATOM 4320 N N . LEU C 1 33 ? 57.118 29.056 15.613 1.00 83.72 74 LEU C N 1
ATOM 4321 C CA . LEU C 1 33 ? 56.922 28.016 14.606 1.00 78.78 74 LEU C CA 1
ATOM 4322 C C . LEU C 1 33 ? 57.993 26.933 14.699 1.00 78.00 74 LEU C C 1
ATOM 4323 O O . LEU C 1 33 ? 59.175 27.185 14.445 1.00 76.56 74 LEU C O 1
ATOM 4328 N N . GLU C 1 34 ? 57.558 25.726 15.052 1.00 77.29 75 GLU C N 1
ATOM 4329 C CA . GLU C 1 34 ? 58.445 24.575 15.210 1.00 76.01 75 GLU C CA 1
ATOM 4330 C C . GLU C 1 34 ? 57.989 23.330 14.438 1.00 73.63 75 GLU C C 1
ATOM 4331 O O . GLU C 1 34 ? 56.803 23.148 14.149 1.00 72.63 75 GLU C O 1
ATOM 4337 N N . ILE C 1 35 ? 58.946 22.468 14.115 1.00 70.01 76 ILE C N 1
ATOM 4338 C CA . ILE C 1 35 ? 58.652 21.241 13.392 1.00 67.26 76 ILE C CA 1
ATOM 4339 C C . ILE C 1 35 ? 57.879 20.256 14.261 1.00 67.35 76 ILE C C 1
ATOM 4340 O O . ILE C 1 35 ? 58.391 19.801 15.277 1.00 69.58 76 ILE C O 1
ATOM 4345 N N . ARG C 1 36 ? 56.649 19.934 13.868 1.00 67.37 77 ARG C N 1
ATOM 4346 C CA . ARG C 1 36 ? 55.822 18.984 14.625 1.00 67.69 77 ARG C CA 1
ATOM 4347 C C . ARG C 1 36 ? 56.116 17.558 14.147 1.00 65.43 77 ARG C C 1
ATOM 4348 O O . ARG C 1 36 ? 56.323 16.653 14.952 1.00 63.32 77 ARG C O 1
ATOM 4356 N N . THR C 1 37 ? 56.097 17.363 12.830 1.00 62.95 78 THR C N 1
ATOM 4357 C CA . THR C 1 37 ? 56.399 16.064 12.226 1.00 62.31 78 THR C CA 1
ATOM 4358 C C . THR C 1 37 ? 57.100 16.361 10.929 1.00 60.51 78 THR C C 1
ATOM 4359 O O . THR C 1 37 ? 57.271 17.521 10.547 1.00 61.51 78 THR C O 1
ATOM 4363 N N . LEU C 1 38 ? 57.505 15.313 10.241 1.00 55.00 79 LEU C N 1
ATOM 4364 C CA . LEU C 1 38 ? 58.149 15.500 8.965 1.00 51.67 79 LEU C CA 1
ATOM 4365 C C . LEU C 1 38 ? 57.886 14.262 8.147 1.00 49.57 79 LEU C C 1
ATOM 4366 O O . LEU C 1 38 ? 57.421 13.244 8.672 1.00 47.36 79 LEU C O 1
ATOM 4371 N N . GLY C 1 39 ? 58.142 14.359 6.853 1.00 45.11 80 GLY C N 1
ATOM 4372 C CA . GLY C 1 39 ? 57.889 13.228 6.001 1.00 41.55 80 GLY C CA 1
ATOM 4373 C C . GLY C 1 39 ? 58.373 13.514 4.611 1.00 40.32 80 GLY C C 1
ATOM 4374 O O . GLY C 1 39 ? 59.333 14.253 4.416 1.00 37.97 80 GLY C O 1
ATOM 4375 N N . SER C 1 40 ? 57.695 12.926 3.640 1.00 40.05 81 SER C N 1
ATOM 4376 C CA . SER C 1 40 ? 58.074 13.108 2.262 1.00 40.45 81 SER C CA 1
ATOM 4377 C C . SER C 1 40 ? 56.850 13.283 1.394 1.00 39.03 81 SER C C 1
ATOM 4378 O O . SER C 1 40 ? 55.720 13.034 1.831 1.00 36.66 81 SER C O 1
ATOM 4381 N N . GLY C 1 41 ? 57.085 13.724 0.164 1.00 35.08 82 GLY C N 1
ATOM 4382 C CA . GLY C 1 41 ? 55.998 13.915 -0.765 1.00 33.79 82 GLY C CA 1
ATOM 4383 C C . GLY C 1 41 ? 56.502 13.726 -2.178 1.00 35.75 82 GLY C C 1
ATOM 4384 O O . GLY C 1 41 ? 57.722 13.779 -2.425 1.00 33.89 82 GLY C O 1
ATOM 4385 N N . VAL C 1 42 ? 55.564 13.519 -3.101 1.00 32.08 83 VAL C N 1
ATOM 4386 C CA . VAL C 1 42 ? 55.896 13.298 -4.499 1.00 33.62 83 VAL C CA 1
ATOM 4387 C C . VAL C 1 42 ? 55.286 14.356 -5.432 1.00 34.25 83 VAL C C 1
ATOM 4388 O O . VAL C 1 42 ? 54.059 14.559 -5.461 1.00 28.72 83 VAL C O 1
ATOM 4392 N N . ILE C 1 43 ? 56.153 15.027 -6.186 1.00 34.80 84 ILE C N 1
ATOM 4393 C CA . ILE C 1 43 ? 55.718 16.032 -7.147 1.00 35.95 84 ILE C CA 1
ATOM 4394 C C . ILE C 1 43 ? 55.077 15.272 -8.303 1.00 38.79 84 ILE C C 1
ATOM 4395 O O . ILE C 1 43 ? 55.770 14.600 -9.058 1.00 42.64 84 ILE C O 1
ATOM 4400 N N . MET C 1 44 ? 53.757 15.368 -8.432 1.00 42.80 85 MET C N 1
ATOM 4401 C CA . MET C 1 44 ? 53.036 14.665 -9.486 1.00 44.49 85 MET C CA 1
ATOM 4402 C C . MET C 1 44 ? 53.074 15.316 -10.871 1.00 48.53 85 MET C C 1
ATOM 4403 O O . MET C 1 44 ? 53.151 14.604 -11.873 1.00 52.21 85 MET C O 1
ATOM 4408 N N . ASP C 1 45 ? 53.026 16.647 -10.951 1.00 48.80 86 ASP C N 1
ATOM 4409 C CA . ASP C 1 45 ? 53.051 17.303 -12.265 1.00 50.69 86 ASP C CA 1
ATOM 4410 C C . ASP C 1 45 ? 53.648 18.712 -12.294 1.00 49.93 86 ASP C C 1
ATOM 4411 O O . ASP C 1 45 ? 53.973 19.284 -11.257 1.00 49.93 86 ASP C O 1
ATOM 4416 N N . GLN C 1 46 ? 53.786 19.263 -13.497 1.00 49.84 87 GLN C N 1
ATOM 4417 C CA . GLN C 1 46 ? 54.355 20.597 -13.689 1.00 48.88 87 GLN C CA 1
ATOM 4418 C C . GLN C 1 46 ? 53.544 21.730 -13.049 1.00 46.47 87 GLN C C 1
ATOM 4419 O O . GLN C 1 46 ? 54.030 22.846 -12.899 1.00 44.50 87 GLN C O 1
ATOM 4425 N N . ARG C 1 47 ? 52.307 21.444 -12.671 1.00 41.57 88 ARG C N 1
ATOM 4426 C CA . ARG C 1 47 ? 51.475 22.459 -12.060 1.00 42.67 88 ARG C CA 1
ATOM 4427 C C . ARG C 1 47 ? 51.899 22.725 -10.614 1.00 46.62 88 ARG C C 1
ATOM 4428 O O . ARG C 1 47 ? 51.571 23.765 -10.046 1.00 49.04 88 ARG C O 1
ATOM 4436 N N . GLY C 1 48 ? 52.620 21.778 -10.018 1.00 46.89 89 GLY C N 1
ATOM 4437 C CA . GLY C 1 48 ? 53.086 21.952 -8.659 1.00 41.72 89 GLY C CA 1
ATOM 4438 C C . GLY C 1 48 ? 52.375 21.081 -7.650 1.00 43.60 89 GLY C C 1
ATOM 4439 O O . GLY C 1 48 ? 52.606 21.217 -6.448 1.00 45.35 89 GLY C O 1
ATOM 4440 N N . TYR C 1 49 ? 51.509 20.186 -8.107 1.00 43.10 90 TYR C N 1
ATOM 4441 C CA . TYR C 1 49 ? 50.809 19.327 -7.159 1.00 46.29 90 TYR C CA 1
ATOM 4442 C C . TYR C 1 49 ? 51.728 18.251 -6.567 1.00 46.44 90 TYR C C 1
ATOM 4443 O O . TYR C 1 49 ? 52.580 17.692 -7.255 1.00 46.91 90 TYR C O 1
ATOM 4452 N N . ILE C 1 50 ? 51.556 17.985 -5.275 1.00 44.79 91 ILE C N 1
ATOM 4453 C CA . ILE C 1 50 ? 52.396 17.032 -4.565 1.00 41.15 91 ILE C CA 1
ATOM 4454 C C . ILE C 1 50 ? 51.571 16.102 -3.686 1.00 42.66 91 ILE C C 1
ATOM 4455 O O . ILE C 1 50 ? 50.726 16.572 -2.918 1.00 46.72 91 ILE C O 1
ATOM 4460 N N . ILE C 1 51 ? 51.792 14.790 -3.791 1.00 35.80 92 ILE C N 1
ATOM 4461 C CA . ILE C 1 51 ? 51.052 13.874 -2.931 1.00 36.11 92 ILE C CA 1
ATOM 4462 C C . ILE C 1 51 ? 51.865 13.570 -1.679 1.00 37.46 92 ILE C C 1
ATOM 4463 O O . ILE C 1 51 ? 53.096 13.642 -1.690 1.00 38.14 92 ILE C O 1
ATOM 4468 N N . THR C 1 52 ? 51.170 13.275 -0.591 1.00 37.45 93 THR C N 1
ATOM 4469 C CA . THR C 1 52 ? 51.818 12.916 0.658 1.00 44.01 93 THR C CA 1
ATOM 4470 C C . THR C 1 52 ? 50.765 12.304 1.570 1.00 45.20 93 THR C C 1
ATOM 4471 O O . THR C 1 52 ? 49.613 12.137 1.158 1.00 48.53 93 THR C O 1
ATOM 4475 N N . ASN C 1 53 ? 51.154 11.951 2.790 1.00 44.73 94 ASN C N 1
ATOM 4476 C CA . ASN C 1 53 ? 50.215 11.350 3.737 1.00 45.97 94 ASN C CA 1
ATOM 4477 C C . ASN C 1 53 ? 49.484 12.435 4.512 1.00 45.76 94 ASN C C 1
ATOM 4478 O O . ASN C 1 53 ? 50.045 13.484 4.820 1.00 43.77 94 ASN C O 1
ATOM 4483 N N . LYS C 1 54 ? 48.226 12.181 4.830 1.00 47.88 95 LYS C N 1
ATOM 4484 C CA . LYS C 1 54 ? 47.458 13.150 5.588 1.00 49.86 95 LYS C CA 1
ATOM 4485 C C . LYS C 1 54 ? 48.103 13.301 6.965 1.00 51.94 95 LYS C C 1
ATOM 4486 O O . LYS C 1 54 ? 48.464 14.414 7.368 1.00 52.06 95 LYS C O 1
ATOM 4492 N N . HIS C 1 55 ? 48.289 12.178 7.662 1.00 51.17 96 HIS C N 1
ATOM 4493 C CA . HIS C 1 55 ? 48.871 12.207 9.003 1.00 52.23 96 HIS C CA 1
ATOM 4494 C C . HIS C 1 55 ? 50.171 12.983 9.085 1.00 50.64 96 HIS C C 1
ATOM 4495 O O . HIS C 1 55 ? 50.566 13.424 10.162 1.00 52.19 96 HIS C O 1
ATOM 4502 N N . VAL C 1 56 ? 50.830 13.164 7.949 1.00 50.12 97 VAL C N 1
ATOM 4503 C CA . VAL C 1 56 ? 52.084 13.904 7.925 1.00 48.23 97 VAL C CA 1
ATOM 4504 C C . VAL C 1 56 ? 51.861 15.408 7.989 1.00 48.33 97 VAL C C 1
ATOM 4505 O O . VAL C 1 56 ? 52.757 16.151 8.381 1.00 48.64 97 VAL C O 1
ATOM 4509 N N . ILE C 1 57 ? 50.671 15.863 7.605 1.00 48.19 98 ILE C N 1
ATOM 4510 C CA . ILE C 1 57 ? 50.407 17.297 7.601 1.00 48.72 98 ILE C CA 1
ATOM 4511 C C . ILE C 1 57 ? 49.251 17.720 8.491 1.00 50.82 98 ILE C C 1
ATOM 4512 O O . ILE C 1 57 ? 48.962 18.905 8.621 1.00 49.41 98 ILE C O 1
ATOM 4517 N N . ASN C 1 58 ? 48.590 16.742 9.093 1.00 55.09 99 ASN C N 1
ATOM 4518 C CA . ASN C 1 58 ? 47.474 16.996 9.990 1.00 58.95 99 ASN C CA 1
ATOM 4519 C C . ASN C 1 58 ? 47.826 18.103 10.984 1.00 63.67 99 ASN C C 1
ATOM 4520 O O . ASN C 1 58 ? 48.967 18.200 11.446 1.00 64.27 99 ASN C O 1
ATOM 4525 N N . ASP C 1 59 ? 46.839 18.940 11.300 1.00 65.51 100 ASP C N 1
ATOM 4526 C CA . ASP C 1 59 ? 47.003 20.035 12.252 1.00 64.48 100 ASP C CA 1
ATOM 4527 C C . ASP C 1 59 ? 48.254 20.867 12.071 1.00 63.05 100 ASP C C 1
ATOM 4528 O O . ASP C 1 59 ? 48.795 21.371 13.051 1.00 67.48 100 ASP C O 1
ATOM 4533 N N . ALA C 1 60 ? 48.736 21.009 10.848 1.00 57.96 101 ALA C N 1
ATOM 4534 C CA . ALA C 1 60 ? 49.926 21.825 10.643 1.00 58.06 101 ALA C CA 1
ATOM 4535 C C . ALA C 1 60 ? 49.505 23.289 10.539 1.00 59.70 101 ALA C C 1
ATOM 4536 O O . ALA C 1 60 ? 48.390 23.586 10.103 1.00 62.78 101 ALA C O 1
ATOM 4538 N N . ASP C 1 61 ? 50.375 24.204 10.951 1.00 58.48 102 ASP C N 1
ATOM 4539 C CA . ASP C 1 61 ? 50.061 25.626 10.832 1.00 58.51 102 ASP C CA 1
ATOM 4540 C C . ASP C 1 61 ? 50.786 26.117 9.596 1.00 58.17 102 ASP C C 1
ATOM 4541 O O . ASP C 1 61 ? 50.397 27.103 8.976 1.00 60.27 102 ASP C O 1
ATOM 4546 N N . GLN C 1 62 ? 51.850 25.411 9.240 1.00 55.48 103 GLN C N 1
ATOM 4547 C CA . GLN C 1 62 ? 52.631 25.750 8.064 1.00 52.55 103 GLN C CA 1
ATOM 4548 C C . GLN C 1 62 ? 53.348 24.505 7.527 1.00 54.44 103 GLN C C 1
ATOM 4549 O O . GLN C 1 62 ? 54.047 23.803 8.264 1.00 54.40 103 GLN C O 1
ATOM 4555 N N . ILE C 1 63 ? 53.164 24.243 6.236 1.00 52.33 104 ILE C N 1
ATOM 4556 C CA . ILE C 1 63 ? 53.763 23.093 5.568 1.00 47.77 104 ILE C CA 1
ATOM 4557 C C . ILE C 1 63 ? 54.904 23.522 4.658 1.00 46.44 104 ILE C C 1
ATOM 4558 O O . ILE C 1 63 ? 54.677 24.292 3.730 1.00 47.06 104 ILE C O 1
ATOM 4563 N N . ILE C 1 64 ? 56.125 23.048 4.919 1.00 47.44 105 ILE C N 1
ATOM 4564 C CA . ILE C 1 64 ? 57.262 23.394 4.056 1.00 47.94 105 ILE C CA 1
ATOM 4565 C C . ILE C 1 64 ? 57.691 22.191 3.206 1.00 46.34 105 ILE C C 1
ATOM 4566 O O . ILE C 1 64 ? 57.734 21.057 3.679 1.00 44.29 105 ILE C O 1
ATOM 4571 N N . VAL C 1 65 ? 57.998 22.462 1.945 1.00 43.40 106 VAL C N 1
ATOM 4572 C CA . VAL C 1 65 ? 58.420 21.434 1.010 1.00 41.94 106 VAL C CA 1
ATOM 4573 C C . VAL C 1 65 ? 59.829 21.795 0.575 1.00 41.36 106 VAL C C 1
ATOM 4574 O O . VAL C 1 65 ? 60.103 22.956 0.292 1.00 42.85 106 VAL C O 1
ATOM 4578 N N . ALA C 1 66 ? 60.729 20.817 0.540 1.00 38.04 107 ALA C N 1
ATOM 4579 C CA . ALA C 1 66 ? 62.090 21.085 0.099 1.00 39.35 107 ALA C CA 1
ATOM 4580 C C . ALA C 1 66 ? 62.466 20.086 -0.985 1.00 41.27 107 ALA C C 1
ATOM 4581 O O . ALA C 1 66 ? 62.193 18.887 -0.848 1.00 46.71 107 ALA C O 1
ATOM 4583 N N . LEU C 1 67 ? 63.091 20.582 -2.052 1.00 36.08 108 LEU C N 1
ATOM 4584 C CA . LEU C 1 67 ? 63.497 19.738 -3.158 1.00 37.21 108 LEU C CA 1
ATOM 4585 C C . LEU C 1 67 ? 64.972 19.457 -3.071 1.00 39.39 108 LEU C C 1
ATOM 4586 O O . LEU C 1 67 ? 65.730 20.240 -2.506 1.00 42.29 108 LEU C O 1
ATOM 4591 N N . GLN C 1 68 ? 65.376 18.352 -3.683 1.00 39.55 109 GLN C N 1
ATOM 4592 C CA . GLN C 1 68 ? 66.760 17.932 -3.688 1.00 39.01 109 GLN C CA 1
ATOM 4593 C C . GLN C 1 68 ? 67.668 18.904 -4.424 1.00 44.65 109 GLN C C 1
ATOM 4594 O O . GLN C 1 68 ? 68.883 18.861 -4.253 1.00 46.74 109 GLN C O 1
ATOM 4600 N N . ASP C 1 69 ? 67.102 19.780 -5.252 1.00 48.70 110 ASP C N 1
ATOM 4601 C CA . ASP C 1 69 ? 67.948 20.731 -5.974 1.00 49.85 110 ASP C CA 1
ATOM 4602 C C . ASP C 1 69 ? 68.257 21.981 -5.143 1.00 50.31 110 ASP C C 1
ATOM 4603 O O . ASP C 1 69 ? 69.027 22.836 -5.577 1.00 50.86 110 ASP C O 1
ATOM 4608 N N . GLY C 1 70 ? 67.668 22.078 -3.954 1.00 48.89 111 GLY C N 1
ATOM 4609 C CA . GLY C 1 70 ? 67.928 23.222 -3.101 1.00 51.16 111 GLY C CA 1
ATOM 4610 C C . GLY C 1 70 ? 66.748 24.142 -2.809 1.00 53.75 111 GLY C C 1
ATOM 4611 O O . GLY C 1 70 ?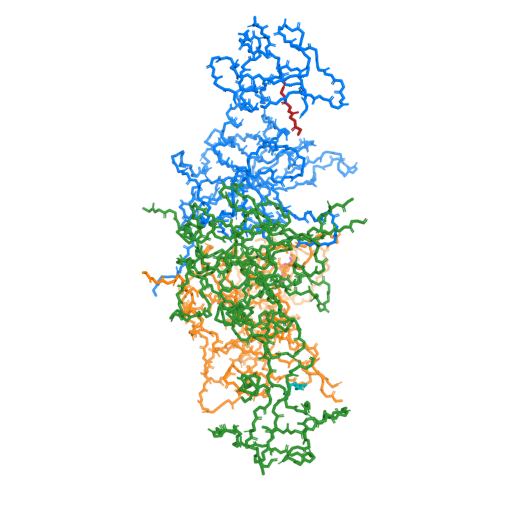 66.700 24.788 -1.758 1.00 54.32 111 GLY C O 1
ATOM 4612 N N . ARG C 1 71 ? 65.794 24.217 -3.727 1.00 52.60 112 ARG C N 1
ATOM 4613 C CA . ARG C 1 71 ? 64.641 25.085 -3.526 1.00 52.46 112 ARG C CA 1
ATOM 4614 C C . ARG C 1 71 ? 63.741 24.662 -2.379 1.00 51.62 112 ARG C C 1
ATOM 4615 O O . ARG C 1 71 ? 63.536 23.475 -2.129 1.00 52.65 112 ARG C O 1
ATOM 4623 N N . VAL C 1 72 ? 63.198 25.659 -1.694 1.00 49.78 113 VAL C N 1
ATOM 4624 C CA . VAL C 1 72 ? 62.301 25.438 -0.571 1.00 49.16 113 VAL C CA 1
ATOM 4625 C C . VAL C 1 72 ? 61.049 26.268 -0.867 1.00 49.89 113 VAL C C 1
ATOM 4626 O O . VAL C 1 72 ? 61.132 27.318 -1.505 1.00 52.90 113 VAL C O 1
ATOM 4630 N N . PHE C 1 73 ? 59.891 25.794 -0.430 1.00 48.51 114 PHE C N 1
ATOM 4631 C CA . PHE C 1 73 ? 58.652 26.500 -0.706 1.00 50.08 114 PHE C CA 1
ATOM 4632 C C . PHE C 1 73 ? 57.626 26.399 0.413 1.00 53.07 114 PHE C C 1
ATOM 4633 O O . PHE C 1 73 ? 57.607 25.443 1.191 1.00 54.24 114 PHE C O 1
ATOM 4641 N N . GLU C 1 74 ? 56.761 27.401 0.469 1.00 55.71 115 GLU C N 1
ATOM 4642 C CA . GLU C 1 74 ? 55.666 27.419 1.422 1.00 59.74 115 GLU C CA 1
ATOM 4643 C C . GLU C 1 74 ? 54.635 26.603 0.640 1.00 60.04 115 GLU C C 1
ATOM 4644 O O . GLU C 1 74 ? 54.450 26.838 -0.557 1.00 62.34 115 GLU C O 1
ATOM 4650 N N . ALA C 1 75 ? 53.966 25.655 1.282 1.00 56.71 116 ALA C N 1
ATOM 4651 C CA . ALA C 1 75 ? 53.012 24.835 0.549 1.00 53.52 116 ALA C CA 1
ATOM 4652 C C . ALA C 1 75 ? 51.548 25.012 0.929 1.00 52.84 116 ALA C C 1
ATOM 4653 O O . ALA C 1 75 ? 51.213 25.188 2.095 1.00 51.73 116 ALA C O 1
ATOM 4655 N N . LEU C 1 76 ? 50.681 24.934 -0.076 1.00 50.77 117 LEU C N 1
ATOM 4656 C CA . LEU C 1 76 ? 49.247 25.084 0.116 1.00 51.30 117 LEU C CA 1
ATOM 4657 C C . LEU C 1 76 ? 48.555 23.740 0.273 1.00 51.47 117 LEU C C 1
ATOM 4658 O O . LEU C 1 76 ? 48.766 22.827 -0.525 1.00 51.62 117 LEU C O 1
ATOM 4663 N N . LEU C 1 77 ? 47.722 23.618 1.298 1.00 51.00 118 LEU C N 1
ATOM 4664 C CA . LEU C 1 77 ? 46.987 22.383 1.523 1.00 48.77 118 LEU C CA 1
ATOM 4665 C C . LEU C 1 77 ? 45.730 22.419 0.652 1.00 50.71 118 LEU C C 1
ATOM 4666 O O . LEU C 1 77 ? 44.755 23.092 0.994 1.00 53.74 118 LEU C O 1
ATOM 4671 N N . VAL C 1 78 ? 45.737 21.704 -0.470 1.00 47.84 119 VAL C N 1
ATOM 4672 C CA . VAL C 1 78 ? 44.573 21.722 -1.334 1.00 43.63 119 VAL C CA 1
ATOM 4673 C C . VAL C 1 78 ? 43.512 20.712 -0.919 1.00 44.67 119 VAL C C 1
ATOM 4674 O O . VAL C 1 78 ? 42.360 20.822 -1.323 1.00 47.73 119 VAL C O 1
ATOM 4678 N N . GLY C 1 79 ? 43.883 19.733 -0.104 1.00 46.76 120 GLY C N 1
ATOM 4679 C CA . GLY C 1 79 ? 42.907 18.740 0.326 1.00 46.13 120 GLY C CA 1
ATOM 4680 C C . GLY C 1 79 ? 43.527 17.537 1.017 1.00 47.15 120 GLY C C 1
ATOM 4681 O O . GLY C 1 79 ? 44.742 17.374 1.003 1.00 45.76 120 GLY C O 1
ATOM 4682 N N . SER C 1 80 ? 42.693 16.700 1.628 1.00 50.04 121 SER C N 1
ATOM 4683 C CA . SER C 1 80 ? 43.167 15.503 2.320 1.00 54.73 121 SER C CA 1
ATOM 4684 C C . SER C 1 80 ? 42.007 14.541 2.548 1.00 56.52 121 SER C C 1
ATOM 4685 O O . SER C 1 80 ? 40.851 14.954 2.570 1.00 60.11 121 SER C O 1
ATOM 4688 N N . ASP C 1 81 ? 42.317 13.258 2.707 1.00 60.36 122 ASP C N 1
ATOM 4689 C CA . ASP C 1 81 ? 41.292 12.238 2.913 1.00 63.89 122 ASP C CA 1
ATOM 4690 C C . ASP C 1 81 ? 41.748 11.303 4.025 1.00 66.92 122 ASP C C 1
ATOM 4691 O O . ASP C 1 81 ? 42.831 10.728 3.951 1.00 69.12 122 ASP C O 1
ATOM 4696 N N . SER C 1 82 ? 40.920 11.148 5.051 1.00 69.08 123 SER C N 1
ATOM 4697 C CA . SER C 1 82 ? 41.273 10.305 6.186 1.00 69.63 123 SER C CA 1
ATOM 4698 C C . SER C 1 82 ? 41.223 8.820 5.920 1.00 69.64 123 SER C C 1
ATOM 4699 O O . SER C 1 82 ? 41.989 8.061 6.514 1.00 70.01 123 SER C O 1
ATOM 4702 N N . LEU C 1 83 ? 40.321 8.393 5.044 1.00 69.39 124 LEU C N 1
ATOM 4703 C CA . LEU C 1 83 ? 40.223 6.971 4.757 1.00 69.25 124 LEU C CA 1
ATOM 4704 C C . LEU C 1 83 ? 41.510 6.430 4.144 1.00 67.39 124 LEU C C 1
ATOM 4705 O O . LEU C 1 83 ? 42.077 5.458 4.646 1.00 68.39 124 LEU C O 1
ATOM 4710 N N . THR C 1 84 ? 41.974 7.068 3.072 1.00 63.16 125 THR C N 1
ATOM 4711 C CA . THR C 1 84 ? 43.191 6.634 2.393 1.00 60.31 125 THR C CA 1
ATOM 4712 C C . THR C 1 84 ? 44.443 7.308 2.944 1.00 56.99 125 THR C C 1
ATOM 4713 O O . THR C 1 84 ? 45.542 7.071 2.457 1.00 57.80 125 THR C O 1
ATOM 4717 N N . ASP C 1 85 ? 44.268 8.149 3.955 1.00 53.87 126 ASP C N 1
ATOM 4718 C CA . ASP C 1 85 ? 45.371 8.875 4.573 1.00 50.44 126 ASP C CA 1
ATOM 4719 C C . ASP C 1 85 ? 46.259 9.544 3.534 1.00 51.05 126 ASP C C 1
ATOM 4720 O O . ASP C 1 85 ? 47.490 9.532 3.631 1.00 53.08 126 ASP C O 1
ATOM 4725 N N . LEU C 1 86 ? 45.618 10.136 2.535 1.00 50.92 127 LEU C N 1
ATOM 4726 C CA . LEU C 1 86 ? 46.327 10.836 1.469 1.00 51.53 127 LEU C CA 1
ATOM 4727 C C . LEU C 1 86 ? 46.113 12.333 1.598 1.00 50.45 127 LEU C C 1
ATOM 4728 O O . LEU C 1 86 ? 45.157 12.772 2.224 1.00 53.36 127 LEU C O 1
ATOM 4733 N N . ALA C 1 87 ? 46.999 13.116 1.000 1.00 48.49 128 ALA C N 1
ATOM 4734 C CA . ALA C 1 87 ? 46.873 14.560 1.059 1.00 46.61 128 ALA C CA 1
ATOM 4735 C C . ALA C 1 87 ? 47.590 15.208 -0.116 1.00 47.79 128 ALA C C 1
ATOM 4736 O O . ALA C 1 87 ? 48.677 14.781 -0.506 1.00 49.90 128 ALA C O 1
ATOM 4738 N N . VAL C 1 88 ? 46.980 16.247 -0.673 1.00 45.99 129 VAL C N 1
ATOM 4739 C CA . VAL C 1 88 ? 47.571 16.944 -1.799 1.00 43.83 129 VAL C CA 1
ATOM 4740 C C . VAL C 1 88 ? 47.990 18.339 -1.375 1.00 44.70 129 VAL C C 1
ATOM 4741 O O . VAL C 1 88 ? 47.271 19.017 -0.644 1.00 49.03 129 VAL C O 1
ATOM 4745 N N . LEU C 1 89 ? 49.167 18.750 -1.826 1.00 39.63 130 LEU C N 1
ATOM 4746 C CA . LEU C 1 89 ? 49.718 20.052 -1.518 1.00 38.30 130 LEU C CA 1
ATOM 4747 C C . LEU C 1 89 ? 50.018 20.687 -2.852 1.00 41.12 130 LEU C C 1
ATOM 4748 O O . LEU C 1 89 ? 49.962 20.019 -3.882 1.00 44.35 130 LEU C O 1
ATOM 4753 N N . LYS C 1 90 ? 50.356 21.970 -2.834 1.00 41.12 131 LYS C N 1
ATOM 4754 C CA . LYS C 1 90 ? 50.681 22.669 -4.059 1.00 40.04 131 LYS C CA 1
ATOM 4755 C C . LYS C 1 90 ? 51.725 23.722 -3.786 1.00 40.88 131 LYS C C 1
ATOM 4756 O O . LYS C 1 90 ? 51.631 24.447 -2.798 1.00 44.17 131 LYS C O 1
ATOM 4762 N N . ILE C 1 91 ? 52.728 23.790 -4.654 1.00 41.70 132 ILE C N 1
ATOM 4763 C CA . ILE C 1 91 ? 53.783 24.778 -4.526 1.00 46.92 132 ILE C CA 1
ATOM 4764 C C . ILE C 1 91 ? 53.815 25.647 -5.777 1.00 53.14 132 ILE C C 1
ATOM 4765 O O . ILE C 1 91 ? 53.802 25.145 -6.902 1.00 53.99 132 ILE C O 1
ATOM 4770 N N . ASN C 1 92 ? 53.853 26.958 -5.577 1.00 60.38 133 ASN C N 1
ATOM 4771 C CA . ASN C 1 92 ? 53.880 27.888 -6.696 1.00 64.26 133 ASN C CA 1
ATOM 4772 C C . ASN C 1 92 ? 55.297 28.015 -7.252 1.00 67.53 133 ASN C C 1
ATOM 4773 O O . ASN C 1 92 ? 56.008 28.996 -7.002 1.00 66.98 133 ASN C O 1
ATOM 4778 N N . ALA C 1 93 ? 55.701 27.014 -8.027 1.00 67.81 134 ALA C N 1
ATOM 4779 C CA . ALA C 1 93 ? 57.032 27.034 -8.592 1.00 70.92 134 ALA C CA 1
ATOM 4780 C C . ALA C 1 93 ? 57.144 27.170 -10.114 1.00 74.37 134 ALA C C 1
ATOM 4781 O O . ALA C 1 93 ? 56.740 26.285 -10.889 1.00 73.54 134 ALA C O 1
ATOM 4783 N N . THR C 1 94 ? 57.697 28.306 -10.528 1.00 74.64 135 THR C N 1
ATOM 4784 C CA . THR C 1 94 ? 57.959 28.574 -11.938 1.00 72.52 135 THR C CA 1
ATOM 4785 C C . THR C 1 94 ? 59.390 28.067 -12.126 1.00 71.67 135 THR C C 1
ATOM 4786 O O . THR C 1 94 ? 60.004 27.569 -11.179 1.00 73.15 135 THR C O 1
ATOM 4790 N N . GLY C 1 95 ? 59.936 28.195 -13.325 1.00 69.75 136 GLY C N 1
ATOM 4791 C CA . GLY C 1 95 ? 61.289 27.713 -13.538 1.00 66.13 136 GLY C CA 1
ATOM 4792 C C . GLY C 1 95 ? 61.330 26.219 -13.827 1.00 63.40 136 GLY C C 1
ATOM 4793 O O . GLY C 1 95 ? 62.370 25.693 -14.243 1.00 65.28 136 GLY C O 1
ATOM 4794 N N . GLY C 1 96 ? 60.203 25.540 -13.604 1.00 55.97 137 GLY C N 1
ATOM 4795 C CA . GLY C 1 96 ? 60.122 24.111 -13.859 1.00 50.78 137 GLY C CA 1
ATOM 4796 C C . GLY C 1 96 ? 60.297 23.248 -12.618 1.00 47.32 137 GLY C C 1
ATOM 4797 O O . GLY C 1 96 ? 61.145 23.521 -11.775 1.00 45.70 137 GLY C O 1
ATOM 4798 N N . LEU C 1 97 ? 59.485 22.204 -12.503 1.00 43.12 138 LEU C N 1
ATOM 4799 C CA . LEU C 1 97 ? 59.566 21.299 -11.366 1.00 44.13 138 LEU C CA 1
ATOM 4800 C C . LEU C 1 97 ? 59.910 19.882 -11.803 1.00 43.89 138 LEU C C 1
ATOM 4801 O O . LEU C 1 97 ? 59.427 19.410 -12.834 1.00 45.61 138 LEU C O 1
ATOM 4806 N N . PRO C 1 98 ? 60.774 19.190 -11.038 1.00 44.04 139 PRO C N 1
ATOM 4807 C CA . PRO C 1 98 ? 61.105 17.817 -11.427 1.00 39.73 139 PRO C CA 1
ATOM 4808 C C . PRO C 1 98 ? 59.799 17.075 -11.182 1.00 39.46 139 PRO C C 1
ATOM 4809 O O . PRO C 1 98 ? 59.078 17.380 -10.232 1.00 42.20 139 PRO C O 1
ATOM 4813 N N . THR C 1 99 ? 59.487 16.116 -12.040 1.00 40.75 140 THR C N 1
ATOM 4814 C CA . THR C 1 99 ? 58.233 15.384 -11.951 1.00 41.57 140 THR C CA 1
ATOM 4815 C C . THR C 1 99 ? 58.465 13.871 -11.795 1.00 37.89 140 THR C C 1
ATOM 4816 O O . THR C 1 99 ? 59.510 13.368 -12.183 1.00 35.60 140 THR C O 1
ATOM 4820 N N . ILE C 1 100 ? 57.504 13.149 -11.224 1.00 35.11 141 ILE C N 1
ATOM 4821 C CA . ILE C 1 100 ? 57.666 11.703 -11.019 1.00 34.84 141 ILE C CA 1
ATOM 4822 C C . ILE C 1 100 ? 57.212 10.854 -12.219 1.00 37.65 141 ILE C C 1
ATOM 4823 O O . ILE C 1 100 ? 56.106 11.022 -12.728 1.00 39.22 141 ILE C O 1
ATOM 4828 N N . PRO C 1 101 ? 58.064 9.930 -12.694 1.00 37.56 142 PRO C N 1
ATOM 4829 C CA . PRO C 1 101 ? 57.619 9.123 -13.829 1.00 35.60 142 PRO C CA 1
ATOM 4830 C C . PRO C 1 101 ? 56.411 8.287 -13.446 1.00 40.19 142 PRO C C 1
ATOM 4831 O O . PRO C 1 101 ? 56.411 7.612 -12.415 1.00 41.18 142 PRO C O 1
ATOM 4835 N N . ILE C 1 102 ? 55.371 8.334 -14.264 1.00 42.24 143 ILE C N 1
ATOM 4836 C CA . ILE C 1 102 ? 54.208 7.526 -13.982 1.00 47.24 143 ILE C CA 1
ATOM 4837 C C . ILE C 1 102 ? 53.732 6.865 -15.269 1.00 47.96 143 ILE C C 1
ATOM 4838 O O . ILE C 1 102 ? 53.674 7.492 -16.327 1.00 50.85 143 ILE C O 1
ATOM 4843 N N . ASN C 1 103 ? 53.445 5.573 -15.176 1.00 45.01 144 ASN C N 1
ATOM 4844 C CA . ASN C 1 103 ? 52.977 4.794 -16.307 1.00 40.17 144 ASN C CA 1
ATOM 4845 C C . ASN C 1 103 ? 51.660 4.204 -15.874 1.00 40.60 144 ASN C C 1
ATOM 4846 O O . ASN C 1 103 ? 51.630 3.209 -15.147 1.00 39.12 144 ASN C O 1
ATOM 4851 N N . ALA C 1 104 ? 50.572 4.811 -16.330 1.00 40.55 145 ALA C N 1
ATOM 4852 C CA . ALA C 1 104 ? 49.242 4.376 -15.955 1.00 42.68 145 ALA C CA 1
ATOM 4853 C C . ALA C 1 104 ? 48.901 2.977 -16.423 1.00 44.24 145 ALA C C 1
ATOM 4854 O O . ALA C 1 104 ? 48.007 2.338 -15.868 1.00 45.31 145 ALA C O 1
ATOM 4856 N N . ARG C 1 105 ? 49.619 2.497 -17.428 1.00 45.00 146 ARG C N 1
ATOM 4857 C CA . ARG C 1 105 ? 49.358 1.168 -17.979 1.00 51.67 146 ARG C CA 1
ATOM 4858 C C . ARG C 1 105 ? 50.117 0.035 -17.287 1.00 51.21 146 ARG C C 1
ATOM 4859 O O . ARG C 1 105 ? 49.792 -1.138 -17.464 1.00 53.75 146 ARG C O 1
ATOM 4867 N N . ARG C 1 106 ? 51.126 0.385 -16.498 1.00 50.49 147 ARG C N 1
ATOM 4868 C CA . ARG C 1 106 ? 51.924 -0.617 -15.806 1.00 44.39 147 ARG C CA 1
ATOM 4869 C C . ARG C 1 106 ? 51.190 -1.295 -14.669 1.00 44.13 147 ARG C C 1
ATOM 4870 O O . ARG C 1 106 ? 50.634 -0.634 -13.796 1.00 45.47 147 ARG C O 1
ATOM 4878 N N . VAL C 1 107 ? 51.194 -2.623 -14.683 1.00 44.29 148 VAL C N 1
ATOM 4879 C CA . VAL C 1 107 ? 50.556 -3.399 -13.630 1.00 43.83 148 VAL C CA 1
ATOM 4880 C C . VAL C 1 107 ? 51.648 -3.864 -12.666 1.00 46.22 148 VAL C C 1
ATOM 4881 O O . VAL C 1 107 ? 52.546 -4.626 -13.041 1.00 49.87 148 VAL C O 1
ATOM 4885 N N . PRO C 1 108 ? 51.610 -3.391 -11.420 1.00 44.67 149 PRO C N 1
ATOM 4886 C CA . PRO C 1 108 ? 52.643 -3.829 -10.476 1.00 44.78 149 PRO C CA 1
ATOM 4887 C C . PRO C 1 108 ? 52.482 -5.330 -10.239 1.00 44.50 149 PRO C C 1
ATOM 4888 O O . PRO C 1 108 ? 51.356 -5.820 -10.162 1.00 49.66 149 PRO C O 1
ATOM 4892 N N . HIS C 1 109 ? 53.583 -6.065 -10.140 1.00 41.57 150 HIS C N 1
ATOM 4893 C CA . HIS C 1 109 ? 53.490 -7.502 -9.876 1.00 39.64 150 HIS C CA 1
ATOM 4894 C C . HIS C 1 109 ? 54.240 -7.854 -8.604 1.00 38.96 150 HIS C C 1
ATOM 4895 O O . HIS C 1 109 ? 55.208 -7.179 -8.228 1.00 39.57 150 HIS C O 1
ATOM 4902 N N . ILE C 1 110 ? 53.797 -8.925 -7.954 1.00 36.15 151 ILE C N 1
ATOM 4903 C CA . ILE C 1 110 ? 54.444 -9.397 -6.750 1.00 33.82 151 ILE C CA 1
ATOM 4904 C C . ILE C 1 110 ? 55.828 -9.885 -7.167 1.00 34.74 151 ILE C C 1
ATOM 4905 O O . ILE C 1 110 ? 55.957 -10.637 -8.139 1.00 34.37 151 ILE C O 1
ATOM 4910 N N . GLY C 1 111 ? 56.860 -9.424 -6.458 1.00 32.77 152 GLY C N 1
ATOM 4911 C CA . GLY C 1 111 ? 58.220 -9.815 -6.785 1.00 30.95 152 GLY C CA 1
ATOM 4912 C C . GLY C 1 111 ? 58.975 -8.740 -7.549 1.00 32.65 152 GLY C C 1
ATOM 4913 O O . GLY C 1 111 ? 60.205 -8.811 -7.714 1.00 29.97 152 GLY C O 1
ATOM 4914 N N . ASP C 1 112 ? 58.243 -7.745 -8.045 1.00 31.58 153 ASP C N 1
ATOM 4915 C CA . ASP C 1 112 ? 58.880 -6.649 -8.763 1.00 31.84 153 ASP C CA 1
ATOM 4916 C C . ASP C 1 112 ? 59.852 -5.922 -7.818 1.00 31.18 153 ASP C C 1
ATOM 4917 O O . ASP C 1 112 ? 59.518 -5.641 -6.660 1.00 31.13 153 ASP C O 1
ATOM 4922 N N . VAL C 1 113 ? 61.047 -5.616 -8.305 1.00 28.74 154 VAL C N 1
ATOM 4923 C CA . VAL C 1 113 ? 62.028 -4.898 -7.497 1.00 26.34 154 VAL C CA 1
ATOM 4924 C C . VAL C 1 113 ? 61.518 -3.468 -7.300 1.00 28.20 154 VAL C C 1
ATOM 4925 O O . VAL C 1 113 ? 61.043 -2.841 -8.243 1.00 27.08 154 VAL C O 1
ATOM 4929 N N . VAL C 1 114 ? 61.603 -2.946 -6.083 1.00 26.61 155 VAL C N 1
ATOM 4930 C CA . VAL C 1 114 ? 61.143 -1.588 -5.843 1.00 27.40 155 VAL C CA 1
ATOM 4931 C C . VAL C 1 114 ? 62.081 -0.841 -4.948 1.00 28.75 155 VAL C C 1
ATOM 4932 O O . VAL C 1 114 ? 62.795 -1.430 -4.136 1.00 31.65 155 VAL C O 1
ATOM 4936 N N . LEU C 1 115 ? 62.081 0.470 -5.117 1.00 28.43 156 LEU C N 1
ATOM 4937 C CA . LEU C 1 115 ? 62.933 1.340 -4.335 1.00 31.19 156 LEU C CA 1
ATOM 4938 C C . LEU C 1 115 ? 62.037 2.297 -3.569 1.00 31.82 156 LEU C C 1
ATOM 4939 O O . LEU C 1 115 ? 61.062 2.813 -4.114 1.00 34.10 156 LEU C O 1
ATOM 4944 N N . ALA C 1 116 ? 62.349 2.503 -2.296 1.00 28.59 157 ALA C N 1
ATOM 4945 C CA . ALA C 1 116 ? 61.589 3.431 -1.469 1.00 28.52 157 ALA C CA 1
ATOM 4946 C C . ALA C 1 116 ? 62.422 4.678 -1.437 1.00 25.45 157 ALA C C 1
ATOM 4947 O O . ALA C 1 116 ? 63.625 4.604 -1.217 1.00 31.25 157 ALA C O 1
ATOM 4949 N N . ILE C 1 117 ? 61.805 5.819 -1.686 1.00 28.23 158 ILE C N 1
ATOM 4950 C CA . ILE C 1 117 ? 62.525 7.086 -1.675 1.00 29.59 158 ILE C CA 1
ATOM 4951 C C . ILE C 1 117 ? 61.896 7.998 -0.609 1.00 33.70 158 ILE C C 1
ATOM 4952 O O . ILE C 1 117 ? 60.704 8.299 -0.651 1.00 34.25 158 ILE C O 1
ATOM 4957 N N . GLY C 1 118 ? 62.697 8.417 0.363 1.00 34.78 159 GLY C N 1
ATOM 4958 C CA . GLY C 1 118 ? 62.179 9.256 1.423 1.00 32.31 159 GLY C CA 1
ATOM 4959 C C . GLY C 1 118 ? 63.253 9.963 2.217 1.00 32.47 159 GLY C C 1
ATOM 4960 O O . GLY C 1 118 ? 64.398 10.051 1.787 1.00 32.48 159 GLY C O 1
ATOM 4961 N N . ASN C 1 119 ? 62.885 10.450 3.395 1.00 35.72 160 ASN C N 1
ATOM 4962 C CA . ASN C 1 119 ? 63.810 11.196 4.249 1.00 39.25 160 ASN C CA 1
ATOM 4963 C C . ASN C 1 119 ? 63.719 10.710 5.695 1.00 39.90 160 ASN C C 1
ATOM 4964 O O . ASN C 1 119 ? 63.299 11.448 6.582 1.00 40.45 160 ASN C O 1
ATOM 4969 N N . PRO C 1 120 ? 64.138 9.455 5.944 1.00 38.50 161 PRO C N 1
ATOM 4970 C CA . PRO C 1 120 ? 64.104 8.837 7.269 1.00 36.72 161 PRO C CA 1
ATOM 4971 C C . PRO C 1 120 ? 64.926 9.603 8.292 1.00 33.89 161 PRO C C 1
ATOM 4972 O O . PRO C 1 120 ? 66.086 9.959 8.049 1.00 32.34 161 PRO C O 1
ATOM 4976 N N . TYR C 1 121 ? 64.314 9.837 9.446 1.00 33.67 162 TYR C N 1
ATOM 4977 C CA . TYR C 1 121 ? 64.951 10.579 10.528 1.00 32.70 162 TYR C CA 1
ATOM 4978 C C . TYR C 1 121 ? 65.600 11.846 10.032 1.00 34.70 162 TYR C C 1
ATOM 4979 O O . TYR C 1 121 ? 66.623 12.259 10.566 1.00 38.12 162 TYR C O 1
ATOM 4988 N N . ASN C 1 122 ? 65.011 12.457 9.002 1.00 35.66 163 ASN C N 1
ATOM 4989 C CA . ASN C 1 122 ? 65.530 13.700 8.445 1.00 34.11 163 ASN C CA 1
ATOM 4990 C C . ASN C 1 122 ? 67.022 13.582 8.160 1.00 33.55 163 ASN C C 1
ATOM 4991 O O . ASN C 1 122 ? 67.767 14.559 8.242 1.00 33.30 163 ASN C O 1
ATOM 4996 N N . LEU C 1 123 ? 67.467 12.384 7.824 1.00 32.78 164 LEU C N 1
ATOM 4997 C CA . LEU C 1 123 ? 68.878 12.174 7.523 1.00 34.57 164 LEU C CA 1
ATOM 4998 C C . LEU C 1 123 ? 69.252 12.752 6.170 1.00 30.92 164 LEU C C 1
ATOM 4999 O O . LEU C 1 123 ? 70.436 12.937 5.874 1.00 31.87 164 LEU C O 1
ATOM 5004 N N . GLY C 1 124 ? 68.233 13.056 5.369 1.00 27.25 165 GLY C N 1
ATOM 5005 C CA . GLY C 1 124 ? 68.445 13.540 4.016 1.00 27.52 165 GLY C CA 1
ATOM 5006 C C . GLY C 1 124 ? 67.785 12.468 3.149 1.00 33.46 165 GLY C C 1
ATOM 5007 O O . GLY C 1 124 ? 67.499 11.369 3.647 1.00 32.95 165 GLY C O 1
ATOM 5008 N N . GLN C 1 125 ? 67.518 12.750 1.877 1.00 33.80 166 GLN C N 1
ATOM 5009 C CA . GLN C 1 125 ? 66.863 11.757 1.025 1.00 32.36 166 GLN C CA 1
ATOM 5010 C C . GLN C 1 125 ? 67.662 10.461 0.954 1.00 32.26 166 GLN C C 1
ATOM 5011 O O . GLN C 1 125 ? 68.873 10.481 0.751 1.00 33.69 166 GLN C O 1
ATOM 5017 N N . THR C 1 126 ? 66.991 9.330 1.131 1.00 29.44 167 THR C N 1
ATOM 5018 C CA . THR C 1 126 ? 67.688 8.052 1.076 1.00 32.76 167 THR C CA 1
ATOM 5019 C C . THR C 1 126 ? 66.881 7.030 0.273 1.00 31.16 167 THR C C 1
ATOM 5020 O O . THR C 1 126 ? 65.649 6.979 0.366 1.00 31.31 167 THR C O 1
ATOM 5024 N N . ILE C 1 127 ? 67.571 6.224 -0.524 1.00 29.29 168 ILE C N 1
ATOM 5025 C CA . ILE C 1 127 ? 66.887 5.191 -1.305 1.00 26.95 168 ILE C CA 1
ATOM 5026 C C . ILE C 1 127 ? 67.153 3.795 -0.699 1.00 24.38 168 ILE C C 1
ATOM 5027 O O . ILE C 1 127 ? 68.294 3.440 -0.423 1.00 24.28 168 ILE C O 1
ATOM 5032 N N . THR C 1 128 ? 66.101 3.026 -0.451 1.00 23.24 169 THR C N 1
ATOM 5033 C CA . THR C 1 128 ? 66.261 1.664 0.052 1.00 25.00 169 THR C CA 1
ATOM 5034 C C . THR C 1 128 ? 65.648 0.739 -1.015 1.00 26.95 169 THR C C 1
ATOM 5035 O O . THR C 1 128 ? 64.801 1.186 -1.808 1.00 30.18 169 THR C O 1
ATOM 5039 N N . GLN C 1 129 ? 66.069 -0.528 -1.037 1.00 24.31 170 GLN C N 1
ATOM 5040 C CA . GLN C 1 129 ? 65.612 -1.493 -2.052 1.00 23.90 170 GLN C CA 1
ATOM 5041 C C . GLN C 1 129 ? 64.971 -2.769 -1.507 1.00 26.32 170 GLN C C 1
ATOM 5042 O O . GLN C 1 129 ? 65.419 -3.329 -0.498 1.00 27.59 170 GLN C O 1
ATOM 5048 N N . GLY C 1 130 ? 63.923 -3.218 -2.191 1.00 26.61 171 GLY C N 1
ATOM 5049 C CA . GLY C 1 130 ? 63.206 -4.422 -1.809 1.00 22.35 171 GLY C CA 1
ATOM 5050 C C . GLY C 1 130 ? 62.394 -4.867 -3.019 1.00 26.82 171 GLY C C 1
ATOM 5051 O O . GLY C 1 130 ? 62.764 -4.588 -4.160 1.00 26.87 171 GLY C O 1
ATOM 5052 N N . ILE C 1 131 ? 61.285 -5.556 -2.780 1.00 25.80 172 ILE C N 1
ATOM 5053 C CA . ILE C 1 131 ? 60.419 -6.021 -3.851 1.00 29.03 172 ILE C CA 1
ATOM 5054 C C . ILE C 1 131 ? 58.959 -5.832 -3.434 1.00 31.62 172 ILE C C 1
ATOM 5055 O O . ILE C 1 131 ? 58.671 -5.536 -2.273 1.00 31.21 172 ILE C O 1
ATOM 5060 N N . ILE C 1 132 ? 58.037 -6.002 -4.377 1.00 33.06 173 ILE C N 1
ATOM 5061 C CA . ILE C 1 132 ? 56.632 -5.915 -4.028 1.00 33.46 173 ILE C CA 1
ATOM 5062 C C . ILE C 1 132 ? 56.347 -7.258 -3.359 1.00 35.28 173 ILE C C 1
ATOM 5063 O O . ILE C 1 132 ? 56.377 -8.303 -4.016 1.00 36.04 173 ILE C O 1
ATOM 5068 N N . SER C 1 133 ? 56.071 -7.224 -2.062 1.00 32.44 174 SER C N 1
ATOM 5069 C CA . SER C 1 133 ? 55.790 -8.419 -1.288 1.00 32.85 174 SER C CA 1
ATOM 5070 C C . SER C 1 133 ? 54.366 -8.930 -1.414 1.00 33.10 174 SER C C 1
ATOM 5071 O O . SER C 1 133 ? 54.110 -10.114 -1.229 1.00 36.31 174 SER C O 1
ATOM 5074 N N . ALA C 1 134 ? 53.423 -8.038 -1.676 1.00 34.65 175 ALA C N 1
ATOM 5075 C CA . ALA C 1 134 ? 52.030 -8.454 -1.767 1.00 34.23 175 ALA C CA 1
ATOM 5076 C C . ALA C 1 134 ? 51.194 -7.300 -2.271 1.00 37.14 175 ALA C C 1
ATOM 5077 O O . ALA C 1 134 ? 51.656 -6.154 -2.271 1.00 37.82 175 ALA C O 1
ATOM 5079 N N . THR C 1 135 ? 49.967 -7.605 -2.694 1.00 41.01 176 THR C N 1
ATOM 5080 C CA . THR C 1 135 ? 49.051 -6.590 -3.219 1.00 45.51 176 THR C CA 1
ATOM 5081 C C . THR C 1 135 ? 47.643 -6.701 -2.625 1.00 51.52 176 THR C C 1
ATOM 5082 O O . THR C 1 135 ? 47.243 -7.757 -2.126 1.00 50.03 176 THR C O 1
ATOM 5086 N N . GLY C 1 136 ? 46.901 -5.594 -2.684 1.00 58.39 177 GLY C N 1
ATOM 5087 C CA . GLY C 1 136 ? 45.551 -5.558 -2.147 1.00 63.05 177 GLY C CA 1
ATOM 5088 C C . GLY C 1 136 ? 45.481 -6.000 -0.699 1.00 68.11 177 GLY C C 1
ATOM 5089 O O . GLY C 1 136 ? 44.787 -6.961 -0.370 1.00 70.65 177 GLY C O 1
ATOM 5090 N N . ARG C 1 137 ? 46.198 -5.299 0.174 1.00 72.90 178 ARG C N 1
ATOM 5091 C CA . ARG C 1 137 ? 46.211 -5.637 1.593 1.00 76.87 178 ARG C CA 1
ATOM 5092 C C . ARG C 1 137 ? 45.483 -4.603 2.443 1.00 81.78 178 ARG C C 1
ATOM 5093 O O . ARG C 1 137 ? 45.225 -3.488 1.992 1.00 80.83 178 ARG C O 1
ATOM 5101 N N . ILE C 1 138 ? 45.163 -4.972 3.680 1.00 87.50 179 ILE C N 1
ATOM 5102 C CA . ILE C 1 138 ? 44.454 -4.070 4.581 1.00 93.54 179 ILE C CA 1
ATOM 5103 C C . ILE C 1 138 ? 45.359 -3.453 5.662 1.00 98.42 179 ILE C C 1
ATOM 5104 O O . ILE C 1 138 ? 44.877 -2.893 6.648 1.00 99.21 179 ILE C O 1
ATOM 5109 N N . GLY C 1 139 ? 46.672 -3.547 5.462 1.00 103.23 180 GLY C N 1
ATOM 5110 C CA . GLY C 1 139 ? 47.617 -2.985 6.414 1.00 107.79 180 GLY C CA 1
ATOM 5111 C C . GLY C 1 139 ? 47.416 -3.434 7.850 1.00 111.61 180 GLY C C 1
ATOM 5112 O O . GLY C 1 139 ? 47.208 -4.618 8.117 1.00 110.61 180 GLY C O 1
ATOM 5113 N N . LEU C 1 140 ? 47.487 -2.484 8.779 1.00 116.93 181 LEU C N 1
ATOM 5114 C CA . LEU C 1 140 ? 47.308 -2.779 10.200 1.00 122.91 181 LEU C CA 1
ATOM 5115 C C . LEU C 1 140 ? 45.817 -2.783 10.544 1.00 126.09 181 LEU C C 1
ATOM 5116 O O . LEU C 1 140 ? 45.333 -3.662 11.261 1.00 125.90 181 LEU C O 1
ATOM 5121 N N . ASN C 1 141 ? 45.104 -1.787 10.022 1.00 129.51 182 ASN C N 1
ATOM 5122 C CA . ASN C 1 141 ? 43.671 -1.635 10.248 1.00 132.56 182 ASN C CA 1
ATOM 5123 C C . ASN C 1 141 ? 42.946 -2.977 10.157 1.00 133.85 182 ASN C C 1
ATOM 5124 O O . ASN C 1 141 ? 43.126 -3.728 9.195 1.00 134.03 182 ASN C O 1
ATOM 5129 N N . PRO C 1 142 ? 42.117 -3.296 11.167 1.00 134.88 183 PRO C N 1
ATOM 5130 C CA . PRO C 1 142 ? 41.366 -4.556 11.196 1.00 135.37 183 PRO C CA 1
ATOM 5131 C C . PRO C 1 142 ? 40.714 -4.878 9.852 1.00 135.11 183 PRO C C 1
ATOM 5132 O O . PRO C 1 142 ? 40.949 -5.941 9.274 1.00 134.46 183 PRO C O 1
ATOM 5136 N N . THR C 1 143 ? 39.897 -3.948 9.363 1.00 135.03 184 THR C N 1
ATOM 5137 C CA . THR C 1 143 ? 39.214 -4.115 8.086 1.00 134.75 184 THR C CA 1
ATOM 5138 C C . THR C 1 143 ? 38.624 -2.797 7.594 1.00 133.26 184 THR C C 1
ATOM 5139 O O . THR C 1 143 ? 37.618 -2.316 8.119 1.00 133.29 184 THR C O 1
ATOM 5143 N N . GLY C 1 144 ? 39.264 -2.217 6.585 1.00 131.03 185 GLY C N 1
ATOM 5144 C CA . GLY C 1 144 ? 38.790 -0.967 6.026 1.00 128.20 185 GLY C CA 1
ATOM 5145 C C . GLY C 1 144 ? 38.744 -1.074 4.517 1.00 126.31 185 GLY C C 1
ATOM 5146 O O . GLY C 1 144 ? 39.493 -1.853 3.926 1.00 126.71 185 GLY C O 1
ATOM 5147 N N . ARG C 1 145 ? 37.862 -0.304 3.889 1.00 123.53 186 ARG C N 1
ATOM 5148 C CA . ARG C 1 145 ? 37.741 -0.326 2.438 1.00 120.62 186 ARG C CA 1
ATOM 5149 C C . ARG C 1 145 ? 38.992 0.323 1.849 1.00 117.52 186 ARG C C 1
ATOM 5150 O O . ARG C 1 145 ? 38.944 1.435 1.317 1.00 117.71 186 ARG C O 1
ATOM 5158 N N . GLN C 1 146 ? 40.113 -0.386 1.953 1.00 112.79 187 GLN C N 1
ATOM 5159 C CA . GLN C 1 146 ? 41.394 0.109 1.461 1.00 107.52 187 GLN C CA 1
ATOM 5160 C C . GLN C 1 146 ? 42.359 -1.062 1.231 1.00 102.45 187 GLN C C 1
ATOM 5161 O O . GLN C 1 146 ? 42.334 -2.050 1.968 1.00 101.33 187 GLN C O 1
ATOM 5167 N N . ASN C 1 147 ? 43.202 -0.952 0.205 1.00 95.75 188 ASN C N 1
ATOM 5168 C CA . ASN C 1 147 ? 44.155 -2.013 -0.106 1.00 89.05 188 ASN C CA 1
ATOM 5169 C C . ASN C 1 147 ? 45.537 -1.464 -0.490 1.00 83.71 188 ASN C C 1
ATOM 5170 O O . ASN C 1 147 ? 45.685 -0.747 -1.480 1.00 83.03 188 ASN C O 1
ATOM 5175 N N . PHE C 1 148 ? 46.548 -1.812 0.304 1.00 76.79 189 PHE C N 1
ATOM 5176 C CA . PHE C 1 148 ? 47.911 -1.342 0.064 1.00 69.31 189 PHE C CA 1
ATOM 5177 C C . PHE C 1 148 ? 48.781 -2.344 -0.687 1.00 62.40 189 PHE C C 1
ATOM 5178 O O . PHE C 1 148 ? 48.365 -3.462 -0.986 1.00 63.51 189 PHE C O 1
ATOM 5186 N N . LEU C 1 149 ? 49.999 -1.904 -0.990 1.00 54.22 190 LEU C N 1
ATOM 5187 C CA . LEU C 1 149 ? 51.020 -2.748 -1.597 1.00 46.16 190 LEU C CA 1
ATOM 5188 C C . LEU C 1 149 ? 51.883 -3.004 -0.361 1.00 42.59 190 LEU C C 1
ATOM 5189 O O . LEU C 1 149 ? 52.045 -2.103 0.462 1.00 36.22 190 LEU C O 1
ATOM 5194 N N . GLN C 1 150 ? 52.408 -4.216 -0.209 1.00 40.58 191 GLN C N 1
ATOM 5195 C CA . GLN C 1 150 ? 53.290 -4.521 0.918 1.00 38.42 191 GLN C CA 1
ATOM 5196 C C . GLN C 1 150 ? 54.705 -4.645 0.336 1.00 38.47 191 GLN C C 1
ATOM 5197 O O . GLN C 1 150 ? 54.887 -5.192 -0.743 1.00 39.77 191 GLN C O 1
ATOM 5203 N N . THR C 1 151 ? 55.709 -4.126 1.028 1.00 35.77 192 THR C N 1
ATOM 5204 C CA . THR C 1 151 ? 57.062 -4.215 0.508 1.00 32.36 192 THR C CA 1
ATOM 5205 C C . THR C 1 151 ? 58.081 -4.391 1.608 1.00 31.38 192 THR C C 1
ATOM 5206 O O . THR C 1 151 ? 57.847 -3.996 2.746 1.00 34.67 192 THR C O 1
ATOM 5210 N N . ASP C 1 152 ? 59.218 -4.987 1.270 1.00 30.21 193 ASP C N 1
ATOM 5211 C CA . ASP C 1 152 ? 60.262 -5.178 2.259 1.00 27.33 193 ASP C CA 1
ATOM 5212 C C . ASP C 1 152 ? 61.348 -4.139 2.078 1.00 25.79 193 ASP C C 1
ATOM 5213 O O . ASP C 1 152 ? 62.376 -4.200 2.732 1.00 27.99 193 ASP C O 1
ATOM 5218 N N . ALA C 1 153 ? 61.128 -3.191 1.174 1.00 22.23 194 ALA C N 1
ATOM 5219 C CA . ALA C 1 153 ? 62.073 -2.084 1.015 1.00 25.78 194 ALA C CA 1
ATOM 5220 C C . ALA C 1 153 ? 61.962 -1.386 2.383 1.00 28.37 194 ALA C C 1
ATOM 5221 O O . ALA C 1 153 ? 60.864 -1.114 2.857 1.00 27.10 194 ALA C O 1
ATOM 5223 N N . SER C 1 154 ? 63.086 -1.085 3.008 1.00 29.63 195 SER C N 1
ATOM 5224 C CA . SER C 1 154 ? 63.069 -0.471 4.332 1.00 30.49 195 SER C CA 1
ATOM 5225 C C . SER C 1 154 ? 62.538 0.947 4.430 1.00 29.48 195 SER C C 1
ATOM 5226 O O . SER C 1 154 ? 63.060 1.857 3.801 1.00 32.78 195 SER C O 1
ATOM 5229 N N . ILE C 1 155 ? 61.489 1.133 5.224 1.00 30.67 196 ILE C N 1
ATOM 5230 C CA . ILE C 1 155 ? 60.947 2.469 5.428 1.00 36.24 196 ILE C CA 1
ATOM 5231 C C . ILE C 1 155 ? 60.939 2.771 6.930 1.00 38.66 196 ILE C C 1
ATOM 5232 O O . ILE C 1 155 ? 60.719 1.895 7.772 1.00 40.43 196 ILE C O 1
ATOM 5237 N N . ASN C 1 156 ? 61.220 4.018 7.263 1.00 39.37 197 ASN C N 1
ATOM 5238 C CA . ASN C 1 156 ? 61.280 4.445 8.647 1.00 35.82 197 ASN C CA 1
ATOM 5239 C C . ASN C 1 156 ? 60.512 5.743 8.812 1.00 38.29 197 ASN C C 1
ATOM 5240 O O . ASN C 1 156 ? 60.010 6.304 7.828 1.00 38.44 197 ASN C O 1
ATOM 5245 N N . HIS C 1 157 ? 60.416 6.222 10.051 1.00 38.15 198 HIS C N 1
ATOM 5246 C CA . HIS C 1 157 ? 59.738 7.479 10.299 1.00 38.07 198 HIS C CA 1
ATOM 5247 C C . HIS C 1 157 ? 60.433 8.473 9.382 1.00 36.85 198 HIS C C 1
ATOM 5248 O O . HIS C 1 157 ? 61.669 8.579 9.395 1.00 37.29 198 HIS C O 1
ATOM 5255 N N . GLY C 1 158 ? 59.652 9.194 8.586 1.00 33.18 199 GLY C N 1
ATOM 5256 C CA . GLY C 1 158 ? 60.248 10.141 7.659 1.00 34.74 199 GLY C CA 1
ATOM 5257 C C . GLY C 1 158 ? 60.043 9.713 6.209 1.00 37.16 199 GLY C C 1
ATOM 5258 O O . GLY C 1 158 ? 60.183 10.533 5.299 1.00 37.75 199 GLY C O 1
ATOM 5259 N N . ASN C 1 159 ? 59.732 8.434 5.988 1.00 33.74 200 ASN C N 1
ATOM 5260 C CA . ASN C 1 159 ? 59.487 7.912 4.639 1.00 34.39 200 ASN C CA 1
ATOM 5261 C C . ASN C 1 159 ? 58.045 8.181 4.228 1.00 35.55 200 ASN C C 1
ATOM 5262 O O . ASN C 1 159 ? 57.723 8.201 3.036 1.00 33.84 200 ASN C O 1
ATOM 5267 N N . SER C 1 160 ? 57.185 8.379 5.225 1.00 35.84 201 SER C N 1
ATOM 5268 C CA . SER C 1 160 ? 55.758 8.609 4.998 1.00 36.54 201 SER C CA 1
ATOM 5269 C C . SER C 1 160 ? 55.413 9.691 3.977 1.00 33.96 201 SER C C 1
ATOM 5270 O O . SER C 1 160 ? 55.814 10.851 4.116 1.00 32.88 201 SER C O 1
ATOM 5273 N N . GLY C 1 161 ? 54.650 9.285 2.965 1.00 30.82 202 GLY C N 1
ATOM 5274 C CA . GLY C 1 161 ? 54.249 10.190 1.908 1.00 33.98 202 GLY C CA 1
ATOM 5275 C C . GLY C 1 161 ? 55.207 10.166 0.729 1.00 32.94 202 GLY C C 1
ATOM 5276 O O . GLY C 1 161 ? 54.950 10.797 -0.291 1.00 32.25 202 GLY C O 1
ATOM 5277 N N . GLY C 1 162 ? 56.314 9.443 0.874 1.00 32.45 203 GLY C N 1
ATOM 5278 C CA . GLY C 1 162 ? 57.304 9.345 -0.190 1.00 32.61 203 GLY C CA 1
ATOM 5279 C C . GLY C 1 162 ? 56.969 8.349 -1.295 1.00 30.07 203 GLY C C 1
ATOM 5280 O O . GLY C 1 162 ? 55.947 7.652 -1.241 1.00 27.08 203 GLY C O 1
ATOM 5281 N N . ALA C 1 163 ? 57.852 8.259 -2.286 1.00 29.01 204 ALA C N 1
ATOM 5282 C CA . ALA C 1 163 ? 57.631 7.392 -3.441 1.00 30.46 204 ALA C CA 1
ATOM 5283 C C . ALA C 1 163 ? 58.189 5.969 -3.382 1.00 31.79 204 ALA C C 1
ATOM 5284 O O . ALA C 1 163 ? 59.259 5.728 -2.827 1.00 32.72 204 ALA C O 1
ATOM 5286 N N . LEU C 1 164 ? 57.436 5.039 -3.960 1.00 30.17 205 LEU C N 1
ATOM 5287 C CA . LEU C 1 164 ? 57.841 3.636 -4.080 1.00 32.38 205 LEU C CA 1
ATOM 5288 C C . LEU C 1 164 ? 57.875 3.455 -5.602 1.00 32.85 205 LEU C C 1
ATOM 5289 O O . LEU C 1 164 ? 56.810 3.461 -6.249 1.00 29.77 205 LEU C O 1
ATOM 5294 N N . VAL C 1 165 ? 59.074 3.326 -6.174 1.00 30.12 206 VAL C N 1
ATOM 5295 C CA . VAL C 1 165 ? 59.214 3.181 -7.629 1.00 30.66 206 VAL C CA 1
ATOM 5296 C C . VAL C 1 165 ? 59.838 1.852 -8.054 1.00 29.66 206 VAL C C 1
ATOM 5297 O O . VAL C 1 165 ? 60.523 1.208 -7.260 1.00 31.88 206 VAL C O 1
ATOM 5301 N N . ASN C 1 166 ? 59.593 1.436 -9.297 1.00 29.18 207 ASN C N 1
ATOM 5302 C CA . ASN C 1 166 ? 60.184 0.193 -9.795 1.00 29.34 207 ASN C CA 1
ATOM 5303 C C . ASN C 1 166 ? 61.537 0.499 -10.415 1.00 28.31 207 ASN C C 1
ATOM 5304 O O . ASN C 1 166 ? 61.959 1.652 -10.417 1.00 27.24 207 ASN C O 1
ATOM 5309 N N . SER C 1 167 ? 62.210 -0.522 -10.944 1.00 29.63 208 SER C N 1
ATOM 5310 C CA . SER C 1 167 ? 63.545 -0.335 -11.516 1.00 29.46 208 SER C CA 1
ATOM 5311 C C . SER C 1 167 ? 63.600 0.638 -12.670 1.00 28.50 208 SER C C 1
ATOM 5312 O O . SER C 1 167 ? 64.687 1.011 -13.093 1.00 31.74 208 SER C O 1
ATOM 5315 N N . LEU C 1 168 ? 62.442 1.055 -13.176 1.00 27.18 209 LEU C N 1
ATOM 5316 C CA . LEU C 1 168 ? 62.394 2.020 -14.279 1.00 31.84 209 LEU C CA 1
ATOM 5317 C C . LEU C 1 168 ? 62.084 3.422 -13.755 1.00 34.18 209 LEU C C 1
ATOM 5318 O O . LEU C 1 168 ? 62.075 4.397 -14.514 1.00 36.04 209 LEU C O 1
ATOM 5323 N N . GLY C 1 169 ? 61.825 3.517 -12.454 1.00 32.16 210 GLY C N 1
ATOM 5324 C CA . GLY C 1 169 ? 61.523 4.802 -11.860 1.00 31.15 210 GLY C CA 1
ATOM 5325 C C . GLY C 1 169 ? 60.045 5.152 -11.920 1.00 33.02 210 GLY C C 1
ATOM 5326 O O . GLY C 1 169 ? 59.668 6.275 -11.601 1.00 34.95 210 GLY C O 1
ATOM 5327 N N . GLU C 1 170 ? 59.208 4.198 -12.321 1.00 31.16 211 GLU C N 1
ATOM 5328 C CA . GLU C 1 170 ? 57.772 4.431 -12.429 1.00 32.48 211 GLU C CA 1
ATOM 5329 C C . GLU C 1 170 ? 57.090 4.321 -11.085 1.00 34.03 211 GLU C C 1
ATOM 5330 O O . GLU C 1 170 ? 57.170 3.290 -10.429 1.00 37.67 211 GLU C O 1
ATOM 5336 N N . LEU C 1 171 ? 56.393 5.370 -10.678 1.00 34.75 212 LEU C N 1
ATOM 5337 C CA . LEU C 1 171 ? 55.709 5.345 -9.398 1.00 32.21 212 LEU C CA 1
ATOM 5338 C C . LEU C 1 171 ? 54.818 4.121 -9.221 1.00 31.03 212 LEU C C 1
ATOM 5339 O O . LEU C 1 171 ? 53.904 3.895 -10.003 1.00 33.96 212 LEU C O 1
ATOM 5344 N N . MET C 1 172 ? 55.079 3.343 -8.173 1.00 32.46 213 MET C N 1
ATOM 5345 C CA . MET C 1 172 ? 54.281 2.154 -7.866 1.00 32.08 213 MET C CA 1
ATOM 5346 C C . MET C 1 172 ? 53.313 2.474 -6.728 1.00 35.08 213 MET C C 1
ATOM 5347 O O . MET C 1 172 ? 52.215 1.895 -6.636 1.00 34.71 213 MET C O 1
ATOM 5352 N N . GLY C 1 173 ? 53.729 3.393 -5.854 1.00 34.09 214 GLY C N 1
ATOM 5353 C CA . GLY C 1 173 ? 52.893 3.764 -4.723 1.00 31.98 214 GLY C CA 1
ATOM 5354 C C . GLY C 1 173 ? 53.460 4.856 -3.829 1.00 30.04 214 GLY C C 1
ATOM 5355 O O . GLY C 1 173 ? 54.565 5.353 -4.035 1.00 27.30 214 GLY C O 1
ATOM 5356 N N . ILE C 1 174 ? 52.676 5.239 -2.831 1.00 31.69 215 ILE C N 1
ATOM 5357 C CA . ILE C 1 174 ? 53.076 6.274 -1.884 1.00 34.14 215 ILE C CA 1
ATOM 5358 C C . ILE C 1 174 ? 53.257 5.544 -0.574 1.00 32.11 215 ILE C C 1
ATOM 5359 O O . ILE C 1 174 ? 52.290 5.021 -0.031 1.00 35.79 215 ILE C O 1
ATOM 5364 N N . ASN C 1 175 ? 54.484 5.501 -0.067 1.00 32.51 216 ASN C N 1
ATOM 5365 C CA . ASN C 1 175 ? 54.753 4.789 1.187 1.00 35.06 216 ASN C CA 1
ATOM 5366 C C . ASN C 1 175 ? 54.005 5.410 2.356 1.00 37.39 216 ASN C C 1
ATOM 5367 O O . ASN C 1 175 ? 53.934 6.629 2.499 1.00 38.49 216 ASN C O 1
ATOM 5372 N N . THR C 1 176 ? 53.444 4.558 3.193 1.00 42.22 217 THR C N 1
ATOM 5373 C CA . THR C 1 176 ? 52.696 5.030 4.332 1.00 48.37 217 THR C CA 1
ATOM 5374 C C . THR C 1 176 ? 53.319 4.570 5.641 1.00 51.96 217 THR C C 1
ATOM 5375 O O . THR C 1 176 ? 54.155 5.273 6.198 1.00 56.19 217 THR C O 1
ATOM 5379 N N . LEU C 1 177 ? 52.950 3.402 6.141 1.00 57.31 218 LEU C N 1
ATOM 5380 C CA . LEU C 1 177 ? 53.556 2.958 7.388 1.00 61.55 218 LEU C CA 1
ATOM 5381 C C . LEU C 1 177 ? 54.101 1.531 7.371 1.00 61.87 218 LEU C C 1
ATOM 5382 O O . LEU C 1 177 ? 53.832 0.756 6.454 1.00 59.38 218 LEU C O 1
ATOM 5387 N N . SER C 1 178 ? 54.897 1.206 8.385 1.00 63.34 219 SER C N 1
ATOM 5388 C CA . SER C 1 178 ? 55.469 -0.129 8.526 1.00 65.78 219 SER C CA 1
ATOM 5389 C C . SER C 1 178 ? 54.566 -0.896 9.483 1.00 67.86 219 SER C C 1
ATOM 5390 O O . SER C 1 178 ? 53.736 -0.302 10.163 1.00 70.50 219 SER C O 1
ATOM 5393 N N . PHE C 1 179 ? 54.722 -2.212 9.541 1.00 71.56 220 PHE C N 1
ATOM 5394 C CA . PHE C 1 179 ? 53.918 -3.019 10.448 1.00 73.31 220 PHE C CA 1
ATOM 5395 C C . PHE C 1 179 ? 54.384 -2.705 11.880 1.00 78.79 220 PHE C C 1
ATOM 5396 O O . PHE C 1 179 ? 55.578 -2.768 12.187 1.00 77.43 220 PHE C O 1
ATOM 5404 N N . ASP C 1 180 ? 53.427 -2.372 12.746 1.00 85.49 221 ASP C N 1
ATOM 5405 C CA . ASP C 1 180 ? 53.686 -1.961 14.132 1.00 91.15 221 ASP C CA 1
ATOM 5406 C C . ASP C 1 180 ? 54.310 -2.878 15.189 1.00 92.70 221 ASP C C 1
ATOM 5407 O O . ASP C 1 180 ? 55.533 -2.933 15.334 1.00 92.15 221 ASP C O 1
ATOM 5412 N N . LYS C 1 181 ? 53.465 -3.569 15.951 1.00 93.81 222 LYS C N 1
ATOM 5413 C CA . LYS C 1 181 ? 53.957 -4.413 17.034 1.00 94.94 222 LYS C CA 1
ATOM 5414 C C . LYS C 1 181 ? 54.044 -5.922 16.859 1.00 94.07 222 LYS C C 1
ATOM 5415 O O . LYS C 1 181 ? 53.518 -6.513 15.911 1.00 91.94 222 LYS C O 1
ATOM 5421 N N . SER C 1 182 ? 54.714 -6.519 17.841 1.00 93.42 223 SER C N 1
ATOM 5422 C CA . SER C 1 182 ? 54.971 -7.943 17.908 1.00 92.32 223 SER C CA 1
ATOM 5423 C C . SER C 1 182 ? 53.924 -8.755 18.628 1.00 91.97 223 SER C C 1
ATOM 5424 O O . SER C 1 182 ? 53.095 -8.234 19.376 1.00 92.06 223 SER C O 1
ATOM 5427 N N . ASN C 1 183 ? 54.013 -10.058 18.405 1.00 91.63 224 ASN C N 1
ATOM 5428 C CA . ASN C 1 183 ? 53.122 -11.025 19.005 1.00 90.83 224 ASN C CA 1
ATOM 5429 C C . ASN C 1 183 ? 53.743 -11.480 20.322 1.00 89.39 224 ASN C C 1
ATOM 5430 O O . ASN C 1 183 ? 53.043 -11.983 21.202 1.00 90.57 224 ASN C O 1
ATOM 5435 N N . ASP C 1 184 ? 55.053 -11.281 20.464 1.00 86.87 225 ASP C N 1
ATOM 5436 C CA . ASP C 1 184 ? 55.740 -11.687 21.686 1.00 85.30 225 ASP C CA 1
ATOM 5437 C C . ASP C 1 184 ? 57.163 -11.139 21.845 1.00 82.45 225 ASP C C 1
ATOM 5438 O O . ASP C 1 184 ? 58.121 -11.899 21.985 1.00 81.25 225 ASP C O 1
ATOM 5443 N N . GLY C 1 185 ? 57.295 -9.817 21.821 1.00 79.48 226 GLY C N 1
ATOM 5444 C CA . GLY C 1 185 ? 58.596 -9.201 22.007 1.00 75.05 226 GLY C CA 1
ATOM 5445 C C . GLY C 1 185 ? 59.549 -9.082 20.831 1.00 72.98 226 GLY C C 1
ATOM 5446 O O . GLY C 1 185 ? 60.656 -8.574 20.999 1.00 74.10 226 GLY C O 1
ATOM 5447 N N . GLU C 1 186 ? 59.152 -9.533 19.645 1.00 69.91 227 GLU C N 1
ATOM 5448 C CA . GLU C 1 186 ? 60.036 -9.441 18.480 1.00 65.51 227 GLU C CA 1
ATOM 5449 C C . GLU C 1 186 ? 59.662 -8.231 17.626 1.00 61.81 227 GLU C C 1
ATOM 5450 O O . GLU C 1 186 ? 58.496 -7.869 17.526 1.00 60.28 227 GLU C O 1
ATOM 5456 N N . THR C 1 187 ? 60.641 -7.585 17.011 1.00 57.34 228 THR C N 1
ATOM 5457 C CA . THR C 1 187 ? 60.303 -6.448 16.168 1.00 53.92 228 THR C CA 1
ATOM 5458 C C . THR C 1 187 ? 60.144 -6.917 14.709 1.00 49.75 228 THR C C 1
ATOM 5459 O O . THR C 1 187 ? 61.042 -7.538 14.137 1.00 44.86 228 THR C O 1
ATOM 5463 N N . PRO C 1 188 ? 58.967 -6.676 14.113 1.00 48.05 229 PRO C N 1
ATOM 5464 C CA . PRO C 1 188 ? 58.776 -7.103 12.727 1.00 48.28 229 PRO C CA 1
ATOM 5465 C C . PRO C 1 188 ? 59.796 -6.410 11.833 1.00 45.71 229 PRO C C 1
ATOM 5466 O O . PRO C 1 188 ? 60.146 -5.261 12.061 1.00 45.60 229 PRO C O 1
ATOM 5470 N N . GLU C 1 189 ? 60.286 -7.128 10.833 1.00 42.95 230 GLU C N 1
ATOM 5471 C CA . GLU C 1 189 ? 61.285 -6.593 9.927 1.00 41.16 230 GLU C CA 1
ATOM 5472 C C . GLU C 1 189 ? 60.810 -6.711 8.485 1.00 39.70 230 GLU C C 1
ATOM 5473 O O . GLU C 1 189 ? 60.246 -7.734 8.099 1.00 40.67 230 GLU C O 1
ATOM 5479 N N . GLY C 1 190 ? 61.036 -5.663 7.699 1.00 37.07 231 GLY C N 1
ATOM 5480 C CA . GLY C 1 190 ? 60.670 -5.688 6.293 1.00 37.29 231 GLY C CA 1
ATOM 5481 C C . GLY C 1 190 ? 59.206 -5.756 5.889 1.00 39.35 231 GLY C C 1
ATOM 5482 O O . GLY C 1 190 ? 58.874 -6.286 4.826 1.00 40.60 231 GLY C O 1
ATOM 5483 N N . ILE C 1 191 ? 58.314 -5.242 6.721 1.00 39.01 232 ILE C N 1
ATOM 5484 C CA . ILE C 1 191 ? 56.912 -5.245 6.353 1.00 39.07 232 ILE C CA 1
ATOM 5485 C C . ILE C 1 191 ? 56.427 -3.786 6.324 1.00 41.79 232 ILE C C 1
ATOM 5486 O O . ILE C 1 191 ? 56.187 -3.167 7.360 1.00 41.65 232 ILE C O 1
ATOM 5491 N N . GLY C 1 192 ? 56.320 -3.241 5.116 1.00 39.60 233 GLY C N 1
ATOM 5492 C CA . GLY C 1 192 ? 55.873 -1.873 4.937 1.00 38.58 233 GLY C CA 1
ATOM 5493 C C . GLY C 1 192 ? 54.696 -1.801 3.980 1.00 39.55 233 GLY C C 1
ATOM 5494 O O . GLY C 1 192 ? 54.397 -2.766 3.252 1.00 37.66 233 GLY C O 1
ATOM 5495 N N . PHE C 1 193 ? 54.014 -0.661 3.971 1.00 34.20 234 PHE C N 1
ATOM 5496 C CA . PHE C 1 193 ? 52.859 -0.518 3.107 1.00 33.32 234 PHE C CA 1
ATOM 5497 C C . PHE C 1 193 ? 52.863 0.766 2.320 1.00 34.77 234 PHE C C 1
ATOM 5498 O O . PHE C 1 193 ? 53.405 1.780 2.751 1.00 34.23 234 PHE C O 1
ATOM 5506 N N . ALA C 1 194 ? 52.260 0.716 1.145 1.00 32.91 235 ALA C N 1
ATOM 5507 C CA . ALA C 1 194 ? 52.184 1.900 0.320 1.00 35.95 235 ALA C CA 1
ATOM 5508 C C . ALA C 1 194 ? 50.823 1.891 -0.356 1.00 36.71 235 ALA C C 1
ATOM 5509 O O . ALA C 1 194 ? 50.224 0.835 -0.555 1.00 40.04 235 ALA C O 1
ATOM 5511 N N . ILE C 1 195 ? 50.305 3.064 -0.676 1.00 36.94 236 ILE C N 1
ATOM 5512 C CA . ILE C 1 195 ? 49.018 3.110 -1.334 1.00 37.48 236 ILE C CA 1
ATOM 5513 C C . ILE C 1 195 ? 49.303 2.912 -2.808 1.00 36.12 236 ILE C C 1
ATOM 5514 O O . ILE C 1 195 ? 50.217 3.524 -3.353 1.00 37.85 236 ILE C O 1
ATOM 5519 N N . PRO C 1 196 ? 48.553 2.024 -3.470 1.00 37.37 237 PRO C N 1
ATOM 5520 C CA . PRO C 1 196 ? 48.798 1.811 -4.897 1.00 36.87 237 PRO C CA 1
ATOM 5521 C C . PRO C 1 196 ? 48.691 3.139 -5.624 1.00 40.45 237 PRO C C 1
ATOM 5522 O O . PRO C 1 196 ? 47.749 3.896 -5.404 1.00 42.71 237 PRO C O 1
ATOM 5526 N N . PHE C 1 197 ? 49.662 3.423 -6.483 1.00 42.58 238 PHE C N 1
ATOM 5527 C CA . PHE C 1 197 ? 49.687 4.672 -7.234 1.00 44.12 238 PHE C CA 1
ATOM 5528 C C . PHE C 1 197 ? 48.393 4.936 -8.014 1.00 47.01 238 PHE C C 1
ATOM 5529 O O . PHE C 1 197 ? 48.110 6.070 -8.384 1.00 46.92 238 PHE C O 1
ATOM 5537 N N . GLN C 1 198 ? 47.619 3.891 -8.278 1.00 48.27 239 GLN C N 1
ATOM 5538 C CA . GLN C 1 198 ? 46.377 4.059 -9.018 1.00 52.48 239 GLN C CA 1
ATOM 5539 C C . GLN C 1 198 ? 45.343 4.748 -8.142 1.00 52.18 239 GLN C C 1
ATOM 5540 O O . GLN C 1 198 ? 44.675 5.687 -8.579 1.00 52.43 239 GLN C O 1
ATOM 5546 N N . LEU C 1 199 ? 45.216 4.271 -6.907 1.00 50.14 240 LEU C N 1
ATOM 5547 C CA . LEU C 1 199 ? 44.266 4.831 -5.960 1.00 50.18 240 LEU C CA 1
ATOM 5548 C C . LEU C 1 199 ? 44.749 6.225 -5.551 1.00 50.84 240 LEU C C 1
ATOM 5549 O O . LEU C 1 199 ? 43.946 7.132 -5.382 1.00 52.19 240 LEU C O 1
ATOM 5554 N N . ALA C 1 200 ? 46.059 6.403 -5.418 1.00 48.90 241 ALA C N 1
ATOM 5555 C CA . ALA C 1 200 ? 46.597 7.701 -5.031 1.00 48.68 241 ALA C CA 1
ATOM 5556 C C . ALA C 1 200 ? 46.315 8.755 -6.091 1.00 48.60 241 ALA C C 1
ATOM 5557 O O . ALA C 1 200 ? 46.031 9.897 -5.762 1.00 49.45 241 ALA C O 1
ATOM 5559 N N . THR C 1 201 ? 46.411 8.371 -7.360 1.00 48.25 242 THR C N 1
ATOM 5560 C CA . THR C 1 201 ? 46.168 9.288 -8.472 1.00 48.90 242 THR C CA 1
ATOM 5561 C C . THR C 1 201 ? 44.672 9.642 -8.559 1.00 49.54 242 THR C C 1
ATOM 5562 O O . THR C 1 201 ? 44.292 10.779 -8.853 1.00 44.84 242 THR C O 1
ATOM 5566 N N . LYS C 1 202 ? 43.838 8.647 -8.295 1.00 48.86 243 LYS C N 1
ATOM 5567 C CA . LYS C 1 202 ? 42.400 8.817 -8.298 1.00 51.48 243 LYS C CA 1
ATOM 5568 C C . LYS C 1 202 ? 41.995 9.764 -7.149 1.00 52.98 243 LYS C C 1
ATOM 5569 O O . LYS C 1 202 ? 41.216 10.696 -7.367 1.00 54.74 243 LYS C O 1
ATOM 5575 N N . ILE C 1 203 ? 42.535 9.550 -5.944 1.00 49.31 244 ILE C N 1
ATOM 5576 C CA . ILE C 1 203 ? 42.211 10.408 -4.807 1.00 46.71 244 ILE C CA 1
ATOM 5577 C C . ILE C 1 203 ? 42.777 11.818 -4.993 1.00 48.27 244 ILE C C 1
ATOM 5578 O O . ILE C 1 203 ? 42.159 12.803 -4.587 1.00 46.73 244 ILE C O 1
ATOM 5583 N N . MET C 1 204 ? 43.954 11.928 -5.593 1.00 46.69 245 MET C N 1
ATOM 5584 C CA . MET C 1 204 ? 44.515 13.250 -5.813 1.00 49.30 245 MET C CA 1
ATOM 5585 C C . MET C 1 204 ? 43.513 14.069 -6.634 1.00 52.30 245 MET C C 1
ATOM 5586 O O . MET C 1 204 ? 42.994 15.080 -6.155 1.00 53.99 245 MET C O 1
ATOM 5591 N N . ASP C 1 205 ? 43.230 13.622 -7.860 1.00 54.58 246 ASP C N 1
ATOM 5592 C CA . ASP C 1 205 ? 42.291 14.325 -8.737 1.00 55.35 246 ASP C CA 1
ATOM 5593 C C . ASP C 1 205 ? 40.988 14.697 -8.029 1.00 56.06 246 ASP C C 1
ATOM 5594 O O . ASP C 1 205 ? 40.446 15.769 -8.274 1.00 56.70 246 ASP C O 1
ATOM 5599 N N . LYS C 1 206 ? 40.482 13.816 -7.166 1.00 55.46 247 LYS C N 1
ATOM 5600 C CA . LYS C 1 206 ? 39.253 14.099 -6.427 1.00 54.53 247 LYS C CA 1
ATOM 5601 C C . LYS C 1 206 ? 39.483 15.253 -5.467 1.00 56.05 247 LYS C C 1
ATOM 5602 O O . LYS C 1 206 ? 38.660 16.156 -5.354 1.00 57.57 247 LYS C O 1
ATOM 5608 N N . LEU C 1 207 ? 40.610 15.213 -4.772 1.00 57.92 248 LEU C N 1
ATOM 5609 C CA . LEU C 1 207 ? 40.948 16.252 -3.822 1.00 57.93 248 LEU C CA 1
ATOM 5610 C C . LEU C 1 207 ? 41.174 17.561 -4.535 1.00 57.81 248 LEU C C 1
ATOM 5611 O O . LEU C 1 207 ? 40.877 18.619 -3.993 1.00 59.90 248 LEU C O 1
ATOM 5616 N N . ILE C 1 208 ? 41.703 17.501 -5.750 1.00 57.40 249 ILE C N 1
ATOM 5617 C CA . ILE C 1 208 ? 41.956 18.732 -6.486 1.00 58.91 249 ILE C CA 1
ATOM 5618 C C . ILE C 1 208 ? 40.661 19.346 -7.009 1.00 62.54 249 ILE C C 1
ATOM 5619 O O . ILE C 1 208 ? 40.529 20.570 -7.069 1.00 64.84 249 ILE C O 1
ATOM 5624 N N . ARG C 1 209 ? 39.697 18.501 -7.359 1.00 63.61 250 ARG C N 1
ATOM 5625 C CA . ARG C 1 209 ? 38.433 18.985 -7.893 1.00 66.14 250 ARG C CA 1
ATOM 5626 C C . ARG C 1 209 ? 37.410 19.463 -6.856 1.00 66.57 250 ARG C C 1
ATOM 5627 O O . ARG C 1 209 ? 36.865 20.551 -6.985 1.00 66.74 250 ARG C O 1
ATOM 5635 N N . ASP C 1 210 ? 37.163 18.666 -5.823 1.00 68.13 251 ASP C N 1
ATOM 5636 C CA . ASP C 1 210 ? 36.174 19.019 -4.807 1.00 67.07 251 ASP C CA 1
ATOM 5637 C C . ASP C 1 210 ? 36.757 19.538 -3.509 1.00 66.11 251 ASP C C 1
ATOM 5638 O O . ASP C 1 210 ? 36.039 19.663 -2.520 1.00 67.07 251 ASP C O 1
ATOM 5643 N N . GLY C 1 211 ? 38.049 19.836 -3.496 1.00 66.16 252 GLY C N 1
ATOM 5644 C CA . GLY C 1 211 ? 38.657 20.306 -2.266 1.00 64.05 252 GLY C CA 1
ATOM 5645 C C . GLY C 1 211 ? 38.712 19.169 -1.257 1.00 64.07 252 GLY C C 1
ATOM 5646 O O . GLY C 1 211 ? 39.245 19.324 -0.156 1.00 64.28 252 GLY C O 1
ATOM 5647 N N . ARG C 1 212 ? 38.134 18.028 -1.628 1.00 63.59 253 ARG C N 1
ATOM 5648 C CA . ARG C 1 212 ? 38.136 16.840 -0.783 1.00 65.65 253 ARG C CA 1
ATOM 5649 C C . ARG C 1 212 ? 37.457 15.671 -1.490 1.00 66.47 253 ARG C C 1
ATOM 5650 O O . ARG C 1 212 ? 37.059 15.779 -2.650 1.00 65.36 253 ARG C O 1
ATOM 5658 N N . VAL C 1 213 ? 37.325 14.551 -0.792 1.00 68.07 254 VAL C N 1
ATOM 5659 C CA . VAL C 1 213 ? 36.718 13.371 -1.387 1.00 72.42 254 VAL C CA 1
ATOM 5660 C C . VAL C 1 213 ? 35.219 13.243 -1.127 1.00 76.87 254 VAL C C 1
ATOM 5661 O O . VAL C 1 213 ? 34.786 13.033 0.010 1.00 77.68 254 VAL C O 1
ATOM 5665 N N . ILE C 1 214 ? 34.438 13.365 -2.198 1.00 81.06 255 ILE C N 1
ATOM 5666 C CA . ILE C 1 214 ? 32.983 13.252 -2.141 1.00 83.68 255 ILE C CA 1
ATOM 5667 C C . ILE C 1 214 ? 32.589 11.784 -2.307 1.00 86.31 255 ILE C C 1
ATOM 5668 O O . ILE C 1 214 ? 32.562 11.273 -3.427 1.00 86.33 255 ILE C O 1
ATOM 5673 N N . ARG C 1 215 ? 32.289 11.107 -1.202 1.00 90.45 256 ARG C N 1
ATOM 5674 C CA . ARG C 1 215 ? 31.888 9.700 -1.258 1.00 95.21 256 ARG C CA 1
ATOM 5675 C C . ARG C 1 215 ? 30.385 9.537 -1.021 1.00 99.76 256 ARG C C 1
ATOM 5676 O O . ARG C 1 215 ? 29.796 10.245 -0.202 1.00 100.01 256 ARG C O 1
ATOM 5684 N N . GLY C 1 216 ? 29.774 8.597 -1.738 1.00 104.69 257 GLY C N 1
ATOM 5685 C CA . GLY C 1 216 ? 28.348 8.358 -1.593 1.00 109.95 257 GLY C CA 1
ATOM 5686 C C . GLY C 1 216 ? 27.997 7.275 -0.585 1.00 113.94 257 GLY C C 1
ATOM 5687 O O . GLY C 1 216 ? 28.130 6.085 -0.865 1.00 113.74 257 GLY C O 1
ATOM 5688 N N . TYR C 1 217 ? 27.536 7.696 0.589 1.00 118.43 258 TYR C N 1
ATOM 5689 C CA . TYR C 1 217 ? 27.160 6.780 1.665 1.00 123.19 258 TYR C CA 1
ATOM 5690 C C . TYR C 1 217 ? 25.649 6.538 1.702 1.00 124.94 258 TYR C C 1
ATOM 5691 O O . TYR C 1 217 ? 24.867 7.488 1.732 1.00 125.37 258 TYR C O 1
ATOM 5700 N N . ILE C 1 218 ? 25.241 5.271 1.699 1.00 127.03 259 ILE C N 1
ATOM 5701 C CA . ILE C 1 218 ? 23.819 4.932 1.751 1.00 129.46 259 ILE C CA 1
ATOM 5702 C C . ILE C 1 218 ? 23.279 5.202 3.156 1.00 131.41 259 ILE C C 1
ATOM 5703 O O . ILE C 1 218 ? 23.098 6.358 3.540 1.00 132.21 259 ILE C O 1
ATOM 5708 N N . GLY C 1 219 ? 23.032 4.147 3.927 1.00 132.89 260 GLY C N 1
ATOM 5709 C CA . GLY C 1 219 ? 22.517 4.337 5.271 1.00 134.86 260 GLY C CA 1
ATOM 5710 C C . GLY C 1 219 ? 22.480 3.079 6.119 1.00 136.18 260 GLY C C 1
ATOM 5711 O O . GLY C 1 219 ? 21.653 2.959 7.025 1.00 136.84 260 GLY C O 1
ATOM 5712 N N . ILE C 1 220 ? 23.373 2.138 5.832 1.00 136.92 261 ILE C N 1
ATOM 5713 C CA . ILE C 1 220 ? 23.428 0.890 6.585 1.00 137.00 261 ILE C CA 1
ATOM 5714 C C . ILE C 1 220 ? 24.864 0.434 6.837 1.00 137.31 261 ILE C C 1
ATOM 5715 O O . ILE C 1 220 ? 25.789 0.819 6.120 1.00 136.98 261 ILE C O 1
ATOM 5720 N N . GLY C 1 221 ? 25.039 -0.378 7.874 1.00 137.80 262 GLY C N 1
ATOM 5721 C CA . GLY C 1 221 ? 26.353 -0.894 8.206 1.00 138.18 262 GLY C CA 1
ATOM 5722 C C . GLY C 1 221 ? 26.289 -2.408 8.264 1.00 138.42 262 GLY C C 1
ATOM 5723 O O . GLY C 1 221 ? 25.200 -2.977 8.370 1.00 138.79 262 GLY C O 1
ATOM 5724 N N . GLY C 1 222 ? 27.443 -3.065 8.197 1.00 138.57 263 GLY C N 1
ATOM 5725 C CA . GLY C 1 222 ? 27.466 -4.518 8.243 1.00 138.06 263 GLY C CA 1
ATOM 5726 C C . GLY C 1 222 ? 28.547 -5.084 9.144 1.00 137.28 263 GLY C C 1
ATOM 5727 O O . GLY C 1 222 ? 28.642 -6.299 9.323 1.00 136.21 263 GLY C O 1
ATOM 5728 N N . ILE C 1 241 ? 25.741 -9.016 -0.758 1.00 154.91 282 ILE C N 1
ATOM 5729 C CA . ILE C 1 241 ? 25.857 -10.016 0.297 1.00 155.32 282 ILE C CA 1
ATOM 5730 C C . ILE C 1 241 ? 24.690 -9.904 1.278 1.00 155.97 282 ILE C C 1
ATOM 5731 O O . ILE C 1 241 ? 23.593 -10.378 0.988 1.00 156.51 282 ILE C O 1
ATOM 5736 N N . VAL C 1 242 ? 24.916 -9.279 2.431 1.00 156.40 283 VAL C N 1
ATOM 5737 C CA . VAL C 1 242 ? 23.857 -9.130 3.428 1.00 157.17 283 VAL C CA 1
ATOM 5738 C C . VAL C 1 242 ? 23.937 -7.795 4.168 1.00 157.27 283 VAL C C 1
ATOM 5739 O O . VAL C 1 242 ? 25.025 -7.254 4.370 1.00 157.00 283 VAL C O 1
ATOM 5743 N N . VAL C 1 243 ? 22.779 -7.273 4.572 1.00 157.76 284 VAL C N 1
ATOM 5744 C CA . VAL C 1 243 ? 22.703 -6.000 5.290 1.00 158.18 284 VAL C CA 1
ATOM 5745 C C . VAL C 1 243 ? 22.053 -6.141 6.667 1.00 158.83 284 VAL C C 1
ATOM 5746 O O . VAL C 1 243 ? 20.984 -6.738 6.802 1.00 159.08 284 VAL C O 1
ATOM 5750 N N . ASN C 1 244 ? 22.709 -5.572 7.676 1.00 159.49 285 ASN C N 1
ATOM 5751 C CA . ASN C 1 244 ? 22.247 -5.597 9.065 1.00 160.19 285 ASN C CA 1
ATOM 5752 C C . ASN C 1 244 ? 23.395 -5.144 9.963 1.00 160.66 285 ASN C C 1
ATOM 5753 O O . ASN C 1 244 ? 24.561 -5.362 9.636 1.00 160.76 285 ASN C O 1
ATOM 5758 N N . GLU C 1 245 ? 23.072 -4.522 11.093 1.00 161.08 286 GLU C N 1
ATOM 5759 C CA . GLU C 1 245 ? 24.106 -4.034 12.003 1.00 161.63 286 GLU C CA 1
ATOM 5760 C C . GLU C 1 245 ? 23.939 -4.456 13.459 1.00 162.10 286 GLU C C 1
ATOM 5761 O O . GLU C 1 245 ? 22.842 -4.793 13.904 1.00 162.15 286 GLU C O 1
ATOM 5767 N N . VAL C 1 246 ? 25.051 -4.437 14.191 1.00 162.83 287 VAL C N 1
ATOM 5768 C CA . VAL C 1 246 ? 25.059 -4.777 15.609 1.00 163.45 287 VAL C CA 1
ATOM 5769 C C . VAL C 1 246 ? 24.749 -3.480 16.348 1.00 163.83 287 VAL C C 1
ATOM 5770 O O . VAL C 1 246 ? 24.612 -3.454 17.572 1.00 163.42 287 VAL C O 1
ATOM 5774 N N . SER C 1 247 ? 24.652 -2.404 15.570 1.00 164.69 288 SER C N 1
ATOM 5775 C CA . SER C 1 247 ? 24.349 -1.069 16.074 1.00 165.41 288 SER C CA 1
ATOM 5776 C C . SER C 1 247 ? 23.392 -0.385 15.089 1.00 165.75 288 SER C C 1
ATOM 5777 O O . SER C 1 247 ? 23.341 -0.746 13.914 1.00 165.50 288 SER C O 1
ATOM 5780 N N . PRO C 1 248 ? 22.621 0.612 15.559 1.00 166.19 289 PRO C N 1
ATOM 5781 C CA . PRO C 1 248 ? 21.656 1.352 14.736 1.00 166.42 289 PRO C CA 1
ATOM 5782 C C . PRO C 1 248 ? 22.090 1.688 13.304 1.00 166.38 289 PRO C C 1
ATOM 5783 O O . PRO C 1 248 ? 23.282 1.803 13.009 1.00 166.66 289 PRO C O 1
ATOM 5787 N N . ASP C 1 249 ? 21.105 1.840 12.420 1.00 165.78 290 ASP C N 1
ATOM 5788 C CA . ASP C 1 249 ? 21.354 2.174 11.019 1.00 165.13 290 ASP C CA 1
ATOM 5789 C C . ASP C 1 249 ? 21.088 3.657 10.769 1.00 165.45 290 ASP C C 1
ATOM 5790 O O . ASP C 1 249 ? 20.412 4.318 11.559 1.00 165.20 290 ASP C O 1
ATOM 5795 N N . GLY C 1 250 ? 21.619 4.172 9.664 1.00 165.86 291 GLY C N 1
ATOM 5796 C CA . GLY C 1 250 ? 21.446 5.578 9.338 1.00 166.66 291 GLY C CA 1
ATOM 5797 C C . GLY C 1 250 ? 20.097 5.967 8.756 1.00 167.11 291 GLY C C 1
ATOM 5798 O O . GLY C 1 250 ? 19.370 5.113 8.244 1.00 167.17 291 GLY C O 1
ATOM 5799 N N . PRO C 1 251 ? 19.732 7.261 8.828 1.00 167.34 292 PRO C N 1
ATOM 5800 C CA . PRO C 1 251 ? 18.466 7.798 8.313 1.00 167.19 292 PRO C CA 1
ATOM 5801 C C . PRO C 1 251 ? 18.341 7.754 6.788 1.00 166.94 292 PRO C C 1
ATOM 5802 O O . PRO C 1 251 ? 17.251 7.933 6.247 1.00 166.91 292 PRO C O 1
ATOM 5806 N N . ALA C 1 252 ? 19.455 7.521 6.100 1.00 166.72 293 ALA C N 1
ATOM 5807 C CA . ALA C 1 252 ? 19.453 7.470 4.640 1.00 166.64 293 ALA C CA 1
ATOM 5808 C C . ALA C 1 252 ? 19.124 6.081 4.101 1.00 166.67 293 ALA C C 1
ATOM 5809 O O . ALA C 1 252 ? 19.473 5.747 2.966 1.00 166.41 293 ALA C O 1
ATOM 5811 N N . ALA C 1 253 ? 18.444 5.279 4.913 1.00 166.72 294 ALA C N 1
ATOM 5812 C CA . ALA C 1 253 ? 18.071 3.926 4.517 1.00 166.77 294 ALA C CA 1
ATOM 5813 C C . ALA C 1 253 ? 16.562 3.771 4.328 1.00 166.82 294 ALA C C 1
ATOM 5814 O O . ALA C 1 253 ? 16.088 2.698 3.954 1.00 167.18 294 ALA C O 1
ATOM 5816 N N . ASN C 1 254 ? 15.812 4.839 4.585 1.00 166.57 295 ASN C N 1
ATOM 5817 C CA . ASN C 1 254 ? 14.357 4.803 4.443 1.00 165.75 295 ASN C CA 1
ATOM 5818 C C . ASN C 1 254 ? 13.906 5.387 3.106 1.00 165.17 295 ASN C C 1
ATOM 5819 O O . ASN C 1 254 ? 12.898 6.091 3.033 1.00 165.22 295 ASN C O 1
ATOM 5824 N N . ALA C 1 255 ? 14.646 5.080 2.046 1.00 164.35 296 ALA C N 1
ATOM 5825 C CA . ALA C 1 255 ? 14.317 5.595 0.723 1.00 163.76 296 ALA C CA 1
ATOM 5826 C C . ALA C 1 255 ? 13.629 4.575 -0.184 1.00 163.25 296 ALA C C 1
ATOM 5827 O O . ALA C 1 255 ? 12.898 4.952 -1.100 1.00 163.08 296 ALA C O 1
ATOM 5829 N N . GLY C 1 256 ? 13.860 3.288 0.065 1.00 162.62 297 GLY C N 1
ATOM 5830 C CA . GLY C 1 256 ? 13.236 2.265 -0.759 1.00 161.64 297 GLY C CA 1
ATOM 5831 C C . GLY C 1 256 ? 13.725 0.853 -0.499 1.00 161.04 297 GLY C C 1
ATOM 5832 O O . GLY C 1 256 ? 13.575 -0.026 -1.350 1.00 159.97 297 GLY C O 1
ATOM 5833 N N . ILE C 1 257 ? 14.311 0.634 0.676 1.00 161.00 298 ILE C N 1
ATOM 5834 C CA . ILE C 1 257 ? 14.822 -0.682 1.058 1.00 160.86 298 ILE C CA 1
ATOM 5835 C C . ILE C 1 257 ? 14.191 -1.179 2.359 1.00 160.81 298 ILE C C 1
ATOM 5836 O O . ILE C 1 257 ? 13.526 -0.419 3.066 1.00 160.58 298 ILE C O 1
ATOM 5841 N N . GLN C 1 258 ? 14.407 -2.457 2.666 1.00 160.79 299 GLN C N 1
ATOM 5842 C CA . GLN C 1 258 ? 13.856 -3.075 3.871 1.00 160.55 299 GLN C CA 1
ATOM 5843 C C . GLN C 1 258 ? 14.844 -3.120 5.037 1.00 160.27 299 GLN C C 1
ATOM 5844 O O . GLN C 1 258 ? 15.997 -2.701 4.909 1.00 160.38 299 GLN C O 1
ATOM 5850 N N . VAL C 1 259 ? 14.382 -3.634 6.175 1.00 159.85 300 VAL C N 1
ATOM 5851 C CA . VAL C 1 259 ? 15.210 -3.731 7.373 1.00 159.20 300 VAL C CA 1
ATOM 5852 C C . VAL C 1 259 ? 16.477 -4.564 7.151 1.00 158.81 300 VAL C C 1
ATOM 5853 O O . VAL C 1 259 ? 17.513 -4.022 6.769 1.00 158.56 300 VAL C O 1
ATOM 5857 N N . ASN C 1 260 ? 16.397 -5.871 7.380 1.00 158.53 301 ASN C N 1
ATOM 5858 C CA . ASN C 1 260 ? 17.556 -6.745 7.211 1.00 158.35 301 ASN C CA 1
ATOM 5859 C C . ASN C 1 260 ? 17.381 -7.749 6.072 1.00 158.24 301 ASN C C 1
ATOM 5860 O O . ASN C 1 260 ? 16.463 -8.570 6.096 1.00 158.38 301 ASN C O 1
ATOM 5865 N N . ASP C 1 261 ? 18.269 -7.682 5.081 1.00 157.88 302 ASP C N 1
ATOM 5866 C CA . ASP C 1 261 ? 18.224 -8.592 3.938 1.00 157.37 302 ASP C CA 1
ATOM 5867 C C . ASP C 1 261 ? 19.393 -8.375 2.978 1.00 157.73 302 ASP C C 1
ATOM 5868 O O . ASP C 1 261 ? 20.299 -7.588 3.253 1.00 157.76 302 ASP C O 1
ATOM 5873 N N . LEU C 1 262 ? 19.364 -9.081 1.851 1.00 158.26 303 LEU C N 1
ATOM 5874 C CA . LEU C 1 262 ? 20.414 -8.976 0.842 1.00 158.67 303 LEU C CA 1
ATOM 5875 C C . LEU C 1 262 ? 19.944 -8.174 -0.371 1.00 158.92 303 LEU C C 1
ATOM 5876 O O . LEU C 1 262 ? 18.744 -7.996 -0.581 1.00 159.08 303 LEU C O 1
ATOM 5881 N N . ILE C 1 263 ? 20.892 -7.693 -1.170 1.00 158.97 304 ILE C N 1
ATOM 5882 C CA . ILE C 1 263 ? 20.559 -6.902 -2.350 1.00 158.86 304 ILE C CA 1
ATOM 5883 C C . ILE C 1 263 ? 21.317 -7.389 -3.585 1.00 159.07 304 ILE C C 1
ATOM 5884 O O . ILE C 1 263 ? 22.274 -8.158 -3.475 1.00 158.47 304 ILE C O 1
ATOM 5889 N N . ILE C 1 264 ? 20.880 -6.938 -4.758 1.00 159.43 305 ILE C N 1
ATOM 5890 C CA . ILE C 1 264 ? 21.504 -7.326 -6.017 1.00 159.54 305 ILE C CA 1
ATOM 5891 C C . ILE C 1 264 ? 21.772 -6.146 -6.956 1.00 159.51 305 ILE C C 1
ATOM 5892 O O . ILE C 1 264 ? 22.793 -5.471 -6.831 1.00 158.98 305 ILE C O 1
ATOM 5897 N N . SER C 1 265 ? 20.861 -5.900 -7.895 1.00 159.80 306 SER C N 1
ATOM 5898 C CA . SER C 1 265 ? 21.027 -4.805 -8.849 1.00 159.95 306 SER C CA 1
ATOM 5899 C C . SER C 1 265 ? 20.766 -3.437 -8.223 1.00 159.70 306 SER C C 1
ATOM 5900 O O . SER C 1 265 ? 19.661 -3.156 -7.753 1.00 159.99 306 SER C O 1
ATOM 5903 N N . VAL C 1 266 ? 21.794 -2.592 -8.221 1.00 158.74 307 VAL C N 1
ATOM 5904 C CA . VAL C 1 266 ? 21.690 -1.249 -7.659 1.00 157.17 307 VAL C CA 1
ATOM 5905 C C . VAL C 1 266 ? 22.203 -0.226 -8.669 1.00 156.35 307 VAL C C 1
ATOM 5906 O O . VAL C 1 266 ? 23.407 -0.106 -8.893 1.00 155.72 307 VAL C O 1
ATOM 5910 N N . ASP C 1 267 ? 21.270 0.500 -9.275 1.00 155.86 308 ASP C N 1
ATOM 5911 C CA . ASP C 1 267 ? 21.577 1.519 -10.274 1.00 155.45 308 ASP C CA 1
ATOM 5912 C C . ASP C 1 267 ? 22.109 0.899 -11.566 1.00 155.64 308 ASP C C 1
ATOM 5913 O O . ASP C 1 267 ? 23.138 1.323 -12.094 1.00 155.88 308 ASP C O 1
ATOM 5918 N N . ASN C 1 268 ? 21.398 -0.113 -12.059 1.00 155.66 309 ASN C N 1
ATOM 5919 C CA . ASN C 1 268 ? 21.750 -0.802 -13.301 1.00 155.17 309 ASN C CA 1
ATOM 5920 C C . ASN C 1 268 ? 23.037 -1.625 -13.240 1.00 154.15 309 ASN C C 1
ATOM 5921 O O . ASN C 1 268 ? 23.850 -1.583 -14.165 1.00 153.86 309 ASN C O 1
ATOM 5926 N N . LYS C 1 269 ? 23.220 -2.381 -12.163 1.00 152.78 310 LYS C N 1
ATOM 5927 C CA . LYS C 1 269 ? 24.419 -3.199 -12.032 1.00 151.98 310 LYS C CA 1
ATOM 5928 C C . LYS C 1 269 ? 24.219 -4.330 -11.023 1.00 151.70 310 LYS C C 1
ATOM 5929 O O . LYS C 1 269 ? 23.821 -4.094 -9.882 1.00 151.71 310 LYS C O 1
ATOM 5935 N N . PRO C 1 270 ? 24.499 -5.580 -11.439 1.00 151.01 311 PRO C N 1
ATOM 5936 C CA . PRO C 1 270 ? 24.361 -6.783 -10.607 1.00 150.17 311 PRO C CA 1
ATOM 5937 C C . PRO C 1 270 ? 25.345 -6.881 -9.437 1.00 149.19 311 PRO C C 1
ATOM 5938 O O . PRO C 1 270 ? 26.547 -6.671 -9.603 1.00 149.00 311 PRO C O 1
ATOM 5942 N N . ALA C 1 271 ? 24.823 -7.213 -8.258 1.00 147.90 312 ALA C N 1
ATOM 5943 C CA . ALA C 1 271 ? 25.643 -7.344 -7.058 1.00 146.77 312 ALA C CA 1
ATOM 5944 C C . ALA C 1 271 ? 26.484 -8.612 -7.100 1.00 146.06 312 ALA C C 1
ATOM 5945 O O . ALA C 1 271 ? 26.839 -9.162 -6.058 1.00 145.10 312 ALA C O 1
ATOM 5947 N N . THR C 1 277 ? 31.073 -4.127 -5.049 1.00 131.80 318 THR C N 1
ATOM 5948 C CA . THR C 1 277 ? 29.791 -3.487 -4.774 1.00 131.98 318 THR C CA 1
ATOM 5949 C C . THR C 1 277 ? 29.953 -2.331 -3.789 1.00 131.77 318 THR C C 1
ATOM 5950 O O . THR C 1 277 ? 29.164 -1.385 -3.785 1.00 132.01 318 THR C O 1
ATOM 5954 N N . MET C 1 278 ? 30.985 -2.411 -2.959 1.00 131.25 319 MET C N 1
ATOM 5955 C CA . MET C 1 278 ? 31.246 -1.372 -1.974 1.00 131.14 319 MET C CA 1
ATOM 5956 C C . MET C 1 278 ? 31.631 -0.058 -2.650 1.00 130.55 319 MET C C 1
ATOM 5957 O O . MET C 1 278 ? 30.865 0.907 -2.654 1.00 130.09 319 MET C O 1
ATOM 5962 N N . ASP C 1 279 ? 32.825 -0.042 -3.227 1.00 130.02 320 ASP C N 1
ATOM 5963 C CA . ASP C 1 279 ? 33.366 1.132 -3.900 1.00 129.63 320 ASP C CA 1
ATOM 5964 C C . ASP C 1 279 ? 32.410 1.819 -4.880 1.00 128.92 320 ASP C C 1
ATOM 5965 O O . ASP C 1 279 ? 32.507 3.027 -5.104 1.00 128.24 320 ASP C O 1
ATOM 5970 N N . GLN C 1 280 ? 31.492 1.054 -5.465 1.00 128.71 321 GLN C N 1
ATOM 5971 C CA . GLN C 1 280 ? 30.532 1.611 -6.419 1.00 128.22 321 GLN C CA 1
ATOM 5972 C C . GLN C 1 280 ? 29.541 2.541 -5.730 1.00 126.98 321 GLN C C 1
ATOM 5973 O O . GLN C 1 280 ? 29.111 3.542 -6.304 1.00 126.55 321 GLN C O 1
ATOM 5979 N N . VAL C 1 281 ? 29.180 2.201 -4.497 1.00 125.51 322 VAL C N 1
ATOM 5980 C CA . VAL C 1 281 ? 28.242 3.000 -3.722 1.00 124.19 322 VAL C CA 1
ATOM 5981 C C . VAL C 1 281 ? 28.819 4.379 -3.405 1.00 123.64 322 VAL C C 1
ATOM 5982 O O . VAL C 1 281 ? 28.103 5.383 -3.427 1.00 123.88 322 VAL C O 1
ATOM 5986 N N . ALA C 1 282 ? 30.116 4.421 -3.114 1.00 122.03 323 ALA C N 1
ATOM 5987 C CA . ALA C 1 282 ? 30.788 5.669 -2.781 1.00 120.15 323 ALA C CA 1
ATOM 5988 C C . ALA C 1 282 ? 31.097 6.504 -4.015 1.00 119.49 323 ALA C C 1
ATOM 5989 O O . ALA C 1 282 ? 31.191 7.728 -3.934 1.00 119.55 323 ALA C O 1
ATOM 5991 N N . GLU C 1 283 ? 31.253 5.842 -5.157 1.00 119.31 324 GLU C N 1
ATOM 5992 C CA . GLU C 1 283 ? 31.555 6.535 -6.405 1.00 119.58 324 GLU C CA 1
ATOM 5993 C C . GLU C 1 283 ? 30.322 7.249 -6.957 1.00 119.25 324 GLU C C 1
ATOM 5994 O O . GLU C 1 283 ? 30.391 7.925 -7.983 1.00 118.91 324 GLU C O 1
ATOM 6000 N N . ILE C 1 284 ? 29.194 7.094 -6.269 1.00 118.98 325 ILE C N 1
ATOM 6001 C CA . ILE C 1 284 ? 27.948 7.728 -6.683 1.00 119.32 325 ILE C CA 1
ATOM 6002 C C . ILE C 1 284 ? 27.735 9.020 -5.902 1.00 119.78 325 ILE C C 1
ATOM 6003 O O . ILE C 1 284 ? 27.861 9.038 -4.675 1.00 120.04 325 ILE C O 1
ATOM 6008 N N . ARG C 1 285 ? 27.407 10.092 -6.620 1.00 119.98 326 ARG C N 1
ATOM 6009 C CA . ARG C 1 285 ? 27.194 11.407 -6.017 1.00 120.18 326 ARG C CA 1
ATOM 6010 C C . ARG C 1 285 ? 25.977 11.520 -5.101 1.00 121.19 326 ARG C C 1
ATOM 6011 O O . ARG C 1 285 ? 24.922 10.944 -5.371 1.00 121.68 326 ARG C O 1
ATOM 6019 N N . PRO C 1 286 ? 26.116 12.276 -3.998 1.00 122.29 327 PRO C N 1
ATOM 6020 C CA . PRO C 1 286 ? 25.035 12.480 -3.029 1.00 123.59 327 PRO C CA 1
ATOM 6021 C C . PRO C 1 286 ? 23.862 13.261 -3.623 1.00 125.38 327 PRO C C 1
ATOM 6022 O O . PRO C 1 286 ? 24.054 14.242 -4.347 1.00 124.57 327 PRO C O 1
ATOM 6026 N N . GLY C 1 287 ? 22.649 12.815 -3.307 1.00 127.41 328 GLY C N 1
ATOM 6027 C CA . GLY C 1 287 ? 21.455 13.471 -3.805 1.00 129.21 328 GLY C CA 1
ATOM 6028 C C . GLY C 1 287 ? 20.784 12.696 -4.924 1.00 130.65 328 GLY C C 1
ATOM 6029 O O . GLY C 1 287 ? 19.573 12.801 -5.125 1.00 130.70 328 GLY C O 1
ATOM 6030 N N . SER C 1 288 ? 21.574 11.910 -5.649 1.00 131.90 329 SER C N 1
ATOM 6031 C CA . SER C 1 288 ? 21.068 11.118 -6.765 1.00 133.51 329 SER C CA 1
ATOM 6032 C C . SER C 1 288 ? 20.064 10.050 -6.337 1.00 135.06 329 SER C C 1
ATOM 6033 O O . SER C 1 288 ? 20.139 9.518 -5.228 1.00 135.20 329 SER C O 1
ATOM 6036 N N . VAL C 1 289 ? 19.123 9.745 -7.229 1.00 136.46 330 VAL C N 1
ATOM 6037 C CA . VAL C 1 289 ? 18.101 8.735 -6.969 1.00 137.51 330 VAL C CA 1
ATOM 6038 C C . VAL C 1 289 ? 18.586 7.401 -7.530 1.00 138.16 330 VAL C C 1
ATOM 6039 O O . VAL C 1 289 ? 18.638 7.206 -8.745 1.00 137.47 330 VAL C O 1
ATOM 6043 N N . ILE C 1 290 ? 18.939 6.484 -6.636 1.00 139.97 331 ILE C N 1
ATOM 6044 C CA . ILE C 1 290 ? 19.448 5.180 -7.035 1.00 142.30 331 ILE C CA 1
ATOM 6045 C C . ILE C 1 290 ? 18.452 4.043 -6.804 1.00 143.21 331 ILE C C 1
ATOM 6046 O O . ILE C 1 290 ? 17.983 3.826 -5.685 1.00 142.19 331 ILE C O 1
ATOM 6051 N N . PRO C 1 291 ? 18.115 3.302 -7.873 1.00 144.88 332 PRO C N 1
ATOM 6052 C CA . PRO C 1 291 ? 17.174 2.180 -7.800 1.00 146.40 332 PRO C CA 1
ATOM 6053 C C . PRO C 1 291 ? 17.755 0.967 -7.071 1.00 147.76 332 PRO C C 1
ATOM 6054 O O . PRO C 1 291 ? 18.656 0.297 -7.580 1.00 148.04 332 PRO C O 1
ATOM 6058 N N . VAL C 1 292 ? 17.230 0.694 -5.878 1.00 149.06 333 VAL C N 1
ATOM 6059 C CA . VAL C 1 292 ? 17.681 -0.430 -5.060 1.00 149.77 333 VAL C CA 1
ATOM 6060 C C . VAL C 1 292 ? 16.609 -1.524 -4.969 1.00 150.70 333 VAL C C 1
ATOM 6061 O O . VAL C 1 292 ? 15.463 -1.254 -4.600 1.00 150.95 333 VAL C O 1
ATOM 6065 N N . VAL C 1 293 ? 16.986 -2.756 -5.305 1.00 151.38 334 VAL C N 1
ATOM 6066 C CA . VAL C 1 293 ? 16.049 -3.880 -5.263 1.00 152.05 334 VAL C CA 1
ATOM 6067 C C . VAL C 1 293 ? 16.391 -4.857 -4.136 1.00 152.08 334 VAL C C 1
ATOM 6068 O O . VAL C 1 293 ? 17.542 -5.272 -3.991 1.00 152.35 334 VAL C O 1
ATOM 6072 N N . VAL C 1 294 ? 15.383 -5.222 -3.348 1.00 151.96 335 VAL C N 1
ATOM 6073 C CA . VAL C 1 294 ? 15.558 -6.149 -2.231 1.00 151.91 335 VAL C CA 1
ATOM 6074 C C . VAL C 1 294 ? 16.636 -5.659 -1.268 1.00 152.31 335 VAL C C 1
ATOM 6075 O O . VAL C 1 294 ? 16.352 -4.921 -0.324 1.00 152.66 335 VAL C O 1
ATOM 6079 N N . LEU C 1 303 ? 11.201 1.576 -5.426 1.00 146.00 344 LEU C N 1
ATOM 6080 C CA . LEU C 1 303 ? 12.547 1.033 -5.285 1.00 146.54 344 LEU C CA 1
ATOM 6081 C C . LEU C 1 303 ? 13.613 2.037 -5.716 1.00 146.67 344 LEU C C 1
ATOM 6082 O O . LEU C 1 303 ? 14.291 1.835 -6.725 1.00 146.86 344 LEU C O 1
ATOM 6087 N N . GLN C 1 304 ? 13.756 3.119 -4.954 1.00 146.35 345 GLN C N 1
ATOM 6088 C CA . GLN C 1 304 ? 14.751 4.145 -5.258 1.00 145.61 345 GLN C CA 1
ATOM 6089 C C . GLN C 1 304 ? 15.219 4.879 -4.001 1.00 145.61 345 GLN C C 1
ATOM 6090 O O . GLN C 1 304 ? 14.412 5.243 -3.142 1.00 144.98 345 GLN C O 1
ATOM 6096 N N . VAL C 1 305 ? 16.531 5.091 -3.905 1.00 145.26 346 VAL C N 1
ATOM 6097 C CA . VAL C 1 305 ? 17.129 5.776 -2.762 1.00 144.40 346 VAL C CA 1
ATOM 6098 C C . VAL C 1 305 ? 17.906 7.014 -3.209 1.00 143.96 346 VAL C C 1
ATOM 6099 O O . VAL C 1 305 ? 18.170 7.199 -4.396 1.00 143.22 346 VAL C O 1
ATOM 6103 N N . THR C 1 306 ? 18.252 7.867 -2.251 1.00 143.90 347 THR C N 1
ATOM 6104 C CA . THR C 1 306 ? 19.013 9.079 -2.529 1.00 143.70 347 THR C CA 1
ATOM 6105 C C . THR C 1 306 ? 20.298 9.047 -1.707 1.00 143.51 347 THR C C 1
ATOM 6106 O O . THR C 1 306 ? 20.262 9.099 -0.475 1.00 143.93 347 THR C O 1
ATOM 6110 N N . ILE C 1 307 ? 21.431 8.957 -2.399 1.00 142.45 348 ILE C N 1
ATOM 6111 C CA . ILE C 1 307 ? 22.734 8.891 -1.749 1.00 141.46 348 ILE C CA 1
ATOM 6112 C C . ILE C 1 307 ? 23.071 10.136 -0.933 1.00 140.75 348 ILE C C 1
ATOM 6113 O O . ILE C 1 307 ? 22.898 11.261 -1.397 1.00 140.58 348 ILE C O 1
ATOM 6118 N N . GLN C 1 308 ? 23.556 9.923 0.286 1.00 140.20 349 GLN C N 1
ATOM 6119 C CA . GLN C 1 308 ? 23.937 11.024 1.163 1.00 139.19 349 GLN C CA 1
ATOM 6120 C C . GLN C 1 308 ? 25.430 10.940 1.474 1.00 137.95 349 GLN C C 1
ATOM 6121 O O . GLN C 1 308 ? 25.914 9.936 2.000 1.00 137.13 349 GLN C O 1
ATOM 6127 N N . GLU C 1 309 ? 26.150 12.006 1.139 1.00 136.88 350 GLU C N 1
ATOM 6128 C CA . GLU C 1 309 ? 27.590 12.081 1.348 1.00 135.82 350 GLU C CA 1
ATOM 6129 C C . GLU C 1 309 ? 28.049 11.480 2.676 1.00 135.77 350 GLU C C 1
ATOM 6130 O O . GLU C 1 309 ? 27.453 11.726 3.725 1.00 135.65 350 GLU C O 1
ATOM 6136 N N . TYR C 1 310 ? 29.114 10.685 2.609 1.00 135.60 351 TYR C N 1
ATOM 6137 C CA . TYR C 1 310 ? 29.693 10.025 3.778 1.00 135.42 351 TYR C CA 1
ATOM 6138 C C . TYR C 1 310 ? 29.978 11.053 4.876 1.00 135.25 351 TYR C C 1
ATOM 6139 O O . TYR C 1 310 ? 30.824 11.932 4.708 1.00 135.04 351 TYR C O 1
ATOM 6148 N N . PRO C 1 311 ? 29.273 10.956 6.016 1.00 134.85 352 PRO C N 1
ATOM 6149 C CA . PRO C 1 311 ? 29.476 11.897 7.123 1.00 134.53 352 PRO C CA 1
ATOM 6150 C C . PRO C 1 311 ? 30.833 11.735 7.809 1.00 134.05 352 PRO C C 1
ATOM 6151 O O . PRO C 1 311 ? 31.578 10.809 7.428 1.00 133.89 352 PRO C O 1
ATOM 6155 N N . VAL D 2 7 ? 78.522 24.147 12.979 1.00 156.11 407 VAL D N 1
ATOM 6156 C CA . VAL D 2 7 ? 79.754 24.055 13.815 1.00 156.42 407 VAL D CA 1
ATOM 6157 C C . VAL D 2 7 ? 80.924 23.549 12.978 1.00 157.01 407 VAL D C 1
ATOM 6158 O O . VAL D 2 7 ? 80.834 22.498 12.342 1.00 156.77 407 VAL D O 1
ATOM 6162 N N . TYR D 2 8 ? 82.019 24.304 12.983 1.00 157.82 408 TYR D N 1
ATOM 6163 C CA . TYR D 2 8 ? 83.211 23.941 12.222 1.00 158.87 408 TYR D CA 1
ATOM 6164 C C . TYR D 2 8 ? 84.425 23.695 13.120 1.00 159.41 408 TYR D C 1
ATOM 6165 O O . TYR D 2 8 ? 84.414 24.024 14.309 1.00 159.72 408 TYR D O 1
ATOM 6174 N N . TRP D 2 9 ? 85.468 23.106 12.540 1.00 159.65 409 TRP D N 1
ATOM 6175 C CA . TRP D 2 9 ? 86.704 22.822 13.263 1.00 159.66 409 TRP D CA 1
ATOM 6176 C C . TRP D 2 9 ? 87.929 23.048 12.371 1.00 159.16 409 TRP D C 1
ATOM 6177 O O . TRP D 2 9 ? 88.488 22.107 11.809 1.00 159.79 409 TRP D O 1
ATOM 6188 N N . PHE D 2 10 ? 88.345 24.306 12.248 1.00 158.03 410 PHE D N 1
ATOM 6189 C CA . PHE D 2 10 ? 89.495 24.659 11.419 1.00 157.15 410 PHE D CA 1
ATOM 6190 C C . PHE D 2 10 ? 90.787 24.793 12.217 1.00 156.55 410 PHE D C 1
ATOM 6191 O O . PHE D 2 10 ? 91.248 25.936 12.412 1.00 156.00 410 PHE D O 1
ATOM 6200 N N . VAL E 2 7 ? 79.325 -31.931 21.311 1.00 152.22 407 VAL E N 1
ATOM 6201 C CA . VAL E 2 7 ? 78.917 -33.240 21.893 1.00 152.63 407 VAL E CA 1
ATOM 6202 C C . VAL E 2 7 ? 78.654 -34.261 20.781 1.00 153.60 407 VAL E C 1
ATOM 6203 O O . VAL E 2 7 ? 77.673 -34.152 20.044 1.00 153.09 407 VAL E O 1
ATOM 6207 N N . TYR E 2 8 ? 79.544 -35.246 20.666 1.00 154.98 408 TYR E N 1
ATOM 6208 C CA . TYR E 2 8 ? 79.441 -36.298 19.652 1.00 156.21 408 TYR E CA 1
ATOM 6209 C C . TYR E 2 8 ? 78.476 -37.410 20.061 1.00 156.75 408 TYR E C 1
ATOM 6210 O O . TYR E 2 8 ? 78.889 -38.394 20.677 1.00 156.55 408 TYR E O 1
ATOM 6219 N N . TRP E 2 9 ? 77.201 -37.267 19.714 1.00 157.45 409 TRP E N 1
ATOM 6220 C CA . TRP E 2 9 ? 76.221 -38.290 20.059 1.00 157.86 409 TRP E CA 1
ATOM 6221 C C . TRP E 2 9 ? 76.228 -39.452 19.065 1.00 157.76 409 TRP E C 1
ATOM 6222 O O . TRP E 2 9 ? 75.198 -39.788 18.479 1.00 158.47 409 TRP E O 1
ATOM 6233 N N . PHE E 2 10 ? 77.397 -40.060 18.881 1.00 157.09 410 PHE E N 1
ATOM 6234 C CA . PHE E 2 10 ? 77.541 -41.192 17.969 1.00 156.98 410 PHE E CA 1
ATOM 6235 C C . PHE E 2 10 ? 76.656 -42.363 18.387 1.00 157.29 410 PHE E C 1
ATOM 6236 O O . PHE E 2 10 ? 77.186 -43.320 18.990 1.00 157.69 410 PHE E O 1
ATOM 6245 N N . VAL F 2 7 ? 32.735 -5.730 9.529 1.00 159.85 407 VAL F N 1
ATOM 6246 C CA . VAL F 2 7 ? 32.307 -4.302 9.548 1.00 159.86 407 VAL F CA 1
ATOM 6247 C C . VAL F 2 7 ? 32.083 -3.802 8.121 1.00 160.00 407 VAL F C 1
ATOM 6248 O O . VAL F 2 7 ? 32.778 -4.218 7.192 1.00 159.45 407 VAL F O 1
ATOM 6252 N N . TYR F 2 8 ? 31.104 -2.915 7.956 1.00 160.28 408 TYR F N 1
ATOM 6253 C CA . TYR F 2 8 ? 30.774 -2.352 6.648 1.00 160.46 408 TYR F CA 1
ATOM 6254 C C . TYR F 2 8 ? 30.320 -0.898 6.738 1.00 160.44 408 TYR F C 1
ATOM 6255 O O . TYR F 2 8 ? 29.551 -0.526 7.628 1.00 159.95 408 TYR F O 1
ATOM 6264 N N . TRP F 2 9 ? 30.796 -0.081 5.803 1.00 160.69 409 TRP F N 1
ATOM 6265 C CA . TRP F 2 9 ? 30.427 1.326 5.762 1.00 161.28 409 TRP F CA 1
ATOM 6266 C C . TRP F 2 9 ? 29.976 1.764 4.368 1.00 161.69 409 TRP F C 1
ATOM 6267 O O . TRP F 2 9 ? 30.728 2.401 3.630 1.00 162.01 409 TRP F O 1
ATOM 6278 N N . PHE F 2 10 ? 28.741 1.418 4.013 1.00 162.04 410 PHE F N 1
ATOM 6279 C CA . PHE F 2 10 ? 28.186 1.779 2.710 1.00 162.15 410 PHE F CA 1
ATOM 6280 C C . PHE F 2 10 ? 27.513 3.145 2.729 1.00 161.93 410 PHE F C 1
ATOM 6281 O O . PHE F 2 10 ? 26.266 3.187 2.764 1.00 161.73 410 PHE F O 1
#

Foldseek 3Di:
DDDDDLVLLCVQFQQFKWKKFFWFQPPDPVRDTDGPAIAMWGAADFQFKIKFFQVRHPPGPWMWIAGPVGDIFTWAWLAAAPLVRMTIIGTHDDPTGRHAAADVVDDFDFFFKKWQWWQAVNPDIDIFIWGFHDWQDCLDDDRSSQIKTWWQGDDHRRSGNTFIGGSNNHGQFGWHFAVCDDVDDDGDHRTTIGHGPVVNVVQRVCCNVVVYQWFWDQWADDCWGDDPDDIGDQVPPDADYTTDWADKQHHGRPDRNRTPDDFQDWICTGNGTTGTDTDD/DDDDDLVLLCVQAQQQKKKKFQWDPVTHTPAIAIWGQADFQAKIKFFLVRRPPGPWMKIAGPVGDIFTWDWLAAAPLLRMTMIGGHDDPTGRHQAADPVDDFDFFFKKWQWWQAVVPDIDIFIWTFHDWQAQPDDPPRRDIKTKWLGDDHRTSGNTFIAGSNNHGQFGWHAFQAADDPDDGDHRTTIGHGPVVNVVQSVCSNVPSYQWFWDAKFDDVWTDDPDDIDDSCPPDADHIGDFADKQNHGDPDRNRTVDHFPDWIQTPPGIGTTDTDD/DDDDDLVLLCVQAQQQKKKKFQWAPVVTDTPAIAIWGQADFQFKIKFFQVRHPPGPWMKIAGPVGDIFTKAFLAADDQARMTMIGGPDDPTGRHAAADPPDDFDFFFKKWQWWQAVVPDIDIFIWTFHAWQCDAQDPDGPAIWTWILGDDHRGSGNGFIAGSNNHGQFGWHAARDDDPPPDDDHRTTTGGGVVVNVVQSVCCNVPVYQWFWDAWFDDCWTDDPDDIGPQPPAAADHIGDWADKQRHGDDVRVRTVDGFQDWIQTDVGTTGTDTDD/DDDD/DPPD/DDDD

InterPro domains:
  IPR001478 PDZ domain [PF13180] (258-347)
  IPR001478 PDZ domain [PS50106] (281-326)
  IPR001478 PDZ domain [SM00228] (257-339)
  IPR001940 Peptidase S1C [PR00834] (89-101)
  IPR001940 Peptidase S1C [PR00834] (110-130)
  IPR001940 Peptidase S1C [PR00834] (151-175)
  IPR001940 Peptidase S1C [PR00834] (186-203)
  IPR001940 Peptidase S1C [PR00834] (208-225)
  IPR001940 Peptidase S1C [PR00834] (297-309)
  IPR009003 Peptidase S1, PA clan [SSF50494] (47-254)
  IPR011783 Peptidase S1C, DegS [TIGR02038] (2-352)
  IPR036034 PDZ superfamily [G3DSA:2.30.42.10] (258-354)
  IPR036034 PDZ superfamily [SSF50156] (256-352)